Protein AF-0000000075976862 (afdb_homodimer)

InterPro domains:
  IPR006076 FAD dependent oxidoreductase [PF01266] (1-300)
  IPR006222 GCVT, N-terminal domain [PF01571] (361-649)
  IPR013977 Aminomethyltransferase, C-terminal domain [PF08669] (668-755)
  IPR027266 Aminomethyltransferase superfamily [G3DSA:3.30.1360.120] (355-633)
  IPR028896 Aminomethyltransferase-like [PTHR43757] (146-760)
  IPR029043 Glycine cleavage T-protein/YgfZ, C-terminal [SSF101790] (667-758)
  IPR032503 FAD dependent oxidoreductase, central domain [PF16350] (304-358)
  IPR036188 FAD/NAD(P)-binding domain superfamily [G3DSA:3.50.50.60] (1-318)
  IPR036188 FAD/NAD(P)-binding domain superfamily [SSF51905] (2-346)

Nearest PDB structures (foldseek):
  4pab-assembly2_B  TM=9.381E-01  e=1.187E-70  Rattus norvegicus
  4paa-assembly2_B  TM=9.354E-01  e=2.875E-70  Rattus norvegicus
  5l46-assembly2_B  TM=9.363E-01  e=3.039E-70  Homo sapiens
  3gsi-assembly1_A  TM=8.892E-01  e=4.665E-68  Arthrobacter globiformis
  1pj6-assembly1_A  TM=8.902E-01  e=1.491E-67  Arthrobacter globiformis

Foldseek 3Di:
DLVLLLVVQVVCVVVVAAFQKAQLWEKEFDLDPQVLLVLLLVCQLCVQVVFDKDWFALVRSCVLPVQWDSPSTRTIMIGRRDTDTDPVSNVVRVVVVVVVVPDDDDPPWAFQAFDADPLQAGQWTQTPVGIDGDRAAEQAPFQCSQVRQVRYVVRFFDQKFKFKWKKFKFDADPPDDQSRHWYDHLVLFKIWHDDPRIIIMTGFDQFTGTDDPVPPDPDQDWDDDDCVRRVSNVVSCCNTRVCVVVTGTDDMTMGIGMAFLQRAWAWDAGLRHPNYIYGYHCLPPCSSCVSVSVVQNVCCNVVVHGPDFDLVHYSLLADPVSSDPVQSNFSVRRRSSVVSDDDDFLDAGPTLAPQAEALCNLVCLQQAFQWGAGNSYTFGAFGDNVVRDDSPDPDRPRHDDQPDLAQGPCNVRLLVQLVCQQAFKEKGWPLLWWKKKKFFPDCLQLVLCCAQWQFRPQDDAFFKAWTFGAAQLQAGLATWIWHRNDNGMIMITGGNSCNSSVVSVSSVSDDSPHRMDMGGCSVFWTKMKMHYLCQLVLQVVQFVDHPDCVRANAGGWDFGGGHVAGRWIWHQDDLLLTGIIMTTGGRVCVNVNVVSSCVSSVVRVYYYHGPQSSQLSNLLQLHDHEPQAGGNNDHCQQSQNCVRGDLPSDHYRNSVNVVVCVVQADFKHKWKWWWDPDDNGPDRADAWQWFKDFVPDGFWTWGHWDQNSLVRTIMTIIMGGDADPVGDTDHDDPCNQQVTWMWTARSNDTTIIHIGQWGDDRDRPPRPPPDGDTNHD/DLVLLLVVQVVCVVVVAAFQKAQLWEKEFDLDPQVLLVLLLVCQLCVQVVFDKDKFALVRSCVLPVQWDSPSTRTIMIGRRDTDTDPVSNVVRVVVVVVVVPDDDDPPWAFQAFDADPLQAGQWTQTPVGIDGDRAAEQAPFQCSQVRQVRYVVRFFDQKFKFKWKKFKFDADPPDDQSRHWYHHLVLFKIWHDDPRIIIMTGFQQFTGTDDPVPPDPDQDWDDDDCVRRVSNVVSVCNTRVCCVVTGTDDMTMGIGMAFLQRAWAWDAGLRHPNYIYGYHCLPPCSSCVSVSVVQNVCCNVVVHGPDFDLVHYSLLADPVSSDPVQSNFSVRRRRSVVSDDDDFLDAGPTLAPQAEALCNLVCVQCAFQWGAGNSYTFGAFGDNVVRDDSPDPDRPRHDDQPDLAQGPCNVRLLVQLVCQQAFKEKGWPLLWWKKKKFFPDCLQLVLCCAQWQFRPQDDAFFKAWTFGAAQQQAGLATWIWHRNDNGMIMITGGNSCNSSVVSVSSVSDDSPHRMDMGGCSVFWTKMKMHYLCQLVLQVVFFVDHPDCVRQNARGWDFGGGHVAGRWIWHQDDLLLTGIIMTTGGRVCVNVNVVSSVVSSVVRVYYYHGPQSSQLSNLLQLHDHEPQAGGNNDHCQQSQNCVRGDLPSDHYRNSVNVVVCVVQADFKHKWKWWWDPDDNGPDRADAWQWFKDFVNDGFWTWGGWDQNSLVRTIMTIIMGGDADPVGDTDHDDPCNQQVTWMWTARSNDTTIIHIGQWGDDRDRPPRPPPDGDTNHD

Solvent-accessible surface area (backbone atoms only — not comparable to full-atom values): 79964 Å² total; per-residue (Å²): 76,44,65,54,16,52,53,49,46,51,51,39,41,74,71,71,40,63,25,59,72,39,75,36,9,34,37,37,43,17,59,39,71,67,49,44,45,52,48,38,46,50,45,51,44,30,50,73,68,71,40,70,63,44,83,31,45,36,67,52,44,31,70,75,41,70,68,47,51,55,74,78,41,62,20,29,38,37,27,60,86,32,58,46,67,31,63,67,42,33,50,50,43,53,51,50,56,40,38,73,71,68,50,84,84,73,81,96,60,47,81,65,33,41,40,42,49,96,82,21,33,48,49,26,36,35,32,82,83,45,74,47,77,38,75,64,46,74,45,61,50,44,62,45,27,36,62,58,22,58,35,28,58,60,55,35,81,44,47,55,42,38,24,62,42,48,36,36,33,36,41,74,44,87,88,56,57,84,58,45,38,37,38,31,33,39,83,48,23,30,37,38,31,60,53,94,52,13,46,36,34,34,49,38,49,70,71,34,52,52,58,59,76,91,66,56,61,94,53,99,66,70,45,75,68,54,64,78,74,44,40,68,39,50,55,38,48,40,64,38,25,54,70,54,75,76,52,54,75,64,47,61,45,23,38,81,34,16,31,19,86,82,62,42,47,34,27,45,62,44,80,55,29,48,55,30,30,37,50,33,24,48,60,82,48,39,75,50,30,45,52,22,52,50,50,48,52,51,41,23,68,74,66,70,51,60,91,61,75,51,67,88,30,31,54,43,66,49,57,74,44,56,49,28,65,58,29,38,51,52,34,35,30,42,29,56,13,52,76,42,45,86,77,40,62,72,70,69,78,87,52,71,64,69,39,25,36,52,59,49,44,70,59,42,38,40,58,12,36,21,28,41,72,58,96,49,27,58,37,47,33,35,45,40,65,87,59,47,40,69,74,77,59,88,64,82,73,49,64,46,77,43,84,46,64,40,68,46,86,58,48,66,45,33,47,54,30,39,47,25,34,57,66,21,15,18,40,31,81,49,36,65,36,24,33,34,37,38,33,24,87,50,61,61,37,52,55,50,47,35,28,42,24,41,20,74,67,91,59,61,68,32,31,46,37,69,29,39,24,32,38,72,75,23,7,30,73,39,63,34,35,40,32,26,77,39,97,32,30,35,39,38,41,33,53,53,72,38,47,45,45,52,52,40,56,56,55,72,72,47,61,91,85,49,67,56,42,80,42,82,46,36,43,24,37,34,25,42,31,36,23,8,70,45,27,54,62,50,51,43,73,38,29,92,58,73,66,45,63,85,74,46,36,80,42,26,42,46,74,40,48,46,58,59,41,51,74,27,41,36,27,32,54,60,87,38,58,51,52,32,32,28,36,41,24,45,32,33,33,33,53,38,48,50,51,49,49,55,61,65,22,52,83,56,58,48,36,73,33,19,49,57,24,52,51,25,45,14,54,59,32,50,46,81,45,76,82,62,65,35,38,55,73,36,35,47,66,31,53,30,36,45,89,46,48,43,78,84,79,55,71,35,46,14,49,69,39,45,53,50,38,67,72,73,46,44,42,46,38,48,38,36,32,38,47,42,95,72,48,71,82,79,36,62,51,71,79,40,57,34,40,27,23,51,83,92,40,73,36,33,37,30,40,47,47,38,62,20,77,89,78,68,33,50,33,35,29,29,40,40,43,34,60,48,98,87,62,48,71,33,69,56,47,71,63,61,52,72,74,49,68,37,28,39,43,39,69,80,37,80,29,47,26,50,70,40,74,46,37,61,86,70,82,67,59,92,65,82,75,80,82,72,68,68,67,19,99,76,43,66,54,18,53,52,48,48,51,51,40,43,74,71,71,40,63,26,58,72,40,75,36,9,34,37,39,44,18,58,38,71,66,49,44,43,52,47,38,45,49,45,51,45,30,49,73,67,72,41,70,63,43,83,32,45,35,65,52,44,30,69,76,40,69,69,46,52,53,75,77,40,61,20,29,38,36,27,60,84,34,58,46,67,31,63,66,43,33,50,51,44,53,51,51,56,38,38,75,72,68,51,85,83,76,79,96,60,49,84,66,33,42,40,44,50,97,83,23,34,48,48,27,36,35,34,82,82,44,74,45,76,38,74,64,45,76,44,59,50,44,63,46,28,36,62,59,21,58,34,29,56,59,56,36,82,41,48,54,43,39,25,61,41,48,36,35,34,36,42,76,44,88,88,59,58,83,59,45,39,36,36,32,32,37,84,47,25,28,36,36,31,59,52,93,52,13,46,38,33,33,50,37,49,68,71,35,52,51,58,60,77,91,65,55,60,94,52,98,64,71,46,75,69,53,63,78,74,43,39,68,38,50,55,37,49,40,66,38,25,55,70,54,77,76,52,55,76,63,47,61,46,23,37,81,34,18,31,18,85,81,60,42,48,37,27,45,63,43,81,58,30,48,53,30,30,37,49,32,23,48,61,80,50,40,77,50,29,46,52,21,53,51,50,49,51,49,43,23,70,74,66,70,51,59,92,60,76,51,65,87,30,31,52,43,67,50,57,73,44,55,50,28,65,58,29,40,53,52,33,36,29,43,30,57,12,52,76,43,46,86,76,40,62,74,71,69,78,86,51,70,64,70,40,25,36,55,58,49,45,70,60,43,38,40,58,13,38,21,28,42,74,58,96,48,26,57,36,47,33,37,45,42,66,87,60,47,41,67,71,77,57,88,64,84,74,50,64,47,75,42,83,45,64,39,66,44,83,58,49,64,46,32,49,53,31,39,47,25,35,57,67,20,15,19,41,32,78,49,38,65,36,24,31,34,38,38,31,26,86,50,61,60,37,53,55,50,46,36,29,43,23,40,20,73,68,93,58,60,68,31,30,45,38,68,28,40,25,31,37,72,75,22,6,31,73,39,64,34,38,41,30,27,75,38,97,32,30,36,38,38,41,33,53,53,74,38,47,46,44,52,52,40,57,54,56,72,70,46,61,92,86,49,68,58,43,80,41,82,46,37,43,23,35,31,24,41,30,36,23,9,70,44,27,56,63,51,49,41,73,37,29,91,57,73,66,45,63,86,75,45,37,80,41,28,43,46,74,41,48,46,58,56,41,50,73,27,41,36,28,31,52,59,87,36,57,50,53,32,33,26,35,42,24,44,32,33,35,32,54,37,48,49,52,49,50,56,62,66,22,48,84,57,58,49,36,74,34,20,48,58,25,52,49,27,45,15,52,60,32,49,46,80,43,76,83,61,65,36,37,56,73,36,36,46,67,32,52,29,36,46,88,46,50,44,78,85,80,55,71,33,46,15,48,69,39,44,52,50,38,67,73,72,46,43,45,46,38,47,37,35,33,39,49,41,95,71,49,70,83,78,36,62,50,71,80,41,58,36,41,28,22,51,82,92,40,72,38,33,38,30,40,47,48,37,60,20,76,88,78,70,36,50,34,35,29,30,40,42,43,33,61,49,97,87,62,49,72,33,68,56,48,70,63,61,52,72,73,47,68,36,30,37,44,40,70,82,38,78,30,48,27,50,69,38,74,47,38,62,86,69,85,66,60,93,64,81,73,81,83,72,69,68,68,21,102

pLDDT: mean 93.54, std 7.99, range [46.25, 98.69]

Radius of gyration: 38.07 Å; Cα contacts (8 Å, |Δi|>4): 3565; chains: 2; bounding box: 72×119×88 Å

Structure (mmCIF, N/CA/C/O backbone):
data_AF-0000000075976862-model_v1
#
loop_
_entity.id
_entity.type
_entity.pdbx_description
1 polymer 'Pyruvate dehydrogenase phosphatase regulatory subunit, mitochondrial-like isoform X3'
#
loop_
_atom_site.group_PDB
_atom_site.id
_atom_site.type_symbol
_atom_site.label_atom_id
_atom_site.label_alt_id
_atom_site.label_comp_id
_atom_site.label_asym_id
_atom_site.label_entity_id
_atom_site.label_seq_id
_atom_site.pdbx_PDB_ins_code
_atom_site.Cartn_x
_atom_site.Cartn_y
_atom_site.Cartn_z
_atom_site.occupancy
_atom_site.B_iso_or_equiv
_atom_site.auth_seq_id
_atom_site.auth_comp_id
_atom_site.auth_asym_id
_atom_site.auth_atom_id
_atom_site.pdbx_PDB_model_num
ATOM 1 N N . MET A 1 1 ? 3.07 -33.781 -23.734 1 88.94 1 MET A N 1
ATOM 2 C CA . MET A 1 1 ? 4.445 -33.469 -24.109 1 88.94 1 MET A CA 1
ATOM 3 C C . MET A 1 1 ? 5.332 -34.719 -24.016 1 88.94 1 MET A C 1
ATOM 5 O O . MET A 1 1 ? 6.133 -34.969 -24.922 1 88.94 1 MET A O 1
ATOM 9 N N . CYS A 1 2 ? 5.168 -35.438 -22.984 1 86.94 2 CYS A N 1
ATOM 10 C CA . CYS A 1 2 ? 5.941 -36.656 -22.812 1 86.94 2 CYS A CA 1
ATOM 11 C C . CYS A 1 2 ? 5.555 -37.688 -23.859 1 86.94 2 CYS A C 1
ATOM 13 O O . CYS A 1 2 ? 6.426 -38.344 -24.438 1 86.94 2 CYS A O 1
ATOM 15 N N . GLN A 1 3 ? 4.27 -37.844 -24.094 1 86.38 3 GLN A N 1
ATOM 16 C CA . GLN A 1 3 ? 3.807 -38.781 -25.109 1 86.38 3 GLN A CA 1
ATOM 17 C C . GLN A 1 3 ? 4.348 -38.406 -26.484 1 86.38 3 GLN A C 1
ATOM 19 O O . GLN A 1 3 ? 4.754 -39.281 -27.25 1 86.38 3 GLN A O 1
ATOM 24 N N . TYR A 1 4 ? 4.273 -37.156 -26.844 1 90.62 4 TYR A N 1
ATOM 25 C CA . TYR A 1 4 ? 4.836 -36.719 -28.109 1 90.62 4 TYR A CA 1
ATOM 26 C C . TYR A 1 4 ? 6.312 -37.062 -28.203 1 90.62 4 TYR A C 1
ATOM 28 O O . TYR A 1 4 ? 6.785 -37.5 -29.266 1 90.62 4 TYR A O 1
ATOM 36 N N . SER A 1 5 ? 7.078 -36.875 -27.172 1 91.88 5 SER A N 1
ATOM 37 C CA . SER A 1 5 ? 8.508 -37.156 -27.156 1 91.88 5 SER A CA 1
ATOM 38 C C . SER A 1 5 ? 8.789 -38.625 -27.391 1 91.88 5 SER A C 1
ATOM 40 O O . SER A 1 5 ? 9.672 -38.969 -28.172 1 91.88 5 SER A O 1
ATOM 42 N N . ILE A 1 6 ? 8.062 -39.469 -26.688 1 90.12 6 ILE A N 1
ATOM 43 C CA . ILE A 1 6 ? 8.219 -40.906 -26.859 1 90.12 6 ILE A CA 1
ATOM 44 C C . ILE A 1 6 ? 7.949 -41.281 -28.312 1 90.12 6 ILE A C 1
ATOM 46 O O . ILE A 1 6 ? 8.711 -42.031 -28.922 1 90.12 6 ILE A O 1
ATOM 50 N N . GLY A 1 7 ? 6.82 -40.75 -28.875 1 92.25 7 GLY A N 1
ATOM 51 C CA . GLY A 1 7 ? 6.52 -41 -30.266 1 92.25 7 GLY A CA 1
ATOM 52 C C . GLY A 1 7 ? 7.621 -40.531 -31.203 1 92.25 7 GLY A C 1
ATOM 53 O O . GLY A 1 7 ? 7.945 -41.219 -32.188 1 92.25 7 GLY A O 1
ATOM 54 N N . LEU A 1 8 ? 8.156 -39.438 -30.906 1 94 8 LEU A N 1
ATOM 55 C CA . LEU A 1 8 ? 9.242 -38.875 -31.703 1 94 8 LEU A CA 1
ATOM 56 C C . LEU A 1 8 ? 10.469 -39.781 -31.656 1 94 8 LEU A C 1
ATOM 58 O O . LEU A 1 8 ? 11.078 -40.062 -32.688 1 94 8 LEU A O 1
ATOM 62 N N . TYR A 1 9 ? 10.906 -40.219 -30.469 1 93.75 9 TYR A N 1
ATOM 63 C CA . TYR A 1 9 ? 12.07 -41.094 -30.328 1 93.75 9 TYR A CA 1
ATOM 64 C C . TYR A 1 9 ? 11.875 -42.406 -31.062 1 93.75 9 TYR A C 1
ATOM 66 O O . TYR A 1 9 ? 12.789 -42.875 -31.734 1 93.75 9 TYR A O 1
ATOM 74 N N . LYS A 1 10 ? 10.672 -42.938 -30.922 1 92.06 10 LYS A N 1
ATOM 75 C CA . LYS A 1 10 ? 10.359 -44.156 -31.625 1 92.06 10 LYS A CA 1
ATOM 76 C C . LYS A 1 10 ? 10.438 -43.969 -33.125 1 92.06 10 LYS A C 1
ATOM 78 O O . LYS A 1 10 ? 10.961 -44.844 -33.844 1 92.06 10 LYS A O 1
ATOM 83 N N . ASP A 1 11 ? 9.898 -42.906 -33.531 1 94.75 11 ASP A N 1
ATOM 84 C CA . ASP A 1 11 ? 9.922 -42.625 -34.969 1 94.75 11 ASP A CA 1
ATOM 85 C C . ASP A 1 11 ? 11.359 -42.469 -35.469 1 94.75 11 ASP A C 1
ATOM 87 O O . ASP A 1 11 ? 11.695 -43 -36.562 1 94.75 11 ASP A O 1
ATOM 91 N N . LEU A 1 12 ? 12.211 -41.812 -34.781 1 95 12 LEU A N 1
ATOM 92 C CA . LEU A 1 12 ? 13.609 -41.656 -35.156 1 95 12 LEU A CA 1
ATOM 93 C C . LEU A 1 12 ? 14.336 -42.969 -35.188 1 95 12 LEU A C 1
ATOM 95 O O . LEU A 1 12 ? 15.102 -43.25 -36.125 1 95 12 LEU A O 1
ATOM 99 N N . GLU A 1 13 ? 14.062 -43.781 -34.188 1 94 13 GLU A N 1
ATOM 100 C CA . GLU A 1 13 ? 14.672 -45.125 -34.156 1 94 13 GLU A CA 1
ATOM 101 C C . GLU A 1 13 ? 14.219 -45.969 -35.344 1 94 13 GLU A C 1
ATOM 103 O O . GLU A 1 13 ? 15.008 -46.719 -35.906 1 94 13 GLU A O 1
ATOM 108 N N . ASN A 1 14 ? 13 -45.875 -35.719 1 94.44 14 ASN A N 1
ATOM 109 C CA . ASN A 1 14 ? 12.469 -46.594 -36.844 1 94.44 14 ASN A CA 1
ATOM 110 C C . ASN A 1 14 ? 13.133 -46.188 -38.156 1 94.44 14 ASN A C 1
ATOM 112 O O . ASN A 1 14 ? 13.219 -46.969 -39.094 1 94.44 14 ASN A O 1
ATOM 116 N N . ARG A 1 15 ? 13.555 -44.969 -38.156 1 95.25 15 ARG A N 1
ATOM 117 C CA . ARG A 1 15 ? 14.234 -44.469 -39.312 1 95.25 15 ARG A CA 1
ATOM 118 C C . ARG A 1 15 ? 15.719 -44.812 -39.312 1 95.25 15 ARG A C 1
ATOM 120 O O . ARG A 1 15 ? 16.469 -44.438 -40.219 1 95.25 15 ARG A O 1
ATOM 127 N N . GLY A 1 16 ? 16.125 -45.5 -38.312 1 94.12 16 GLY A N 1
ATOM 128 C CA . GLY A 1 16 ? 17.5 -45.938 -38.219 1 94.12 16 GLY A CA 1
ATOM 129 C C . GLY A 1 16 ? 18.406 -44.969 -37.5 1 94.12 16 GLY A C 1
ATOM 130 O O . GLY A 1 16 ? 19.641 -45.062 -37.562 1 94.12 16 GLY A O 1
ATOM 131 N N . LEU A 1 17 ? 17.812 -44 -36.906 1 95.94 17 LEU A N 1
ATOM 132 C CA . LEU A 1 17 ? 18.578 -42.969 -36.188 1 95.94 17 LEU A CA 1
ATOM 133 C C . LEU A 1 17 ? 18.625 -43.312 -34.688 1 95.94 17 LEU A C 1
ATOM 135 O O . LEU A 1 17 ? 17.609 -43.688 -34.094 1 95.94 17 LEU A O 1
ATOM 139 N N . SER A 1 18 ? 19.719 -43.156 -34.094 1 94 18 SER A N 1
ATOM 140 C CA . SER A 1 18 ? 19.938 -43.594 -32.719 1 94 18 SER A CA 1
ATOM 141 C C . SER A 1 18 ? 19.422 -42.562 -31.719 1 94 18 SER A C 1
ATOM 143 O O . SER A 1 18 ? 19.812 -41.375 -31.766 1 94 18 SER A O 1
ATOM 145 N N . THR A 1 19 ? 18.625 -42.906 -30.797 1 94 19 THR A N 1
ATOM 146 C CA . THR A 1 19 ? 18.156 -42.062 -29.703 1 94 19 THR A CA 1
ATOM 147 C C . THR A 1 19 ? 18.422 -42.75 -28.359 1 94 19 THR A C 1
ATOM 149 O O . THR A 1 19 ? 18.344 -42.094 -27.312 1 94 19 THR A O 1
ATOM 152 N N . GLY A 1 20 ? 18.828 -43.969 -28.453 1 91.25 20 GLY A N 1
ATOM 153 C CA . GLY A 1 20 ? 19.031 -44.75 -27.219 1 91.25 20 GLY A CA 1
ATOM 154 C C . GLY A 1 20 ? 17.719 -45.156 -26.562 1 91.25 20 GLY A C 1
ATOM 155 O O . GLY A 1 20 ? 17.719 -45.562 -25.406 1 91.25 20 GLY A O 1
ATOM 156 N N . TRP A 1 21 ? 16.656 -45.094 -27.297 1 93.19 21 TRP A N 1
ATOM 157 C CA . TRP A 1 21 ? 15.352 -45.469 -26.766 1 93.19 21 TRP A CA 1
ATOM 158 C C . TRP A 1 21 ? 15.297 -46.969 -26.422 1 93.19 21 TRP A C 1
ATOM 160 O O . TRP A 1 21 ? 15.664 -47.812 -27.25 1 93.19 21 TRP A O 1
ATOM 170 N N . LYS A 1 22 ? 14.969 -47.219 -25.219 1 93.25 22 LYS A N 1
ATOM 171 C CA . LYS A 1 22 ? 14.742 -48.562 -24.719 1 93.25 22 LYS A CA 1
ATOM 172 C C . LYS A 1 22 ? 13.414 -48.656 -23.969 1 93.25 22 LYS A C 1
ATOM 174 O O . LYS A 1 22 ? 13.258 -48.062 -22.891 1 93.25 22 LYS A O 1
ATOM 179 N N . GLY A 1 23 ? 12.445 -49.406 -24.516 1 93.19 23 GLY A N 1
ATOM 180 C CA . GLY A 1 23 ? 11.125 -49.531 -23.922 1 93.19 23 GLY A CA 1
ATOM 181 C C . GLY A 1 23 ? 11.078 -50.594 -22.812 1 93.19 23 GLY A C 1
ATOM 182 O O . GLY A 1 23 ? 10.375 -51.594 -22.938 1 93.19 23 GLY A O 1
ATOM 183 N N . CYS A 1 24 ? 11.812 -50.344 -21.75 1 95.94 24 CYS A N 1
ATOM 184 C CA . CYS A 1 24 ? 11.969 -51.344 -20.672 1 95.94 24 CYS A CA 1
ATOM 185 C C . CYS A 1 24 ? 10.883 -51.188 -19.625 1 95.94 24 CYS A C 1
ATOM 187 O O . CYS A 1 24 ? 10.773 -52 -18.703 1 95.94 24 CYS A O 1
ATOM 189 N N . GLY A 1 25 ? 9.992 -50.156 -19.75 1 96 25 GLY A N 1
ATOM 190 C CA . GLY A 1 25 ? 8.945 -49.906 -18.766 1 96 25 GLY A CA 1
ATOM 191 C C . GLY A 1 25 ? 9.461 -49.281 -17.484 1 96 25 GLY A C 1
ATOM 192 O O . GLY A 1 25 ? 10.672 -49.094 -17.312 1 96 25 GLY A O 1
ATOM 193 N N . SER A 1 26 ? 8.531 -48.844 -16.641 1 97.12 26 SER A N 1
ATOM 194 C CA . SER A 1 26 ? 8.852 -48.219 -15.359 1 97.12 26 SER A CA 1
ATOM 195 C C . SER A 1 26 ? 8.086 -48.906 -14.227 1 97.12 26 SER A C 1
ATOM 197 O O . SER A 1 26 ? 6.914 -49.281 -14.391 1 97.12 26 SER A O 1
ATOM 199 N N . LEU A 1 27 ? 8.773 -49.156 -13.148 1 98.44 27 LEU A N 1
ATOM 200 C CA . LEU A 1 27 ? 8.188 -49.688 -11.922 1 98.44 27 LEU A CA 1
ATOM 201 C C . LEU A 1 27 ? 8.273 -48.688 -10.789 1 98.44 27 LEU A C 1
ATOM 203 O O . LEU A 1 27 ? 9.367 -48.375 -10.32 1 98.44 27 LEU A O 1
ATOM 207 N N . LEU A 1 28 ? 7.137 -48.156 -10.367 1 98.5 28 LEU A N 1
ATOM 208 C CA . LEU A 1 28 ? 7.062 -47.219 -9.25 1 98.5 28 LEU A CA 1
ATOM 209 C C . LEU A 1 28 ? 6.695 -47.938 -7.957 1 98.5 28 LEU A C 1
ATOM 211 O O . LEU A 1 28 ? 5.758 -48.719 -7.934 1 98.5 28 LEU A O 1
ATOM 215 N N . LEU A 1 29 ? 7.383 -47.656 -6.898 1 98.62 29 LEU A N 1
ATOM 216 C CA . LEU A 1 29 ? 7.164 -48.344 -5.645 1 98.62 29 LEU A CA 1
ATOM 217 C C . LEU A 1 29 ? 6.492 -47.438 -4.617 1 98.62 29 LEU A C 1
ATOM 219 O O . LEU A 1 29 ? 6.773 -46.25 -4.566 1 98.62 29 LEU A O 1
ATOM 223 N N . ALA A 1 30 ? 5.578 -48 -3.771 1 98.5 30 ALA A N 1
ATOM 224 C CA . ALA A 1 30 ? 4.871 -47.312 -2.705 1 98.5 30 ALA A CA 1
ATOM 225 C C . ALA A 1 30 ? 5.121 -47.969 -1.353 1 98.5 30 ALA A C 1
ATOM 227 O O . ALA A 1 30 ? 4.84 -49.156 -1.171 1 98.5 30 ALA A O 1
ATOM 228 N N . ARG A 1 31 ? 5.664 -47.156 -0.413 1 98.12 31 ARG A N 1
ATOM 229 C CA . ARG A 1 31 ? 5.953 -47.719 0.911 1 98.12 31 ARG A CA 1
ATOM 230 C C . ARG A 1 31 ? 4.812 -47.406 1.882 1 98.12 31 ARG A C 1
ATOM 232 O O . ARG A 1 31 ? 4.789 -47.938 2.994 1 98.12 31 ARG A O 1
ATOM 239 N N . THR A 1 32 ? 3.924 -46.562 1.536 1 97.56 32 THR A N 1
ATOM 240 C CA . THR A 1 32 ? 2.838 -46.156 2.428 1 97.56 32 THR A CA 1
ATOM 241 C C . THR A 1 32 ? 1.486 -46.312 1.738 1 97.56 32 THR A C 1
ATOM 243 O O . THR A 1 32 ? 1.409 -46.344 0.508 1 97.56 32 THR A O 1
ATOM 246 N N . LYS A 1 33 ? 0.467 -46.375 2.559 1 96.69 33 LYS A N 1
ATOM 247 C CA . LYS A 1 33 ? -0.893 -46.438 2.029 1 96.69 33 LYS A CA 1
ATOM 248 C C . LYS A 1 33 ? -1.259 -45.188 1.269 1 96.69 33 LYS A C 1
ATOM 250 O O . LYS A 1 33 ? -1.963 -45.25 0.258 1 96.69 33 LYS A O 1
ATOM 255 N N . ASP A 1 34 ? -0.821 -44.062 1.737 1 97.62 34 ASP A N 1
ATOM 256 C CA . ASP A 1 34 ? -1.1 -42.812 1.068 1 97.62 34 ASP A CA 1
ATOM 257 C C . ASP A 1 34 ? -0.449 -42.75 -0.313 1 97.62 34 ASP A C 1
ATOM 259 O O . ASP A 1 34 ? -1.039 -42.25 -1.266 1 97.62 34 ASP A O 1
ATOM 263 N N . ARG A 1 35 ? 0.768 -43.25 -0.432 1 98.06 35 ARG A N 1
ATOM 264 C CA . ARG A 1 35 ? 1.413 -43.312 -1.739 1 98.06 35 ARG A CA 1
ATOM 265 C C . ARG A 1 35 ? 0.634 -44.219 -2.686 1 98.06 35 ARG A C 1
ATOM 267 O O . ARG A 1 35 ? 0.536 -43.938 -3.883 1 98.06 35 ARG A O 1
ATOM 274 N N . MET A 1 36 ? 0.107 -45.281 -2.131 1 97.12 36 MET A N 1
ATOM 275 C CA . MET A 1 36 ? -0.715 -46.156 -2.957 1 97.12 36 MET A CA 1
ATOM 276 C C . MET A 1 36 ? -1.951 -45.438 -3.467 1 97.12 36 MET A C 1
ATOM 278 O O . MET A 1 36 ? -2.387 -45.656 -4.598 1 97.12 36 MET A O 1
ATOM 282 N N . ILE A 1 37 ? -2.566 -44.625 -2.605 1 96.81 37 ILE A N 1
ATOM 283 C CA . ILE A 1 37 ? -3.707 -43.812 -3.031 1 96.81 37 ILE A CA 1
ATOM 284 C C . ILE A 1 37 ? -3.289 -42.906 -4.168 1 96.81 37 ILE A C 1
ATOM 286 O O . ILE A 1 37 ? -4.023 -42.719 -5.145 1 96.81 37 ILE A O 1
ATOM 290 N N . SER A 1 38 ? -2.131 -42.281 -4.02 1 96.56 38 SER A N 1
ATOM 291 C CA . SER A 1 38 ? -1.604 -41.438 -5.078 1 96.56 38 SER A CA 1
ATOM 292 C C . SER A 1 38 ? -1.438 -42.219 -6.379 1 96.56 38 SER A C 1
ATOM 294 O O . SER A 1 38 ? -1.737 -41.688 -7.457 1 96.56 38 SER A O 1
ATOM 296 N N . PHE A 1 39 ? -0.949 -43.469 -6.309 1 96.94 39 PHE A N 1
ATOM 297 C CA . PHE A 1 39 ? -0.775 -44.281 -7.492 1 96.94 39 PHE A CA 1
ATOM 298 C C . PHE A 1 39 ? -2.123 -44.656 -8.109 1 96.94 39 PHE A C 1
ATOM 300 O O . PHE A 1 39 ? -2.252 -44.719 -9.336 1 96.94 39 PHE A O 1
ATOM 307 N N . LYS A 1 40 ? -3.062 -44.906 -7.27 1 95.44 40 LYS A N 1
ATOM 308 C CA . LYS A 1 40 ? -4.406 -45.156 -7.773 1 95.44 40 LYS A CA 1
ATOM 309 C C . LYS A 1 40 ? -4.941 -43.969 -8.57 1 95.44 40 LYS A C 1
ATOM 311 O O . LYS A 1 40 ? -5.57 -44.156 -9.609 1 95.44 40 LYS A O 1
ATOM 316 N N . ARG A 1 41 ? -4.738 -42.812 -8.047 1 94 41 ARG A N 1
ATOM 317 C CA . ARG A 1 41 ? -5.152 -41.594 -8.742 1 94 41 ARG A CA 1
ATOM 318 C C . ARG A 1 41 ? -4.43 -41.469 -10.078 1 94 41 ARG A C 1
ATOM 320 O O . ARG A 1 41 ? -5.047 -41.125 -11.086 1 94 41 ARG A O 1
ATOM 327 N N . LEU A 1 42 ? -3.145 -41.719 -10.031 1 92.69 42 LEU A N 1
ATOM 328 C CA . LEU A 1 42 ? -2.354 -41.656 -11.258 1 92.69 42 LEU A CA 1
ATOM 329 C C . LEU A 1 42 ? -2.857 -42.656 -12.281 1 92.69 42 LEU A C 1
ATOM 331 O O . LEU A 1 42 ? -2.941 -42.375 -13.477 1 92.69 42 LEU A O 1
ATOM 335 N N . ALA A 1 43 ? -3.121 -43.812 -11.844 1 93.25 43 ALA A N 1
ATOM 336 C CA . ALA A 1 43 ? -3.613 -44.875 -12.727 1 93.25 43 ALA A CA 1
ATOM 337 C C . ALA A 1 43 ? -4.945 -44.5 -13.367 1 93.25 43 ALA A C 1
ATOM 339 O O . ALA A 1 43 ? -5.176 -44.75 -14.547 1 93.25 43 ALA A O 1
ATOM 340 N N . ALA A 1 44 ? -5.777 -43.938 -12.555 1 90.38 44 ALA A N 1
ATOM 341 C CA . ALA A 1 44 ? -7.074 -43.469 -13.062 1 90.38 44 ALA A CA 1
ATOM 342 C C . ALA A 1 44 ? -6.906 -42.406 -14.148 1 90.38 44 ALA A C 1
ATOM 344 O O . ALA A 1 44 ? -7.594 -42.469 -15.164 1 90.38 44 ALA A O 1
ATOM 345 N N . SER A 1 45 ? -6.059 -41.531 -13.906 1 87.81 45 SER A N 1
ATOM 346 C CA . SER A 1 45 ? -5.781 -40.5 -14.891 1 87.81 45 SER A CA 1
ATOM 347 C C . SER A 1 45 ? -5.156 -41.062 -16.156 1 87.81 45 SER A C 1
ATOM 349 O O . SER A 1 45 ? -5.453 -40.625 -17.266 1 87.81 45 SER A O 1
ATOM 351 N N . ALA A 1 46 ? -4.215 -41.969 -15.984 1 87.69 46 ALA A N 1
ATOM 352 C CA . ALA A 1 46 ? -3.561 -42.625 -17.109 1 87.69 46 ALA A CA 1
ATOM 353 C C . ALA A 1 46 ? -4.578 -43.344 -17.984 1 87.69 46 ALA A C 1
ATOM 355 O O . ALA A 1 46 ? -4.477 -43.312 -19.219 1 87.69 46 ALA A O 1
ATOM 356 N N . GLU A 1 47 ? -5.43 -43.969 -17.375 1 83.94 47 GLU A N 1
ATOM 357 C CA . GLU A 1 47 ? -6.469 -44.688 -18.109 1 83.94 47 GLU A CA 1
ATOM 358 C C . GLU A 1 47 ? -7.285 -43.719 -18.969 1 83.94 47 GLU A C 1
ATOM 360 O O . GLU A 1 47 ? -7.605 -44.031 -20.125 1 83.94 47 GLU A O 1
ATOM 365 N N . ALA A 1 48 ? -7.629 -42.625 -18.375 1 80.88 48 ALA A N 1
ATOM 366 C CA . ALA A 1 48 ? -8.383 -41.594 -19.094 1 80.88 48 ALA A CA 1
ATOM 367 C C . ALA A 1 48 ? -7.602 -41.094 -20.312 1 80.88 48 ALA A C 1
ATOM 369 O O . ALA A 1 48 ? -8.195 -40.688 -21.297 1 80.88 48 ALA A O 1
ATOM 370 N N . MET A 1 49 ? -6.281 -41.25 -20.25 1 82.5 49 MET A N 1
ATOM 371 C CA . MET A 1 49 ? -5.422 -40.781 -21.328 1 82.5 49 MET A CA 1
ATOM 372 C C . MET A 1 49 ? -4.992 -41.969 -22.203 1 82.5 49 MET A C 1
ATOM 374 O O . MET A 1 49 ? -4.129 -41.812 -23.078 1 82.5 49 MET A O 1
ATOM 378 N N . ASN A 1 50 ? -5.457 -43.062 -22 1 82.25 50 ASN A N 1
ATOM 379 C CA . ASN A 1 50 ? -5.16 -44.281 -22.734 1 82.25 50 ASN A CA 1
ATOM 380 C C . ASN A 1 50 ? -3.703 -44.688 -22.562 1 82.25 50 ASN A C 1
ATOM 382 O O . ASN A 1 50 ? -3.039 -45.062 -23.531 1 82.25 50 ASN A O 1
ATOM 386 N N . ILE A 1 51 ? -3.201 -44.531 -21.391 1 88.88 51 ILE A N 1
ATOM 387 C CA . ILE A 1 51 ? -1.874 -45 -21.016 1 88.88 51 ILE A CA 1
ATOM 388 C C . ILE A 1 51 ? -2 -46.281 -20.172 1 88.88 51 ILE A C 1
ATOM 390 O O . ILE A 1 51 ? -2.711 -46.312 -19.172 1 88.88 51 ILE A O 1
ATOM 394 N N . GLU A 1 52 ? -1.316 -47.25 -20.609 1 91.88 52 GLU A N 1
ATOM 395 C CA . GLU A 1 52 ? -1.395 -48.531 -19.906 1 91.88 52 GLU A CA 1
ATOM 396 C C . GLU A 1 52 ? -0.613 -48.469 -18.594 1 91.88 52 GLU A C 1
ATOM 398 O O . GLU A 1 52 ? 0.545 -48.062 -18.578 1 91.88 52 GLU A O 1
ATOM 403 N N . CYS A 1 53 ? -1.268 -48.812 -17.578 1 94.25 53 CYS A N 1
ATOM 404 C CA . CYS A 1 53 ? -0.601 -48.969 -16.281 1 94.25 53 CYS A CA 1
ATOM 405 C C . CYS A 1 53 ? -1.299 -50.031 -15.438 1 94.25 53 CYS A C 1
ATOM 407 O O . CYS A 1 53 ? -2.457 -50.344 -15.688 1 94.25 53 CYS A O 1
ATOM 409 N N . GLU A 1 54 ? -0.587 -50.594 -14.469 1 96.12 54 GLU A N 1
ATOM 410 C CA . GLU A 1 54 ? -1.112 -51.656 -13.617 1 96.12 54 GLU A CA 1
ATOM 411 C C . GLU A 1 54 ? -0.674 -51.469 -12.172 1 96.12 54 GLU A C 1
ATOM 413 O O . GLU A 1 54 ? 0.517 -51.312 -11.891 1 96.12 54 GLU A O 1
ATOM 418 N N . LEU A 1 55 ? -1.711 -51.5 -11.273 1 97.12 55 LEU A N 1
ATOM 419 C CA . LEU A 1 55 ? -1.393 -51.5 -9.852 1 97.12 55 LEU A CA 1
ATOM 420 C C . LEU A 1 55 ? -0.89 -52.875 -9.414 1 97.12 55 LEU A C 1
ATOM 422 O O . LEU A 1 55 ? -1.397 -53.906 -9.875 1 97.12 55 LEU A O 1
ATOM 426 N N . LEU A 1 56 ? 0.101 -52.844 -8.531 1 98.12 56 LEU A N 1
ATOM 427 C CA . LEU A 1 56 ? 0.747 -54.094 -8.156 1 98.12 56 LEU A CA 1
ATOM 428 C C . LEU A 1 56 ? 0.729 -54.281 -6.641 1 98.12 56 LEU A C 1
ATOM 430 O O . LEU A 1 56 ? 0.76 -53.312 -5.891 1 98.12 56 LEU A O 1
ATOM 434 N N . THR A 1 57 ? 0.661 -55.531 -6.219 1 97.81 57 THR A N 1
ATOM 435 C CA . THR A 1 57 ? 1.022 -55.906 -4.859 1 97.81 57 THR A CA 1
ATOM 436 C C . THR A 1 57 ? 2.539 -55.969 -4.695 1 97.81 57 THR A C 1
ATOM 438 O O . THR A 1 57 ? 3.277 -55.875 -5.676 1 97.81 57 THR A O 1
ATOM 441 N N . PRO A 1 58 ? 2.996 -56.062 -3.451 1 97.94 58 PRO A N 1
ATOM 442 C CA . PRO A 1 58 ? 4.441 -56.219 -3.266 1 97.94 58 PRO A CA 1
ATOM 443 C C . PRO A 1 58 ? 5.012 -57.406 -4.035 1 97.94 58 PRO A C 1
ATOM 445 O O . PRO A 1 58 ? 6.078 -57.312 -4.641 1 97.94 58 PRO A O 1
ATOM 448 N N . GLN A 1 59 ? 4.289 -58.5 -4.102 1 97.56 59 GLN A N 1
ATOM 449 C CA . GLN A 1 59 ? 4.742 -59.688 -4.82 1 97.56 59 GLN A CA 1
ATOM 450 C C . GLN A 1 59 ? 4.742 -59.469 -6.328 1 97.56 59 GLN A C 1
ATOM 452 O O . GLN A 1 59 ? 5.633 -59.938 -7.035 1 97.56 59 GLN A O 1
ATOM 457 N N . GLY A 1 60 ? 3.684 -58.781 -6.715 1 97.81 60 GLY A N 1
ATOM 458 C CA . GLY A 1 60 ? 3.645 -58.438 -8.125 1 97.81 60 GLY A CA 1
ATOM 459 C C . GLY A 1 60 ? 4.82 -57.594 -8.562 1 97.81 60 GLY A C 1
ATOM 460 O O . GLY A 1 60 ? 5.352 -57.75 -9.656 1 97.81 60 GLY A O 1
ATOM 461 N N . ALA A 1 61 ? 5.199 -56.656 -7.695 1 98.06 61 ALA A N 1
ATOM 462 C CA . ALA A 1 61 ? 6.348 -55.812 -7.984 1 98.06 61 ALA A CA 1
ATOM 463 C C . ALA A 1 61 ? 7.633 -56.625 -8.07 1 98.06 61 ALA A C 1
ATOM 465 O O . ALA A 1 61 ? 8.469 -56.406 -8.945 1 98.06 61 ALA A O 1
ATOM 466 N N . ALA A 1 62 ? 7.77 -57.562 -7.176 1 96.75 62 ALA A N 1
ATOM 467 C CA . ALA A 1 62 ? 8.953 -58.406 -7.141 1 96.75 62 ALA A CA 1
ATOM 468 C C . ALA A 1 62 ? 9.023 -59.312 -8.383 1 96.75 62 ALA A C 1
ATOM 470 O O . ALA A 1 62 ? 10.117 -59.656 -8.844 1 96.75 62 ALA A O 1
ATOM 471 N N . LYS A 1 63 ? 7.875 -59.656 -8.914 1 97 63 LYS A N 1
ATOM 472 C CA . LYS A 1 63 ? 7.836 -60.438 -10.141 1 97 63 LYS A CA 1
ATOM 473 C C . LYS A 1 63 ? 8.344 -59.625 -11.336 1 97 63 LYS A C 1
ATOM 475 O O . LYS A 1 63 ? 9 -60.156 -12.227 1 97 63 LYS A O 1
ATOM 480 N N . ILE A 1 64 ? 7.977 -58.406 -11.352 1 97 64 ILE A N 1
ATOM 481 C CA . ILE A 1 64 ? 8.406 -57.531 -12.43 1 97 64 ILE A CA 1
ATOM 482 C C . ILE A 1 64 ? 9.906 -57.281 -12.328 1 97 64 ILE A C 1
ATOM 484 O O . ILE A 1 64 ? 10.609 -57.25 -13.336 1 97 64 ILE A O 1
ATOM 488 N N . SER A 1 65 ? 10.391 -57.094 -11.117 1 96.81 65 SER A N 1
ATOM 489 C CA . SER A 1 65 ? 11.82 -56.906 -10.883 1 96.81 65 SER A CA 1
ATOM 490 C C . SER A 1 65 ? 12.281 -57.688 -9.648 1 96.81 65 SER A C 1
ATOM 492 O O . SER A 1 65 ? 12.258 -57.156 -8.539 1 96.81 65 SER A O 1
ATOM 494 N N . PRO A 1 66 ? 12.844 -58.719 -9.875 1 94.69 66 PRO A N 1
ATOM 495 C CA . PRO A 1 66 ? 13.188 -59.625 -8.773 1 94.69 66 PRO A CA 1
ATOM 496 C C . PRO A 1 66 ? 14.312 -59.062 -7.895 1 94.69 66 PRO A C 1
ATOM 498 O O . PRO A 1 66 ? 14.555 -59.594 -6.801 1 94.69 66 PRO A O 1
ATOM 501 N N . ILE A 1 67 ? 14.977 -58.062 -8.266 1 95.12 67 ILE A N 1
ATOM 502 C CA . ILE A 1 67 ? 16.109 -57.562 -7.508 1 95.12 67 ILE A CA 1
ATOM 503 C C . ILE A 1 67 ? 15.617 -56.781 -6.305 1 95.12 67 ILE A C 1
ATOM 505 O O . ILE A 1 67 ? 16.391 -56.438 -5.398 1 95.12 67 ILE A O 1
ATOM 509 N N . ILE A 1 68 ? 14.375 -56.344 -6.184 1 97.44 68 ILE A N 1
ATOM 510 C CA . ILE A 1 68 ? 13.906 -55.469 -5.125 1 97.44 68 ILE A CA 1
ATOM 511 C C . ILE A 1 68 ? 13.492 -56.281 -3.908 1 97.44 68 ILE A C 1
ATOM 513 O O . ILE A 1 68 ? 12.961 -57.406 -4.047 1 97.44 68 ILE A O 1
ATOM 517 N N . SER A 1 69 ? 13.734 -55.688 -2.75 1 97.69 69 SER A N 1
ATOM 518 C CA . SER A 1 69 ? 13.148 -56.219 -1.52 1 97.69 69 SER A CA 1
ATOM 519 C C . SER A 1 69 ? 11.711 -55.75 -1.351 1 97.69 69 SER A C 1
ATOM 521 O O . SER A 1 69 ? 11.391 -54.594 -1.646 1 97.69 69 SER A O 1
ATOM 523 N N . THR A 1 70 ? 10.859 -56.594 -0.857 1 97.69 70 THR A N 1
ATOM 524 C CA . THR A 1 70 ? 9.461 -56.219 -0.646 1 97.69 70 THR A CA 1
ATOM 525 C C . THR A 1 70 ? 9.25 -55.719 0.781 1 97.69 70 THR A C 1
ATOM 527 O O . THR A 1 70 ? 8.125 -55.406 1.171 1 97.69 70 THR A O 1
ATOM 530 N N . GLU A 1 71 ? 10.359 -55.688 1.508 1 96.94 71 GLU A N 1
ATOM 531 C CA . GLU A 1 71 ? 10.25 -55.156 2.869 1 96.94 71 GLU A CA 1
ATOM 532 C C . GLU A 1 71 ? 9.695 -53.75 2.879 1 96.94 71 GLU A C 1
ATOM 534 O O . GLU A 1 71 ? 10.156 -52.875 2.115 1 96.94 71 GLU A O 1
ATOM 539 N N . ASP A 1 72 ? 8.688 -53.531 3.777 1 96.56 72 ASP A N 1
ATOM 540 C CA . ASP A 1 72 ? 8.07 -52.219 3.963 1 96.56 72 ASP A CA 1
ATOM 541 C C . ASP A 1 72 ? 7.492 -51.688 2.65 1 96.56 72 ASP A C 1
ATOM 543 O O . ASP A 1 72 ? 7.664 -50.531 2.316 1 96.56 72 ASP A O 1
ATOM 547 N N . LEU A 1 73 ? 7.004 -52.531 1.859 1 97.5 73 LEU A N 1
ATOM 548 C CA . LEU A 1 73 ? 6.375 -52.156 0.595 1 97.5 73 LEU A CA 1
ATOM 549 C C . LEU A 1 73 ? 4.871 -52.406 0.642 1 97.5 73 LEU A C 1
ATOM 551 O O . LEU A 1 73 ? 4.434 -53.5 1.041 1 97.5 73 LEU A O 1
ATOM 555 N N . GLU A 1 74 ? 4.074 -51.406 0.33 1 97.94 74 GLU A N 1
ATOM 556 C CA . GLU A 1 74 ? 2.623 -51.531 0.249 1 97.94 74 GLU A CA 1
ATOM 557 C C . GLU A 1 74 ? 2.186 -51.969 -1.148 1 97.94 74 GLU A C 1
ATOM 559 O O . GLU A 1 74 ? 1.122 -52.562 -1.314 1 97.94 74 GLU A O 1
ATOM 564 N N . GLY A 1 75 ? 2.92 -51.656 -2.164 1 98.12 75 GLY A N 1
ATOM 565 C CA . GLY A 1 75 ? 2.629 -52 -3.547 1 98.12 75 GLY A CA 1
ATOM 566 C C . GLY A 1 75 ? 3.432 -51.188 -4.543 1 98.12 75 GLY A C 1
ATOM 567 O O . GLY A 1 75 ? 4.547 -50.75 -4.246 1 98.12 75 GLY A O 1
ATOM 568 N N . GLY A 1 76 ? 2.883 -51.125 -5.734 1 98.12 76 GLY A N 1
ATOM 569 C CA . GLY A 1 76 ? 3.564 -50.375 -6.777 1 98.12 76 GLY A CA 1
ATOM 570 C C . GLY A 1 76 ? 2.693 -50.125 -7.992 1 98.12 76 GLY A C 1
ATOM 571 O O . GLY A 1 76 ? 1.5 -50.438 -7.984 1 98.12 76 GLY A O 1
ATOM 572 N N . LEU A 1 77 ? 3.197 -49.438 -8.914 1 98.12 77 LEU A N 1
ATOM 573 C CA . LEU A 1 77 ? 2.576 -49.125 -10.195 1 98.12 77 LEU A CA 1
ATOM 574 C C . LEU A 1 77 ? 3.51 -49.5 -11.352 1 98.12 77 LEU A C 1
ATOM 576 O O . LEU A 1 77 ? 4.672 -49.094 -11.367 1 98.12 77 LEU A O 1
ATOM 580 N N . TRP A 1 78 ? 3.035 -50.344 -12.25 1 98.12 78 TRP A N 1
ATOM 581 C CA . TRP A 1 78 ? 3.783 -50.781 -13.422 1 98.12 78 TRP A CA 1
ATOM 582 C C . TRP A 1 78 ? 3.314 -50.031 -14.672 1 98.12 78 TRP A C 1
ATOM 584 O O . TRP A 1 78 ? 2.115 -49.969 -14.961 1 98.12 78 TRP A O 1
ATOM 594 N N . ILE A 1 79 ? 4.219 -49.406 -15.406 1 96.38 79 ILE A N 1
ATOM 595 C CA . ILE A 1 79 ? 3.934 -48.719 -16.656 1 96.38 79 ILE A CA 1
ATOM 596 C C . ILE A 1 79 ? 4.77 -49.312 -17.781 1 96.38 79 ILE A C 1
ATOM 598 O O . ILE A 1 79 ? 5.879 -48.844 -18.062 1 96.38 79 ILE A O 1
ATOM 602 N N . PRO A 1 80 ? 4.227 -50.156 -18.5 1 95.38 80 PRO A N 1
ATOM 603 C CA . PRO A 1 80 ? 5.012 -50.906 -19.484 1 95.38 80 PRO A CA 1
ATOM 604 C C . PRO A 1 80 ? 5.457 -50.062 -20.672 1 95.38 80 PRO A C 1
ATOM 606 O O . PRO A 1 80 ? 6.488 -50.344 -21.281 1 95.38 80 PRO A O 1
ATOM 609 N N . GLY A 1 81 ? 4.672 -49.094 -20.984 1 90.94 81 GLY A N 1
ATOM 610 C CA . GLY A 1 81 ? 4.969 -48.281 -22.156 1 90.94 81 GLY A CA 1
ATOM 611 C C . GLY A 1 81 ? 6.094 -47.281 -21.922 1 90.94 81 GLY A C 1
ATOM 612 O O . GLY A 1 81 ? 6.566 -46.656 -22.859 1 90.94 81 GLY A O 1
ATOM 613 N N . ASP A 1 82 ? 6.598 -47.25 -20.719 1 92.62 82 ASP A N 1
ATOM 614 C CA . ASP A 1 82 ? 7.684 -46.344 -20.391 1 92.62 82 ASP A CA 1
ATOM 615 C C . ASP A 1 82 ? 9.039 -46.906 -20.797 1 92.62 82 ASP A C 1
ATOM 617 O O . ASP A 1 82 ? 9.133 -48.062 -21.188 1 92.62 82 ASP A O 1
ATOM 621 N N . GLY A 1 83 ? 10 -46 -20.75 1 92.19 83 GLY A N 1
ATOM 622 C CA . GLY A 1 83 ? 11.344 -46.438 -21.125 1 92.19 83 GLY A CA 1
ATOM 623 C C . GLY A 1 83 ? 12.406 -45.375 -20.828 1 92.19 83 GLY A C 1
ATOM 624 O O . GLY A 1 83 ? 12.195 -44.5 -20.016 1 92.19 83 GLY A O 1
ATOM 625 N N . VAL A 1 84 ? 13.586 -45.719 -21.406 1 92.81 84 VAL A N 1
ATOM 626 C CA . VAL A 1 84 ? 14.727 -44.844 -21.188 1 92.81 84 VAL A CA 1
ATOM 627 C C . VAL A 1 84 ? 15.273 -44.344 -22.531 1 92.81 84 VAL A C 1
ATOM 629 O O . VAL A 1 84 ? 15.164 -45.031 -23.531 1 92.81 84 VAL A O 1
ATOM 632 N N . GLY A 1 85 ? 15.617 -43.094 -22.562 1 91 85 GLY A N 1
ATOM 633 C CA . GLY A 1 85 ? 16.359 -42.531 -23.672 1 91 85 GLY A CA 1
ATOM 634 C C . GLY A 1 85 ? 17.766 -42.062 -23.281 1 91 85 GLY A C 1
ATOM 635 O O . GLY A 1 85 ? 18.047 -41.844 -22.109 1 91 85 GLY A O 1
ATOM 636 N N . ASP A 1 86 ? 18.641 -42 -24.312 1 91.25 86 ASP A N 1
ATOM 637 C CA . ASP A 1 86 ? 19.969 -41.469 -24.094 1 91.25 86 ASP A CA 1
ATOM 638 C C . ASP A 1 86 ? 20.031 -40 -24.469 1 91.25 86 ASP A C 1
ATOM 640 O O . ASP A 1 86 ? 19.922 -39.625 -25.641 1 91.25 86 ASP A O 1
ATOM 644 N N . PRO A 1 87 ? 20.219 -39.188 -23.469 1 90.56 87 PRO A N 1
ATOM 645 C CA . PRO A 1 87 ? 20.156 -37.75 -23.75 1 90.56 87 PRO A CA 1
ATOM 646 C C . PRO A 1 87 ? 21.188 -37.281 -24.781 1 90.56 87 PRO A C 1
ATOM 648 O O . PRO A 1 87 ? 20.891 -36.406 -25.594 1 90.56 87 PRO A O 1
ATOM 651 N N . TYR A 1 88 ? 22.344 -37.844 -24.719 1 91.31 88 TYR A N 1
ATOM 652 C CA . TYR A 1 88 ? 23.391 -37.469 -25.656 1 91.31 88 TYR A CA 1
ATOM 653 C C . TYR A 1 88 ? 23.047 -37.906 -27.078 1 91.31 88 TYR A C 1
ATOM 655 O O . TYR A 1 88 ? 23.109 -37.094 -28.016 1 91.31 88 TYR A O 1
ATOM 663 N N . LYS A 1 89 ? 22.672 -39.125 -27.219 1 93.88 89 LYS A N 1
ATOM 664 C CA . LYS A 1 89 ? 22.328 -39.656 -28.531 1 93.88 89 LYS A CA 1
ATOM 665 C C . LYS A 1 89 ? 21.125 -38.906 -29.109 1 93.88 89 LYS A C 1
ATOM 667 O O . LYS A 1 89 ? 21.109 -38.562 -30.297 1 93.88 89 LYS A O 1
ATOM 672 N N . CYS A 1 90 ? 20.203 -38.719 -28.297 1 93.56 90 CYS A N 1
ATOM 673 C CA . CYS A 1 90 ? 19 -38.031 -28.734 1 93.56 90 CYS A CA 1
ATOM 674 C C . CYS A 1 90 ? 19.344 -36.625 -29.219 1 93.56 90 CYS A C 1
ATOM 676 O O . CYS A 1 90 ? 18.891 -36.188 -30.266 1 93.56 90 CYS A O 1
ATOM 678 N N . CYS A 1 91 ? 20.156 -35.875 -28.438 1 93.38 91 CYS A N 1
ATOM 679 C CA . CYS A 1 91 ? 20.531 -34.531 -28.781 1 93.38 91 CYS A CA 1
ATOM 680 C C . CYS A 1 91 ? 21.297 -34.469 -30.109 1 93.38 91 CYS A C 1
ATOM 682 O O . CYS A 1 91 ? 21.016 -33.625 -30.953 1 93.38 91 CYS A O 1
ATOM 684 N N . LEU A 1 92 ? 22.172 -35.406 -30.281 1 94.56 92 LEU A N 1
ATOM 685 C CA . LEU A 1 92 ? 22.969 -35.469 -31.5 1 94.56 92 LEU A CA 1
ATOM 686 C C . LEU A 1 92 ? 22.094 -35.75 -32.719 1 94.56 92 LEU A C 1
ATOM 688 O O . LEU A 1 92 ? 22.266 -35.156 -33.75 1 94.56 92 LEU A O 1
ATOM 692 N N . THR A 1 93 ? 21.25 -36.719 -32.5 1 96.19 93 THR A N 1
ATOM 693 C CA . THR A 1 93 ? 20.359 -37.094 -33.594 1 96.19 93 THR A CA 1
ATOM 694 C C . THR A 1 93 ? 19.453 -35.906 -33.969 1 96.19 93 THR A C 1
ATOM 696 O O . THR A 1 93 ? 19.297 -35.625 -35.156 1 96.19 93 THR A O 1
ATOM 699 N N . LEU A 1 94 ? 18.891 -35.25 -33 1 95 94 LEU A N 1
ATOM 700 C CA . LEU A 1 94 ? 18.031 -34.094 -33.281 1 95 94 LEU A CA 1
ATOM 701 C C . LEU A 1 94 ? 18.797 -32.969 -33.938 1 95 94 LEU A C 1
ATOM 703 O O . LEU A 1 94 ? 18.297 -32.344 -34.875 1 95 94 LEU A O 1
ATOM 707 N N . ALA A 1 95 ? 20.016 -32.719 -33.531 1 95.44 95 ALA A N 1
ATOM 708 C CA . ALA A 1 95 ? 20.844 -31.688 -34.125 1 95.44 95 ALA A CA 1
ATOM 709 C C . ALA A 1 95 ? 21.188 -32.031 -35.594 1 95.44 95 ALA A C 1
ATOM 711 O O . ALA A 1 95 ? 21.156 -31.156 -36.438 1 95.44 95 ALA A O 1
ATOM 712 N N . THR A 1 96 ? 21.531 -33.281 -35.781 1 95.56 96 THR A N 1
ATOM 713 C CA . THR A 1 96 ? 21.891 -33.719 -37.125 1 95.56 96 THR A CA 1
ATOM 714 C C . THR A 1 96 ? 20.703 -33.594 -38.062 1 95.56 96 THR A C 1
ATOM 716 O O . THR A 1 96 ? 20.828 -33.094 -39.188 1 95.56 96 THR A O 1
ATOM 719 N N . GLU A 1 97 ? 19.625 -34.094 -37.562 1 95.38 97 GLU A N 1
ATOM 720 C CA . GLU A 1 97 ? 18.422 -34 -38.406 1 95.38 97 GLU A CA 1
ATOM 721 C C . GLU A 1 97 ? 18.031 -32.531 -38.656 1 95.38 97 GLU A C 1
ATOM 723 O O . GLU A 1 97 ? 17.547 -32.219 -39.75 1 95.38 97 GLU A O 1
ATOM 728 N N . ALA A 1 98 ? 18.219 -31.672 -37.688 1 95.69 98 ALA A N 1
ATOM 729 C CA . ALA A 1 98 ? 17.938 -30.25 -37.844 1 95.69 98 ALA A CA 1
ATOM 730 C C . ALA A 1 98 ? 18.875 -29.625 -38.906 1 95.69 98 ALA A C 1
ATOM 732 O O . ALA A 1 98 ? 18.438 -28.828 -39.719 1 95.69 98 ALA A O 1
ATOM 733 N N . LYS A 1 99 ? 20.094 -30 -38.844 1 96.56 99 LYS A N 1
ATOM 734 C CA . LYS A 1 99 ? 21.062 -29.531 -39.844 1 96.56 99 LYS A CA 1
ATOM 735 C C . LYS A 1 99 ? 20.656 -29.953 -41.25 1 96.56 99 LYS A C 1
ATOM 737 O O . LYS A 1 99 ? 20.781 -29.172 -42.188 1 96.56 99 LYS A O 1
ATOM 742 N N . ASN A 1 100 ? 20.234 -31.125 -41.312 1 96 100 ASN A N 1
ATOM 743 C CA . ASN A 1 100 ? 19.797 -31.641 -42.594 1 96 100 ASN A CA 1
ATOM 744 C C . ASN A 1 100 ? 18.609 -30.844 -43.156 1 96 100 ASN A C 1
ATOM 746 O O . ASN A 1 100 ? 18.391 -30.812 -44.375 1 96 100 ASN A O 1
ATOM 750 N N . LEU A 1 101 ? 17.906 -30.266 -42.25 1 95.75 101 LEU A N 1
ATOM 751 C CA . LEU A 1 101 ? 16.75 -29.484 -42.656 1 95.75 101 LEU A CA 1
ATOM 752 C C . LEU A 1 101 ? 17.109 -28.016 -42.812 1 95.75 101 LEU A C 1
ATOM 754 O O . LEU A 1 101 ? 16.234 -27.172 -43 1 95.75 101 LEU A O 1
ATOM 758 N N . GLY A 1 102 ? 18.391 -27.641 -42.656 1 96.19 102 GLY A N 1
ATOM 759 C CA . GLY A 1 102 ? 18.859 -26.297 -43 1 96.19 102 GLY A CA 1
ATOM 760 C C . GLY A 1 102 ? 19.219 -25.469 -41.781 1 96.19 102 GLY A C 1
ATOM 761 O O . GLY A 1 102 ? 19.641 -24.328 -41.906 1 96.19 102 GLY A O 1
ATOM 762 N N . VAL A 1 103 ? 19.109 -26.031 -40.625 1 96.44 103 VAL A N 1
ATOM 763 C CA . VAL A 1 103 ? 19.469 -25.312 -39.406 1 96.44 103 VAL A CA 1
ATOM 764 C C . VAL A 1 103 ? 20.984 -25.188 -39.281 1 96.44 103 VAL A C 1
ATOM 766 O O . VAL A 1 103 ? 21.719 -26.125 -39.594 1 96.44 103 VAL A O 1
ATOM 769 N N . LYS A 1 104 ? 21.375 -23.969 -38.938 1 96.38 104 LYS A N 1
ATOM 770 C CA . LYS A 1 104 ? 22.797 -23.75 -38.688 1 96.38 104 LYS A CA 1
ATOM 771 C C . LYS A 1 104 ? 23.109 -23.891 -37.188 1 96.38 104 LYS A C 1
ATOM 773 O O . LYS A 1 104 ? 22.469 -23.234 -36.375 1 96.38 104 LYS A O 1
ATOM 778 N N . VAL A 1 105 ? 24 -24.781 -36.906 1 96 105 VAL A N 1
ATOM 779 C CA . VAL A 1 105 ? 24.484 -24.953 -35.531 1 96 105 VAL A CA 1
ATOM 780 C C . VAL A 1 105 ? 25.859 -24.328 -35.375 1 96 105 VAL A C 1
ATOM 782 O O . VAL A 1 105 ? 26.812 -24.719 -36.062 1 96 105 VAL A O 1
ATOM 785 N N . ILE A 1 106 ? 25.938 -23.312 -34.531 1 95.75 106 ILE A N 1
ATOM 786 C CA . ILE A 1 106 ? 27.203 -22.594 -34.312 1 95.75 106 ILE A CA 1
ATOM 787 C C . ILE A 1 106 ? 27.688 -22.797 -32.875 1 95.75 106 ILE A C 1
ATOM 789 O O . ILE A 1 106 ? 27.031 -22.359 -31.938 1 95.75 106 ILE A O 1
ATOM 793 N N . GLU A 1 107 ? 28.781 -23.531 -32.719 1 93 107 GLU A N 1
ATOM 794 C CA . GLU A 1 107 ? 29.391 -23.75 -31.391 1 93 107 GLU A CA 1
ATOM 795 C C . GLU A 1 107 ? 30.391 -22.656 -31.062 1 93 107 GLU A C 1
ATOM 797 O O . GLU A 1 107 ? 30.844 -21.938 -31.953 1 93 107 GLU A O 1
ATOM 802 N N . GLY A 1 108 ? 30.609 -22.5 -29.734 1 91.5 108 GLY A N 1
ATOM 803 C CA . GLY A 1 108 ? 31.531 -21.469 -29.297 1 91.5 108 GLY A CA 1
ATOM 804 C C . GLY A 1 108 ? 31 -20.062 -29.484 1 91.5 108 GLY A C 1
ATOM 805 O O . GLY A 1 108 ? 31.766 -19.109 -29.609 1 91.5 108 GLY A O 1
ATOM 806 N N . CYS A 1 109 ? 29.828 -19.938 -29.656 1 94.94 109 CYS A N 1
ATOM 807 C CA . CYS A 1 109 ? 29.156 -18.656 -29.844 1 94.94 109 CYS A CA 1
ATOM 808 C C . CYS A 1 109 ? 28.391 -18.25 -28.594 1 94.94 109 CYS A C 1
ATOM 810 O O . CYS A 1 109 ? 27.297 -18.75 -28.344 1 94.94 109 CYS A O 1
ATOM 812 N N . SER A 1 110 ? 28.953 -17.344 -27.859 1 93.88 110 SER A N 1
ATOM 813 C CA . SER A 1 110 ? 28.328 -16.938 -26.594 1 93.88 110 SER A CA 1
ATOM 814 C C . SER A 1 110 ? 27.484 -15.68 -26.797 1 93.88 110 SER A C 1
ATOM 816 O O . SER A 1 110 ? 27.891 -14.75 -27.5 1 93.88 110 SER A O 1
ATOM 818 N N . VAL A 1 111 ? 26.266 -15.68 -26.234 1 96.31 111 VAL A N 1
ATOM 819 C CA . VAL A 1 111 ? 25.422 -14.492 -26.25 1 96.31 111 VAL A CA 1
ATOM 820 C C . VAL A 1 111 ? 25.969 -13.438 -25.297 1 96.31 111 VAL A C 1
ATOM 822 O O . VAL A 1 111 ? 26.219 -13.719 -24.125 1 96.31 111 VAL A O 1
ATOM 825 N N . GLN A 1 112 ? 26.109 -12.227 -25.766 1 97.38 112 GLN A N 1
ATOM 826 C CA . GLN A 1 112 ? 26.641 -11.156 -24.938 1 97.38 112 GLN A CA 1
ATOM 827 C C . GLN A 1 112 ? 25.562 -10.148 -24.578 1 97.38 112 GLN A C 1
ATOM 829 O O . GLN A 1 112 ? 25.562 -9.594 -23.469 1 97.38 112 GLN A O 1
ATOM 834 N N . ARG A 1 113 ? 24.781 -9.844 -25.531 1 96.19 113 ARG A N 1
ATOM 835 C CA . ARG A 1 113 ? 23.688 -8.898 -25.312 1 96.19 113 ARG A CA 1
ATOM 836 C C . ARG A 1 113 ? 22.5 -9.234 -26.203 1 96.19 113 ARG A C 1
ATOM 838 O O . ARG A 1 113 ? 22.672 -9.578 -27.375 1 96.19 113 ARG A O 1
ATOM 845 N N . VAL A 1 114 ? 21.328 -9.18 -25.609 1 98.31 114 VAL A N 1
ATOM 846 C CA . VAL A 1 114 ? 20.094 -9.266 -26.406 1 98.31 114 VAL A CA 1
ATOM 847 C C . VAL A 1 114 ? 19.609 -7.867 -26.766 1 98.31 114 VAL A C 1
ATOM 849 O O . VAL A 1 114 ? 19.375 -7.043 -25.875 1 98.31 114 VAL A O 1
ATOM 852 N N . LEU A 1 115 ? 19.469 -7.574 -27.969 1 97.81 115 LEU A N 1
ATOM 853 C CA . LEU A 1 115 ? 19.156 -6.238 -28.469 1 97.81 115 LEU A CA 1
ATOM 854 C C . LEU A 1 115 ? 17.641 -6.051 -28.578 1 97.81 115 LEU A C 1
ATOM 856 O O . LEU A 1 115 ? 16.953 -6.871 -29.188 1 97.81 115 LEU A O 1
ATOM 860 N N . THR A 1 116 ? 17.109 -5.07 -27.984 1 96.44 116 THR A N 1
ATOM 861 C CA . THR A 1 116 ? 15.703 -4.691 -28.047 1 96.44 116 THR A CA 1
ATOM 862 C C . THR A 1 116 ? 15.555 -3.244 -28.5 1 96.44 116 THR A C 1
ATOM 864 O O . THR A 1 116 ? 16.5 -2.463 -28.422 1 96.44 116 THR A O 1
ATOM 867 N N . ASP A 1 117 ? 14.516 -2.844 -29.078 1 92.44 117 ASP A N 1
ATOM 868 C CA . ASP A 1 117 ? 14.273 -1.455 -29.453 1 92.44 117 ASP A CA 1
ATOM 869 C C . ASP A 1 117 ? 13.594 -0.692 -28.312 1 92.44 117 ASP A C 1
ATOM 871 O O . ASP A 1 117 ? 13.516 -1.186 -27.188 1 92.44 117 ASP A O 1
ATOM 875 N N . ASP A 1 118 ? 13.102 0.469 -28.547 1 83.56 118 ASP A N 1
ATOM 876 C CA . ASP A 1 118 ? 12.555 1.355 -27.516 1 83.56 118 ASP A CA 1
ATOM 877 C C . ASP A 1 118 ? 11.195 0.867 -27.031 1 83.56 118 ASP A C 1
ATOM 879 O O . ASP A 1 118 ? 10.711 1.288 -25.984 1 83.56 118 ASP A O 1
ATOM 883 N N . HIS A 1 119 ? 10.641 -0.007 -27.734 1 85.56 119 HIS A N 1
ATOM 884 C CA . HIS A 1 119 ? 9.336 -0.547 -27.344 1 85.56 119 HIS A CA 1
ATOM 885 C C . HIS A 1 119 ? 9.469 -1.954 -26.781 1 85.56 119 HIS A C 1
ATOM 887 O O . HIS A 1 119 ? 8.477 -2.678 -26.656 1 85.56 119 HIS A O 1
ATOM 893 N N . HIS A 1 120 ? 10.711 -2.389 -26.5 1 92 120 HIS A N 1
ATOM 894 C CA . HIS A 1 120 ? 11.031 -3.664 -25.875 1 92 120 HIS A CA 1
ATOM 895 C C . HIS A 1 120 ? 10.711 -4.832 -26.797 1 92 120 HIS A C 1
ATOM 897 O O . HIS A 1 120 ? 10.234 -5.875 -26.344 1 92 120 HIS A O 1
ATOM 903 N N . GLN A 1 121 ? 10.93 -4.57 -28.094 1 94 121 GLN A N 1
ATOM 904 C CA . GLN A 1 121 ? 10.836 -5.633 -29.094 1 94 121 GLN A CA 1
ATOM 905 C C . GLN A 1 121 ? 12.219 -6.168 -29.469 1 94 121 GLN A C 1
ATOM 907 O O . GLN A 1 121 ? 13.164 -5.398 -29.625 1 94 121 GLN A O 1
ATOM 912 N N . LEU A 1 122 ? 12.273 -7.461 -29.594 1 97.19 122 LEU A N 1
ATOM 913 C CA . LEU A 1 122 ? 13.523 -8.117 -29.953 1 97.19 122 LEU A CA 1
ATOM 914 C C . LEU A 1 122 ? 14 -7.652 -31.328 1 97.19 122 LEU A C 1
ATOM 916 O O . LEU A 1 122 ? 13.203 -7.535 -32.25 1 97.19 122 LEU A O 1
ATOM 920 N N . LYS A 1 123 ? 15.297 -7.379 -31.422 1 97.25 123 LYS A N 1
ATOM 921 C CA . LYS A 1 123 ? 15.867 -6.973 -32.688 1 97.25 123 LYS A CA 1
ATOM 922 C C . LYS A 1 123 ? 17.031 -7.875 -33.094 1 97.25 123 LYS A C 1
ATOM 924 O O . LYS A 1 123 ? 17.375 -7.973 -34.281 1 97.25 123 LYS A O 1
ATOM 929 N N . GLY A 1 124 ? 17.641 -8.453 -32.125 1 97.88 124 GLY A N 1
ATOM 930 C CA . GLY A 1 124 ? 18.781 -9.312 -32.406 1 97.88 124 GLY A CA 1
ATOM 931 C C . GLY A 1 124 ? 19.594 -9.656 -31.188 1 97.88 124 GLY A C 1
ATOM 932 O O . GLY A 1 124 ? 19.156 -9.438 -30.047 1 97.88 124 GLY A O 1
ATOM 933 N N . VAL A 1 125 ? 20.719 -10.398 -31.453 1 98 125 VAL A N 1
ATOM 934 C CA . VAL A 1 125 ? 21.594 -10.836 -30.359 1 98 125 VAL A CA 1
ATOM 935 C C . VAL A 1 125 ? 23.047 -10.523 -30.719 1 98 125 VAL A C 1
ATOM 937 O O . VAL A 1 125 ? 23.484 -10.789 -31.828 1 98 125 VAL A O 1
ATOM 940 N N . GLU A 1 126 ? 23.688 -9.836 -29.844 1 98.38 126 GLU A N 1
ATOM 941 C CA . GLU A 1 126 ? 25.125 -9.633 -29.953 1 98.38 126 GLU A CA 1
ATOM 942 C C . GLU A 1 126 ? 25.891 -10.805 -29.328 1 98.38 126 GLU A C 1
ATOM 944 O O . GLU A 1 126 ? 25.641 -11.172 -28.172 1 98.38 126 GLU A O 1
ATOM 949 N N . THR A 1 127 ? 26.781 -11.453 -30.109 1 97.38 127 THR A N 1
ATOM 950 C CA . THR A 1 127 ? 27.594 -12.578 -29.656 1 97.38 127 THR A CA 1
ATOM 951 C C . THR A 1 127 ? 29.078 -12.266 -29.766 1 97.38 127 THR A C 1
ATOM 953 O O . THR A 1 127 ? 29.453 -11.219 -30.297 1 97.38 127 THR A O 1
ATOM 956 N N . ASN A 1 128 ? 29.906 -13.188 -29.266 1 96.62 128 ASN A N 1
ATOM 957 C CA . ASN A 1 128 ? 31.344 -13.039 -29.406 1 96.62 128 ASN A CA 1
ATOM 958 C C . ASN A 1 128 ? 31.781 -13.188 -30.859 1 96.62 128 ASN A C 1
ATOM 960 O O . ASN A 1 128 ? 32.906 -12.82 -31.219 1 96.62 128 ASN A O 1
ATOM 964 N N . LEU A 1 129 ? 30.922 -13.617 -31.703 1 97.12 129 LEU A N 1
ATOM 965 C CA . LEU A 1 129 ? 31.25 -13.812 -33.125 1 97.12 129 LEU A CA 1
ATOM 966 C C . LEU A 1 129 ? 30.547 -12.781 -34 1 97.12 129 LEU A C 1
ATOM 968 O O . LEU A 1 129 ? 30.609 -12.859 -35.219 1 97.12 129 LEU A O 1
ATOM 972 N N . GLY A 1 130 ? 29.906 -11.852 -33.344 1 96.94 130 GLY A N 1
ATOM 973 C CA . GLY A 1 130 ? 29.219 -10.812 -34.094 1 96.94 130 GLY A CA 1
ATOM 974 C C . GLY A 1 130 ? 27.734 -10.711 -33.75 1 96.94 130 GLY A C 1
ATOM 975 O O . GLY A 1 130 ? 27.266 -11.367 -32.812 1 96.94 130 GLY A O 1
ATOM 976 N N . VAL A 1 131 ? 27.047 -9.906 -34.531 1 97.62 131 VAL A N 1
ATOM 977 C CA . VAL A 1 131 ? 25.641 -9.633 -34.281 1 97.62 131 VAL A CA 1
ATOM 978 C C . VAL A 1 131 ? 24.781 -10.508 -35.219 1 97.62 131 VAL A C 1
ATOM 980 O O . VAL A 1 131 ? 25.094 -10.688 -36.375 1 97.62 131 VAL A O 1
ATOM 983 N N . ILE A 1 132 ? 23.828 -11.109 -34.656 1 96.94 132 ILE A N 1
ATOM 984 C CA . ILE A 1 132 ? 22.844 -11.867 -35.406 1 96.94 132 ILE A CA 1
ATOM 985 C C . ILE A 1 132 ? 21.484 -11.172 -35.344 1 96.94 132 ILE A C 1
ATOM 987 O O . ILE A 1 132 ? 20.875 -11.109 -34.281 1 96.94 132 ILE A O 1
ATOM 991 N N . SER A 1 133 ? 21.016 -10.641 -36.375 1 97.25 133 SER A N 1
ATOM 992 C CA . SER A 1 133 ? 19.656 -10.102 -36.438 1 97.25 133 SER A CA 1
ATOM 993 C C . SER A 1 133 ? 18.625 -11.219 -36.5 1 97.25 133 SER A C 1
ATOM 995 O O . SER A 1 133 ? 18.797 -12.195 -37.25 1 97.25 133 SER A O 1
ATOM 997 N N . CYS A 1 134 ? 17.672 -11.156 -35.719 1 96.81 134 CYS A N 1
ATOM 998 C CA . CYS A 1 134 ? 16.656 -12.195 -35.688 1 96.81 134 CYS A CA 1
ATOM 999 C C . CYS A 1 134 ? 15.297 -11.633 -35.281 1 96.81 134 CYS A C 1
ATOM 1001 O O . CYS A 1 134 ? 15.227 -10.617 -34.594 1 96.81 134 CYS A O 1
ATOM 1003 N N . ASP A 1 135 ? 14.25 -12.289 -35.688 1 96.38 135 ASP A N 1
ATOM 1004 C CA . ASP A 1 135 ? 12.883 -11.898 -35.375 1 96.38 135 ASP A CA 1
ATOM 1005 C C . ASP A 1 135 ? 12.453 -12.492 -34.031 1 96.38 135 ASP A C 1
ATOM 1007 O O . ASP A 1 135 ? 11.617 -11.914 -33.312 1 96.38 135 ASP A O 1
ATOM 1011 N N . TYR A 1 136 ? 12.891 -13.648 -33.75 1 97.5 136 TYR A N 1
ATOM 1012 C CA . TYR A 1 136 ? 12.586 -14.359 -32.5 1 97.5 136 TYR A CA 1
ATOM 1013 C C . TYR A 1 136 ? 13.859 -14.852 -31.844 1 97.5 136 TYR A C 1
ATOM 1015 O O . TYR A 1 136 ? 14.859 -15.133 -32.5 1 97.5 136 TYR A O 1
ATOM 1023 N N . PHE A 1 137 ? 13.875 -14.875 -30.578 1 98.06 137 PHE A N 1
ATOM 1024 C CA . PHE A 1 137 ? 14.953 -15.406 -29.766 1 98.06 137 PHE A CA 1
ATOM 1025 C C . PHE A 1 137 ? 14.422 -16.391 -28.734 1 98.06 137 PHE A C 1
ATOM 1027 O O . PHE A 1 137 ? 13.461 -16.094 -28.016 1 98.06 137 PHE A O 1
ATOM 1034 N N . VAL A 1 138 ? 14.922 -17.625 -28.672 1 98.12 138 VAL A N 1
ATOM 1035 C CA . VAL A 1 138 ? 14.508 -18.641 -27.703 1 98.12 138 VAL A CA 1
ATOM 1036 C C . VAL A 1 138 ? 15.656 -18.922 -26.734 1 98.12 138 VAL A C 1
ATOM 1038 O O . VAL A 1 138 ? 16.688 -19.453 -27.141 1 98.12 138 VAL A O 1
ATOM 1041 N N . ASN A 1 139 ? 15.469 -18.578 -25.438 1 98.19 139 ASN A N 1
ATOM 1042 C CA . ASN A 1 139 ? 16.422 -18.859 -24.359 1 98.19 139 ASN A CA 1
ATOM 1043 C C . ASN A 1 139 ? 16.25 -20.281 -23.828 1 98.19 139 ASN A C 1
ATOM 1045 O O . ASN A 1 139 ? 15.375 -20.531 -23 1 98.19 139 ASN A O 1
ATOM 1049 N N . SER A 1 140 ? 17.031 -21.234 -24.281 1 96.44 140 SER A N 1
ATOM 1050 C CA . SER A 1 140 ? 17.109 -22.609 -23.812 1 96.44 140 SER A CA 1
ATOM 1051 C C . SER A 1 140 ? 18.438 -22.891 -23.125 1 96.44 140 SER A C 1
ATOM 1053 O O . SER A 1 140 ? 19.031 -23.953 -23.328 1 96.44 140 SER A O 1
ATOM 1055 N N . GLY A 1 141 ? 18.891 -21.969 -22.344 1 93.38 141 GLY A N 1
ATOM 1056 C CA . GLY A 1 141 ? 20.234 -21.969 -21.797 1 93.38 141 GLY A CA 1
ATOM 1057 C C . GLY A 1 141 ? 20.375 -22.828 -20.562 1 93.38 141 GLY A C 1
ATOM 1058 O O . GLY A 1 141 ? 21.406 -22.781 -19.875 1 93.38 141 GLY A O 1
ATOM 1059 N N . GLY A 1 142 ? 19.391 -23.672 -20.188 1 91.56 142 GLY A N 1
ATOM 1060 C CA . GLY A 1 142 ? 19.484 -24.5 -19 1 91.56 142 GLY A CA 1
ATOM 1061 C C . GLY A 1 142 ? 19.672 -23.688 -17.719 1 91.56 142 GLY A C 1
ATOM 1062 O O . GLY A 1 142 ? 18.922 -22.734 -17.469 1 91.56 142 GLY A O 1
ATOM 1063 N N . TRP A 1 143 ? 20.688 -24.062 -16.953 1 90.19 143 TRP A N 1
ATOM 1064 C CA . TRP A 1 143 ? 20.875 -23.359 -15.688 1 90.19 143 TRP A CA 1
ATOM 1065 C C . TRP A 1 143 ? 21.453 -21.969 -15.922 1 90.19 143 TRP A C 1
ATOM 1067 O O . TRP A 1 143 ? 21.5 -21.141 -15 1 90.19 143 TRP A O 1
ATOM 1077 N N . TRP A 1 144 ? 21.844 -21.609 -17.203 1 92.56 144 TRP A N 1
ATOM 1078 C CA . TRP A 1 144 ? 22.328 -20.281 -17.547 1 92.56 144 TRP A CA 1
ATOM 1079 C C . TRP A 1 144 ? 21.172 -19.391 -18 1 92.56 144 TRP A C 1
ATOM 1081 O O . TRP A 1 144 ? 21.359 -18.188 -18.25 1 92.56 144 TRP A O 1
ATOM 1091 N N . ALA A 1 145 ? 20.031 -19.984 -18.094 1 96.25 145 ALA A N 1
ATOM 1092 C CA . ALA A 1 145 ? 18.906 -19.25 -18.672 1 96.25 145 ALA A CA 1
ATOM 1093 C C . ALA A 1 145 ? 18.641 -17.953 -17.906 1 96.25 145 ALA A C 1
ATOM 1095 O O . ALA A 1 145 ? 18.281 -16.938 -18.5 1 96.25 145 ALA A O 1
ATOM 1096 N N . ARG A 1 146 ? 18.719 -17.969 -16.578 1 96.19 146 ARG A N 1
ATOM 1097 C CA . ARG A 1 146 ? 18.516 -16.766 -15.781 1 96.19 146 ARG A CA 1
ATOM 1098 C C . ARG A 1 146 ? 19.547 -15.703 -16.125 1 96.19 146 ARG A C 1
ATOM 1100 O O . ARG A 1 146 ? 19.219 -14.516 -16.203 1 96.19 146 ARG A O 1
ATOM 1107 N N . HIS A 1 147 ? 20.844 -16.109 -16.266 1 93.94 147 HIS A N 1
ATOM 1108 C CA . HIS A 1 147 ? 21.906 -15.188 -16.625 1 93.94 147 HIS A CA 1
ATOM 1109 C C . HIS A 1 147 ? 21.641 -14.547 -17.984 1 93.94 147 HIS A C 1
ATOM 1111 O O . HIS A 1 147 ? 21.797 -13.336 -18.156 1 93.94 147 HIS A O 1
ATOM 1117 N N . ILE A 1 148 ? 21.266 -15.359 -18.953 1 96.62 148 ILE A N 1
ATOM 1118 C CA . ILE A 1 148 ? 20.984 -14.867 -20.297 1 96.62 148 ILE A CA 1
ATOM 1119 C C . ILE A 1 148 ? 19.844 -13.859 -20.234 1 96.62 148 ILE A C 1
ATOM 1121 O O . ILE A 1 148 ? 19.844 -12.867 -20.984 1 96.62 148 ILE A O 1
ATOM 1125 N N . GLY A 1 149 ? 18.828 -14.195 -19.391 1 97.31 149 GLY A N 1
ATOM 1126 C CA . GLY A 1 149 ? 17.734 -13.258 -19.219 1 97.31 149 GLY A CA 1
ATOM 1127 C C . GLY A 1 149 ? 18.188 -11.867 -18.812 1 97.31 149 GLY A C 1
ATOM 1128 O O . GLY A 1 149 ? 17.562 -10.867 -19.172 1 97.31 149 GLY A O 1
ATOM 1129 N N . ARG A 1 150 ? 19.281 -11.703 -18.141 1 95 150 ARG A N 1
ATOM 1130 C CA . ARG A 1 150 ? 19.797 -10.438 -17.625 1 95 150 ARG A CA 1
ATOM 1131 C C . ARG A 1 150 ? 20.516 -9.656 -18.703 1 95 150 ARG A C 1
ATOM 1133 O O . ARG A 1 150 ? 20.875 -8.492 -18.516 1 95 150 ARG A O 1
ATOM 1140 N N . LEU A 1 151 ? 20.688 -10.227 -19.875 1 97.12 151 LEU A N 1
ATOM 1141 C CA . LEU A 1 151 ? 21.469 -9.617 -20.938 1 97.12 151 LEU A CA 1
ATOM 1142 C C . LEU A 1 151 ? 20.578 -8.805 -21.875 1 97.12 151 LEU A C 1
ATOM 1144 O O . LEU A 1 151 ? 21.047 -8.312 -22.906 1 97.12 151 LEU A O 1
ATOM 1148 N N . SER A 1 152 ? 19.359 -8.719 -21.531 1 96.06 152 SER A N 1
ATOM 1149 C CA . SER A 1 152 ? 18.438 -7.902 -22.312 1 96.06 152 SER A CA 1
ATOM 1150 C C . SER A 1 152 ? 18.078 -6.621 -21.562 1 96.06 152 SER A C 1
ATOM 1152 O O . SER A 1 152 ? 18.281 -6.52 -20.344 1 96.06 152 SER A O 1
ATOM 1154 N N . GLN A 1 153 ? 17.562 -5.633 -22.312 1 91.5 153 GLN A N 1
ATOM 1155 C CA . GLN A 1 153 ? 16.984 -4.418 -21.75 1 91.5 153 GLN A CA 1
ATOM 1156 C C . GLN A 1 153 ? 15.609 -4.141 -22.344 1 91.5 153 GLN A C 1
ATOM 1158 O O . GLN A 1 153 ? 15.492 -3.84 -23.531 1 91.5 153 GLN A O 1
ATOM 1163 N N . PRO A 1 154 ? 14.648 -4.277 -21.531 1 92.88 154 PRO A N 1
ATOM 1164 C CA . PRO A 1 154 ? 14.68 -4.617 -20.109 1 92.88 154 PRO A CA 1
ATOM 1165 C C . PRO A 1 154 ? 15.125 -6.059 -19.859 1 92.88 154 PRO A C 1
ATOM 1167 O O . PRO A 1 154 ? 15.055 -6.895 -20.766 1 92.88 154 PRO A O 1
ATOM 1170 N N . LYS A 1 155 ? 15.523 -6.297 -18.609 1 95.06 155 LYS A N 1
ATOM 1171 C CA . LYS A 1 155 ? 15.914 -7.652 -18.219 1 95.06 155 LYS A CA 1
ATOM 1172 C C . LYS A 1 155 ? 14.711 -8.594 -18.234 1 95.06 155 LYS A C 1
ATOM 1174 O O . LYS A 1 155 ? 13.617 -8.211 -17.812 1 95.06 155 LYS A O 1
ATOM 1179 N N . VAL A 1 156 ? 14.938 -9.742 -18.797 1 97.56 156 VAL A N 1
ATOM 1180 C CA . VAL A 1 156 ? 13.922 -10.789 -18.766 1 97.56 156 VAL A CA 1
ATOM 1181 C C . VAL A 1 156 ? 14.117 -11.656 -17.531 1 97.56 156 VAL A C 1
ATOM 1183 O O . VAL A 1 156 ? 15.211 -12.18 -17.281 1 97.56 156 VAL A O 1
ATOM 1186 N N . LYS A 1 157 ? 13.117 -11.828 -16.766 1 96.75 157 LYS A N 1
ATOM 1187 C CA . LYS A 1 157 ? 13.188 -12.609 -15.539 1 96.75 157 LYS A CA 1
ATOM 1188 C C . LYS A 1 157 ? 12.891 -14.086 -15.805 1 96.75 157 LYS A C 1
ATOM 1190 O O . LYS A 1 157 ? 11.766 -14.438 -16.156 1 96.75 157 LYS A O 1
ATOM 1195 N N . VAL A 1 158 ? 13.836 -14.875 -15.633 1 98 158 VAL A N 1
ATOM 1196 C CA . VAL A 1 158 ? 13.719 -16.328 -15.773 1 98 158 VAL A CA 1
ATOM 1197 C C . VAL A 1 158 ? 14 -17 -14.438 1 98 158 VAL A C 1
ATOM 1199 O O . VAL A 1 158 ? 15.141 -17.391 -14.156 1 98 158 VAL A O 1
ATOM 1202 N N . PRO A 1 159 ? 13.016 -17.312 -13.672 1 97.31 159 PRO A N 1
ATOM 1203 C CA . PRO A 1 159 ? 13.227 -17.828 -12.32 1 97.31 159 PRO A CA 1
ATOM 1204 C C . PRO A 1 159 ? 13.695 -19.281 -12.32 1 97.31 159 PRO A C 1
ATOM 1206 O O . PRO A 1 159 ? 12.875 -20.203 -12.453 1 97.31 159 PRO A O 1
ATOM 1209 N N . LEU A 1 160 ? 14.914 -19.516 -12.125 1 96.81 160 LEU A N 1
ATOM 1210 C CA . LEU A 1 160 ? 15.484 -20.844 -11.945 1 96.81 160 LEU A CA 1
ATOM 1211 C C . LEU A 1 160 ? 16.844 -20.766 -11.258 1 96.81 160 LEU A C 1
ATOM 1213 O O . LEU A 1 160 ? 17.453 -19.688 -11.188 1 96.81 160 LEU A O 1
ATOM 1217 N N . TYR A 1 161 ? 17.297 -21.781 -10.695 1 96.19 161 TYR A N 1
ATOM 1218 C CA . TYR A 1 161 ? 18.516 -21.859 -9.914 1 96.19 161 TYR A CA 1
ATOM 1219 C C . TYR A 1 161 ? 19.094 -23.281 -9.969 1 96.19 161 TYR A C 1
ATOM 1221 O O . TYR A 1 161 ? 18.359 -24.266 -9.914 1 96.19 161 TYR A O 1
ATOM 1229 N N . PRO A 1 162 ? 20.391 -23.359 -10.141 1 94.88 162 PRO A N 1
ATOM 1230 C CA . PRO A 1 162 ? 21.016 -24.688 -10.227 1 94.88 162 PRO A CA 1
ATOM 1231 C C . PRO A 1 162 ? 21.219 -25.328 -8.859 1 94.88 162 PRO A C 1
ATOM 1233 O O . PRO A 1 162 ? 21.578 -24.641 -7.895 1 94.88 162 PRO A O 1
ATOM 1236 N N . CYS A 1 163 ? 20.938 -26.609 -8.789 1 95.25 163 CYS A N 1
ATOM 1237 C CA . CYS A 1 163 ? 21.219 -27.438 -7.629 1 95.25 163 CYS A CA 1
ATOM 1238 C C . CYS A 1 163 ? 22.094 -28.641 -8.008 1 95.25 163 CYS A C 1
ATOM 1240 O O . CYS A 1 163 ? 22.156 -29.016 -9.172 1 95.25 163 CYS A O 1
ATOM 1242 N N . GLU A 1 164 ? 22.766 -29.156 -7 1 94.06 164 GLU A N 1
ATOM 1243 C CA . GLU A 1 164 ? 23.516 -30.375 -7.219 1 94.06 164 GLU A CA 1
ATOM 1244 C C . GLU A 1 164 ? 22.594 -31.562 -7.449 1 94.06 164 GLU A C 1
ATOM 1246 O O . GLU A 1 164 ? 21.547 -31.672 -6.816 1 94.06 164 GLU A O 1
ATOM 1251 N N . HIS A 1 165 ? 22.922 -32.312 -8.375 1 94.25 165 HIS A N 1
ATOM 1252 C CA . HIS A 1 165 ? 22.234 -33.562 -8.641 1 94.25 165 HIS A CA 1
ATOM 1253 C C . HIS A 1 165 ? 23.219 -34.719 -8.688 1 94.25 165 HIS A C 1
ATOM 1255 O O . HIS A 1 165 ? 24.156 -34.719 -9.492 1 94.25 165 HIS A O 1
ATOM 1261 N N . HIS A 1 166 ? 23.047 -35.75 -7.871 1 95.31 166 HIS A N 1
ATOM 1262 C CA . HIS A 1 166 ? 23.969 -36.875 -7.73 1 95.31 166 HIS A CA 1
ATOM 1263 C C . HIS A 1 166 ? 23.391 -38.125 -8.336 1 95.31 166 HIS A C 1
ATOM 1265 O O . HIS A 1 166 ? 22.188 -38.406 -8.188 1 95.31 166 HIS A O 1
ATOM 1271 N N . PHE A 1 167 ? 24.203 -38.875 -9.055 1 95.25 167 PHE A N 1
ATOM 1272 C CA . PHE A 1 167 ? 23.844 -40.219 -9.477 1 95.25 167 PHE A CA 1
ATOM 1273 C C . PHE A 1 167 ? 25.062 -41.094 -9.555 1 95.25 167 PHE A C 1
ATOM 1275 O O . PHE A 1 167 ? 26.172 -40.625 -9.82 1 95.25 167 PHE A O 1
ATOM 1282 N N . LEU A 1 168 ? 24.891 -42.344 -9.359 1 96.25 168 LEU A N 1
ATOM 1283 C CA . LEU A 1 168 ? 25.953 -43.344 -9.211 1 96.25 168 LEU A CA 1
ATOM 1284 C C . LEU A 1 168 ? 26 -44.281 -10.43 1 96.25 168 LEU A C 1
ATOM 1286 O O . LEU A 1 168 ? 24.969 -44.688 -10.953 1 96.25 168 LEU A O 1
ATOM 1290 N N . HIS A 1 169 ? 27.25 -44.531 -10.859 1 96.88 169 HIS A N 1
ATOM 1291 C CA . HIS A 1 169 ? 27.516 -45.594 -11.828 1 96.88 169 HIS A CA 1
ATOM 1292 C C . HIS A 1 169 ? 28.266 -46.75 -11.195 1 96.88 169 HIS A C 1
ATOM 1294 O O . HIS A 1 169 ? 29.25 -46.531 -10.477 1 96.88 169 HIS A O 1
ATOM 1300 N N . THR A 1 170 ? 27.797 -47.938 -11.516 1 97.44 170 THR A N 1
ATOM 1301 C CA . THR A 1 170 ? 28.531 -49.125 -11.031 1 97.44 170 THR A CA 1
ATOM 1302 C C . THR A 1 170 ? 29.438 -49.688 -12.133 1 97.44 170 THR A C 1
ATOM 1304 O O . THR A 1 170 ? 29.375 -49.25 -13.281 1 97.44 170 THR A O 1
ATOM 1307 N N . LEU A 1 171 ? 30.281 -50.562 -11.648 1 97.06 171 LEU A N 1
ATOM 1308 C CA . LEU A 1 171 ? 30.953 -51.406 -12.641 1 97.06 171 LEU A CA 1
ATOM 1309 C C . LEU A 1 171 ? 29.984 -52.406 -13.266 1 97.06 171 LEU A C 1
ATOM 1311 O O . LEU A 1 171 ? 28.875 -52.594 -12.766 1 97.06 171 LEU A O 1
ATOM 1315 N N . PRO A 1 172 ? 30.375 -52.906 -14.414 1 96.69 172 PRO A N 1
ATOM 1316 C CA . PRO A 1 172 ? 29.469 -53.875 -15.039 1 96.69 172 PRO A CA 1
ATOM 1317 C C . PRO A 1 172 ? 29.047 -55 -14.078 1 96.69 172 PRO A C 1
ATOM 1319 O O . PRO A 1 172 ? 29.859 -55.469 -13.281 1 96.69 172 PRO A O 1
ATOM 1322 N N . VAL A 1 173 ? 27.922 -55.312 -14.109 1 96.25 173 VAL A N 1
ATOM 1323 C CA . VAL A 1 173 ? 27.359 -56.344 -13.227 1 96.25 173 VAL A CA 1
ATOM 1324 C C . VAL A 1 173 ? 27.062 -57.594 -14.023 1 96.25 173 VAL A C 1
ATOM 1326 O O . VAL A 1 173 ? 26.359 -57.562 -15.039 1 96.25 173 VAL A O 1
ATOM 1329 N N . LYS A 1 174 ? 27.484 -58.719 -13.5 1 92 174 LYS A N 1
ATOM 1330 C CA . LYS A 1 174 ? 27.266 -60 -14.164 1 92 174 LYS A CA 1
ATOM 1331 C C . LYS A 1 174 ? 25.781 -60.375 -14.18 1 92 174 LYS A C 1
ATOM 1333 O O . LYS A 1 174 ? 25.094 -60.25 -13.164 1 92 174 LYS A O 1
ATOM 1338 N N . ASP A 1 175 ? 25.234 -60.781 -15.328 1 89.44 175 ASP A N 1
ATOM 1339 C CA . ASP A 1 175 ? 23.891 -61.312 -15.539 1 89.44 175 ASP A CA 1
ATOM 1340 C C . ASP A 1 175 ? 22.828 -60.25 -15.273 1 89.44 175 ASP A C 1
ATOM 1342 O O . ASP A 1 175 ? 21.688 -60.562 -14.93 1 89.44 175 ASP A O 1
ATOM 1346 N N . ILE A 1 176 ? 23.219 -58.938 -15.312 1 94.38 176 ILE A N 1
ATOM 1347 C CA . ILE A 1 176 ? 22.219 -57.875 -15.18 1 94.38 176 ILE A CA 1
ATOM 1348 C C . ILE A 1 176 ? 21.203 -57.969 -16.312 1 94.38 176 ILE A C 1
ATOM 1350 O O . ILE A 1 176 ? 21.562 -58.25 -17.453 1 94.38 176 ILE A O 1
ATOM 1354 N N . ASP A 1 177 ? 19.953 -57.812 -16.047 1 94.19 177 ASP A N 1
ATOM 1355 C CA . ASP A 1 177 ? 18.906 -57.812 -17.078 1 94.19 177 ASP A CA 1
ATOM 1356 C C . ASP A 1 177 ? 18.938 -56.5 -17.859 1 94.19 177 ASP A C 1
ATOM 1358 O O . ASP A 1 177 ? 18.625 -55.438 -17.328 1 94.19 177 ASP A O 1
ATOM 1362 N N . PRO A 1 178 ? 19.297 -56.531 -19.109 1 94 178 PRO A N 1
ATOM 1363 C CA . PRO A 1 178 ? 19.375 -55.312 -19.891 1 94 178 PRO A CA 1
ATOM 1364 C C . PRO A 1 178 ? 18 -54.656 -20.062 1 94 178 PRO A C 1
ATOM 1366 O O . PRO A 1 178 ? 17.922 -53.469 -20.406 1 94 178 PRO A O 1
ATOM 1369 N N . GLN A 1 179 ? 16.984 -55.406 -19.812 1 94.38 179 GLN A N 1
ATOM 1370 C CA . GLN A 1 179 ? 15.633 -54.875 -19.984 1 94.38 179 GLN A CA 1
ATOM 1371 C C . GLN A 1 179 ? 14.945 -54.656 -18.641 1 94.38 179 GLN A C 1
ATOM 1373 O O . GLN A 1 179 ? 13.719 -54.562 -18.578 1 94.38 179 GLN A O 1
ATOM 1378 N N . MET A 1 180 ? 15.742 -54.594 -17.609 1 95.62 180 MET A N 1
ATOM 1379 C CA . MET A 1 180 ? 15.141 -54.312 -16.312 1 95.62 180 MET A CA 1
ATOM 1380 C C . MET A 1 180 ? 14.398 -52.969 -16.359 1 95.62 180 MET A C 1
ATOM 1382 O O . MET A 1 180 ? 14.859 -52.031 -16.984 1 95.62 180 MET A O 1
ATOM 1386 N N . PRO A 1 181 ? 13.227 -52.906 -15.758 1 97.5 181 PRO A N 1
ATOM 1387 C CA . PRO A 1 181 ? 12.5 -51.625 -15.742 1 97.5 181 PRO A CA 1
ATOM 1388 C C . PRO A 1 181 ? 13.227 -50.562 -14.953 1 97.5 181 PRO A C 1
ATOM 1390 O O . PRO A 1 181 ? 14.086 -50.875 -14.125 1 97.5 181 PRO A O 1
ATOM 1393 N N . VAL A 1 182 ? 12.953 -49.312 -15.297 1 97.44 182 VAL A N 1
ATOM 1394 C CA . VAL A 1 182 ? 13.391 -48.25 -14.422 1 97.44 182 VAL A CA 1
ATOM 1395 C C . VAL A 1 182 ? 12.641 -48.312 -13.094 1 97.44 182 VAL A C 1
ATOM 1397 O O . VAL A 1 182 ? 11.414 -48.219 -13.062 1 97.44 182 VAL A O 1
ATOM 1400 N N . ILE A 1 183 ? 13.312 -48.5 -12.039 1 98.31 183 ILE A N 1
ATOM 1401 C CA . ILE A 1 183 ? 12.703 -48.594 -10.719 1 98.31 183 ILE A CA 1
ATOM 1402 C C . ILE A 1 183 ? 12.766 -47.219 -10.031 1 98.31 183 ILE A C 1
ATOM 1404 O O . ILE A 1 183 ? 13.836 -46.625 -9.945 1 98.31 183 ILE A O 1
ATOM 1408 N N . ARG A 1 184 ? 11.656 -46.75 -9.609 1 98.19 184 ARG A N 1
ATOM 1409 C CA . ARG A 1 184 ? 11.586 -45.5 -8.836 1 98.19 184 ARG A CA 1
ATOM 1410 C C . ARG A 1 184 ? 10.961 -45.75 -7.465 1 98.19 184 ARG A C 1
ATOM 1412 O O . ARG A 1 184 ? 9.805 -46.156 -7.363 1 98.19 184 ARG A O 1
ATOM 1419 N N . ASP A 1 185 ? 11.695 -45.594 -6.469 1 98.31 185 ASP A N 1
ATOM 1420 C CA . ASP A 1 185 ? 11.195 -45.594 -5.098 1 98.31 185 ASP A CA 1
ATOM 1421 C C . ASP A 1 185 ? 11 -44.156 -4.598 1 98.31 185 ASP A C 1
ATOM 1423 O O . ASP A 1 185 ? 11.914 -43.562 -4.012 1 98.31 185 ASP A O 1
ATOM 1427 N N . TYR A 1 186 ? 9.766 -43.656 -4.75 1 97.31 186 TYR A N 1
ATOM 1428 C CA . TYR A 1 186 ? 9.469 -42.25 -4.441 1 97.31 186 TYR A CA 1
ATOM 1429 C C . TYR A 1 186 ? 9.68 -41.969 -2.959 1 97.31 186 TYR A C 1
ATOM 1431 O O . TYR A 1 186 ? 10.219 -40.938 -2.592 1 97.31 186 TYR A O 1
ATOM 1439 N N . ASP A 1 187 ? 9.273 -42.875 -2.111 1 97.5 187 ASP A N 1
ATOM 1440 C CA . ASP A 1 187 ? 9.391 -42.688 -0.666 1 97.5 187 ASP A CA 1
ATOM 1441 C C . ASP A 1 187 ? 10.844 -42.812 -0.211 1 97.5 187 ASP A C 1
ATOM 1443 O O . ASP A 1 187 ? 11.227 -42.25 0.807 1 97.5 187 ASP A O 1
ATOM 1447 N N . GLY A 1 188 ? 11.656 -43.562 -0.994 1 97.69 188 GLY A N 1
ATOM 1448 C CA . GLY A 1 188 ? 13.094 -43.625 -0.764 1 97.69 188 GLY A CA 1
ATOM 1449 C C . GLY A 1 188 ? 13.875 -42.594 -1.536 1 97.69 188 GLY A C 1
ATOM 1450 O O . GLY A 1 188 ? 15.102 -42.5 -1.404 1 97.69 188 GLY A O 1
ATOM 1451 N N . HIS A 1 189 ? 13.297 -41.875 -2.387 1 97.88 189 HIS A N 1
ATOM 1452 C CA . HIS A 1 189 ? 13.797 -40.688 -3.068 1 97.88 189 HIS A CA 1
ATOM 1453 C C . HIS A 1 189 ? 14.797 -41.031 -4.152 1 97.88 189 HIS A C 1
ATOM 1455 O O . HIS A 1 189 ? 15.688 -40.25 -4.473 1 97.88 189 HIS A O 1
ATOM 1461 N N . PHE A 1 190 ? 14.734 -42.25 -4.742 1 97.94 190 PHE A N 1
ATOM 1462 C CA . PHE A 1 190 ? 15.781 -42.594 -5.699 1 97.94 190 PHE A CA 1
ATOM 1463 C C . PHE A 1 190 ? 15.188 -43.344 -6.891 1 97.94 190 PHE A C 1
ATOM 1465 O O . PHE A 1 190 ? 14.039 -43.781 -6.84 1 97.94 190 PHE A O 1
ATOM 1472 N N . TYR A 1 191 ? 15.922 -43.406 -7.945 1 97.62 191 TYR A N 1
ATOM 1473 C CA . TYR A 1 191 ? 15.68 -44.219 -9.125 1 97.62 191 TYR A CA 1
ATOM 1474 C C . TYR A 1 191 ? 16.906 -45.031 -9.484 1 97.62 191 TYR A C 1
ATOM 1476 O O . TYR A 1 191 ? 18.031 -44.688 -9.094 1 97.62 191 TYR A O 1
ATOM 1484 N N . ILE A 1 192 ? 16.703 -46.125 -10.148 1 97.88 192 ILE A N 1
ATOM 1485 C CA . ILE A 1 192 ? 17.797 -46.969 -10.617 1 97.88 192 ILE A CA 1
ATOM 1486 C C . ILE A 1 192 ? 17.391 -47.656 -11.922 1 97.88 192 ILE A C 1
ATOM 1488 O O . ILE A 1 192 ? 16.234 -48.031 -12.102 1 97.88 192 ILE A O 1
ATOM 1492 N N . ARG A 1 193 ? 18.297 -47.75 -12.805 1 96.62 193 ARG A N 1
ATOM 1493 C CA . ARG A 1 193 ? 18.062 -48.406 -14.094 1 96.62 193 ARG A CA 1
ATOM 1494 C C . ARG A 1 193 ? 19.344 -49.062 -14.602 1 96.62 193 ARG A C 1
ATOM 1496 O O . ARG A 1 193 ? 20.438 -48.812 -14.078 1 96.62 193 ARG A O 1
ATOM 1503 N N . GLU A 1 194 ? 19.094 -49.875 -15.539 1 96.56 194 GLU A N 1
ATOM 1504 C CA . GLU A 1 194 ? 20.219 -50.469 -16.25 1 96.56 194 GLU A CA 1
ATOM 1505 C C . GLU A 1 194 ? 20.781 -49.5 -17.281 1 96.56 194 GLU A C 1
ATOM 1507 O O . GLU A 1 194 ? 20.031 -48.781 -17.938 1 96.56 194 GLU A O 1
ATOM 1512 N N . ASN A 1 195 ? 22.094 -49.438 -17.375 1 95.19 195 ASN A N 1
ATOM 1513 C CA . ASN A 1 195 ? 22.797 -48.625 -18.359 1 95.19 195 ASN A CA 1
ATOM 1514 C C . ASN A 1 195 ? 24.062 -49.312 -18.875 1 95.19 195 ASN A C 1
ATOM 1516 O O . ASN A 1 195 ? 25.125 -49.219 -18.281 1 95.19 195 ASN A O 1
ATOM 1520 N N . GLN A 1 196 ? 23.984 -49.938 -20.031 1 92.5 196 GLN A N 1
ATOM 1521 C CA . GLN A 1 196 ? 25.094 -50.625 -20.703 1 92.5 196 GLN A CA 1
ATOM 1522 C C . GLN A 1 196 ? 25.719 -51.688 -19.797 1 92.5 196 GLN A C 1
ATOM 1524 O O . GLN A 1 196 ? 26.938 -51.688 -19.609 1 92.5 196 GLN A O 1
ATOM 1529 N N . GLY A 1 197 ? 24.969 -52.406 -19.219 1 94.88 197 GLY A N 1
ATOM 1530 C CA . GLY A 1 197 ? 25.406 -53.531 -18.406 1 94.88 197 GLY A CA 1
ATOM 1531 C C . GLY A 1 197 ? 25.75 -53.125 -16.984 1 94.88 197 GLY A C 1
ATOM 1532 O O . GLY A 1 197 ? 26.266 -53.938 -16.219 1 94.88 197 GLY A O 1
ATOM 1533 N N . ARG A 1 198 ? 25.5 -51.906 -16.688 1 96.88 198 ARG A N 1
ATOM 1534 C CA . ARG A 1 198 ? 25.766 -51.344 -15.352 1 96.88 198 ARG A CA 1
ATOM 1535 C C . ARG A 1 198 ? 24.5 -50.781 -14.727 1 96.88 198 ARG A C 1
ATOM 1537 O O . ARG A 1 198 ? 23.484 -50.594 -15.414 1 96.88 198 ARG A O 1
ATOM 1544 N N . TYR A 1 199 ? 24.625 -50.562 -13.391 1 97.19 199 TYR A N 1
ATOM 1545 C CA . TYR A 1 199 ? 23.562 -49.812 -12.758 1 97.19 199 TYR A CA 1
ATOM 1546 C C . TYR A 1 199 ? 23.875 -48.312 -12.797 1 97.19 199 TYR A C 1
ATOM 1548 O O . TYR A 1 199 ? 25.016 -47.906 -12.602 1 97.19 199 TYR A O 1
ATOM 1556 N N . LEU A 1 200 ? 22.938 -47.594 -13.18 1 97 200 LEU A N 1
ATOM 1557 C CA . LEU A 1 200 ? 22.891 -46.156 -12.969 1 97 200 LEU A CA 1
ATOM 1558 C C . LEU A 1 200 ? 21.812 -45.781 -11.953 1 97 200 LEU A C 1
ATOM 1560 O O . LEU A 1 200 ? 20.641 -46.125 -12.133 1 97 200 LEU A O 1
ATOM 1564 N N . ALA A 1 201 ? 22.172 -45.188 -10.859 1 97.75 201 ALA A N 1
ATOM 1565 C CA . ALA A 1 201 ? 21.219 -44.875 -9.797 1 97.75 201 ALA A CA 1
ATOM 1566 C C . ALA A 1 201 ? 21.406 -43.469 -9.281 1 97.75 201 ALA A C 1
ATOM 1568 O O . ALA A 1 201 ? 22.531 -43 -9.078 1 97.75 201 ALA A O 1
ATOM 1569 N N . GLY A 1 202 ? 20.375 -42.719 -9.195 1 96.62 202 GLY A N 1
ATOM 1570 C CA . GLY A 1 202 ? 20.344 -41.344 -8.656 1 96.62 202 GLY A CA 1
ATOM 1571 C C . GLY A 1 202 ? 19.062 -41.031 -7.906 1 96.62 202 GLY A C 1
ATOM 1572 O O . GLY A 1 202 ? 18.297 -41.938 -7.559 1 96.62 202 GLY A O 1
ATOM 1573 N N . GLY A 1 203 ? 18.891 -39.844 -7.527 1 96.69 203 GLY A N 1
ATOM 1574 C CA . GLY A 1 203 ? 17.688 -39.469 -6.809 1 96.69 203 GLY A CA 1
ATOM 1575 C C . GLY A 1 203 ? 17.609 -38 -6.477 1 96.69 203 GLY A C 1
ATOM 1576 O O . GLY A 1 203 ? 18.391 -37.188 -6.992 1 96.69 203 GLY A O 1
ATOM 1577 N N . PHE A 1 204 ? 16.562 -37.656 -5.715 1 97.06 204 PHE A N 1
ATOM 1578 C CA . PHE A 1 204 ? 16.281 -36.312 -5.285 1 97.06 204 PHE A CA 1
ATOM 1579 C C . PHE A 1 204 ? 16.219 -36.219 -3.764 1 97.06 204 PHE A C 1
ATOM 1581 O O . PHE A 1 204 ? 15.219 -36.594 -3.16 1 97.06 204 PHE A O 1
ATOM 1588 N N . GLU A 1 205 ? 17.25 -35.625 -3.172 1 96.25 205 GLU A N 1
ATOM 1589 C CA . GLU A 1 205 ? 17.344 -35.531 -1.719 1 96.25 205 GLU A CA 1
ATOM 1590 C C . GLU A 1 205 ? 16.25 -34.656 -1.141 1 96.25 205 GLU A C 1
ATOM 1592 O O . GLU A 1 205 ? 15.93 -33.594 -1.708 1 96.25 205 GLU A O 1
ATOM 1597 N N . PRO A 1 206 ? 15.648 -35.062 0.047 1 95.5 206 PRO A N 1
ATOM 1598 C CA . PRO A 1 206 ? 14.648 -34.188 0.693 1 95.5 206 PRO A CA 1
ATOM 1599 C C . PRO A 1 206 ? 15.172 -32.781 0.98 1 95.5 206 PRO A C 1
ATOM 1601 O O . PRO A 1 206 ? 14.422 -31.828 0.865 1 95.5 206 PRO A O 1
ATOM 1604 N N . ILE A 1 207 ? 16.391 -32.719 1.402 1 96.69 207 ILE A N 1
ATOM 1605 C CA . ILE A 1 207 ? 17.078 -31.438 1.549 1 96.69 207 ILE A CA 1
ATOM 1606 C C . ILE A 1 207 ? 18.188 -31.328 0.506 1 96.69 207 ILE A C 1
ATOM 1608 O O . ILE A 1 207 ? 19.219 -31.984 0.621 1 96.69 207 ILE A O 1
ATOM 1612 N N . SER A 1 208 ? 17.953 -30.516 -0.469 1 96.31 208 SER A N 1
ATOM 1613 C CA . SER A 1 208 ? 18.891 -30.391 -1.58 1 96.31 208 SER A CA 1
ATOM 1614 C C . SER A 1 208 ? 19.969 -29.359 -1.284 1 96.31 208 SER A C 1
ATOM 1616 O O . SER A 1 208 ? 19.891 -28.656 -0.278 1 96.31 208 SER A O 1
ATOM 1618 N N . LYS A 1 209 ? 20.938 -29.344 -2.104 1 95.75 209 LYS A N 1
ATOM 1619 C CA . LYS A 1 209 ? 22.078 -28.453 -1.946 1 95.75 209 LYS A CA 1
ATOM 1620 C C . LYS A 1 209 ? 22.188 -27.484 -3.123 1 95.75 209 LYS A C 1
ATOM 1622 O O . LYS A 1 209 ? 22.734 -27.828 -4.168 1 95.75 209 LYS A O 1
ATOM 1627 N N . PRO A 1 210 ? 21.703 -26.234 -2.977 1 95.56 210 PRO A N 1
ATOM 1628 C CA . PRO A 1 210 ? 21.891 -25.234 -4.031 1 95.56 210 PRO A CA 1
ATOM 1629 C C . PRO A 1 210 ? 23.359 -24.938 -4.324 1 95.56 210 PRO A C 1
ATOM 1631 O O . PRO A 1 210 ? 24.172 -24.906 -3.4 1 95.56 210 PRO A O 1
ATOM 1634 N N . LEU A 1 211 ? 23.656 -24.703 -5.531 1 92.94 211 LEU A N 1
ATOM 1635 C CA . LEU A 1 211 ? 25.031 -24.438 -5.934 1 92.94 211 LEU A CA 1
ATOM 1636 C C . LEU A 1 211 ? 25.438 -23.016 -5.57 1 92.94 211 LEU A C 1
ATOM 1638 O O . LEU A 1 211 ? 24.609 -22.109 -5.582 1 92.94 211 LEU A O 1
ATOM 1642 N N . ASP A 1 212 ? 26.703 -22.844 -5.238 1 86.19 212 ASP A N 1
ATOM 1643 C CA . ASP A 1 212 ? 27.281 -21.516 -5.16 1 86.19 212 ASP A CA 1
ATOM 1644 C C . ASP A 1 212 ? 27.594 -20.953 -6.551 1 86.19 212 ASP A C 1
ATOM 1646 O O . ASP A 1 212 ? 28.469 -21.469 -7.25 1 86.19 212 ASP A O 1
ATOM 1650 N N . LEU A 1 213 ? 26.906 -20 -6.949 1 83.56 213 LEU A N 1
ATOM 1651 C CA . LEU A 1 213 ? 27.016 -19.469 -8.305 1 83.56 213 LEU A CA 1
ATOM 1652 C C . LEU A 1 213 ? 28.438 -19 -8.594 1 83.56 213 LEU A C 1
ATOM 1654 O O . LEU A 1 213 ? 28.844 -18.891 -9.75 1 83.56 213 LEU A O 1
ATOM 1658 N N . LYS A 1 214 ? 29.266 -18.641 -7.547 1 74.31 214 LYS A N 1
ATOM 1659 C CA . LYS A 1 214 ? 30.656 -18.25 -7.727 1 74.31 214 LYS A CA 1
ATOM 1660 C C . LYS A 1 214 ? 31.516 -19.422 -8.18 1 74.31 214 LYS A C 1
ATOM 1662 O O . LYS A 1 214 ? 32.594 -19.234 -8.773 1 74.31 214 LYS A O 1
ATOM 1667 N N . GLU A 1 215 ? 30.938 -20.578 -7.957 1 69.38 215 GLU A N 1
ATOM 1668 C CA . GLU A 1 215 ? 31.672 -21.797 -8.258 1 69.38 215 GLU A CA 1
ATOM 1669 C C . GLU A 1 215 ? 31.219 -22.406 -9.578 1 69.38 215 GLU A C 1
ATOM 1671 O O . GLU A 1 215 ? 31.641 -23.5 -9.945 1 69.38 215 GLU A O 1
ATOM 1676 N N . LEU A 1 216 ? 30.312 -21.688 -10.133 1 71.31 216 LEU A N 1
ATOM 1677 C CA . LEU A 1 216 ? 29.812 -22.266 -11.375 1 71.31 216 LEU A CA 1
ATOM 1678 C C . LEU A 1 216 ? 30.922 -22.359 -12.422 1 71.31 216 LEU A C 1
ATOM 1680 O O . LEU A 1 216 ? 31.609 -21.359 -12.688 1 71.31 216 LEU A O 1
ATOM 1684 N N . PRO A 1 217 ? 31.25 -23.516 -12.758 1 60.91 217 PRO A N 1
ATOM 1685 C CA . PRO A 1 217 ? 32.312 -23.719 -13.742 1 60.91 217 PRO A CA 1
ATOM 1686 C C . PRO A 1 217 ? 31.984 -23.062 -15.094 1 60.91 217 PRO A C 1
ATOM 1688 O O . PRO A 1 217 ? 30.828 -23.031 -15.492 1 60.91 217 PRO A O 1
ATOM 1691 N N . GLY A 1 218 ? 32.875 -22.172 -15.531 1 60.12 218 GLY A N 1
ATOM 1692 C CA . GLY A 1 218 ? 32.719 -21.656 -16.875 1 60.12 218 GLY A CA 1
ATOM 1693 C C . GLY A 1 218 ? 32.562 -22.734 -17.922 1 60.12 218 GLY A C 1
ATOM 1694 O O . GLY A 1 218 ? 32.062 -22.469 -19.031 1 60.12 218 GLY A O 1
ATOM 1695 N N . SER A 1 219 ? 33.094 -23.953 -17.625 1 63.06 219 SER A N 1
ATOM 1696 C CA . SER A 1 219 ? 33 -25.078 -18.547 1 63.06 219 SER A CA 1
ATOM 1697 C C . SER A 1 219 ? 32.219 -26.234 -17.938 1 63.06 219 SER A C 1
ATOM 1699 O O . SER A 1 219 ? 31.938 -26.234 -16.734 1 63.06 219 SER A O 1
ATOM 1701 N N . PHE A 1 220 ? 31.672 -27.125 -18.75 1 63.28 220 PHE A N 1
ATOM 1702 C CA . PHE A 1 220 ? 30.859 -28.281 -18.359 1 63.28 220 PHE A CA 1
ATOM 1703 C C . PHE A 1 220 ? 31.688 -29.25 -17.531 1 63.28 220 PHE A C 1
ATOM 1705 O O . PHE A 1 220 ? 31.703 -30.453 -17.812 1 63.28 220 PHE A O 1
ATOM 1712 N N . LYS A 1 221 ? 32.531 -28.703 -16.453 1 66.81 221 LYS A N 1
ATOM 1713 C CA . LYS A 1 221 ? 33.25 -29.625 -15.562 1 66.81 221 LYS A CA 1
ATOM 1714 C C . LYS A 1 221 ? 32.312 -30.141 -14.469 1 66.81 221 LYS A C 1
ATOM 1716 O O . LYS A 1 221 ? 31.516 -29.391 -13.914 1 66.81 221 LYS A O 1
ATOM 1721 N N . PRO A 1 222 ? 32.406 -31.516 -14.367 1 81.38 222 PRO A N 1
ATOM 1722 C CA . PRO A 1 222 ? 31.594 -32.094 -13.305 1 81.38 222 PRO A CA 1
ATOM 1723 C C . PRO A 1 222 ? 31.922 -31.516 -11.93 1 81.38 222 PRO A C 1
ATOM 1725 O O . PRO A 1 222 ? 33.062 -31.125 -11.672 1 81.38 222 PRO A O 1
ATOM 1728 N N . LEU A 1 223 ? 30.953 -31.453 -11.078 1 89.12 223 LEU A N 1
ATOM 1729 C CA . LEU A 1 223 ? 31.125 -31.047 -9.688 1 89.12 223 LEU A CA 1
ATOM 1730 C C . LEU A 1 223 ? 31.75 -32.156 -8.867 1 89.12 223 LEU A C 1
ATOM 1732 O O . LEU A 1 223 ? 31.688 -33.344 -9.25 1 89.12 223 LEU A O 1
ATOM 1736 N N . PRO A 1 224 ? 32.469 -31.734 -7.797 1 90.12 224 PRO A N 1
ATOM 1737 C CA . PRO A 1 224 ? 33.062 -32.781 -6.949 1 90.12 224 PRO A CA 1
ATOM 1738 C C . PRO A 1 224 ? 32 -33.719 -6.359 1 90.12 224 PRO A C 1
ATOM 1740 O O . PRO A 1 224 ? 30.875 -33.312 -6.098 1 90.12 224 PRO A O 1
ATOM 1743 N N . GLU A 1 225 ? 32.531 -34.969 -6.199 1 94.44 225 GLU A N 1
ATOM 1744 C CA . GLU A 1 225 ? 31.656 -35.969 -5.547 1 94.44 225 GLU A CA 1
ATOM 1745 C C . GLU A 1 225 ? 31.312 -35.531 -4.121 1 94.44 225 GLU A C 1
ATOM 1747 O O . GLU A 1 225 ? 32.156 -34.969 -3.42 1 94.44 225 GLU A O 1
ATOM 1752 N N . ASP A 1 226 ? 30.156 -35.688 -3.721 1 95.25 226 ASP A N 1
ATOM 1753 C CA . ASP A 1 226 ? 29.703 -35.438 -2.359 1 95.25 226 ASP A CA 1
ATOM 1754 C C . ASP A 1 226 ? 28.953 -36.656 -1.793 1 95.25 226 ASP A C 1
ATOM 1756 O O . ASP A 1 226 ? 27.719 -36.688 -1.817 1 95.25 226 ASP A O 1
ATOM 1760 N N . TRP A 1 227 ? 29.656 -37.531 -1.196 1 96.5 227 TRP A N 1
ATOM 1761 C CA . TRP A 1 227 ? 29.125 -38.781 -0.699 1 96.5 227 TRP A CA 1
ATOM 1762 C C . TRP A 1 227 ? 28.219 -38.562 0.51 1 96.5 227 TRP A C 1
ATOM 1764 O O . TRP A 1 227 ? 27.266 -39.312 0.735 1 96.5 227 TRP A O 1
ATOM 1774 N N . ASP A 1 228 ? 28.578 -37.5 1.28 1 96.31 228 ASP A N 1
ATOM 1775 C CA . ASP A 1 228 ? 27.75 -37.156 2.434 1 96.31 228 ASP A CA 1
ATOM 1776 C C . ASP A 1 228 ? 26.328 -36.781 1.997 1 96.31 228 ASP A C 1
ATOM 1778 O O . ASP A 1 228 ? 25.344 -37.219 2.607 1 96.31 228 ASP A O 1
ATOM 1782 N N . GLN A 1 229 ? 26.312 -35.969 1.011 1 95.5 229 GLN A N 1
ATOM 1783 C CA . GLN A 1 229 ? 25.016 -35.562 0.466 1 95.5 229 GLN A CA 1
ATOM 1784 C C . GLN A 1 229 ? 24.297 -36.75 -0.152 1 95.5 229 GLN A C 1
ATOM 1786 O O . GLN A 1 229 ? 23.062 -36.875 -0.026 1 95.5 229 GLN A O 1
ATOM 1791 N N . PHE A 1 230 ? 25.031 -37.656 -0.815 1 97.19 230 PHE A N 1
ATOM 1792 C CA . PHE A 1 230 ? 24.469 -38.781 -1.547 1 97.19 230 PHE A CA 1
ATOM 1793 C C . PHE A 1 230 ? 24.047 -39.875 -0.59 1 97.19 230 PHE A C 1
ATOM 1795 O O . PHE A 1 230 ? 23.219 -40.719 -0.937 1 97.19 230 PHE A O 1
ATOM 1802 N N . TYR A 1 231 ? 24.562 -39.875 0.574 1 97.38 231 TYR A N 1
ATOM 1803 C CA . TYR A 1 231 ? 24.359 -40.969 1.519 1 97.38 231 TYR A CA 1
ATOM 1804 C C . TYR A 1 231 ? 22.891 -41.188 1.802 1 97.38 231 TYR A C 1
ATOM 1806 O O . TYR A 1 231 ? 22.438 -42.344 1.957 1 97.38 231 TYR A O 1
ATOM 1814 N N . VAL A 1 232 ? 22.141 -40.156 1.903 1 96.81 232 VAL A N 1
ATOM 1815 C CA . VAL A 1 232 ? 20.719 -40.25 2.217 1 96.81 232 VAL A CA 1
ATOM 1816 C C . VAL A 1 232 ? 20.016 -41.094 1.158 1 96.81 232 VAL A C 1
ATOM 1818 O O . VAL A 1 232 ? 19.078 -41.844 1.468 1 96.81 232 VAL A O 1
ATOM 1821 N N . LEU A 1 233 ? 20.438 -41.062 -0.071 1 97.88 233 LEU A N 1
ATOM 1822 C CA . LEU A 1 233 ? 19.891 -41.844 -1.164 1 97.88 233 LEU A CA 1
ATOM 1823 C C . LEU A 1 233 ? 20.453 -43.281 -1.156 1 97.88 233 LEU A C 1
ATOM 1825 O O . LEU A 1 233 ? 19.703 -44.25 -1.332 1 97.88 233 LEU A O 1
ATOM 1829 N N . LEU A 1 234 ? 21.781 -43.375 -0.949 1 97.81 234 LEU A N 1
ATOM 1830 C CA . LEU A 1 234 ? 22.469 -44.656 -0.98 1 97.81 234 LEU A CA 1
ATOM 1831 C C . LEU A 1 234 ? 21.875 -45.594 0.057 1 97.81 234 LEU A C 1
ATOM 1833 O O . LEU A 1 234 ? 21.672 -46.781 -0.224 1 97.81 234 LEU A O 1
ATOM 1837 N N . GLU A 1 235 ? 21.672 -45.062 1.188 1 98 235 GLU A N 1
ATOM 1838 C CA . GLU A 1 235 ? 21.078 -45.844 2.254 1 98 235 GLU A CA 1
ATOM 1839 C C . GLU A 1 235 ? 19.75 -46.469 1.823 1 98 235 GLU A C 1
ATOM 1841 O O . GLU A 1 235 ? 19.469 -47.625 2.082 1 98 235 GLU A O 1
ATOM 1846 N N . GLN A 1 236 ? 18.938 -45.688 1.185 1 98.19 236 GLN A N 1
ATOM 1847 C CA . GLN A 1 236 ? 17.625 -46.156 0.727 1 98.19 236 GLN A CA 1
ATOM 1848 C C . GLN A 1 236 ? 17.75 -47.156 -0.423 1 98.19 236 GLN A C 1
ATOM 1850 O O . GLN A 1 236 ? 16.969 -48.094 -0.523 1 98.19 236 GLN A O 1
ATOM 1855 N N . MET A 1 237 ? 18.719 -46.969 -1.289 1 98.12 237 MET A N 1
ATOM 1856 C CA . MET A 1 237 ? 18.984 -47.906 -2.387 1 98.12 237 MET A CA 1
ATOM 1857 C C . MET A 1 237 ? 19.359 -49.281 -1.857 1 98.12 237 MET A C 1
ATOM 1859 O O . MET A 1 237 ? 18.812 -50.312 -2.316 1 98.12 237 MET A O 1
ATOM 1863 N N . LEU A 1 238 ? 20.234 -49.281 -0.878 1 98 238 LEU A N 1
ATOM 1864 C CA . LEU A 1 238 ? 20.703 -50.531 -0.318 1 98 238 LEU A CA 1
ATOM 1865 C C . LEU A 1 238 ? 19.594 -51.25 0.44 1 98 238 LEU A C 1
ATOM 1867 O O . LEU A 1 238 ? 19.547 -52.469 0.454 1 98 238 LEU A O 1
ATOM 1871 N N . PHE A 1 239 ? 18.797 -50.5 1 1 98.06 239 PHE A N 1
ATOM 1872 C CA . PHE A 1 239 ? 17.656 -51.094 1.7 1 98.06 239 PHE A CA 1
ATOM 1873 C C . PHE A 1 239 ? 16.703 -51.781 0.722 1 98.06 239 PHE A C 1
ATOM 1875 O O . PHE A 1 239 ? 16.266 -52.906 0.969 1 98.06 239 PHE A O 1
ATOM 1882 N N . ARG A 1 240 ? 16.406 -51.125 -0.394 1 98.12 240 ARG A N 1
ATOM 1883 C CA . ARG A 1 240 ? 15.414 -51.625 -1.347 1 98.12 240 ARG A CA 1
ATOM 1884 C C . ARG A 1 240 ? 16.016 -52.688 -2.266 1 98.12 240 ARG A C 1
ATOM 1886 O O . ARG A 1 240 ? 15.305 -53.594 -2.723 1 98.12 240 ARG A O 1
ATOM 1893 N N . ILE A 1 241 ? 17.266 -52.562 -2.543 1 97.12 241 ILE A N 1
ATOM 1894 C CA . ILE A 1 241 ? 18 -53.5 -3.391 1 97.12 241 ILE A CA 1
ATOM 1895 C C . ILE A 1 241 ? 19.25 -54 -2.66 1 97.12 241 ILE A C 1
ATOM 1897 O O . ILE A 1 241 ? 20.359 -53.531 -2.951 1 97.12 241 ILE A O 1
ATOM 1901 N N . PRO A 1 242 ? 19.094 -54.969 -1.928 1 96.25 242 PRO A N 1
ATOM 1902 C CA . PRO A 1 242 ? 20.203 -55.438 -1.091 1 96.25 242 PRO A CA 1
ATOM 1903 C C . PRO A 1 242 ? 21.375 -55.969 -1.91 1 96.25 242 PRO A C 1
ATOM 1905 O O . PRO A 1 242 ? 22.531 -55.812 -1.488 1 96.25 242 PRO A O 1
ATOM 1908 N N . SER A 1 243 ? 21.172 -56.469 -3.088 1 94.12 243 SER A N 1
ATOM 1909 C CA . SER A 1 243 ? 22.234 -57.031 -3.932 1 94.12 243 SER A CA 1
ATOM 1910 C C . SER A 1 243 ? 23.203 -55.969 -4.395 1 94.12 243 SER A C 1
ATOM 1912 O O . SER A 1 243 ? 24.312 -56.281 -4.848 1 94.12 243 SER A O 1
ATOM 1914 N N . LEU A 1 244 ? 22.797 -54.75 -4.227 1 95.62 244 LEU A N 1
ATOM 1915 C CA . LEU A 1 244 ? 23.656 -53.625 -4.629 1 95.62 244 LEU A CA 1
ATOM 1916 C C . LEU A 1 244 ? 24.906 -53.562 -3.758 1 95.62 244 LEU A C 1
ATOM 1918 O O . LEU A 1 244 ? 25.922 -53 -4.168 1 95.62 244 LEU A O 1
ATOM 1922 N N . ALA A 1 245 ? 24.797 -54.094 -2.598 1 95.06 245 ALA A N 1
ATOM 1923 C CA . ALA A 1 245 ? 25.922 -54.062 -1.665 1 95.06 245 ALA A CA 1
ATOM 1924 C C . ALA A 1 245 ? 27.109 -54.844 -2.223 1 95.06 245 ALA A C 1
ATOM 1926 O O . ALA A 1 245 ? 28.25 -54.594 -1.854 1 95.06 245 ALA A O 1
ATOM 1927 N N . GLU A 1 246 ? 26.828 -55.719 -3.121 1 94.5 246 GLU A N 1
ATOM 1928 C CA . GLU A 1 246 ? 27.859 -56.562 -3.666 1 94.5 246 GLU A CA 1
ATOM 1929 C C . GLU A 1 246 ? 28.422 -56 -4.977 1 94.5 246 GLU A C 1
ATOM 1931 O O . GLU A 1 246 ? 29.344 -56.562 -5.555 1 94.5 246 GLU A O 1
ATOM 1936 N N . VAL A 1 247 ? 27.875 -55 -5.379 1 96.19 247 VAL A N 1
ATOM 1937 C CA . VAL A 1 247 ? 28.266 -54.438 -6.656 1 96.19 247 VAL A CA 1
ATOM 1938 C C . VAL A 1 247 ? 29.328 -53.344 -6.43 1 96.19 247 VAL A C 1
ATOM 1940 O O . VAL A 1 247 ? 29.234 -52.562 -5.488 1 96.19 247 VAL A O 1
ATOM 1943 N N . GLU A 1 248 ? 30.312 -53.344 -7.277 1 96.38 248 GLU A N 1
ATOM 1944 C CA . GLU A 1 248 ? 31.391 -52.344 -7.145 1 96.38 248 GLU A CA 1
ATOM 1945 C C . GLU A 1 248 ? 31 -51.031 -7.809 1 96.38 248 GLU A C 1
ATOM 1947 O O . GLU A 1 248 ? 30.422 -51.031 -8.891 1 96.38 248 GLU A O 1
ATOM 1952 N N . VAL A 1 249 ? 31.359 -50 -7.082 1 96.25 249 VAL A N 1
ATOM 1953 C CA . VAL A 1 249 ? 31.062 -48.656 -7.562 1 96.25 249 VAL A CA 1
ATOM 1954 C C . VAL A 1 249 ? 32.125 -48.219 -8.578 1 96.25 249 VAL A C 1
ATOM 1956 O O . VAL A 1 249 ? 33.312 -48.469 -8.391 1 96.25 249 VAL A O 1
ATOM 1959 N N . ASP A 1 250 ? 31.672 -47.656 -9.664 1 96.69 250 ASP A N 1
ATOM 1960 C CA . ASP A 1 250 ? 32.594 -47.031 -10.609 1 96.69 250 ASP A CA 1
ATOM 1961 C C . ASP A 1 250 ? 32.875 -45.594 -10.211 1 96.69 250 ASP A C 1
ATOM 1963 O O . ASP A 1 250 ? 34 -45.25 -9.867 1 96.69 250 ASP A O 1
ATOM 1967 N N . ARG A 1 251 ? 31.734 -44.781 -10.188 1 95.88 251 ARG A N 1
ATOM 1968 C CA . ARG A 1 251 ? 31.891 -43.375 -9.852 1 95.88 251 ARG A CA 1
ATOM 1969 C C . ARG A 1 251 ? 30.578 -42.75 -9.383 1 95.88 251 ARG A C 1
ATOM 1971 O O . ARG A 1 251 ? 29.5 -43.219 -9.742 1 95.88 251 ARG A O 1
ATOM 1978 N N . LEU A 1 252 ? 30.719 -41.75 -8.57 1 96.94 252 LEU A N 1
ATOM 1979 C CA . LEU A 1 252 ? 29.609 -40.875 -8.219 1 96.94 252 LEU A CA 1
ATOM 1980 C C . LEU A 1 252 ? 29.688 -39.562 -9 1 96.94 252 LEU A C 1
ATOM 1982 O O . LEU A 1 252 ? 30.672 -38.844 -8.906 1 96.94 252 LEU A O 1
ATOM 1986 N N . CYS A 1 253 ? 28.672 -39.375 -9.781 1 95.06 253 CYS A N 1
ATOM 1987 C CA . CYS A 1 253 ? 28.625 -38.188 -10.594 1 95.06 253 CYS A CA 1
ATOM 1988 C C . CYS A 1 253 ? 27.844 -37.094 -9.883 1 95.06 253 CYS A C 1
ATOM 1990 O O . CYS A 1 253 ? 26.906 -37.375 -9.141 1 95.06 253 CYS A O 1
ATOM 1992 N N . ASN A 1 254 ? 28.297 -35.906 -10.016 1 93.5 254 ASN A N 1
ATOM 1993 C CA . ASN A 1 254 ? 27.656 -34.688 -9.508 1 93.5 254 ASN A CA 1
ATOM 1994 C C . ASN A 1 254 ? 27.641 -33.594 -10.555 1 93.5 254 ASN A C 1
ATOM 1996 O O . ASN A 1 254 ? 28.703 -33.219 -11.094 1 93.5 254 ASN A O 1
ATOM 2000 N N . GLY A 1 255 ? 26.469 -33.125 -10.922 1 90.25 255 GLY A N 1
ATOM 2001 C CA . GLY A 1 255 ? 26.375 -32.062 -11.891 1 90.25 255 GLY A CA 1
ATOM 2002 C C . GLY A 1 255 ? 25.266 -31.062 -11.555 1 90.25 255 GLY A C 1
ATOM 2003 O O . GLY A 1 255 ? 24.328 -31.391 -10.82 1 90.25 255 GLY A O 1
ATOM 2004 N N . PRO A 1 256 ? 25.422 -29.828 -12.062 1 91.25 256 PRO A N 1
ATOM 2005 C CA . PRO A 1 256 ? 24.359 -28.828 -11.852 1 91.25 256 PRO A CA 1
ATOM 2006 C C . PRO A 1 256 ? 23.109 -29.125 -12.664 1 91.25 256 PRO A C 1
ATOM 2008 O O . PRO A 1 256 ? 23.203 -29.516 -13.828 1 91.25 256 PRO A O 1
ATOM 2011 N N . GLU A 1 257 ? 22 -29.047 -12.031 1 92.38 257 GLU A N 1
ATOM 2012 C CA . GLU A 1 257 ? 20.703 -29.109 -12.688 1 92.38 257 GLU A CA 1
ATOM 2013 C C . GLU A 1 257 ? 19.828 -27.922 -12.32 1 92.38 257 GLU A C 1
ATOM 2015 O O . GLU A 1 257 ? 19.875 -27.422 -11.195 1 92.38 257 GLU A O 1
ATOM 2020 N N . SER A 1 258 ? 19.094 -27.469 -13.273 1 93.19 258 SER A N 1
ATOM 2021 C CA . SER A 1 258 ? 18.297 -26.25 -13.07 1 93.19 258 SER A CA 1
ATOM 2022 C C . SER A 1 258 ? 16.891 -26.594 -12.594 1 93.19 258 SER A C 1
ATOM 2024 O O . SER A 1 258 ? 16.25 -27.5 -13.148 1 93.19 258 SER A O 1
ATOM 2026 N N . PHE A 1 259 ? 16.422 -25.891 -11.562 1 96.69 259 PHE A N 1
ATOM 2027 C CA . PHE A 1 259 ? 15.078 -26.031 -11.023 1 96.69 259 PHE A CA 1
ATOM 2028 C C . PHE A 1 259 ? 14.383 -24.688 -10.938 1 96.69 259 PHE A C 1
ATOM 2030 O O . PHE A 1 259 ? 15.047 -23.656 -10.781 1 96.69 259 PHE A O 1
ATOM 2037 N N . THR A 1 260 ? 13.117 -24.656 -11.125 1 97.12 260 THR A N 1
ATOM 2038 C CA . THR A 1 260 ? 12.289 -23.469 -10.914 1 97.12 260 THR A CA 1
ATOM 2039 C C . THR A 1 260 ? 11.711 -23.469 -9.5 1 97.12 260 THR A C 1
ATOM 2041 O O . THR A 1 260 ? 11.758 -24.484 -8.797 1 97.12 260 THR A O 1
ATOM 2044 N N . PRO A 1 261 ? 11.148 -22.312 -9.094 1 96.56 261 PRO A N 1
ATOM 2045 C CA . PRO A 1 261 ? 10.695 -22.219 -7.703 1 96.56 261 PRO A CA 1
ATOM 2046 C C . PRO A 1 261 ? 9.547 -23.172 -7.383 1 96.56 261 PRO A C 1
ATOM 2048 O O . PRO A 1 261 ? 9.312 -23.484 -6.215 1 96.56 261 PRO A O 1
ATOM 2051 N N . ASP A 1 262 ? 8.852 -23.625 -8.336 1 96.25 262 ASP A N 1
ATOM 2052 C CA . ASP A 1 262 ? 7.715 -24.5 -8.07 1 96.25 262 ASP A CA 1
ATOM 2053 C C . ASP A 1 262 ? 7.949 -25.891 -8.641 1 96.25 262 ASP A C 1
ATOM 2055 O O . ASP A 1 262 ? 7.012 -26.688 -8.75 1 96.25 262 ASP A O 1
ATOM 2059 N N . CYS A 1 263 ? 9.164 -26.172 -9.102 1 96.44 263 CYS A N 1
ATOM 2060 C CA . CYS A 1 263 ? 9.609 -27.484 -9.539 1 96.44 263 CYS A CA 1
ATOM 2061 C C . CYS A 1 263 ? 8.883 -27.906 -10.812 1 96.44 263 CYS A C 1
ATOM 2063 O O . CYS A 1 263 ? 8.633 -29.094 -11.023 1 96.44 263 CYS A O 1
ATOM 2065 N N . LYS A 1 264 ? 8.469 -26.969 -11.641 1 95.69 264 LYS A N 1
ATOM 2066 C CA . LYS A 1 264 ? 7.883 -27.219 -12.953 1 95.69 264 LYS A CA 1
ATOM 2067 C C . LYS A 1 264 ? 8.727 -26.594 -14.055 1 95.69 264 LYS A C 1
ATOM 2069 O O . LYS A 1 264 ? 9.578 -25.734 -13.789 1 95.69 264 LYS A O 1
ATOM 2074 N N . TRP A 1 265 ? 8.531 -27.047 -15.273 1 94.75 265 TRP A N 1
ATOM 2075 C CA . TRP A 1 265 ? 9.25 -26.469 -16.406 1 94.75 265 TRP A CA 1
ATOM 2076 C C . TRP A 1 265 ? 8.82 -25.016 -16.641 1 94.75 265 TRP A C 1
ATOM 2078 O O . TRP A 1 265 ? 7.812 -24.562 -16.094 1 94.75 265 TRP A O 1
ATOM 2088 N N . ILE A 1 266 ? 9.633 -24.312 -17.312 1 96.19 266 ILE A N 1
ATOM 2089 C CA . ILE A 1 266 ? 9.289 -22.953 -17.672 1 96.19 266 ILE A CA 1
ATOM 2090 C C . ILE A 1 266 ? 9.344 -22.781 -19.188 1 96.19 266 ILE A C 1
ATOM 2092 O O . ILE A 1 266 ? 10.312 -23.203 -19.828 1 96.19 266 ILE A O 1
ATOM 2096 N N . MET A 1 267 ? 8.336 -22.281 -19.766 1 95.88 267 MET A N 1
ATOM 2097 C CA . MET A 1 267 ? 8.297 -21.984 -21.203 1 95.88 267 MET A CA 1
ATOM 2098 C C . MET A 1 267 ? 7.387 -20.812 -21.5 1 95.88 267 MET A C 1
ATOM 2100 O O . MET A 1 267 ? 6.629 -20.375 -20.625 1 95.88 267 MET A O 1
ATOM 2104 N N . GLY A 1 268 ? 7.527 -20.266 -22.703 1 96.06 268 GLY A N 1
ATOM 2105 C CA . GLY A 1 268 ? 6.625 -19.219 -23.156 1 96.06 268 GLY A CA 1
ATOM 2106 C C . GLY A 1 268 ? 7.344 -17.938 -23.531 1 96.06 268 GLY A C 1
ATOM 2107 O O . GLY A 1 268 ? 8.578 -17.875 -23.531 1 96.06 268 GLY A O 1
ATOM 2108 N N . GLU A 1 269 ? 6.594 -16.922 -23.922 1 96.88 269 GLU A N 1
ATOM 2109 C CA . GLU A 1 269 ? 7.117 -15.609 -24.297 1 96.88 269 GLU A CA 1
ATOM 2110 C C . GLU A 1 269 ? 7.297 -14.719 -23.062 1 96.88 269 GLU A C 1
ATOM 2112 O O . GLU A 1 269 ? 6.383 -14.586 -22.25 1 96.88 269 GLU A O 1
ATOM 2117 N N . ALA A 1 270 ? 8.484 -14.148 -22.984 1 97.25 270 ALA A N 1
ATOM 2118 C CA . ALA A 1 270 ? 8.797 -13.297 -21.828 1 97.25 270 ALA A CA 1
ATOM 2119 C C . ALA A 1 270 ? 7.887 -12.07 -21.797 1 97.25 270 ALA A C 1
ATOM 2121 O O . ALA A 1 270 ? 7.633 -11.453 -22.828 1 97.25 270 ALA A O 1
ATOM 2122 N N . PRO A 1 271 ? 7.34 -11.758 -20.625 1 96.44 271 PRO A N 1
ATOM 2123 C CA . PRO A 1 271 ? 6.457 -10.594 -20.531 1 96.44 271 PRO A CA 1
ATOM 2124 C C . PRO A 1 271 ? 7.188 -9.273 -20.781 1 96.44 271 PRO A C 1
ATOM 2126 O O . PRO A 1 271 ? 6.578 -8.305 -21.234 1 96.44 271 PRO A O 1
ATOM 2129 N N . GLU A 1 272 ? 8.484 -9.164 -20.594 1 96.31 272 GLU A N 1
ATOM 2130 C CA . GLU A 1 272 ? 9.25 -7.918 -20.625 1 96.31 272 GLU A CA 1
ATOM 2131 C C . GLU A 1 272 ? 9.633 -7.543 -22.062 1 96.31 272 GLU A C 1
ATOM 2133 O O . GLU A 1 272 ? 9.766 -6.363 -22.375 1 96.31 272 GLU A O 1
ATOM 2138 N N . VAL A 1 273 ? 9.891 -8.578 -22.906 1 97 273 VAL A N 1
ATOM 2139 C CA . VAL A 1 273 ? 10.391 -8.336 -24.266 1 97 273 VAL A CA 1
ATOM 2140 C C . VAL A 1 273 ? 9.57 -9.148 -25.266 1 97 273 VAL A C 1
ATOM 2142 O O . VAL A 1 273 ? 9.531 -10.375 -25.188 1 97 273 VAL A O 1
ATOM 2145 N N . LYS A 1 274 ? 8.977 -8.492 -26.234 1 95.69 274 LYS A N 1
ATOM 2146 C CA . LYS A 1 274 ? 8.195 -9.156 -27.281 1 95.69 274 LYS A CA 1
ATOM 2147 C C . LYS A 1 274 ? 9.094 -10 -28.188 1 95.69 274 LYS A C 1
ATOM 2149 O O . LYS A 1 274 ? 10.188 -9.57 -28.547 1 95.69 274 LYS A O 1
ATOM 2154 N N . ASN A 1 275 ? 8.664 -11.25 -28.484 1 97.19 275 ASN A N 1
ATOM 2155 C CA . ASN A 1 275 ? 9.328 -12.195 -29.375 1 97.19 275 ASN A CA 1
ATOM 2156 C C . ASN A 1 275 ? 10.531 -12.852 -28.688 1 97.19 275 ASN A C 1
ATOM 2158 O O . ASN A 1 275 ? 11.359 -13.477 -29.359 1 97.19 275 ASN A O 1
ATOM 2162 N N . TYR A 1 276 ? 10.711 -12.695 -27.438 1 98.12 276 TYR A N 1
ATOM 2163 C CA . TYR A 1 276 ? 11.68 -13.398 -26.609 1 98.12 276 TYR A CA 1
ATOM 2164 C C . TYR A 1 276 ? 11.039 -14.586 -25.906 1 98.12 276 TYR A C 1
ATOM 2166 O O . TYR A 1 276 ? 10.211 -14.398 -25 1 98.12 276 TYR A O 1
ATOM 2174 N N . PHE A 1 277 ? 11.375 -15.75 -26.25 1 98 277 PHE A N 1
ATOM 2175 C CA . PHE A 1 277 ? 10.797 -16.953 -25.672 1 98 277 PHE A CA 1
ATOM 2176 C C . PHE A 1 277 ? 11.781 -17.625 -24.719 1 98 277 PHE A C 1
ATOM 2178 O O . PHE A 1 277 ? 12.992 -17.453 -24.859 1 98 277 PHE A O 1
ATOM 2185 N N . VAL A 1 278 ? 11.273 -18.328 -23.75 1 97.88 278 VAL A N 1
ATOM 2186 C CA . VAL A 1 278 ? 12.062 -19.125 -22.812 1 97.88 278 VAL A CA 1
ATOM 2187 C C . VAL A 1 278 ? 11.594 -20.578 -22.844 1 97.88 278 VAL A C 1
ATOM 2189 O O . VAL A 1 278 ? 10.391 -20.844 -22.922 1 97.88 278 VAL A O 1
ATOM 2192 N N . ALA A 1 279 ? 12.414 -21.531 -22.906 1 96.81 279 ALA A N 1
ATOM 2193 C CA . ALA A 1 279 ? 12.211 -22.969 -22.75 1 96.81 279 ALA A CA 1
ATOM 2194 C C . ALA A 1 279 ? 13.344 -23.594 -21.938 1 96.81 279 ALA A C 1
ATOM 2196 O O . ALA A 1 279 ? 14.367 -24 -22.5 1 96.81 279 ALA A O 1
ATOM 2197 N N . SER A 1 280 ? 13.188 -23.641 -20.641 1 95.88 280 SER A N 1
ATOM 2198 C CA . SER A 1 280 ? 14.258 -24.047 -19.734 1 95.88 280 SER A CA 1
ATOM 2199 C C . SER A 1 280 ? 13.703 -24.609 -18.422 1 95.88 280 SER A C 1
ATOM 2201 O O . SER A 1 280 ? 12.516 -24.906 -18.328 1 95.88 280 SER A O 1
ATOM 2203 N N . GLY A 1 281 ? 14.586 -24.922 -17.469 1 93.75 281 GLY A N 1
ATOM 2204 C CA . GLY A 1 281 ? 14.18 -25.406 -16.156 1 93.75 281 GLY A CA 1
ATOM 2205 C C . GLY A 1 281 ? 13.648 -26.828 -16.188 1 93.75 281 GLY A C 1
ATOM 2206 O O . GLY A 1 281 ? 12.648 -27.125 -15.539 1 93.75 281 GLY A O 1
ATOM 2207 N N . MET A 1 282 ? 14.234 -27.734 -16.75 1 92 282 MET A N 1
ATOM 2208 C CA . MET A 1 282 ? 13.711 -29.062 -17.031 1 92 282 MET A CA 1
ATOM 2209 C C . MET A 1 282 ? 13.883 -29.984 -15.82 1 92 282 MET A C 1
ATOM 2211 O O . MET A 1 282 ? 13.484 -31.141 -15.859 1 92 282 MET A O 1
ATOM 2215 N N . LYS A 1 283 ? 14.422 -29.656 -14.742 1 91.19 283 LYS A N 1
ATOM 2216 C CA . LYS A 1 283 ? 14.508 -30.281 -13.43 1 91.19 283 LYS A CA 1
ATOM 2217 C C . LYS A 1 283 ? 15.109 -31.688 -13.523 1 91.19 283 LYS A C 1
ATOM 2219 O O . LYS A 1 283 ? 14.594 -32.625 -12.93 1 91.19 283 LYS A O 1
ATOM 2224 N N . SER A 1 284 ? 15.969 -31.891 -14.43 1 83.81 284 SER A N 1
ATOM 2225 C CA . SER A 1 284 ? 16.781 -33.094 -14.594 1 83.81 284 SER A CA 1
ATOM 2226 C C . SER A 1 284 ? 16.016 -34.156 -15.375 1 83.81 284 SER A C 1
ATOM 2228 O O . SER A 1 284 ? 16.5 -35.312 -15.508 1 83.81 284 SER A O 1
ATOM 2230 N N . ILE A 1 285 ? 14.859 -33.844 -15.891 1 84.69 285 ILE A N 1
ATOM 2231 C CA . ILE A 1 285 ? 14.109 -34.844 -16.609 1 84.69 285 ILE A CA 1
ATOM 2232 C C . ILE A 1 285 ? 13.703 -34.312 -17.984 1 84.69 285 ILE A C 1
ATOM 2234 O O . ILE A 1 285 ? 12.602 -34.594 -18.469 1 84.69 285 ILE A O 1
ATOM 2238 N N . GLY A 1 286 ? 14.508 -33.594 -18.5 1 86.94 286 GLY A N 1
ATOM 2239 C CA . GLY A 1 286 ? 14.203 -32.938 -19.75 1 86.94 286 GLY A CA 1
ATOM 2240 C C . GLY A 1 286 ? 14.008 -33.906 -20.906 1 86.94 286 GLY A C 1
ATOM 2241 O O . GLY A 1 286 ? 13.242 -33.625 -21.828 1 86.94 286 GLY A O 1
ATOM 2242 N N . ILE A 1 287 ? 14.703 -35.031 -20.891 1 88 287 ILE A N 1
ATOM 2243 C CA . ILE A 1 287 ? 14.641 -36 -21.984 1 88 287 ILE A CA 1
ATOM 2244 C C . ILE A 1 287 ? 13.203 -36.5 -22.141 1 88 287 ILE A C 1
ATOM 2246 O O . ILE A 1 287 ? 12.781 -36.844 -23.25 1 88 287 ILE A O 1
ATOM 2250 N N . GLU A 1 288 ? 12.508 -36.438 -21.094 1 88.62 288 GLU A N 1
ATOM 2251 C CA . GLU A 1 288 ? 11.148 -36.969 -21.078 1 88.62 288 GLU A CA 1
ATOM 2252 C C . GLU A 1 288 ? 10.219 -36.094 -21.938 1 88.62 288 GLU A C 1
ATOM 2254 O O . GLU A 1 288 ? 9.289 -36.625 -22.547 1 88.62 288 GLU A O 1
ATOM 2259 N N . ALA A 1 289 ? 10.484 -34.812 -21.938 1 91.31 289 ALA A N 1
ATOM 2260 C CA . ALA A 1 289 ? 9.5 -33.938 -22.562 1 91.31 289 ALA A CA 1
ATOM 2261 C C . ALA A 1 289 ? 10.148 -33.031 -23.594 1 91.31 289 ALA A C 1
ATOM 2263 O O . ALA A 1 289 ? 9.5 -32.125 -24.125 1 91.31 289 ALA A O 1
ATOM 2264 N N . ALA A 1 290 ? 11.359 -33.219 -23.922 1 92.25 290 ALA A N 1
ATOM 2265 C CA . ALA A 1 290 ? 12.109 -32.344 -24.797 1 92.25 290 ALA A CA 1
ATOM 2266 C C . ALA A 1 290 ? 11.383 -32.156 -26.125 1 92.25 290 ALA A C 1
ATOM 2268 O O . ALA A 1 290 ? 11.273 -31.016 -26.625 1 92.25 290 ALA A O 1
ATOM 2269 N N . GLY A 1 291 ? 10.953 -33.281 -26.766 1 92.38 291 GLY A N 1
ATOM 2270 C CA . GLY A 1 291 ? 10.234 -33.188 -28.031 1 92.38 291 GLY A CA 1
ATOM 2271 C C . GLY A 1 291 ? 8.961 -32.375 -27.922 1 92.38 291 GLY A C 1
ATOM 2272 O O . GLY A 1 291 ? 8.688 -31.531 -28.781 1 92.38 291 GLY A O 1
ATOM 2273 N N . GLY A 1 292 ? 8.203 -32.688 -26.922 1 93.12 292 GLY A N 1
ATOM 2274 C CA . GLY A 1 292 ? 6.961 -31.953 -26.703 1 93.12 292 GLY A CA 1
ATOM 2275 C C . GLY A 1 292 ? 7.172 -30.469 -26.453 1 93.12 292 GLY A C 1
ATOM 2276 O O . GLY A 1 292 ? 6.418 -29.625 -26.953 1 93.12 292 GLY A O 1
ATOM 2277 N N . ILE A 1 293 ? 8.156 -30.078 -25.688 1 94.44 293 ILE A N 1
ATOM 2278 C CA . ILE A 1 293 ? 8.492 -28.688 -25.391 1 94.44 293 ILE A CA 1
ATOM 2279 C C . ILE A 1 293 ? 8.914 -27.969 -26.672 1 94.44 293 ILE A C 1
ATOM 2281 O O . ILE A 1 293 ? 8.508 -26.828 -26.922 1 94.44 293 ILE A O 1
ATOM 2285 N N . GLY A 1 294 ? 9.727 -28.672 -27.453 1 94.25 294 GLY A N 1
ATOM 2286 C CA . GLY A 1 294 ? 10.117 -28.109 -28.734 1 94.25 294 GLY A CA 1
ATOM 2287 C C . GLY A 1 294 ? 8.938 -27.859 -29.656 1 94.25 294 GLY A C 1
ATOM 2288 O O . GLY A 1 294 ? 8.852 -26.797 -30.281 1 94.25 294 GLY A O 1
ATOM 2289 N N . LYS A 1 295 ? 8.094 -28.844 -29.75 1 94.38 295 LYS A N 1
ATOM 2290 C CA . LYS A 1 295 ? 6.914 -28.734 -30.594 1 94.38 295 LYS A CA 1
ATOM 2291 C C . LYS A 1 295 ? 6.031 -27.562 -30.156 1 94.38 295 LYS A C 1
ATOM 2293 O O . LYS A 1 295 ? 5.629 -26.75 -30.984 1 94.38 295 LYS A O 1
ATOM 2298 N N . LEU A 1 296 ? 5.758 -27.5 -28.922 1 94.38 296 LEU A N 1
ATOM 2299 C CA . LEU A 1 296 ? 4.887 -26.453 -28.406 1 94.38 296 LEU A CA 1
ATOM 2300 C C . LEU A 1 296 ? 5.512 -25.078 -28.609 1 94.38 296 LEU A C 1
ATOM 2302 O O . LEU A 1 296 ? 4.812 -24.109 -28.953 1 94.38 296 LEU A O 1
ATOM 2306 N N . THR A 1 297 ? 6.766 -24.906 -28.359 1 95.62 297 THR A N 1
ATOM 2307 C CA . THR A 1 297 ? 7.465 -23.641 -28.562 1 95.62 297 THR A CA 1
ATOM 2308 C C . THR A 1 297 ? 7.402 -23.219 -30.031 1 95.62 297 THR A C 1
ATOM 2310 O O . THR A 1 297 ? 7.137 -22.062 -30.328 1 95.62 297 THR A O 1
ATOM 2313 N N . SER A 1 298 ? 7.656 -24.203 -30.922 1 94.56 298 SER A N 1
ATOM 2314 C CA . SER A 1 298 ? 7.609 -23.906 -32.344 1 94.56 298 SER A CA 1
ATOM 2315 C C . SER A 1 298 ? 6.207 -23.5 -32.781 1 94.56 298 SER A C 1
ATOM 2317 O O . SER A 1 298 ? 6.043 -22.547 -33.562 1 94.56 298 SER A O 1
ATOM 2319 N N . ASP A 1 299 ? 5.246 -24.234 -32.281 1 92.88 299 ASP A N 1
ATOM 2320 C CA . ASP A 1 299 ? 3.863 -23.891 -32.594 1 92.88 299 ASP A CA 1
ATOM 2321 C C . ASP A 1 299 ? 3.521 -22.484 -32.125 1 92.88 299 ASP A C 1
ATOM 2323 O O . ASP A 1 299 ? 2.814 -21.734 -32.812 1 92.88 299 ASP A O 1
ATOM 2327 N N . TRP A 1 300 ? 3.959 -22.172 -30.938 1 94.06 300 TRP A N 1
ATOM 2328 C CA . TRP A 1 300 ? 3.727 -20.859 -30.359 1 94.06 300 TRP A CA 1
ATOM 2329 C C . TRP A 1 300 ? 4.32 -19.766 -31.234 1 94.06 300 TRP A C 1
ATOM 2331 O O . TRP A 1 300 ? 3.67 -18.75 -31.5 1 94.06 300 TRP A O 1
ATOM 2341 N N . ILE A 1 301 ? 5.473 -19.891 -31.719 1 95 301 ILE A N 1
ATOM 2342 C CA . ILE A 1 301 ? 6.176 -18.906 -32.531 1 95 301 ILE A CA 1
ATOM 2343 C C . ILE A 1 301 ? 5.48 -18.766 -33.875 1 95 301 ILE A C 1
ATOM 2345 O O . ILE A 1 301 ? 5.262 -17.641 -34.344 1 95 301 ILE A O 1
ATOM 2349 N N . VAL A 1 302 ? 5.078 -19.859 -34.438 1 93.31 302 VAL A N 1
ATOM 2350 C CA . VAL A 1 302 ? 4.543 -19.875 -35.781 1 93.31 302 VAL A CA 1
ATOM 2351 C C . VAL A 1 302 ? 3.102 -19.375 -35.781 1 93.31 302 VAL A C 1
ATOM 2353 O O . VAL A 1 302 ? 2.705 -18.594 -36.656 1 93.31 302 VAL A O 1
ATOM 2356 N N . SER A 1 303 ? 2.4 -19.844 -34.812 1 88.38 303 SER A N 1
ATOM 2357 C CA . SER A 1 303 ? 0.967 -19.562 -34.812 1 88.38 303 SER A CA 1
ATOM 2358 C C . SER A 1 303 ? 0.628 -18.391 -33.906 1 88.38 303 SER A C 1
ATOM 2360 O O . SER A 1 303 ? -0.499 -17.891 -33.906 1 88.38 303 SER A O 1
ATOM 2362 N N . GLY A 1 304 ? 1.562 -18 -33.125 1 85.62 304 GLY A N 1
ATOM 2363 C CA . GLY A 1 304 ? 1.344 -16.875 -32.25 1 85.62 304 GLY A CA 1
ATOM 2364 C C . GLY A 1 304 ? 0.831 -17.281 -30.859 1 85.62 304 GLY A C 1
ATOM 2365 O O . GLY A 1 304 ? 0.922 -16.5 -29.906 1 85.62 304 GLY A O 1
ATOM 2366 N N . GLU A 1 305 ? 0.154 -18.438 -30.781 1 83.25 305 GLU A N 1
ATOM 2367 C CA . GLU A 1 305 ? -0.35 -18.969 -29.531 1 83.25 305 GLU A CA 1
ATOM 2368 C C . GLU A 1 305 ? -0.386 -20.5 -29.547 1 83.25 305 GLU A C 1
ATOM 2370 O O . GLU A 1 305 ? -0.593 -21.109 -30.594 1 83.25 305 GLU A O 1
ATOM 2375 N N . PRO A 1 306 ? -0.221 -21.016 -28.297 1 83.25 306 PRO A N 1
ATOM 2376 C CA . PRO A 1 306 ? -0.306 -22.484 -28.281 1 83.25 306 PRO A CA 1
ATOM 2377 C C . PRO A 1 306 ? -1.743 -22.984 -28.359 1 83.25 306 PRO A C 1
ATOM 2379 O O . PRO A 1 306 ? -2.666 -22.328 -27.875 1 83.25 306 PRO A O 1
ATOM 2382 N N . ALA A 1 307 ? -1.926 -24.094 -28.938 1 78.06 307 ALA A N 1
ATOM 2383 C CA . ALA A 1 307 ? -3.254 -24.672 -29.094 1 78.06 307 ALA A CA 1
ATOM 2384 C C . ALA A 1 307 ? -3.703 -25.359 -27.797 1 78.06 307 ALA A C 1
ATOM 2386 O O . ALA A 1 307 ? -4.891 -25.641 -27.625 1 78.06 307 ALA A O 1
ATOM 2387 N N . THR A 1 308 ? -2.795 -25.625 -26.922 1 86.25 308 THR A N 1
ATOM 2388 C CA . THR A 1 308 ? -3.096 -26.266 -25.641 1 86.25 308 THR A CA 1
ATOM 2389 C C . THR A 1 308 ? -2.811 -25.312 -24.484 1 86.25 308 THR A C 1
ATOM 2391 O O . THR A 1 308 ? -2.057 -24.344 -24.641 1 86.25 308 THR A O 1
ATOM 2394 N N . ASP A 1 309 ? -3.543 -25.562 -23.422 1 89.19 309 ASP A N 1
ATOM 2395 C CA . ASP A 1 309 ? -3.299 -24.75 -22.234 1 89.19 309 ASP A CA 1
ATOM 2396 C C . ASP A 1 309 ? -1.953 -25.094 -21.594 1 89.19 309 ASP A C 1
ATOM 2398 O O . ASP A 1 309 ? -1.673 -26.266 -21.312 1 89.19 309 ASP A O 1
ATOM 2402 N N . ILE A 1 310 ? -1.153 -24.078 -21.375 1 91.19 310 ILE A N 1
ATOM 2403 C CA . ILE A 1 310 ? 0.165 -24.344 -20.812 1 91.19 310 ILE A CA 1
ATOM 2404 C C . ILE A 1 310 ? 0.381 -23.453 -19.594 1 91.19 310 ILE A C 1
ATOM 2406 O O . ILE A 1 310 ? 1.518 -23.109 -19.25 1 91.19 310 ILE A O 1
ATOM 2410 N N . TRP A 1 311 ? -0.65 -23 -18.906 1 91.81 311 TRP A N 1
ATOM 2411 C CA . TRP A 1 311 ? -0.547 -22.031 -17.812 1 91.81 311 TRP A CA 1
ATOM 2412 C C . TRP A 1 311 ? 0.41 -22.531 -16.734 1 91.81 311 TRP A C 1
ATOM 2414 O O . TRP A 1 311 ? 1.232 -21.766 -16.234 1 91.81 311 TRP A O 1
ATOM 2424 N N . ASP A 1 312 ? 0.367 -23.797 -16.453 1 93.12 312 ASP A N 1
ATOM 2425 C CA . ASP A 1 312 ? 1.173 -24.359 -15.391 1 93.12 312 ASP A CA 1
ATOM 2426 C C . ASP A 1 312 ? 2.662 -24.281 -15.711 1 93.12 312 ASP A C 1
ATOM 2428 O O . ASP A 1 312 ? 3.506 -24.422 -14.828 1 93.12 312 ASP A O 1
ATOM 2432 N N . LEU A 1 313 ? 2.977 -24.016 -17 1 95.44 313 LEU A N 1
ATOM 2433 C CA . LEU A 1 313 ? 4.375 -24 -17.406 1 95.44 313 LEU A CA 1
ATOM 2434 C C . LEU A 1 313 ? 4.758 -22.609 -17.938 1 95.44 313 LEU A C 1
ATOM 2436 O O . LEU A 1 313 ? 5.941 -22.328 -18.141 1 95.44 313 LEU A O 1
ATOM 2440 N N . ASP A 1 314 ? 3.771 -21.75 -18.109 1 95.94 314 ASP A N 1
ATOM 2441 C CA . ASP A 1 314 ? 3.965 -20.422 -18.688 1 95.94 314 ASP A CA 1
ATOM 2442 C C . ASP A 1 314 ? 4.852 -19.547 -17.797 1 95.94 314 ASP A C 1
ATOM 2444 O O . ASP A 1 314 ? 4.684 -19.531 -16.578 1 95.94 314 ASP A O 1
ATOM 2448 N N . ILE A 1 315 ? 5.816 -18.859 -18.422 1 97.12 315 ILE A N 1
ATOM 2449 C CA . ILE A 1 315 ? 6.75 -18.031 -17.672 1 97.12 315 ILE A CA 1
ATOM 2450 C C . ILE A 1 315 ? 5.988 -16.922 -16.969 1 97.12 315 ILE A C 1
ATOM 2452 O O . ILE A 1 315 ? 6.438 -16.422 -15.93 1 97.12 315 ILE A O 1
ATOM 2456 N N . ARG A 1 316 ? 4.855 -16.578 -17.375 1 96.25 316 ARG A N 1
ATOM 2457 C CA . ARG A 1 316 ? 4.055 -15.484 -16.844 1 96.25 316 ARG A CA 1
ATOM 2458 C C . ARG A 1 316 ? 3.424 -15.875 -15.508 1 96.25 316 ARG A C 1
ATOM 2460 O O . ARG A 1 316 ? 2.816 -15.039 -14.836 1 96.25 316 ARG A O 1
ATOM 2467 N N . ARG A 1 317 ? 3.51 -17.094 -15.055 1 96.44 317 ARG A N 1
ATOM 2468 C CA . ARG A 1 317 ? 2.977 -17.5 -13.766 1 96.44 317 ARG A CA 1
ATOM 2469 C C . ARG A 1 317 ? 3.822 -16.953 -12.617 1 96.44 317 ARG A C 1
ATOM 2471 O O . ARG A 1 317 ? 3.42 -17 -11.461 1 96.44 317 ARG A O 1
ATOM 2478 N N . PHE A 1 318 ? 5 -16.344 -12.969 1 96.81 318 PHE A N 1
ATOM 2479 C CA . PHE A 1 318 ? 5.902 -15.758 -11.977 1 96.81 318 PHE A CA 1
ATOM 2480 C C . PHE A 1 318 ? 5.859 -14.242 -12.031 1 96.81 318 PHE A C 1
ATOM 2482 O O . PHE A 1 318 ? 5.504 -13.656 -13.055 1 96.81 318 PHE A O 1
ATOM 2489 N N . ILE A 1 319 ? 6.164 -13.656 -10.938 1 94.88 319 ILE A N 1
ATOM 2490 C CA . ILE A 1 319 ? 6.363 -12.219 -10.859 1 94.88 319 ILE A CA 1
ATOM 2491 C C . ILE A 1 319 ? 7.805 -11.914 -10.461 1 94.88 319 ILE A C 1
ATOM 2493 O O . ILE A 1 319 ? 8.625 -12.828 -10.344 1 94.88 319 ILE A O 1
ATOM 2497 N N . GLY A 1 320 ? 8.141 -10.695 -10.344 1 92.25 320 GLY A N 1
ATOM 2498 C CA . GLY A 1 320 ? 9.508 -10.258 -10.141 1 92.25 320 GLY A CA 1
ATOM 2499 C C . GLY A 1 320 ? 10.172 -10.898 -8.93 1 92.25 320 GLY A C 1
ATOM 2500 O O . GLY A 1 320 ? 11.359 -11.219 -8.969 1 92.25 320 GLY A O 1
ATOM 2501 N N . LEU A 1 321 ? 9.469 -11.164 -7.875 1 94.06 321 LEU A N 1
ATOM 2502 C CA . LEU A 1 321 ? 10.016 -11.719 -6.637 1 94.06 321 LEU A CA 1
ATOM 2503 C C . LEU A 1 321 ? 10.617 -13.094 -6.875 1 94.06 321 LEU A C 1
ATOM 2505 O O . LEU A 1 321 ? 11.625 -13.461 -6.254 1 94.06 321 LEU A O 1
ATOM 2509 N N . HIS A 1 322 ? 10.07 -13.781 -7.801 1 96.62 322 HIS A N 1
ATOM 2510 C CA . HIS A 1 322 ? 10.461 -15.164 -8.008 1 96.62 322 HIS A CA 1
ATOM 2511 C C . HIS A 1 322 ? 11.828 -15.258 -8.672 1 96.62 322 HIS A C 1
ATOM 2513 O O . HIS A 1 322 ? 12.453 -16.328 -8.68 1 96.62 322 HIS A O 1
ATOM 2519 N N . ASN A 1 323 ? 12.258 -14.125 -9.227 1 95.94 323 ASN A N 1
ATOM 2520 C CA . ASN A 1 323 ? 13.57 -14.094 -9.859 1 95.94 323 ASN A CA 1
ATOM 2521 C C . ASN A 1 323 ? 14.641 -13.586 -8.891 1 95.94 323 ASN A C 1
ATOM 2523 O O . ASN A 1 323 ? 15.805 -13.422 -9.273 1 95.94 323 ASN A O 1
ATOM 2527 N N . ASN A 1 324 ? 14.273 -13.297 -7.637 1 95.31 324 ASN A N 1
ATOM 2528 C CA . ASN A 1 324 ? 15.195 -12.898 -6.578 1 95.31 324 ASN A CA 1
ATOM 2529 C C . ASN A 1 324 ? 16.172 -14.023 -6.242 1 95.31 324 ASN A C 1
ATOM 2531 O O . ASN A 1 324 ? 15.758 -15.133 -5.918 1 95.31 324 ASN A O 1
ATOM 2535 N N . LEU A 1 325 ? 17.422 -13.719 -6.293 1 93.25 325 LEU A N 1
ATOM 2536 C CA . LEU A 1 325 ? 18.453 -14.742 -6.137 1 93.25 325 LEU A CA 1
ATOM 2537 C C . LEU A 1 325 ? 18.406 -15.344 -4.738 1 93.25 325 LEU A C 1
ATOM 2539 O O . LEU A 1 325 ? 18.578 -16.562 -4.574 1 93.25 325 LEU A O 1
ATOM 2543 N N . MET A 1 326 ? 18.25 -14.508 -3.785 1 93.25 326 MET A N 1
ATOM 2544 C CA . MET A 1 326 ? 18.203 -14.992 -2.41 1 93.25 326 MET A CA 1
ATOM 2545 C C . MET A 1 326 ? 16.969 -15.859 -2.18 1 93.25 326 MET A C 1
ATOM 2547 O O . MET A 1 326 ? 17.031 -16.859 -1.471 1 93.25 326 MET A O 1
ATOM 2551 N N . PHE A 1 327 ? 15.922 -15.469 -2.697 1 96.25 327 PHE A N 1
ATOM 2552 C CA . PHE A 1 327 ? 14.711 -16.281 -2.631 1 96.25 327 PHE A CA 1
ATOM 2553 C C . PHE A 1 327 ? 14.93 -17.641 -3.285 1 96.25 327 PHE A C 1
ATOM 2555 O O . PHE A 1 327 ? 14.586 -18.672 -2.711 1 96.25 327 PHE A O 1
ATOM 2562 N N . LEU A 1 328 ? 15.43 -17.562 -4.543 1 96.62 328 LEU A N 1
ATOM 2563 C CA . LEU A 1 328 ? 15.672 -18.797 -5.293 1 96.62 328 LEU A CA 1
ATOM 2564 C C . LEU A 1 328 ? 16.578 -19.734 -4.512 1 96.62 328 LEU A C 1
ATOM 2566 O O . LEU A 1 328 ? 16.297 -20.938 -4.402 1 96.62 328 LEU A O 1
ATOM 2570 N N . LYS A 1 329 ? 17.641 -19.234 -3.965 1 95.25 329 LYS A N 1
ATOM 2571 C CA . LYS A 1 329 ? 18.562 -20.062 -3.199 1 95.25 329 LYS A CA 1
ATOM 2572 C C . LYS A 1 329 ? 17.875 -20.703 -1.993 1 95.25 329 LYS A C 1
ATOM 2574 O O . LYS A 1 329 ? 18.078 -21.875 -1.712 1 95.25 329 LYS A O 1
ATOM 2579 N N . ALA A 1 330 ? 17.094 -19.891 -1.32 1 94.75 330 ALA A N 1
ATOM 2580 C CA . ALA A 1 330 ? 16.359 -20.406 -0.157 1 94.75 330 ALA A CA 1
ATOM 2581 C C . ALA A 1 330 ? 15.352 -21.469 -0.564 1 94.75 330 ALA A C 1
ATOM 2583 O O . ALA A 1 330 ? 15.25 -22.516 0.085 1 94.75 330 ALA A O 1
ATOM 2584 N N . ARG A 1 331 ? 14.633 -21.25 -1.557 1 96.88 331 ARG A N 1
ATOM 2585 C CA . ARG A 1 331 ? 13.594 -22.141 -2.062 1 96.88 331 ARG A CA 1
ATOM 2586 C C . ARG A 1 331 ? 14.195 -23.438 -2.59 1 96.88 331 ARG A C 1
ATOM 2588 O O . ARG A 1 331 ? 13.586 -24.5 -2.471 1 96.88 331 ARG A O 1
ATOM 2595 N N . MET A 1 332 ? 15.422 -23.422 -3.088 1 96.81 332 MET A N 1
ATOM 2596 C CA . MET A 1 332 ? 16.031 -24.547 -3.781 1 96.81 332 MET A CA 1
ATOM 2597 C C . MET A 1 332 ? 16.422 -25.641 -2.795 1 96.81 332 MET A C 1
ATOM 2599 O O . MET A 1 332 ? 16.609 -26.797 -3.188 1 96.81 332 MET A O 1
ATOM 2603 N N . ARG A 1 333 ? 16.453 -25.328 -1.56 1 97 333 ARG A N 1
ATOM 2604 C CA . ARG A 1 333 ? 16.75 -26.344 -0.558 1 97 333 ARG A CA 1
ATOM 2605 C C . ARG A 1 333 ? 15.625 -27.375 -0.471 1 97 333 ARG A C 1
ATOM 2607 O O . ARG A 1 333 ? 15.844 -28.516 -0.055 1 97 333 ARG A O 1
ATOM 2614 N N . GLU A 1 334 ? 14.539 -26.984 -0.941 1 96.75 334 GLU A N 1
ATOM 2615 C CA . GLU A 1 334 ? 13.344 -27.797 -0.801 1 96.75 334 GLU A CA 1
ATOM 2616 C C . GLU A 1 334 ? 12.875 -28.328 -2.152 1 96.75 334 GLU A C 1
ATOM 2618 O O . GLU A 1 334 ? 12.336 -29.438 -2.238 1 96.75 334 GLU A O 1
ATOM 2623 N N . VAL A 1 335 ? 13.125 -27.719 -3.225 1 97.12 335 VAL A N 1
ATOM 2624 C CA . VAL A 1 335 ? 12.43 -27.875 -4.5 1 97.12 335 VAL A CA 1
ATOM 2625 C C . VAL A 1 335 ? 12.812 -29.203 -5.137 1 97.12 335 VAL A C 1
ATOM 2627 O O . VAL A 1 335 ? 11.945 -29.969 -5.559 1 97.12 335 VAL A O 1
ATOM 2630 N N . PRO A 1 336 ? 14.102 -29.562 -5.219 1 96.69 336 PRO A N 1
ATOM 2631 C CA . PRO A 1 336 ? 14.406 -30.859 -5.855 1 96.69 336 PRO A CA 1
ATOM 2632 C C . PRO A 1 336 ? 13.734 -32.031 -5.148 1 96.69 336 PRO A C 1
ATOM 2634 O O . PRO A 1 336 ? 13.25 -32.969 -5.809 1 96.69 336 PRO A O 1
ATOM 2637 N N . GLY A 1 337 ? 13.695 -31.938 -3.879 1 96.62 337 GLY A N 1
ATOM 2638 C CA . GLY A 1 337 ? 13.055 -33 -3.119 1 96.62 337 GLY A CA 1
ATOM 2639 C C . GLY A 1 337 ? 11.562 -33.125 -3.393 1 96.62 337 GLY A C 1
ATOM 2640 O O . GLY A 1 337 ? 10.977 -34.188 -3.23 1 96.62 337 GLY A O 1
ATOM 2641 N N . MET A 1 338 ? 10.961 -32.062 -3.83 1 95.88 338 MET A N 1
ATOM 2642 C CA . MET A 1 338 ? 9.531 -32.031 -4.117 1 95.88 338 MET A CA 1
ATOM 2643 C C . MET A 1 338 ? 9.188 -32.938 -5.293 1 95.88 338 MET A C 1
ATOM 2645 O O . MET A 1 338 ? 8.047 -33.375 -5.445 1 95.88 338 MET A O 1
ATOM 2649 N N . HIS A 1 339 ? 10.133 -33.219 -6.09 1 94.62 339 HIS A N 1
ATOM 2650 C CA . HIS A 1 339 ? 9.906 -34.031 -7.281 1 94.62 339 HIS A CA 1
ATOM 2651 C C . HIS A 1 339 ? 9.383 -35.406 -6.914 1 94.62 339 HIS A C 1
ATOM 2653 O O . HIS A 1 339 ? 8.523 -35.969 -7.609 1 94.62 339 HIS A O 1
ATOM 2659 N N . TYR A 1 340 ? 9.898 -36.031 -5.828 1 96.19 340 TYR A N 1
ATOM 2660 C CA . TYR A 1 340 ? 9.492 -37.375 -5.445 1 96.19 340 TYR A CA 1
ATOM 2661 C C . TYR A 1 340 ? 8.625 -37.344 -4.195 1 96.19 340 TYR A C 1
ATOM 2663 O O . TYR A 1 340 ? 7.988 -38.344 -3.852 1 96.19 340 TYR A O 1
ATOM 2671 N N . ARG A 1 341 ? 8.539 -36.188 -3.619 1 95.94 341 ARG A N 1
ATOM 2672 C CA . ARG A 1 341 ? 7.754 -36.062 -2.395 1 95.94 341 ARG A CA 1
ATOM 2673 C C . ARG A 1 341 ? 6.281 -36.375 -2.66 1 95.94 341 ARG A C 1
ATOM 2675 O O . ARG A 1 341 ? 5.754 -36 -3.717 1 95.94 341 ARG A O 1
ATOM 2682 N N . LEU A 1 342 ? 5.688 -37.094 -1.677 1 96.75 342 LEU A N 1
ATOM 2683 C CA . LEU A 1 342 ? 4.246 -37.281 -1.764 1 96.75 342 LEU A CA 1
ATOM 2684 C C . LEU A 1 342 ? 3.516 -35.969 -1.635 1 96.75 342 LEU A C 1
ATOM 2686 O O . LEU A 1 342 ? 3.656 -35.25 -0.625 1 96.75 342 LEU A O 1
ATOM 2690 N N . LYS A 1 343 ? 2.834 -35.594 -2.617 1 95 343 LYS A N 1
ATOM 2691 C CA . LYS A 1 343 ? 2.119 -34.344 -2.611 1 95 343 LYS A CA 1
ATOM 2692 C C . LYS A 1 343 ? 0.676 -34.5 -2.148 1 95 343 LYS A C 1
ATOM 2694 O O . LYS A 1 343 ? -0.179 -34.938 -2.924 1 95 343 LYS A O 1
ATOM 2699 N N . TYR A 1 344 ? 0.406 -34.094 -0.943 1 97 344 TYR A N 1
ATOM 2700 C CA . TYR A 1 344 ? -0.964 -34.031 -0.447 1 97 344 TYR A CA 1
ATOM 2701 C C . TYR A 1 344 ? -1.708 -32.844 -1.039 1 97 344 TYR A C 1
ATOM 2703 O O . TYR A 1 344 ? -1.095 -31.953 -1.639 1 97 344 TYR A O 1
ATOM 2711 N N . PRO A 1 345 ? -3.09 -32.906 -0.938 1 96.12 345 PRO A N 1
ATOM 2712 C CA . PRO A 1 345 ? -3.838 -31.734 -1.388 1 96.12 345 PRO A CA 1
ATOM 2713 C C . PRO A 1 345 ? -3.398 -30.453 -0.685 1 96.12 345 PRO A C 1
ATOM 2715 O O . PRO A 1 345 ? -3.104 -30.469 0.512 1 96.12 345 PRO A O 1
ATOM 2718 N N . PHE A 1 346 ? -3.316 -29.344 -1.433 1 96.06 346 PHE A N 1
ATOM 2719 C CA . PHE A 1 346 ? -2.939 -28.031 -0.923 1 96.06 346 PHE A CA 1
ATOM 2720 C C . PHE A 1 346 ? -1.518 -28.047 -0.374 1 96.06 346 PHE A C 1
ATOM 2722 O O . PHE A 1 346 ? -1.274 -27.594 0.749 1 96.06 346 PHE A O 1
ATOM 2729 N N . THR A 1 347 ? -0.658 -28.578 -1.151 1 95.44 347 THR A N 1
ATOM 2730 C CA . THR A 1 347 ? 0.737 -28.656 -0.733 1 95.44 347 THR A CA 1
ATOM 2731 C C . THR A 1 347 ? 1.356 -27.266 -0.623 1 95.44 347 THR A C 1
ATOM 2733 O O . THR A 1 347 ? 1.134 -26.422 -1.483 1 95.44 347 THR A O 1
ATOM 2736 N N . GLU A 1 348 ? 2.068 -27.031 0.474 1 95.75 348 GLU A N 1
ATOM 2737 C CA . GLU A 1 348 ? 2.732 -25.75 0.729 1 95.75 348 GLU A CA 1
ATOM 2738 C C . GLU A 1 348 ? 4.246 -25.938 0.831 1 95.75 348 GLU A C 1
ATOM 2740 O O . GLU A 1 348 ? 4.723 -26.953 1.33 1 95.75 348 GLU A O 1
ATOM 2745 N N . PHE A 1 349 ? 5.004 -24.953 0.309 1 96 349 PHE A N 1
ATOM 2746 C CA . PHE A 1 349 ? 6.438 -24.906 0.564 1 96 349 PHE A CA 1
ATOM 2747 C C . PHE A 1 349 ? 6.723 -24.375 1.967 1 96 349 PHE A C 1
ATOM 2749 O O . PHE A 1 349 ? 6.008 -23.516 2.467 1 96 349 PHE A O 1
ATOM 2756 N N . GLU A 1 350 ? 7.77 -24.859 2.562 1 95.25 350 GLU A N 1
ATOM 2757 C CA . GLU A 1 350 ? 8.172 -24.438 3.898 1 95.25 350 GLU A CA 1
ATOM 2758 C C . GLU A 1 350 ? 9.164 -23.281 3.83 1 95.25 350 GLU A C 1
ATOM 2760 O O . GLU A 1 350 ? 9.328 -22.531 4.801 1 95.25 350 GLU A O 1
ATOM 2765 N N . THR A 1 351 ? 9.836 -23.125 2.715 1 94.81 351 THR A N 1
ATOM 2766 C CA . THR A 1 351 ? 10.828 -22.062 2.527 1 94.81 351 THR A CA 1
ATOM 2767 C C . THR A 1 351 ? 10.219 -20.859 1.81 1 94.81 351 THR A C 1
ATOM 2769 O O . THR A 1 351 ? 9.18 -20.984 1.154 1 94.81 351 THR A O 1
ATOM 2772 N N . GLY A 1 352 ? 10.906 -19.688 1.939 1 94.31 352 GLY A N 1
ATOM 2773 C CA . GLY A 1 352 ? 10.445 -18.484 1.267 1 94.31 352 GLY A CA 1
ATOM 2774 C C . GLY A 1 352 ? 9.102 -17.984 1.774 1 94.31 352 GLY A C 1
ATOM 2775 O O . GLY A 1 352 ? 8.258 -17.531 0.991 1 94.31 352 GLY A O 1
ATOM 2776 N N . ARG A 1 353 ? 8.867 -18.156 3.1 1 94.88 353 ARG A N 1
ATOM 2777 C CA . ARG A 1 353 ? 7.613 -17.75 3.736 1 94.88 353 ARG A CA 1
ATOM 2778 C C . ARG A 1 353 ? 7.719 -16.344 4.305 1 94.88 353 ARG A C 1
ATOM 2780 O O . ARG A 1 353 ? 8.812 -15.773 4.383 1 94.88 353 ARG A O 1
ATOM 2787 N N . CYS A 1 354 ? 6.562 -15.719 4.594 1 94.44 354 CYS A N 1
ATOM 2788 C CA . CYS A 1 354 ? 6.473 -14.391 5.184 1 94.44 354 CYS A CA 1
ATOM 2789 C C . CYS A 1 354 ? 7.184 -13.359 4.312 1 94.44 354 CYS A C 1
ATOM 2791 O O . CYS A 1 354 ? 7.992 -12.578 4.812 1 94.44 354 CYS A O 1
ATOM 2793 N N . LEU A 1 355 ? 6.918 -13.445 3.053 1 95.69 355 LEU A N 1
ATOM 2794 C CA . LEU A 1 355 ? 7.5 -12.531 2.078 1 95.69 355 LEU A CA 1
ATOM 2795 C C . LEU A 1 355 ? 6.547 -11.375 1.783 1 95.69 355 LEU A C 1
ATOM 2797 O O . LEU A 1 355 ? 6.742 -10.266 2.279 1 95.69 355 LEU A O 1
ATOM 2801 N N . ARG A 1 356 ? 5.441 -11.664 1.129 1 97.06 356 ARG A N 1
ATOM 2802 C CA . ARG A 1 356 ? 4.375 -10.695 0.919 1 97.06 356 ARG A CA 1
ATOM 2803 C C . ARG A 1 356 ? 3.271 -10.859 1.958 1 97.06 356 ARG A C 1
ATOM 2805 O O . ARG A 1 356 ? 2.688 -11.938 2.084 1 97.06 356 ARG A O 1
ATOM 2812 N N . MET A 1 357 ? 3.006 -9.812 2.703 1 96.88 357 MET A N 1
ATOM 2813 C CA . MET A 1 357 ? 2.008 -9.82 3.77 1 96.88 357 MET A CA 1
ATOM 2814 C C . MET A 1 357 ? 1.169 -8.547 3.74 1 96.88 357 MET A C 1
ATOM 2816 O O . MET A 1 357 ? 1.685 -7.469 3.457 1 96.88 357 MET A O 1
ATOM 2820 N N . SER A 1 358 ? -0.115 -8.703 3.986 1 96.62 358 SER A N 1
ATOM 2821 C CA . SER A 1 358 ? -0.944 -7.512 4.125 1 96.62 358 SER A CA 1
ATOM 2822 C C . SER A 1 358 ? -0.666 -6.793 5.441 1 96.62 358 SER A C 1
ATOM 2824 O O . SER A 1 358 ? -0.135 -7.395 6.379 1 96.62 358 SER A O 1
ATOM 2826 N N . PRO A 1 359 ? -1.043 -5.484 5.531 1 96.62 359 PRO A N 1
ATOM 2827 C CA . PRO A 1 359 ? -0.87 -4.742 6.785 1 96.62 359 PRO A CA 1
ATOM 2828 C C . PRO A 1 359 ? -1.611 -5.383 7.957 1 96.62 359 PRO A C 1
ATOM 2830 O O . PRO A 1 359 ? -1.243 -5.172 9.117 1 96.62 359 PRO A O 1
ATOM 2833 N N . ILE A 1 360 ? -2.559 -6.223 7.738 1 96.94 360 ILE A N 1
ATOM 2834 C CA . ILE A 1 360 ? -3.352 -6.777 8.836 1 96.94 360 ILE A CA 1
ATOM 2835 C C . ILE A 1 360 ? -2.857 -8.18 9.172 1 96.94 360 ILE A C 1
ATOM 2837 O O . ILE A 1 360 ? -3.441 -8.867 10.016 1 96.94 360 ILE A O 1
ATOM 2841 N N . TYR A 1 361 ? -1.767 -8.711 8.547 1 95.25 361 TYR A N 1
ATOM 2842 C CA . TYR A 1 361 ? -1.186 -10.023 8.781 1 95.25 361 TYR A CA 1
ATOM 2843 C C . TYR A 1 361 ? -0.947 -10.266 10.266 1 95.25 361 TYR A C 1
ATOM 2845 O O . TYR A 1 361 ? -1.313 -11.312 10.805 1 95.25 361 TYR A O 1
ATOM 2853 N N . PRO A 1 362 ? -0.328 -9.258 11 1 92.06 362 PRO A N 1
ATOM 2854 C CA . PRO A 1 362 ? -0.102 -9.508 12.422 1 92.06 362 PRO A CA 1
ATOM 2855 C C . PRO A 1 362 ? -1.398 -9.758 13.195 1 92.06 362 PRO A C 1
ATOM 2857 O O . PRO A 1 362 ? -1.428 -10.586 14.109 1 92.06 362 PRO A O 1
ATOM 2860 N N . ARG A 1 363 ? -2.492 -9.023 12.812 1 92.69 363 ARG A N 1
ATOM 2861 C CA . ARG A 1 363 ? -3.793 -9.219 13.445 1 92.69 363 ARG A CA 1
ATOM 2862 C C . ARG A 1 363 ? -4.352 -10.602 13.141 1 92.69 363 ARG A C 1
ATOM 2864 O O . ARG A 1 363 ? -4.934 -11.25 14.008 1 92.69 363 ARG A O 1
ATOM 2871 N N . LEU A 1 364 ? -4.211 -11.062 11.898 1 94.88 364 LEU A N 1
ATOM 2872 C CA . LEU A 1 364 ? -4.715 -12.367 11.492 1 94.88 364 LEU A CA 1
ATOM 2873 C C . LEU A 1 364 ? -3.986 -13.492 12.227 1 94.88 364 LEU A C 1
ATOM 2875 O O . LEU A 1 364 ? -4.598 -14.492 12.594 1 94.88 364 LEU A O 1
ATOM 2879 N N . LYS A 1 365 ? -2.682 -13.32 12.344 1 91.88 365 LYS A N 1
ATOM 2880 C CA . LYS A 1 365 ? -1.893 -14.297 13.086 1 91.88 365 LYS A CA 1
ATOM 2881 C C . LYS A 1 365 ? -2.381 -14.414 14.531 1 91.88 365 LYS A C 1
ATOM 2883 O O . LYS A 1 365 ? -2.521 -15.523 15.055 1 91.88 365 LYS A O 1
ATOM 2888 N N . ILE A 1 366 ? -2.672 -13.258 15.164 1 89.12 366 ILE A N 1
ATOM 2889 C CA . ILE A 1 366 ? -3.174 -13.227 16.531 1 89.12 366 ILE A CA 1
ATOM 2890 C C . ILE A 1 366 ? -4.539 -13.906 16.594 1 89.12 366 ILE A C 1
ATOM 2892 O O . ILE A 1 366 ? -4.848 -14.586 17.578 1 89.12 366 ILE A O 1
ATOM 2896 N N . ALA A 1 367 ? -5.305 -13.805 15.539 1 92.44 367 ALA A N 1
ATOM 2897 C CA . ALA A 1 367 ? -6.645 -14.383 15.484 1 92.44 367 ALA A CA 1
ATOM 2898 C C . ALA A 1 367 ? -6.582 -15.891 15.281 1 92.44 367 ALA A C 1
ATOM 2900 O O . ALA A 1 367 ? -7.605 -16.578 15.32 1 92.44 367 ALA A O 1
ATOM 2901 N N . GLY A 1 368 ? -5.406 -16.484 15.055 1 93.06 368 GLY A N 1
ATOM 2902 C CA . GLY A 1 368 ? -5.246 -17.922 14.969 1 93.06 368 GLY A CA 1
ATOM 2903 C C . GLY A 1 368 ? -5.184 -18.438 13.539 1 93.06 368 GLY A C 1
ATOM 2904 O O . GLY A 1 368 ? -5.5 -19.594 13.273 1 93.06 368 GLY A O 1
ATOM 2905 N N . ALA A 1 369 ? -4.707 -17.656 12.648 1 95.88 369 ALA A N 1
ATOM 2906 C CA . ALA A 1 369 ? -4.695 -18.031 11.234 1 95.88 369 ALA A CA 1
ATOM 2907 C C . ALA A 1 369 ? -3.588 -19.031 10.938 1 95.88 369 ALA A C 1
ATOM 2909 O O . ALA A 1 369 ? -2.486 -18.938 11.484 1 95.88 369 ALA A O 1
ATOM 2910 N N . PHE A 1 370 ? -3.863 -20.047 10.188 1 96.38 370 PHE A N 1
ATOM 2911 C CA . PHE A 1 370 ? -2.904 -20.859 9.453 1 96.38 370 PHE A CA 1
ATOM 2912 C C . PHE A 1 370 ? -2.838 -20.438 7.988 1 96.38 370 PHE A C 1
ATOM 2914 O O . PHE A 1 370 ? -3.871 -20.234 7.344 1 96.38 370 PHE A O 1
ATOM 2921 N N . PHE A 1 371 ? -1.61 -20.25 7.473 1 96.94 371 PHE A N 1
ATOM 2922 C CA . PHE A 1 371 ? -1.486 -19.5 6.227 1 96.94 371 PHE A CA 1
ATOM 2923 C C . PHE A 1 371 ? -1.099 -20.422 5.078 1 96.94 371 PHE A C 1
ATOM 2925 O O . PHE A 1 371 ? -0.364 -21.391 5.273 1 96.94 371 PHE A O 1
ATOM 2932 N N . SER A 1 372 ? -1.654 -20.172 3.918 1 97.12 372 SER A N 1
ATOM 2933 C CA . SER A 1 372 ? -1.179 -20.641 2.619 1 97.12 372 SER A CA 1
ATOM 2934 C C . SER A 1 372 ? -0.496 -19.516 1.846 1 97.12 372 SER A C 1
ATOM 2936 O O . SER A 1 372 ? -0.739 -18.344 2.109 1 97.12 372 SER A O 1
ATOM 2938 N N . GLN A 1 373 ? 0.409 -19.875 0.993 1 96.5 373 GLN A N 1
ATOM 2939 C CA . GLN A 1 373 ? 1.119 -18.859 0.221 1 96.5 373 GLN A CA 1
ATOM 2940 C C . GLN A 1 373 ? 0.776 -18.969 -1.263 1 96.5 373 GLN A C 1
ATOM 2942 O O . GLN A 1 373 ? 0.821 -20.047 -1.845 1 96.5 373 GLN A O 1
ATOM 2947 N N . ASN A 1 374 ? 0.347 -17.922 -1.848 1 95.06 374 ASN A N 1
ATOM 2948 C CA . ASN A 1 374 ? 0.09 -17.781 -3.277 1 95.06 374 ASN A CA 1
ATOM 2949 C C . ASN A 1 374 ? 0.786 -16.562 -3.865 1 95.06 374 ASN A C 1
ATOM 2951 O O . ASN A 1 374 ? 0.534 -15.43 -3.436 1 95.06 374 ASN A O 1
ATOM 2955 N N . MET A 1 375 ? 1.685 -16.766 -4.863 1 95.5 375 MET A N 1
ATOM 2956 C CA . MET A 1 375 ? 2.486 -15.695 -5.445 1 95.5 375 MET A CA 1
ATOM 2957 C C . MET A 1 375 ? 3.248 -14.938 -4.367 1 95.5 375 MET A C 1
ATOM 2959 O O . MET A 1 375 ? 3.311 -13.703 -4.395 1 95.5 375 MET A O 1
ATOM 2963 N N . GLY A 1 376 ? 3.664 -15.641 -3.402 1 95.44 376 GLY A N 1
ATOM 2964 C CA . GLY A 1 376 ? 4.438 -15.07 -2.309 1 95.44 376 GLY A CA 1
ATOM 2965 C C . GLY A 1 376 ? 3.572 -14.469 -1.219 1 95.44 376 GLY A C 1
ATOM 2966 O O . GLY A 1 376 ? 4.059 -14.18 -0.123 1 95.44 376 GLY A O 1
ATOM 2967 N N . TYR A 1 377 ? 2.301 -14.289 -1.432 1 97.12 377 TYR A N 1
ATOM 2968 C CA . TYR A 1 377 ? 1.395 -13.633 -0.493 1 97.12 377 TYR A CA 1
ATOM 2969 C C . TYR A 1 377 ? 0.89 -14.625 0.552 1 97.12 377 TYR A C 1
ATOM 2971 O O . TYR A 1 377 ? 0.381 -15.695 0.211 1 97.12 377 TYR A O 1
ATOM 2979 N N . GLU A 1 378 ? 1.042 -14.344 1.837 1 97.06 378 GLU A N 1
ATOM 2980 C CA . GLU A 1 378 ? 0.484 -15.156 2.916 1 97.06 378 GLU A CA 1
ATOM 2981 C C . GLU A 1 378 ? -1.006 -14.883 3.1 1 97.06 378 GLU A C 1
ATOM 2983 O O . GLU A 1 378 ? -1.396 -13.773 3.467 1 97.06 378 GLU A O 1
ATOM 2988 N N . LYS A 1 379 ? -1.834 -15.852 2.83 1 96.88 379 LYS A N 1
ATOM 2989 C CA . LYS A 1 379 ? -3.281 -15.758 2.996 1 96.88 379 LYS A CA 1
ATOM 2990 C C . LYS A 1 379 ? -3.789 -16.781 4 1 96.88 379 LYS A C 1
ATOM 2992 O O . LYS A 1 379 ? -3.391 -17.953 3.955 1 96.88 379 LYS A O 1
ATOM 2997 N N . PRO A 1 380 ? -4.691 -16.344 4.926 1 97.62 380 PRO A N 1
ATOM 2998 C CA . PRO A 1 380 ? -5.238 -17.359 5.836 1 97.62 380 PRO A CA 1
ATOM 2999 C C . PRO A 1 380 ? -5.977 -18.469 5.105 1 97.62 380 PRO A C 1
ATOM 3001 O O . PRO A 1 380 ? -6.855 -18.203 4.281 1 97.62 380 PRO A O 1
ATOM 3004 N N . ALA A 1 381 ? -5.555 -19.703 5.43 1 98.12 381 ALA A N 1
ATOM 3005 C CA . ALA A 1 381 ? -6.273 -20.859 4.91 1 98.12 381 ALA A CA 1
ATOM 3006 C C . ALA A 1 381 ? -7.473 -21.203 5.789 1 98.12 381 ALA A C 1
ATOM 3008 O O . ALA A 1 381 ? -8.555 -21.5 5.285 1 98.12 381 ALA A O 1
ATOM 3009 N N . TYR A 1 382 ? -7.27 -21.188 7.031 1 98.06 382 TYR A N 1
ATOM 3010 C CA . TYR A 1 382 ? -8.289 -21.359 8.055 1 98.06 382 TYR A CA 1
ATOM 3011 C C . TYR A 1 382 ? -7.82 -20.812 9.398 1 98.06 382 TYR A C 1
ATOM 3013 O O . TYR A 1 382 ? -6.672 -20.375 9.523 1 98.06 382 TYR A O 1
ATOM 3021 N N . PHE A 1 383 ? -8.695 -20.703 10.328 1 97.06 383 PHE A N 1
ATOM 3022 C CA . PHE A 1 383 ? -8.375 -20.188 11.656 1 97.06 383 PHE A CA 1
ATOM 3023 C C . PHE A 1 383 ? -8.641 -21.25 12.719 1 97.06 383 PHE A C 1
ATOM 3025 O O . PHE A 1 383 ? -9.625 -21.984 12.633 1 97.06 383 PHE A O 1
ATOM 3032 N N . ASP A 1 384 ? -7.738 -21.391 13.602 1 94.38 384 ASP A N 1
ATOM 3033 C CA . ASP A 1 384 ? -7.914 -22.203 14.805 1 94.38 384 ASP A CA 1
ATOM 3034 C C . ASP A 1 384 ? -7.773 -21.344 16.062 1 94.38 384 ASP A C 1
ATOM 3036 O O . ASP A 1 384 ? -6.664 -21.141 16.562 1 94.38 384 ASP A O 1
ATOM 3040 N N . PRO A 1 385 ? -8.891 -20.984 16.562 1 80.5 385 PRO A N 1
ATOM 3041 C CA . PRO A 1 385 ? -8.844 -20.062 17.688 1 80.5 385 PRO A CA 1
ATOM 3042 C C . PRO A 1 385 ? -8.148 -20.641 18.922 1 80.5 385 PRO A C 1
ATOM 3044 O O . PRO A 1 385 ? -7.719 -19.891 19.797 1 80.5 385 PRO A O 1
ATOM 3047 N N . ASP A 1 386 ? -8.156 -21.938 19.031 1 80.31 386 ASP A N 1
ATOM 3048 C CA . ASP A 1 386 ? -7.582 -22.578 20.219 1 80.31 386 ASP A CA 1
ATOM 3049 C C . ASP A 1 386 ? -6.055 -22.5 20.203 1 80.31 386 ASP A C 1
ATOM 3051 O O . ASP A 1 386 ? -5.402 -22.75 21.203 1 80.31 386 ASP A O 1
ATOM 3055 N N . THR A 1 387 ? -5.547 -22.344 19.141 1 71.25 387 THR A N 1
ATOM 3056 C CA . THR A 1 387 ? -4.094 -22.25 19.047 1 71.25 387 THR A CA 1
ATOM 3057 C C . THR A 1 387 ? -3.635 -20.797 19.172 1 71.25 387 THR A C 1
ATOM 3059 O O . THR A 1 387 ? -2.438 -20.531 19.281 1 71.25 387 THR A O 1
ATOM 3062 N N . GLY A 1 388 ? -4.48 -20.016 19.719 1 59.88 388 GLY A N 1
ATOM 3063 C CA . GLY A 1 388 ? -4.141 -18.594 19.781 1 59.88 388 GLY A CA 1
ATOM 3064 C C . GLY A 1 388 ? -2.65 -18.344 19.672 1 59.88 388 GLY A C 1
ATOM 3065 O O . GLY A 1 388 ? -1.835 -19.219 19.953 1 59.88 388 GLY A O 1
ATOM 3066 N N . ALA A 1 389 ? -2.119 -17.672 18.594 1 58.31 389 ALA A N 1
ATOM 3067 C CA . ALA A 1 389 ? -0.7 -17.344 18.5 1 58.31 389 ALA A CA 1
ATOM 3068 C C . ALA A 1 389 ? -0.343 -16.188 19.422 1 58.31 389 ALA A C 1
ATOM 3070 O O . ALA A 1 389 ? -1.164 -15.297 19.641 1 58.31 389 ALA A O 1
ATOM 3071 N N . SER A 1 390 ? 0.545 -16.375 20.344 1 55.09 390 SER A N 1
ATOM 3072 C CA . SER A 1 390 ? 1.107 -15.227 21.047 1 55.09 390 SER A CA 1
ATOM 3073 C C . SER A 1 390 ? 1.627 -14.18 20.062 1 55.09 390 SER A C 1
ATOM 3075 O O . SER A 1 390 ? 2.219 -14.523 19.031 1 55.09 390 SER A O 1
ATOM 3077 N N . ALA A 1 391 ? 1.052 -13.039 20.078 1 52.47 391 ALA A N 1
ATOM 3078 C CA . ALA A 1 391 ? 1.423 -11.836 19.328 1 52.47 391 ALA A CA 1
ATOM 3079 C C . ALA A 1 391 ? 2.918 -11.82 19.031 1 52.47 391 ALA A C 1
ATOM 3081 O O . ALA A 1 391 ? 3.35 -11.25 18.016 1 52.47 391 ALA A O 1
ATOM 3082 N N . ASP A 1 392 ? 3.684 -12.57 19.859 1 50.5 392 ASP A N 1
ATOM 3083 C CA . ASP A 1 392 ? 5.105 -12.297 20.031 1 50.5 392 ASP A CA 1
ATOM 3084 C C . ASP A 1 392 ? 5.945 -13.148 19.078 1 50.5 392 ASP A C 1
ATOM 3086 O O . ASP A 1 392 ? 7.172 -13.039 19.062 1 50.5 392 ASP A O 1
ATOM 3090 N N . THR A 1 393 ? 5.266 -14.07 18.281 1 58.31 393 THR A N 1
ATOM 3091 C CA . THR A 1 393 ? 6.375 -14.781 17.672 1 58.31 393 THR A CA 1
ATOM 3092 C C . THR A 1 393 ? 6.539 -14.367 16.203 1 58.31 393 THR A C 1
ATOM 3094 O O . THR A 1 393 ? 5.559 -14.312 15.461 1 58.31 393 THR A O 1
ATOM 3097 N N . LEU A 1 394 ? 7.539 -13.633 15.938 1 61.03 394 LEU A N 1
ATOM 3098 C CA . LEU A 1 394 ? 8.023 -13.227 14.625 1 61.03 394 LEU A CA 1
ATOM 3099 C C . LEU A 1 394 ? 8.203 -14.43 13.711 1 61.03 394 LEU A C 1
ATOM 3101 O O . LEU A 1 394 ? 8.43 -14.266 12.508 1 61.03 394 LEU A O 1
ATOM 3105 N N . GLU A 1 395 ? 7.879 -15.531 14.211 1 68.06 395 GLU A N 1
ATOM 3106 C CA . GLU A 1 395 ? 8.211 -16.703 13.422 1 68.06 395 GLU A CA 1
ATOM 3107 C C . GLU A 1 395 ? 7.113 -17.016 12.406 1 68.06 395 GLU A C 1
ATOM 3109 O O . GLU A 1 395 ? 5.926 -16.828 12.695 1 68.06 395 GLU A O 1
ATOM 3114 N N . CYS A 1 396 ? 7.543 -17.328 11.289 1 74.19 396 CYS A N 1
ATOM 3115 C CA . CYS A 1 396 ? 6.656 -17.734 10.203 1 74.19 396 CYS A CA 1
ATOM 3116 C C . CYS A 1 396 ? 6.328 -19.219 10.289 1 74.19 396 CYS A C 1
ATOM 3118 O O . CYS A 1 396 ? 6.719 -20 9.414 1 74.19 396 CYS A O 1
ATOM 3120 N N . ASP A 1 397 ? 5.652 -19.688 11.289 1 78.69 397 ASP A N 1
ATOM 3121 C CA . ASP A 1 397 ? 5.535 -21.109 11.555 1 78.69 397 ASP A CA 1
ATOM 3122 C C . ASP A 1 397 ? 4.086 -21.578 11.406 1 78.69 397 ASP A C 1
ATOM 3124 O O . ASP A 1 397 ? 3.795 -22.766 11.562 1 78.69 397 ASP A O 1
ATOM 3128 N N . ARG A 1 398 ? 3.289 -20.797 11.016 1 89.88 398 ARG A N 1
ATOM 3129 C CA . ARG A 1 398 ? 1.889 -21.203 10.93 1 89.88 398 ARG A CA 1
ATOM 3130 C C . ARG A 1 398 ? 1.491 -21.5 9.484 1 89.88 398 ARG A C 1
ATOM 3132 O O . ARG A 1 398 ? 0.663 -20.781 8.906 1 89.88 398 ARG A O 1
ATOM 3139 N N . ILE A 1 399 ? 1.95 -22.625 9.031 1 95.12 399 ILE A N 1
ATOM 3140 C CA . ILE A 1 399 ? 1.66 -23.047 7.668 1 95.12 399 ILE A CA 1
ATOM 3141 C C . ILE A 1 399 ? 0.495 -24.031 7.672 1 95.12 399 ILE A C 1
ATOM 3143 O O . ILE A 1 399 ? 0.438 -24.938 8.516 1 95.12 399 ILE A O 1
ATOM 3147 N N . ALA A 1 400 ? -0.441 -23.875 6.777 1 96.38 400 ALA A N 1
ATOM 3148 C CA . ALA A 1 400 ? -1.57 -24.797 6.645 1 96.38 400 ALA A CA 1
ATOM 3149 C C . ALA A 1 400 ? -1.14 -26.109 5.984 1 96.38 400 ALA A C 1
ATOM 3151 O O . ALA A 1 400 ? -0.349 -26.094 5.039 1 96.38 400 ALA A O 1
ATOM 3152 N N . HIS A 1 401 ? -1.608 -27.281 6.57 1 94.81 401 HIS A N 1
ATOM 3153 C CA . HIS A 1 401 ? -1.315 -28.594 6 1 94.81 401 HIS A CA 1
ATOM 3154 C C . HIS A 1 401 ? -2.559 -29.469 5.984 1 94.81 401 HIS A C 1
ATOM 3156 O O . HIS A 1 401 ? -3.377 -29.422 6.906 1 94.81 401 HIS A O 1
ATOM 3162 N N . THR A 1 402 ? -2.684 -30.234 4.969 1 96.38 402 THR A N 1
ATOM 3163 C CA . THR A 1 402 ? -3.723 -31.25 4.898 1 96.38 402 THR A CA 1
ATOM 3164 C C . THR A 1 402 ? -3.16 -32.625 5.27 1 96.38 402 THR A C 1
ATOM 3166 O O . THR A 1 402 ? -3.693 -33.312 6.152 1 96.38 402 THR A O 1
ATOM 3169 N N . HIS A 1 403 ? -2.15 -33.125 4.863 1 96.06 403 HIS A N 1
ATOM 3170 C CA . HIS A 1 403 ? -1.367 -34.344 5.094 1 96.06 403 HIS A CA 1
ATOM 3171 C C . HIS A 1 403 ? -2.256 -35.594 5.105 1 96.06 403 HIS A C 1
ATOM 3173 O O . HIS A 1 403 ? -2.127 -36.438 5.984 1 96.06 403 HIS A O 1
ATOM 3179 N N . THR A 1 404 ? -3.244 -35.625 4.301 1 97.44 404 THR A N 1
ATOM 3180 C CA . THR A 1 404 ? -4.121 -36.781 4.121 1 97.44 404 THR A CA 1
ATOM 3181 C C . THR A 1 404 ? -4.91 -36.688 2.822 1 97.44 404 THR A C 1
ATOM 3183 O O . THR A 1 404 ? -5.055 -35.594 2.271 1 97.44 404 THR A O 1
ATOM 3186 N N . PHE A 1 405 ? -5.332 -37.812 2.301 1 97.62 405 PHE A N 1
ATOM 3187 C CA . PHE A 1 405 ? -6.223 -37.844 1.146 1 97.62 405 PHE A CA 1
ATOM 3188 C C . PHE A 1 405 ? -7.672 -38.062 1.584 1 97.62 405 PHE A C 1
ATOM 3190 O O . PHE A 1 405 ? -8.578 -38.094 0.75 1 97.62 405 PHE A O 1
ATOM 3197 N N . HIS A 1 406 ? -7.863 -38.188 2.846 1 97.56 406 HIS A N 1
ATOM 3198 C CA . HIS A 1 406 ? -9.18 -38.375 3.451 1 97.56 406 HIS A CA 1
ATOM 3199 C C . HIS A 1 406 ? -9.68 -37.062 4.07 1 97.56 406 HIS A C 1
ATOM 3201 O O . HIS A 1 406 ? -9.281 -35.969 3.65 1 97.56 406 HIS A O 1
ATOM 3207 N N . LYS A 1 407 ? -10.641 -37.188 4.977 1 97.75 407 LYS A N 1
ATOM 3208 C CA . LYS A 1 407 ? -11.156 -36 5.656 1 97.75 407 LYS A CA 1
ATOM 3209 C C . LYS A 1 407 ? -10.031 -35.219 6.324 1 97.75 407 LYS A C 1
ATOM 3211 O O . LYS A 1 407 ? -9.297 -35.781 7.156 1 97.75 407 LYS A O 1
ATOM 3216 N N . PRO A 1 408 ? -9.891 -34 5.973 1 97.69 408 PRO A N 1
ATOM 3217 C CA . PRO A 1 408 ? -8.766 -33.219 6.508 1 97.69 408 PRO A CA 1
ATOM 3218 C C . PRO A 1 408 ? -8.969 -32.781 7.961 1 97.69 408 PRO A C 1
ATOM 3220 O O . PRO A 1 408 ? -10.117 -32.656 8.414 1 97.69 408 PRO A O 1
ATOM 3223 N N . PRO A 1 409 ? -7.828 -32.531 8.688 1 95.94 409 PRO A N 1
ATOM 3224 C CA . PRO A 1 409 ? -7.938 -32.156 10.094 1 95.94 409 PRO A CA 1
ATOM 3225 C C . PRO A 1 409 ? -8.586 -30.781 10.297 1 95.94 409 PRO A C 1
ATOM 3227 O O . PRO A 1 409 ? -9.133 -30.516 11.367 1 95.94 409 PRO A O 1
ATOM 3230 N N . TRP A 1 410 ? -8.555 -29.938 9.344 1 97 410 TRP A N 1
ATOM 3231 C CA . TRP A 1 410 ? -9.086 -28.578 9.461 1 97 410 TRP A CA 1
ATOM 3232 C C . TRP A 1 410 ? -10.57 -28.547 9.125 1 97 410 TRP A C 1
ATOM 3234 O O . TRP A 1 410 ? -11.18 -27.469 9.07 1 97 410 TRP A O 1
ATOM 3244 N N . PHE A 1 411 ? -11.234 -29.656 8.883 1 97.88 411 PHE A N 1
ATOM 3245 C CA . PHE A 1 411 ? -12.609 -29.766 8.406 1 97.88 411 PHE A CA 1
ATOM 3246 C C . PHE A 1 411 ? -13.562 -28.984 9.312 1 97.88 411 PHE A C 1
ATOM 3248 O O . PHE A 1 411 ? -14.375 -28.203 8.828 1 97.88 411 PHE A O 1
ATOM 3255 N N . ASN A 1 412 ? -13.453 -29.188 10.594 1 97.31 412 ASN A N 1
ATOM 3256 C CA . ASN A 1 412 ? -14.391 -28.562 11.516 1 97.31 412 ASN A CA 1
ATOM 3257 C C . ASN A 1 412 ? -14.164 -27.047 11.602 1 97.31 412 ASN A C 1
ATOM 3259 O O . ASN A 1 412 ? -15.109 -26.281 11.789 1 97.31 412 ASN A O 1
ATOM 3263 N N . ASN A 1 413 ? -12.93 -26.609 11.531 1 97.56 413 ASN A N 1
ATOM 3264 C CA . ASN A 1 413 ? -12.648 -25.172 11.461 1 97.56 413 ASN A CA 1
ATOM 3265 C C . ASN A 1 413 ? -13.312 -24.531 10.25 1 97.56 413 ASN A C 1
ATOM 3267 O O . ASN A 1 413 ? -13.945 -23.484 10.367 1 97.56 413 ASN A O 1
ATOM 3271 N N . VAL A 1 414 ? -13.172 -25.188 9.133 1 98.25 414 VAL A N 1
ATOM 3272 C CA . VAL A 1 414 ? -13.703 -24.672 7.875 1 98.25 414 VAL A CA 1
ATOM 3273 C C . VAL A 1 414 ? -15.234 -24.688 7.906 1 98.25 414 VAL A C 1
ATOM 3275 O O . VAL A 1 414 ? -15.891 -23.781 7.398 1 98.25 414 VAL A O 1
ATOM 3278 N N . TRP A 1 415 ? -15.773 -25.75 8.531 1 97.69 415 TRP A N 1
ATOM 3279 C CA . TRP A 1 415 ? -17.219 -25.812 8.695 1 97.69 415 TRP A CA 1
ATOM 3280 C C . TRP A 1 415 ? -17.734 -24.625 9.484 1 97.69 415 TRP A C 1
ATOM 3282 O O . TRP A 1 415 ? -18.734 -24 9.094 1 97.69 415 TRP A O 1
ATOM 3292 N N . SER A 1 416 ? -17.094 -24.328 10.555 1 97.38 416 SER A N 1
ATOM 3293 C CA . SER A 1 416 ? -17.484 -23.203 11.398 1 97.38 416 SER A CA 1
ATOM 3294 C C . SER A 1 416 ? -17.391 -21.891 10.633 1 97.38 416 SER A C 1
ATOM 3296 O O . SER A 1 416 ? -18.281 -21.031 10.75 1 97.38 416 SER A O 1
ATOM 3298 N N . GLU A 1 417 ? -16.359 -21.703 9.922 1 98.12 417 GLU A N 1
ATOM 3299 C CA . GLU A 1 417 ? -16.172 -20.516 9.094 1 98.12 417 GLU A CA 1
ATOM 3300 C C . GLU A 1 417 ? -17.25 -20.406 8.023 1 98.12 417 GLU A C 1
ATOM 3302 O O . GLU A 1 417 ? -17.812 -19.328 7.809 1 98.12 417 GLU A O 1
ATOM 3307 N N . TYR A 1 418 ? -17.5 -21.562 7.363 1 97.12 418 TYR A N 1
ATOM 3308 C CA . TYR A 1 418 ? -18.547 -21.625 6.344 1 97.12 418 TYR A CA 1
ATOM 3309 C C . TYR A 1 418 ? -19.891 -21.188 6.906 1 97.12 418 TYR A C 1
ATOM 3311 O O . TYR A 1 418 ? -20.594 -20.375 6.301 1 97.12 418 TYR A O 1
ATOM 3319 N N . MET A 1 419 ? -20.203 -21.656 8.039 1 95.75 419 MET A N 1
ATOM 3320 C CA . MET A 1 419 ? -21.5 -21.375 8.656 1 95.75 419 MET A CA 1
ATOM 3321 C C . MET A 1 419 ? -21.594 -19.891 9.023 1 95.75 419 MET A C 1
ATOM 3323 O O . MET A 1 419 ? -22.688 -19.312 8.938 1 95.75 419 MET A O 1
ATOM 3327 N N . ALA A 1 420 ? -20.516 -19.297 9.406 1 96.31 420 ALA A N 1
ATOM 3328 C CA . ALA A 1 420 ? -20.531 -17.859 9.703 1 96.31 420 ALA A CA 1
ATOM 3329 C C . ALA A 1 420 ? -20.906 -17.047 8.477 1 96.31 420 ALA A C 1
ATOM 3331 O O . ALA A 1 420 ? -21.656 -16.078 8.578 1 96.31 420 ALA A O 1
ATOM 3332 N N . CYS A 1 421 ? -20.422 -17.406 7.32 1 96.06 421 CYS A N 1
ATOM 3333 C CA . CYS A 1 421 ? -20.703 -16.703 6.074 1 96.06 421 CYS A CA 1
ATOM 3334 C C . CYS A 1 421 ? -22.156 -16.891 5.656 1 96.06 421 CYS A C 1
ATOM 3336 O O . CYS A 1 421 ? -22.719 -16.062 4.945 1 96.06 421 CYS A O 1
ATOM 3338 N N . ARG A 1 422 ? -22.75 -17.969 6.109 1 93.75 422 ARG A N 1
ATOM 3339 C CA . ARG A 1 422 ? -24.109 -18.312 5.676 1 93.75 422 ARG A CA 1
ATOM 3340 C C . ARG A 1 422 ? -25.141 -17.781 6.656 1 93.75 422 ARG A C 1
ATOM 3342 O O . ARG A 1 422 ? -26.297 -17.531 6.285 1 93.75 422 ARG A O 1
ATOM 3349 N N . GLU A 1 423 ? -24.75 -17.562 7.961 1 93.38 423 GLU A N 1
ATOM 3350 C CA . GLU A 1 423 ? -25.766 -17.297 8.977 1 93.38 423 GLU A CA 1
ATOM 3351 C C . GLU A 1 423 ? -25.484 -15.977 9.703 1 93.38 423 GLU A C 1
ATOM 3353 O O . GLU A 1 423 ? -26.375 -15.422 10.359 1 93.38 423 GLU A O 1
ATOM 3358 N N . ARG A 1 424 ? -24.359 -15.578 9.648 1 95.38 424 ARG A N 1
ATOM 3359 C CA . ARG A 1 424 ? -23.969 -14.398 10.406 1 95.38 424 ARG A CA 1
ATOM 3360 C C . ARG A 1 424 ? -23.125 -13.453 9.547 1 95.38 424 ARG A C 1
ATOM 3362 O O . ARG A 1 424 ? -23.641 -12.836 8.609 1 95.38 424 ARG A O 1
ATOM 3369 N N . VAL A 1 425 ? -21.844 -13.242 9.977 1 97.12 425 VAL A N 1
ATOM 3370 C CA . VAL A 1 425 ? -20.938 -12.375 9.234 1 97.12 425 VAL A CA 1
ATOM 3371 C C . VAL A 1 425 ? -19.531 -12.945 9.273 1 97.12 425 VAL A C 1
ATOM 3373 O O . VAL A 1 425 ? -19.031 -13.328 10.336 1 97.12 425 VAL A O 1
ATOM 3376 N N . GLY A 1 426 ? -18.984 -13.133 8.125 1 98.31 426 GLY A N 1
ATOM 3377 C CA . GLY A 1 426 ? -17.609 -13.547 7.98 1 98.31 426 GLY A CA 1
ATOM 3378 C C . GLY A 1 426 ? -16.688 -12.43 7.512 1 98.31 426 GLY A C 1
ATOM 3379 O O . GLY A 1 426 ? -17.109 -11.57 6.734 1 98.31 426 GLY A O 1
ATOM 3380 N N . LEU A 1 427 ? -15.469 -12.406 8.008 1 98.56 427 LEU A N 1
ATOM 3381 C CA . LEU A 1 427 ? -14.422 -11.477 7.59 1 98.56 427 LEU A CA 1
ATOM 3382 C C . LEU A 1 427 ? -13.297 -12.211 6.875 1 98.56 427 LEU A C 1
ATOM 3384 O O . LEU A 1 427 ? -12.656 -13.094 7.453 1 98.56 427 LEU A O 1
ATOM 3388 N N . LEU A 1 428 ? -13.023 -11.859 5.629 1 98.56 428 LEU A N 1
ATOM 3389 C CA . LEU A 1 428 ? -12.016 -12.539 4.824 1 98.56 428 LEU A CA 1
ATOM 3390 C C . LEU A 1 428 ? -10.984 -11.547 4.301 1 98.56 428 LEU A C 1
ATOM 3392 O O . LEU A 1 428 ? -11.328 -10.43 3.922 1 98.56 428 LEU A O 1
ATOM 3396 N N . ASP A 1 429 ? -9.719 -11.992 4.23 1 98.38 429 ASP A N 1
ATOM 3397 C CA . ASP A 1 429 ? -8.633 -11.203 3.666 1 98.38 429 ASP A CA 1
ATOM 3398 C C . ASP A 1 429 ? -8.477 -11.469 2.17 1 98.38 429 ASP A C 1
ATOM 3400 O O . ASP A 1 429 ? -8.008 -12.531 1.766 1 98.38 429 ASP A O 1
ATOM 3404 N N . TYR A 1 430 ? -8.859 -10.484 1.303 1 98.19 430 TYR A N 1
ATOM 3405 C CA . TYR A 1 430 ? -8.766 -10.57 -0.15 1 98.19 430 TYR A CA 1
ATOM 3406 C C . TYR A 1 430 ? -7.59 -9.742 -0.667 1 98.19 430 TYR A C 1
ATOM 3408 O O . TYR A 1 430 ? -7.516 -9.438 -1.859 1 98.19 430 TYR A O 1
ATOM 3416 N N . SER A 1 431 ? -6.641 -9.391 0.211 1 98.31 431 SER A N 1
ATOM 3417 C CA . SER A 1 431 ? -5.59 -8.43 -0.114 1 98.31 431 SER A CA 1
ATOM 3418 C C . SER A 1 431 ? -4.73 -8.93 -1.271 1 98.31 431 SER A C 1
ATOM 3420 O O . SER A 1 431 ? -4.207 -8.125 -2.051 1 98.31 431 SER A O 1
ATOM 3422 N N . SER A 1 432 ? -4.633 -10.227 -1.476 1 97.62 432 SER A N 1
ATOM 3423 C CA . SER A 1 432 ? -3.719 -10.797 -2.461 1 97.62 432 SER A CA 1
ATOM 3424 C C . SER A 1 432 ? -4.266 -10.641 -3.877 1 97.62 432 SER A C 1
ATOM 3426 O O . SER A 1 432 ? -3.533 -10.812 -4.852 1 97.62 432 SER A O 1
ATOM 3428 N N . PHE A 1 433 ? -5.527 -10.305 -4.086 1 97.62 433 PHE A N 1
ATOM 3429 C CA . PHE A 1 433 ? -6.109 -10.148 -5.414 1 97.62 433 PHE A CA 1
ATOM 3430 C C . PHE A 1 433 ? -5.324 -9.125 -6.227 1 97.62 433 PHE A C 1
ATOM 3432 O O . PHE A 1 433 ? -4.789 -8.164 -5.676 1 97.62 433 PHE A O 1
ATOM 3439 N N . THR A 1 434 ? -5.262 -9.414 -7.5 1 97.69 434 THR A N 1
ATOM 3440 C CA . THR A 1 434 ? -4.621 -8.492 -8.43 1 97.69 434 THR A CA 1
ATOM 3441 C C . THR A 1 434 ? -5.469 -7.234 -8.617 1 97.69 434 THR A C 1
ATOM 3443 O O . THR A 1 434 ? -6.684 -7.32 -8.812 1 97.69 434 THR A O 1
ATOM 3446 N N . LYS A 1 435 ? -4.855 -6.082 -8.508 1 98.12 435 LYS A N 1
ATOM 3447 C CA . LYS A 1 435 ? -5.516 -4.801 -8.75 1 98.12 435 LYS A CA 1
ATOM 3448 C C . LYS A 1 435 ? -4.742 -3.969 -9.766 1 98.12 435 LYS A C 1
ATOM 3450 O O . LYS A 1 435 ? -3.582 -3.619 -9.539 1 98.12 435 LYS A O 1
ATOM 3455 N N . LEU A 1 436 ? -5.379 -3.627 -10.859 1 98.06 436 LEU A N 1
ATOM 3456 C CA . LEU A 1 436 ? -4.797 -2.744 -11.867 1 98.06 436 LEU A CA 1
ATOM 3457 C C . LEU A 1 436 ? -5.664 -1.506 -12.07 1 98.06 436 LEU A C 1
ATOM 3459 O O . LEU A 1 436 ? -6.891 -1.581 -11.984 1 98.06 436 LEU A O 1
ATOM 3463 N N . GLU A 1 437 ? -5.094 -0.424 -12.25 1 97.62 437 GLU A N 1
ATOM 3464 C CA . GLU A 1 437 ? -5.797 0.78 -12.68 1 97.62 437 GLU A CA 1
ATOM 3465 C C . GLU A 1 437 ? -5.469 1.119 -14.133 1 97.62 437 GLU A C 1
ATOM 3467 O O . GLU A 1 437 ? -4.309 1.043 -14.547 1 97.62 437 GLU A O 1
ATOM 3472 N N . LEU A 1 438 ? -6.441 1.389 -14.914 1 97.31 438 LEU A N 1
ATOM 3473 C CA . LEU A 1 438 ? -6.32 1.753 -16.328 1 97.31 438 LEU A CA 1
ATOM 3474 C C . LEU A 1 438 ? -6.934 3.125 -16.578 1 97.31 438 LEU A C 1
ATOM 3476 O O . LEU A 1 438 ? -8.055 3.402 -16.156 1 97.31 438 LEU A O 1
ATOM 3480 N N . TRP A 1 439 ? -6.207 3.912 -17.203 1 93.31 439 TRP A N 1
ATOM 3481 C CA . TRP A 1 439 ? -6.668 5.273 -17.453 1 93.31 439 TRP A CA 1
ATOM 3482 C C . TRP A 1 439 ? -6.086 5.812 -18.75 1 93.31 439 TRP A C 1
ATOM 3484 O O . TRP A 1 439 ? -5.012 5.387 -19.188 1 93.31 439 TRP A O 1
ATOM 3494 N N . SER A 1 440 ? -6.766 6.715 -19.391 1 93 440 SER A N 1
ATOM 3495 C CA . SER A 1 440 ? -6.277 7.516 -20.516 1 93 440 SER A CA 1
ATOM 3496 C C . SER A 1 440 ? -6.906 8.906 -20.516 1 93 440 SER A C 1
ATOM 3498 O O . SER A 1 440 ? -7.922 9.133 -19.859 1 93 440 SER A O 1
ATOM 3500 N N . PRO A 1 441 ? -6.266 9.875 -21.188 1 86.88 441 PRO A N 1
ATOM 3501 C CA . PRO A 1 441 ? -6.859 11.211 -21.266 1 86.88 441 PRO A CA 1
ATOM 3502 C C . PRO A 1 441 ? -8.203 11.219 -21.984 1 86.88 441 PRO A C 1
ATOM 3504 O O . PRO A 1 441 ? -9.109 11.961 -21.609 1 86.88 441 PRO A O 1
ATOM 3507 N N . GLY A 1 442 ? -8.289 10.383 -23.031 1 89.44 442 GLY A N 1
ATOM 3508 C CA . GLY A 1 442 ? -9.523 10.281 -23.781 1 89.44 442 GLY A CA 1
ATOM 3509 C C . GLY A 1 442 ? -10.188 8.914 -23.656 1 89.44 442 GLY A C 1
ATOM 3510 O O . GLY A 1 442 ? -10.055 8.25 -22.625 1 89.44 442 GLY A O 1
ATOM 3511 N N . CYS A 1 443 ? -10.938 8.523 -24.625 1 92.75 443 CYS A N 1
ATOM 3512 C CA . CYS A 1 443 ? -11.719 7.293 -24.578 1 92.75 443 CYS A CA 1
ATOM 3513 C C . CYS A 1 443 ? -10.883 6.098 -25.016 1 92.75 443 CYS A C 1
ATOM 3515 O O . CYS A 1 443 ? -11.406 4.992 -25.172 1 92.75 443 CYS A O 1
ATOM 3517 N N . GLU A 1 444 ? -9.586 6.262 -25.125 1 94.5 444 GLU A N 1
ATOM 3518 C CA . GLU A 1 444 ? -8.727 5.195 -25.625 1 94.5 444 GLU A CA 1
ATOM 3519 C C . GLU A 1 444 ? -8.844 3.947 -24.75 1 94.5 444 GLU A C 1
ATOM 3521 O O . GLU A 1 444 ? -8.891 2.826 -25.266 1 94.5 444 GLU A O 1
ATOM 3526 N N . VAL A 1 445 ? -8.906 4.141 -23.484 1 96.5 445 VAL A N 1
ATOM 3527 C CA . VAL A 1 445 ? -8.953 3.014 -22.562 1 96.5 445 VAL A CA 1
ATOM 3528 C C . VAL A 1 445 ? -10.297 2.299 -22.688 1 96.5 445 VAL A C 1
ATOM 3530 O O . VAL A 1 445 ? -10.367 1.071 -22.594 1 96.5 445 VAL A O 1
ATOM 3533 N N . VAL A 1 446 ? -11.422 3.021 -22.891 1 97.5 446 VAL A N 1
ATOM 3534 C CA . VAL A 1 446 ? -12.742 2.428 -23.062 1 97.5 446 VAL A CA 1
ATOM 3535 C C . VAL A 1 446 ? -12.766 1.565 -24.312 1 97.5 446 VAL A C 1
ATOM 3537 O O . VAL A 1 446 ? -13.227 0.423 -24.297 1 97.5 446 VAL A O 1
ATOM 3540 N N . ASN A 1 447 ? -12.203 2.113 -25.375 1 97.06 447 ASN A N 1
ATOM 3541 C CA . ASN A 1 447 ? -12.164 1.393 -26.641 1 97.06 447 ASN A CA 1
ATOM 3542 C C . ASN A 1 447 ? -11.312 0.13 -26.547 1 97.06 447 ASN A C 1
ATOM 3544 O O . ASN A 1 447 ? -11.68 -0.918 -27.078 1 97.06 447 ASN A O 1
ATOM 3548 N N . LEU A 1 448 ? -10.188 0.281 -25.906 1 97.25 448 LEU A N 1
ATOM 3549 C CA . LEU A 1 448 ? -9.305 -0.865 -25.719 1 97.25 448 LEU A CA 1
ATOM 3550 C C . LEU A 1 448 ? -10.008 -1.979 -24.953 1 97.25 448 LEU A C 1
ATOM 3552 O O . LEU A 1 448 ? -9.977 -3.141 -25.375 1 97.25 448 LEU A O 1
ATOM 3556 N N . LEU A 1 449 ? -10.625 -1.633 -23.859 1 98.12 449 LEU A N 1
ATOM 3557 C CA . LEU A 1 449 ? -11.25 -2.629 -23 1 98.12 449 LEU A CA 1
ATOM 3558 C C . LEU A 1 449 ? -12.469 -3.244 -23.688 1 98.12 449 LEU A C 1
ATOM 3560 O O . LEU A 1 449 ? -12.766 -4.426 -23.5 1 98.12 449 LEU A O 1
ATOM 3564 N N . GLN A 1 450 ? -13.195 -2.439 -24.484 1 97.94 450 GLN A N 1
ATOM 3565 C CA . GLN A 1 450 ? -14.297 -2.973 -25.266 1 97.94 450 GLN A CA 1
ATOM 3566 C C . GLN A 1 450 ? -13.812 -4.043 -26.234 1 97.94 450 GLN A C 1
ATOM 3568 O O . GLN A 1 450 ? -14.516 -5.027 -26.484 1 97.94 450 GLN A O 1
ATOM 3573 N N . TYR A 1 451 ? -12.695 -3.846 -26.719 1 98.06 451 TYR A N 1
ATOM 3574 C CA . TYR A 1 451 ? -12.125 -4.766 -27.688 1 98.06 451 TYR A CA 1
ATOM 3575 C C . TYR A 1 451 ? -11.586 -6.016 -27.016 1 98.06 451 TYR A C 1
ATOM 3577 O O . TYR A 1 451 ? -11.695 -7.121 -27.562 1 98.06 451 TYR A O 1
ATOM 3585 N N . LEU A 1 452 ? -10.977 -5.922 -25.844 1 98.12 452 LEU A N 1
ATOM 3586 C CA . LEU A 1 452 ? -10.328 -7.035 -25.172 1 98.12 452 LEU A CA 1
ATOM 3587 C C . LEU A 1 452 ? -11.344 -7.891 -24.422 1 98.12 452 LEU A C 1
ATOM 3589 O O . LEU A 1 452 ? -11.148 -9.094 -24.25 1 98.12 452 LEU A O 1
ATOM 3593 N N . CYS A 1 453 ? -12.422 -7.266 -23.938 1 98.44 453 CYS A N 1
ATOM 3594 C CA . CYS A 1 453 ? -13.383 -7.945 -23.078 1 98.44 453 CYS A CA 1
ATOM 3595 C C . CYS A 1 453 ? -14.594 -8.414 -23.875 1 98.44 453 CYS A C 1
ATOM 3597 O O . CYS A 1 453 ? -15.039 -7.73 -24.797 1 98.44 453 CYS A O 1
ATOM 3599 N N . SER A 1 454 ? -15.125 -9.531 -23.484 1 98.25 454 SER A N 1
ATOM 3600 C CA . SER A 1 454 ? -16.281 -10.055 -24.203 1 98.25 454 SER A CA 1
ATOM 3601 C C . SER A 1 454 ? -17.578 -9.453 -23.672 1 98.25 454 SER A C 1
ATOM 3603 O O . SER A 1 454 ? -18.609 -9.461 -24.344 1 98.25 454 SER A O 1
ATOM 3605 N N . ASN A 1 455 ? -17.547 -8.977 -22.391 1 98.12 455 ASN A N 1
ATOM 3606 C CA . ASN A 1 455 ? -18.688 -8.266 -21.828 1 98.12 455 ASN A CA 1
ATOM 3607 C C . ASN A 1 455 ? -18.609 -6.766 -22.109 1 98.12 455 ASN A C 1
ATOM 3609 O O . ASN A 1 455 ? -17.578 -6.27 -22.562 1 98.12 455 ASN A O 1
ATOM 3613 N N . ASP A 1 456 ? -19.734 -6.113 -21.969 1 97.88 456 ASP A N 1
ATOM 3614 C CA . ASP A 1 456 ? -19.781 -4.664 -22.156 1 97.88 456 ASP A CA 1
ATOM 3615 C C . ASP A 1 456 ? -19.109 -3.939 -20.984 1 97.88 456 ASP A C 1
ATOM 3617 O O . ASP A 1 456 ? -19.453 -4.16 -19.828 1 97.88 456 ASP A O 1
ATOM 3621 N N . VAL A 1 457 ? -18.125 -3.07 -21.328 1 97.75 457 VAL A N 1
ATOM 3622 C CA . VAL A 1 457 ? -17.406 -2.371 -20.25 1 97.75 457 VAL A CA 1
ATOM 3623 C C . VAL A 1 457 ? -17.844 -0.907 -20.219 1 97.75 457 VAL A C 1
ATOM 3625 O O . VAL A 1 457 ? -17.5 -0.175 -19.281 1 97.75 457 VAL A O 1
ATOM 3628 N N . ASP A 1 458 ? -18.531 -0.471 -21.25 1 97.19 458 ASP A N 1
ATOM 3629 C CA . ASP A 1 458 ? -19.062 0.885 -21.266 1 97.19 458 ASP A CA 1
ATOM 3630 C C . ASP A 1 458 ? -20.328 0.984 -20.406 1 97.19 458 ASP A C 1
ATOM 3632 O O . ASP A 1 458 ? -21.422 1.246 -20.938 1 97.19 458 ASP A O 1
ATOM 3636 N N . ILE A 1 459 ? -20.172 0.839 -19.172 1 96.88 459 ILE A N 1
ATOM 3637 C CA . ILE A 1 459 ? -21.234 0.843 -18.172 1 96.88 459 ILE A CA 1
ATOM 3638 C C . ILE A 1 459 ? -21.172 2.146 -17.375 1 96.88 459 ILE A C 1
ATOM 3640 O O . ILE A 1 459 ? -20.203 2.898 -17.469 1 96.88 459 ILE A O 1
ATOM 3644 N N . PRO A 1 460 ? -22.234 2.482 -16.641 1 96.81 460 PRO A N 1
ATOM 3645 C CA . PRO A 1 460 ? -22.203 3.725 -15.859 1 96.81 460 PRO A CA 1
ATOM 3646 C C . PRO A 1 460 ? -21.094 3.756 -14.828 1 96.81 460 PRO A C 1
ATOM 3648 O O . PRO A 1 460 ? -20.672 2.707 -14.328 1 96.81 460 PRO A O 1
ATOM 3651 N N . ILE A 1 461 ? -20.609 4.945 -14.57 1 96.38 461 ILE A N 1
ATOM 3652 C CA . ILE A 1 461 ? -19.609 5.137 -13.523 1 96.38 461 ILE A CA 1
ATOM 3653 C C . ILE A 1 461 ? -20.125 4.594 -12.203 1 96.38 461 ILE A C 1
ATOM 3655 O O . ILE A 1 461 ? -21.281 4.832 -11.844 1 96.38 461 ILE A O 1
ATOM 3659 N N . GLY A 1 462 ? -19.297 3.822 -11.508 1 97.38 462 GLY A N 1
ATOM 3660 C CA . GLY A 1 462 ? -19.688 3.223 -10.234 1 97.38 462 GLY A CA 1
ATOM 3661 C C . GLY A 1 462 ? -20.203 1.802 -10.383 1 97.38 462 GLY A C 1
ATOM 3662 O O . GLY A 1 462 ? -20.484 1.136 -9.383 1 97.38 462 GLY A O 1
ATOM 3663 N N . CYS A 1 463 ? -20.25 1.294 -11.57 1 98 463 CYS A N 1
ATOM 3664 C CA . CYS A 1 463 ? -20.734 -0.064 -11.812 1 98 463 CYS A CA 1
ATOM 3665 C C . CYS A 1 463 ? -19.562 -1.012 -12.07 1 98 463 CYS A C 1
ATOM 3667 O O . CYS A 1 463 ? -18.453 -0.57 -12.359 1 98 463 CYS A O 1
ATOM 3669 N N . ILE A 1 464 ? -19.859 -2.305 -11.852 1 97.62 464 ILE A N 1
ATOM 3670 C CA . ILE A 1 464 ? -18.875 -3.371 -12.016 1 97.62 464 ILE A CA 1
ATOM 3671 C C . ILE A 1 464 ? -19.359 -4.363 -13.062 1 97.62 464 ILE A C 1
ATOM 3673 O O . ILE A 1 464 ? -20.547 -4.703 -13.102 1 97.62 464 ILE A O 1
ATOM 3677 N N . THR A 1 465 ? -18.516 -4.75 -13.93 1 96.94 465 THR A N 1
ATOM 3678 C CA . THR A 1 465 ? -18.812 -5.832 -14.859 1 96.94 465 THR A CA 1
ATOM 3679 C C . THR A 1 465 ? -17.797 -6.957 -14.742 1 96.94 465 THR A C 1
ATOM 3681 O O . THR A 1 465 ? -16.594 -6.699 -14.609 1 96.94 465 THR A O 1
ATOM 3684 N N . HIS A 1 466 ? -18.312 -8.211 -14.602 1 95.69 466 HIS A N 1
ATOM 3685 C CA . HIS A 1 466 ? -17.469 -9.391 -14.695 1 95.69 466 HIS A CA 1
ATOM 3686 C C . HIS A 1 466 ? -17.297 -9.828 -16.141 1 95.69 466 HIS A C 1
ATOM 3688 O O . HIS A 1 466 ? -18.266 -10 -16.875 1 95.69 466 HIS A O 1
ATOM 3694 N N . THR A 1 467 ? -16.062 -9.977 -16.547 1 97 467 THR A N 1
ATOM 3695 C CA . THR A 1 467 ? -15.844 -10.219 -17.969 1 97 467 THR A CA 1
ATOM 3696 C C . THR A 1 467 ? -14.633 -11.125 -18.188 1 97 467 THR A C 1
ATOM 3698 O O . THR A 1 467 ? -13.727 -11.156 -17.344 1 97 467 THR A O 1
ATOM 3701 N N . GLY A 1 468 ? -14.758 -11.906 -19.219 1 97.12 468 GLY A N 1
ATOM 3702 C CA . GLY A 1 468 ? -13.578 -12.57 -19.734 1 97.12 468 GLY A CA 1
ATOM 3703 C C . GLY A 1 468 ? -12.852 -11.758 -20.797 1 97.12 468 GLY A C 1
ATOM 3704 O O . GLY A 1 468 ? -13.453 -10.891 -21.438 1 97.12 468 GLY A O 1
ATOM 3705 N N . MET A 1 469 ? -11.555 -11.891 -20.875 1 97.94 469 MET A N 1
ATOM 3706 C CA . MET A 1 469 ? -10.766 -11.547 -22.047 1 97.94 469 MET A CA 1
ATOM 3707 C C . MET A 1 469 ? -10.422 -12.797 -22.859 1 97.94 469 MET A C 1
ATOM 3709 O O . MET A 1 469 ? -9.719 -13.688 -22.359 1 97.94 469 MET A O 1
ATOM 3713 N N . GLN A 1 470 ? -10.906 -12.781 -24.078 1 97.19 470 GLN A N 1
ATOM 3714 C CA . GLN A 1 470 ? -10.812 -14.008 -24.859 1 97.19 470 GLN A CA 1
ATOM 3715 C C . GLN A 1 470 ? -9.641 -13.945 -25.844 1 97.19 470 GLN A C 1
ATOM 3717 O O . GLN A 1 470 ? -9.133 -12.867 -26.141 1 97.19 470 GLN A O 1
ATOM 3722 N N . ASN A 1 471 ? -9.141 -15.07 -26.188 1 95.19 471 ASN A N 1
ATOM 3723 C CA . ASN A 1 471 ? -8.234 -15.156 -27.328 1 95.19 471 ASN A CA 1
ATOM 3724 C C . ASN A 1 471 ? -8.992 -15.391 -28.625 1 95.19 471 ASN A C 1
ATOM 3726 O O . ASN A 1 471 ? -10.219 -15.398 -28.641 1 95.19 471 ASN A O 1
ATOM 3730 N N . LYS A 1 472 ? -8.344 -15.617 -29.75 1 93.88 472 LYS A N 1
ATOM 3731 C CA . LYS A 1 472 ? -8.945 -15.688 -31.078 1 93.88 472 LYS A CA 1
ATOM 3732 C C . LYS A 1 472 ? -9.82 -16.922 -31.234 1 93.88 472 LYS A C 1
ATOM 3734 O O . LYS A 1 472 ? -10.719 -16.969 -32.062 1 93.88 472 LYS A O 1
ATOM 3739 N N . TRP A 1 473 ? -9.617 -17.891 -30.312 1 93.56 473 TRP A N 1
ATOM 3740 C CA . TRP A 1 473 ? -10.391 -19.125 -30.359 1 93.56 473 TRP A CA 1
ATOM 3741 C C . TRP A 1 473 ? -11.547 -19.094 -29.375 1 93.56 473 TRP A C 1
ATOM 3743 O O . TRP A 1 473 ? -12.266 -20.078 -29.203 1 93.56 473 TRP A O 1
ATOM 3753 N N . GLY A 1 474 ? -11.688 -18.016 -28.688 1 96 474 GLY A N 1
ATOM 3754 C CA . GLY A 1 474 ? -12.789 -17.828 -27.75 1 96 474 GLY A CA 1
ATOM 3755 C C . GLY A 1 474 ? -12.461 -18.266 -26.344 1 96 474 GLY A C 1
ATOM 3756 O O . GLY A 1 474 ? -13.297 -18.172 -25.438 1 96 474 GLY A O 1
ATOM 3757 N N . GLY A 1 475 ? -11.266 -18.75 -26.094 1 96.19 475 GLY A N 1
ATOM 3758 C CA . GLY A 1 475 ? -10.859 -19.203 -24.781 1 96.19 475 GLY A CA 1
ATOM 3759 C C . GLY A 1 475 ? -10.539 -18.047 -23.828 1 96.19 475 GLY A C 1
ATOM 3760 O O . GLY A 1 475 ? -10.297 -16.922 -24.281 1 96.19 475 GLY A O 1
ATOM 3761 N N . TYR A 1 476 ? -10.516 -18.281 -22.516 1 96.75 476 TYR A N 1
ATOM 3762 C CA . TYR A 1 476 ? -10.273 -17.266 -21.484 1 96.75 476 TYR A CA 1
ATOM 3763 C C . TYR A 1 476 ? -8.789 -16.984 -21.344 1 96.75 476 TYR A C 1
ATOM 3765 O O . TYR A 1 476 ? -8.039 -17.812 -20.812 1 96.75 476 TYR A O 1
ATOM 3773 N N . GLU A 1 477 ? -8.375 -15.82 -21.781 1 95.81 477 GLU A N 1
ATOM 3774 C CA . GLU A 1 477 ? -7.047 -15.352 -21.406 1 95.81 477 GLU A CA 1
ATOM 3775 C C . GLU A 1 477 ? -7.043 -14.812 -19.969 1 95.81 477 GLU A C 1
ATOM 3777 O O . GLU A 1 477 ? -6.055 -14.953 -19.25 1 95.81 477 GLU A O 1
ATOM 3782 N N . ASN A 1 478 ? -8.125 -14.172 -19.656 1 96.25 478 ASN A N 1
ATOM 3783 C CA . ASN A 1 478 ? -8.352 -13.648 -18.312 1 96.25 478 ASN A CA 1
ATOM 3784 C C . ASN A 1 478 ? -9.828 -13.703 -17.938 1 96.25 478 ASN A C 1
ATOM 3786 O O . ASN A 1 478 ? -10.695 -13.75 -18.812 1 96.25 478 ASN A O 1
ATOM 3790 N N . ASP A 1 479 ? -10.086 -13.758 -16.688 1 96.19 479 ASP A N 1
ATOM 3791 C CA . ASP A 1 479 ? -11.383 -13.602 -16.031 1 96.19 479 ASP A CA 1
ATOM 3792 C C . ASP A 1 479 ? -11.297 -12.594 -14.883 1 96.19 479 ASP A C 1
ATOM 3794 O O . ASP A 1 479 ? -10.633 -12.852 -13.883 1 96.19 479 ASP A O 1
ATOM 3798 N N . CYS A 1 480 ? -11.922 -11.43 -15.078 1 96.5 480 CYS A N 1
ATOM 3799 C CA . CYS A 1 480 ? -11.703 -10.359 -14.109 1 96.5 480 CYS A CA 1
ATOM 3800 C C . CYS A 1 480 ? -12.953 -9.508 -13.945 1 96.5 480 CYS A C 1
ATOM 3802 O O . CYS A 1 480 ? -13.93 -9.68 -14.688 1 96.5 480 CYS A O 1
ATOM 3804 N N . SER A 1 481 ? -12.969 -8.719 -12.914 1 97.19 481 SER A N 1
ATOM 3805 C CA . SER A 1 481 ? -13.977 -7.688 -12.68 1 97.19 481 SER A CA 1
ATOM 3806 C C . SER A 1 481 ? -13.438 -6.301 -13.023 1 97.19 481 SER A C 1
ATOM 3808 O O . SER A 1 481 ? -12.328 -5.949 -12.625 1 97.19 481 SER A O 1
ATOM 3810 N N . LEU A 1 482 ? -14.219 -5.574 -13.797 1 98.06 482 LEU A N 1
ATOM 3811 C CA . LEU A 1 482 ? -13.867 -4.199 -14.133 1 98.06 482 LEU A CA 1
ATOM 3812 C C . LEU A 1 482 ? -14.82 -3.217 -13.453 1 98.06 482 LEU A C 1
ATOM 3814 O O . LEU A 1 482 ? -16.047 -3.332 -13.594 1 98.06 482 LEU A O 1
ATOM 3818 N N . VAL A 1 483 ? -14.273 -2.312 -12.734 1 98.44 483 VAL A N 1
ATOM 3819 C CA . VAL A 1 483 ? -15.023 -1.241 -12.094 1 98.44 483 VAL A CA 1
ATOM 3820 C C . VAL A 1 483 ? -14.766 0.079 -12.812 1 98.44 483 VAL A C 1
ATOM 3822 O O . VAL A 1 483 ? -13.617 0.491 -12.977 1 98.44 483 VAL A O 1
ATOM 3825 N N . ARG A 1 484 ? -15.836 0.672 -13.297 1 98.38 484 ARG A N 1
ATOM 3826 C CA . ARG A 1 484 ? -15.664 1.988 -13.906 1 98.38 484 ARG A CA 1
ATOM 3827 C C . ARG A 1 484 ? -15.703 3.088 -12.852 1 98.38 484 ARG A C 1
ATOM 3829 O O . ARG A 1 484 ? -16.766 3.377 -12.289 1 98.38 484 ARG A O 1
ATOM 3836 N N . LEU A 1 485 ? -14.609 3.74 -12.562 1 96.94 485 LEU A N 1
ATOM 3837 C CA . LEU A 1 485 ? -14.484 4.73 -11.5 1 96.94 485 LEU A CA 1
ATOM 3838 C C . LEU A 1 485 ? -14.625 6.145 -12.055 1 96.94 485 LEU A C 1
ATOM 3840 O O . LEU A 1 485 ? -14.867 7.09 -11.305 1 96.94 485 LEU A O 1
ATOM 3844 N N . GLY A 1 486 ? -14.453 6.309 -13.266 1 94.62 486 GLY A N 1
ATOM 3845 C CA . GLY A 1 486 ? -14.594 7.559 -14 1 94.62 486 GLY A CA 1
ATOM 3846 C C . GLY A 1 486 ? -14.891 7.355 -15.477 1 94.62 486 GLY A C 1
ATOM 3847 O O . GLY A 1 486 ? -14.992 6.223 -15.945 1 94.62 486 GLY A O 1
ATOM 3848 N N . GLU A 1 487 ? -14.977 8.414 -16.219 1 93.12 487 GLU A N 1
ATOM 3849 C CA . GLU A 1 487 ? -15.312 8.312 -17.641 1 93.12 487 GLU A CA 1
ATOM 3850 C C . GLU A 1 487 ? -14.289 7.465 -18.391 1 93.12 487 GLU A C 1
ATOM 3852 O O . GLU A 1 487 ? -14.656 6.66 -19.25 1 93.12 487 GLU A O 1
ATOM 3857 N N . ASN A 1 488 ? -13.039 7.695 -18.078 1 94.44 488 ASN A N 1
ATOM 3858 C CA . ASN A 1 488 ? -11.93 7.004 -18.734 1 94.44 488 ASN A CA 1
ATOM 3859 C C . ASN A 1 488 ? -10.969 6.398 -17.719 1 94.44 488 ASN A C 1
ATOM 3861 O O . ASN A 1 488 ? -9.75 6.496 -17.859 1 94.44 488 ASN A O 1
ATOM 3865 N N . PHE A 1 489 ? -11.555 5.91 -16.625 1 95.62 489 PHE A N 1
ATOM 3866 C CA . PHE A 1 489 ? -10.766 5.379 -15.516 1 95.62 489 PHE A CA 1
ATOM 3867 C C . PHE A 1 489 ? -11.391 4.109 -14.961 1 95.62 489 PHE A C 1
ATOM 3869 O O . PHE A 1 489 ? -12.539 4.125 -14.516 1 95.62 489 PHE A O 1
ATOM 3876 N N . TYR A 1 490 ? -10.625 2.99 -15.047 1 98.38 490 TYR A N 1
ATOM 3877 C CA . TYR A 1 490 ? -11.117 1.692 -14.594 1 98.38 490 TYR A CA 1
ATOM 3878 C C . TYR A 1 490 ? -10.18 1.084 -13.562 1 98.38 490 TYR A C 1
ATOM 3880 O O . TYR A 1 490 ? -8.977 1.379 -13.555 1 98.38 490 TYR A O 1
ATOM 3888 N N . MET A 1 491 ? -10.711 0.348 -12.688 1 98.44 491 MET A N 1
ATOM 3889 C CA . MET A 1 491 ? -9.961 -0.561 -11.828 1 98.44 491 MET A CA 1
ATOM 3890 C C . MET A 1 491 ? -10.289 -2.014 -12.156 1 98.44 491 MET A C 1
ATOM 3892 O O . MET A 1 491 ? -11.461 -2.385 -12.25 1 98.44 491 MET A O 1
ATOM 3896 N N . LEU A 1 492 ? -9.305 -2.812 -12.43 1 98.44 492 LEU A N 1
ATOM 3897 C CA . LEU A 1 492 ? -9.453 -4.23 -12.734 1 98.44 492 LEU A CA 1
ATOM 3898 C C . LEU A 1 492 ? -9.062 -5.086 -11.531 1 98.44 492 LEU A C 1
ATOM 3900 O O . LEU A 1 492 ? -7.992 -4.887 -10.945 1 98.44 492 LEU A O 1
ATOM 3904 N N . ILE A 1 493 ? -9.938 -5.992 -11.102 1 98 493 ILE A N 1
ATOM 3905 C CA . ILE A 1 493 ? -9.672 -6.957 -10.039 1 98 493 ILE A CA 1
ATOM 3906 C C . ILE A 1 493 ? -9.633 -8.367 -10.617 1 98 493 ILE A C 1
ATOM 3908 O O . ILE A 1 493 ? -10.555 -8.789 -11.32 1 98 493 ILE A O 1
ATOM 3912 N N . GLY A 1 494 ? -8.57 -9.031 -10.43 1 96.12 494 GLY A N 1
ATOM 3913 C CA . GLY A 1 494 ? -8.445 -10.406 -10.891 1 96.12 494 GLY A CA 1
ATOM 3914 C C . GLY A 1 494 ? -7.816 -11.328 -9.867 1 96.12 494 GLY A C 1
ATOM 3915 O O . GLY A 1 494 ? -7.418 -10.883 -8.789 1 96.12 494 GLY A O 1
ATOM 3916 N N . PRO A 1 495 ? -7.824 -12.625 -10.164 1 94.94 495 PRO A N 1
ATOM 3917 C CA . PRO A 1 495 ? -7.176 -13.586 -9.273 1 94.94 495 PRO A CA 1
ATOM 3918 C C . PRO A 1 495 ? -5.699 -13.266 -9.039 1 94.94 495 PRO A C 1
ATOM 3920 O O . PRO A 1 495 ? -5.047 -12.68 -9.906 1 94.94 495 PRO A O 1
ATOM 3923 N N . THR A 1 496 ? -5.227 -13.688 -7.871 1 95.38 496 THR A N 1
ATOM 3924 C CA . THR A 1 496 ? -3.848 -13.453 -7.465 1 95.38 496 THR A CA 1
ATOM 3925 C C . THR A 1 496 ? -2.875 -13.992 -8.508 1 95.38 496 THR A C 1
ATOM 3927 O O . THR A 1 496 ? -1.88 -13.344 -8.836 1 95.38 496 THR A O 1
ATOM 3930 N N . ASP A 1 497 ? -3.197 -15.086 -9.156 1 93.75 497 ASP A N 1
ATOM 3931 C CA . ASP A 1 497 ? -2.303 -15.797 -10.062 1 93.75 497 ASP A CA 1
ATOM 3932 C C . ASP A 1 497 ? -2.264 -15.133 -11.43 1 93.75 497 ASP A C 1
ATOM 3934 O O . ASP A 1 497 ? -1.377 -15.414 -12.242 1 93.75 497 ASP A O 1
ATOM 3938 N N . GLN A 1 498 ? -3.121 -14.195 -11.734 1 93 498 GLN A N 1
ATOM 3939 C CA . GLN A 1 498 ? -3.215 -13.594 -13.055 1 93 498 GLN A CA 1
ATOM 3940 C C . GLN A 1 498 ? -2.453 -12.273 -13.109 1 93 498 GLN A C 1
ATOM 3942 O O . GLN A 1 498 ? -2.527 -11.547 -14.102 1 93 498 GLN A O 1
ATOM 3947 N N . GLN A 1 499 ? -1.765 -12 -12.055 1 93.88 499 GLN A N 1
ATOM 3948 C CA . GLN A 1 499 ? -1.173 -10.672 -11.938 1 93.88 499 GLN A CA 1
ATOM 3949 C C . GLN A 1 499 ? -0.32 -10.336 -13.164 1 93.88 499 GLN A C 1
ATOM 3951 O O . GLN A 1 499 ? -0.563 -9.344 -13.844 1 93.88 499 GLN A O 1
ATOM 3956 N N . MET A 1 500 ? 0.632 -11.195 -13.508 1 95.75 500 MET A N 1
ATOM 3957 C CA . MET A 1 500 ? 1.508 -10.953 -14.656 1 95.75 500 MET A CA 1
ATOM 3958 C C . MET A 1 500 ? 0.773 -11.211 -15.969 1 95.75 500 MET A C 1
ATOM 3960 O O . MET A 1 500 ? 0.958 -10.477 -16.938 1 95.75 500 MET A O 1
ATOM 3964 N N . ARG A 1 501 ? -0.068 -12.195 -15.969 1 94.75 501 ARG A N 1
ATOM 3965 C CA . ARG A 1 501 ? -0.792 -12.562 -17.172 1 94.75 501 ARG A CA 1
ATOM 3966 C C . ARG A 1 501 ? -1.694 -11.422 -17.641 1 94.75 501 ARG A C 1
ATOM 3968 O O . ARG A 1 501 ? -1.693 -11.055 -18.812 1 94.75 501 ARG A O 1
ATOM 3975 N N . CYS A 1 502 ? -2.459 -10.867 -16.75 1 96.06 502 CYS A N 1
ATOM 3976 C CA . CYS A 1 502 ? -3.416 -9.82 -17.094 1 96.06 502 CYS A CA 1
ATOM 3977 C C . CYS A 1 502 ? -2.703 -8.586 -17.625 1 96.06 502 CYS A C 1
ATOM 3979 O O . CYS A 1 502 ? -3.107 -8.023 -18.641 1 96.06 502 CYS A O 1
ATOM 3981 N N . GLN A 1 503 ? -1.671 -8.18 -16.984 1 96 503 GLN A N 1
ATOM 3982 C CA . GLN A 1 503 ? -0.915 -7.004 -17.422 1 96 503 GLN A CA 1
ATOM 3983 C C . GLN A 1 503 ? -0.299 -7.219 -18.797 1 96 503 GLN A C 1
ATOM 3985 O O . GLN A 1 503 ? -0.36 -6.332 -19.656 1 96 503 GLN A O 1
ATOM 3990 N N . THR A 1 504 ? 0.316 -8.383 -18.984 1 95.81 504 THR A N 1
ATOM 3991 C CA . THR A 1 504 ? 1.001 -8.68 -20.234 1 95.81 504 THR A CA 1
ATOM 3992 C C . THR A 1 504 ? 0.013 -8.711 -21.406 1 95.81 504 THR A C 1
ATOM 3994 O O . THR A 1 504 ? 0.294 -8.172 -22.469 1 95.81 504 THR A O 1
ATOM 3997 N N . TRP A 1 505 ? -1.142 -9.328 -21.141 1 96.5 505 TRP A N 1
ATOM 3998 C CA . TRP A 1 505 ? -2.154 -9.414 -22.188 1 96.5 505 TRP A CA 1
ATOM 3999 C C . TRP A 1 505 ? -2.605 -8.016 -22.625 1 96.5 505 TRP A C 1
ATOM 4001 O O . TRP A 1 505 ? -2.662 -7.719 -23.812 1 96.5 505 TRP A O 1
ATOM 4011 N N . ILE A 1 506 ? -2.865 -7.152 -21.672 1 97.25 506 ILE A N 1
ATOM 4012 C CA . ILE A 1 506 ? -3.338 -5.805 -21.953 1 97.25 506 ILE A CA 1
ATOM 4013 C C . ILE A 1 506 ? -2.248 -5.016 -22.688 1 97.25 506 ILE A C 1
ATOM 4015 O O . ILE A 1 506 ? -2.504 -4.395 -23.719 1 97.25 506 ILE A O 1
ATOM 4019 N N . LYS A 1 507 ? -1.061 -5.098 -22.219 1 94.38 507 LYS A N 1
ATOM 4020 C CA . LYS A 1 507 ? 0.046 -4.324 -22.781 1 94.38 507 LYS A CA 1
ATOM 4021 C C . LYS A 1 507 ? 0.362 -4.758 -24.203 1 94.38 507 LYS A C 1
ATOM 4023 O O . LYS A 1 507 ? 0.722 -3.934 -25.047 1 94.38 507 LYS A O 1
ATOM 4028 N N . ARG A 1 508 ? 0.255 -6.055 -24.469 1 94 508 ARG A N 1
ATOM 4029 C CA . ARG A 1 508 ? 0.556 -6.582 -25.797 1 94 508 ARG A CA 1
ATOM 4030 C C . ARG A 1 508 ? -0.443 -6.07 -26.828 1 94 508 ARG A C 1
ATOM 4032 O O . ARG A 1 508 ? -0.162 -6.078 -28.031 1 94 508 ARG A O 1
ATOM 4039 N N . HIS A 1 509 ? -1.565 -5.633 -26.391 1 95 509 HIS A N 1
ATOM 4040 C CA . HIS A 1 509 ? -2.584 -5.176 -27.328 1 95 509 HIS A CA 1
ATOM 4041 C C . HIS A 1 509 ? -2.676 -3.652 -27.328 1 95 509 HIS A C 1
ATOM 4043 O O . HIS A 1 509 ? -3.6 -3.086 -27.922 1 95 509 HIS A O 1
ATOM 4049 N N . LEU A 1 510 ? -1.809 -3.016 -26.656 1 92.06 510 LEU A N 1
ATOM 4050 C CA . LEU A 1 510 ? -1.699 -1.562 -26.719 1 92.06 510 LEU A CA 1
ATOM 4051 C C . LEU A 1 510 ? -0.821 -1.132 -27.875 1 92.06 510 LEU A C 1
ATOM 4053 O O . LEU A 1 510 ? 0.266 -1.679 -28.078 1 92.06 510 LEU A O 1
ATOM 4057 N N . PRO A 1 511 ? -1.35 -0.171 -28.641 1 85.62 511 PRO A N 1
ATOM 4058 C CA . PRO A 1 511 ? -0.442 0.397 -29.641 1 85.62 511 PRO A CA 1
ATOM 4059 C C . PRO A 1 511 ? 0.787 1.054 -29.016 1 85.62 511 PRO A C 1
ATOM 4061 O O . PRO A 1 511 ? 0.74 1.487 -27.859 1 85.62 511 PRO A O 1
ATOM 4064 N N . MET A 1 512 ? 1.872 1.133 -29.672 1 77.75 512 MET A N 1
ATOM 4065 C CA . MET A 1 512 ? 3.154 1.629 -29.188 1 77.75 512 MET A CA 1
ATOM 4066 C C . MET A 1 512 ? 3.016 3.047 -28.641 1 77.75 512 MET A C 1
ATOM 4068 O O . MET A 1 512 ? 3.639 3.391 -27.641 1 77.75 512 MET A O 1
ATOM 4072 N N . ASP A 1 513 ? 2.283 3.918 -29.203 1 79.62 513 ASP A N 1
ATOM 4073 C CA . ASP A 1 513 ? 2.182 5.309 -28.766 1 79.62 513 ASP A CA 1
ATOM 4074 C C . ASP A 1 513 ? 0.833 5.586 -28.109 1 79.62 513 ASP A C 1
ATOM 4076 O O . ASP A 1 513 ? 0.366 6.727 -28.094 1 79.62 513 ASP A O 1
ATOM 4080 N N . SER A 1 514 ? 0.386 4.504 -27.5 1 87.75 514 SER A N 1
ATOM 4081 C CA . SER A 1 514 ? -0.914 4.664 -26.859 1 87.75 514 SER A CA 1
ATOM 4082 C C . SER A 1 514 ? -0.797 5.465 -25.562 1 87.75 514 SER A C 1
ATOM 4084 O O . SER A 1 514 ? 0.156 5.289 -24.797 1 87.75 514 SER A O 1
ATOM 4086 N N . PRO A 1 515 ? -1.695 6.348 -25.297 1 88.88 515 PRO A N 1
ATOM 4087 C CA . PRO A 1 515 ? -1.686 7.117 -24.047 1 88.88 515 PRO A CA 1
ATOM 4088 C C . PRO A 1 515 ? -2.299 6.355 -22.875 1 88.88 515 PRO A C 1
ATOM 4090 O O . PRO A 1 515 ? -2.393 6.887 -21.781 1 88.88 515 PRO A O 1
ATOM 4093 N N . VAL A 1 516 ? -2.723 5.09 -23.094 1 93.19 516 VAL A N 1
ATOM 4094 C CA . VAL A 1 516 ? -3.365 4.316 -22.031 1 93.19 516 VAL A CA 1
ATOM 4095 C C . VAL A 1 516 ? -2.336 3.924 -20.969 1 93.19 516 VAL A C 1
ATOM 4097 O O . VAL A 1 516 ? -1.268 3.402 -21.297 1 93.19 516 VAL A O 1
ATOM 4100 N N . VAL A 1 517 ? -2.672 4.215 -19.781 1 92.19 517 VAL A N 1
ATOM 4101 C CA . VAL A 1 517 ? -1.83 3.855 -18.641 1 92.19 517 VAL A CA 1
ATOM 4102 C C . VAL A 1 517 ? -2.369 2.59 -17.984 1 92.19 517 VAL A C 1
ATOM 4104 O O . VAL A 1 517 ? -3.574 2.467 -17.75 1 92.19 517 VAL A O 1
ATOM 4107 N N . VAL A 1 518 ? -1.506 1.622 -17.781 1 94.56 518 VAL A N 1
ATOM 4108 C CA . VAL A 1 518 ? -1.799 0.416 -17.016 1 94.56 518 VAL A CA 1
ATOM 4109 C C . VAL A 1 518 ? -0.902 0.358 -15.773 1 94.56 518 VAL A C 1
ATOM 4111 O O . VAL A 1 518 ? 0.319 0.227 -15.891 1 94.56 518 VAL A O 1
ATOM 4114 N N . ALA A 1 519 ? -1.489 0.509 -14.602 1 95.25 519 ALA A N 1
ATOM 4115 C CA . ALA A 1 519 ? -0.705 0.547 -13.367 1 95.25 519 ALA A CA 1
ATOM 4116 C C . ALA A 1 519 ? -1.113 -0.579 -12.422 1 95.25 519 ALA A C 1
ATOM 4118 O O . ALA A 1 519 ? -2.299 -0.751 -12.125 1 95.25 519 ALA A O 1
ATOM 4119 N N . ASP A 1 520 ? -0.11 -1.409 -11.992 1 96.25 520 ASP A N 1
ATOM 4120 C CA . ASP A 1 520 ? -0.348 -2.389 -10.938 1 96.25 520 ASP A CA 1
ATOM 4121 C C . ASP A 1 520 ? -0.408 -1.718 -9.57 1 96.25 520 ASP A C 1
ATOM 4123 O O . ASP A 1 520 ? 0.613 -1.263 -9.055 1 96.25 520 ASP A O 1
ATOM 4127 N N . VAL A 1 521 ? -1.594 -1.642 -8.977 1 97.31 521 VAL A N 1
ATOM 4128 C CA . VAL A 1 521 ? -1.764 -0.944 -7.711 1 97.31 521 VAL A CA 1
ATOM 4129 C C . VAL A 1 521 ? -2.062 -1.952 -6.602 1 97.31 521 VAL A C 1
ATOM 4131 O O . VAL A 1 521 ? -2.676 -1.606 -5.59 1 97.31 521 VAL A O 1
ATOM 4134 N N . THR A 1 522 ? -1.653 -3.197 -6.777 1 97.25 522 THR A N 1
ATOM 4135 C CA . THR A 1 522 ? -1.896 -4.25 -5.797 1 97.25 522 THR A CA 1
ATOM 4136 C C . THR A 1 522 ? -1.314 -3.867 -4.438 1 97.25 522 THR A C 1
ATOM 4138 O O . THR A 1 522 ? -1.931 -4.117 -3.4 1 97.25 522 THR A O 1
ATOM 4141 N N . SER A 1 523 ? -0.224 -3.188 -4.441 1 96.94 523 SER A N 1
ATOM 4142 C CA . SER A 1 523 ? 0.494 -2.84 -3.221 1 96.94 523 SER A CA 1
ATOM 4143 C C . SER A 1 523 ? -0.18 -1.681 -2.494 1 96.94 523 SER A C 1
ATOM 4145 O O . SER A 1 523 ? 0.159 -1.378 -1.348 1 96.94 523 SER A O 1
ATOM 4147 N N . MET A 1 524 ? -1.124 -1.051 -3.094 1 97.81 524 MET A N 1
ATOM 4148 C CA . MET A 1 524 ? -1.728 0.169 -2.566 1 97.81 524 MET A CA 1
ATOM 4149 C C . MET A 1 524 ? -2.873 -0.159 -1.614 1 97.81 524 MET A C 1
ATOM 4151 O O . MET A 1 524 ? -3.232 0.657 -0.764 1 97.81 524 MET A O 1
ATOM 4155 N N . TYR A 1 525 ? -3.412 -1.382 -1.74 1 98.38 525 TYR A N 1
ATOM 4156 C CA . TYR A 1 525 ? -4.684 -1.629 -1.068 1 98.38 525 TYR A CA 1
ATOM 4157 C C . TYR A 1 525 ? -4.625 -2.908 -0.243 1 98.38 525 TYR A C 1
ATOM 4159 O O . TYR A 1 525 ? -4.031 -3.902 -0.668 1 98.38 525 TYR A O 1
ATOM 4167 N N . THR A 1 526 ? -5.18 -2.832 0.916 1 98.56 526 THR A N 1
ATOM 4168 C CA . THR A 1 526 ? -5.684 -4 1.63 1 98.56 526 THR A CA 1
ATOM 4169 C C . THR A 1 526 ? -7.148 -4.254 1.29 1 98.56 526 THR A C 1
ATOM 4171 O O . THR A 1 526 ? -7.941 -3.312 1.19 1 98.56 526 THR A O 1
ATOM 4174 N N . ALA A 1 527 ? -7.527 -5.449 1.002 1 98.62 527 ALA A N 1
ATOM 4175 C CA . ALA A 1 527 ? -8.906 -5.777 0.661 1 98.62 527 ALA A CA 1
ATOM 4176 C C . ALA A 1 527 ? -9.531 -6.699 1.706 1 98.62 527 ALA A C 1
ATOM 4178 O O . ALA A 1 527 ? -9.008 -7.785 1.973 1 98.62 527 ALA A O 1
ATOM 4179 N N . ILE A 1 528 ? -10.602 -6.277 2.355 1 98.69 528 ILE A N 1
ATOM 4180 C CA . ILE A 1 528 ? -11.32 -7.07 3.346 1 98.69 528 ILE A CA 1
ATOM 4181 C C . ILE A 1 528 ? -12.734 -7.348 2.85 1 98.69 528 ILE A C 1
ATOM 4183 O O . ILE A 1 528 ? -13.469 -6.422 2.498 1 98.69 528 ILE A O 1
ATOM 4187 N N . CYS A 1 529 ? -13.07 -8.562 2.764 1 98.56 529 CYS A N 1
ATOM 4188 C CA . CYS A 1 529 ? -14.438 -8.961 2.424 1 98.56 529 CYS A CA 1
ATOM 4189 C C . CYS A 1 529 ? -15.258 -9.219 3.682 1 98.56 529 CYS A C 1
ATOM 4191 O O . CYS A 1 529 ? -14.828 -9.969 4.562 1 98.56 529 CYS A O 1
ATOM 4193 N N . VAL A 1 530 ? -16.359 -8.586 3.811 1 98.19 530 VAL A N 1
ATOM 4194 C CA . VAL A 1 530 ? -17.359 -8.875 4.84 1 98.19 530 VAL A CA 1
ATOM 4195 C C . VAL A 1 530 ? -18.594 -9.5 4.199 1 98.19 530 VAL A C 1
ATOM 4197 O O . VAL A 1 530 ? -19.234 -8.883 3.344 1 98.19 530 VAL A O 1
ATOM 4200 N N . MET A 1 531 ? -18.875 -10.672 4.598 1 96.19 531 MET A N 1
ATOM 4201 C CA . MET A 1 531 ? -19.984 -11.32 3.9 1 96.19 531 MET A CA 1
ATOM 4202 C C . MET A 1 531 ? -20.875 -12.094 4.879 1 96.19 531 MET A C 1
ATOM 4204 O O . MET A 1 531 ? -20.422 -12.438 5.977 1 96.19 531 MET A O 1
ATOM 4208 N N . GLY A 1 532 ? -22.062 -12.297 4.516 1 94.75 532 GLY A N 1
ATOM 4209 C CA . GLY A 1 532 ? -23.094 -12.969 5.301 1 94.75 532 GLY A CA 1
ATOM 4210 C C . GLY A 1 532 ? -24.344 -12.133 5.492 1 94.75 532 GLY A C 1
ATOM 4211 O O . GLY A 1 532 ? -24.344 -10.938 5.18 1 94.75 532 GLY A O 1
ATOM 4212 N N . PRO A 1 533 ? -25.359 -12.734 5.988 1 92.62 533 PRO A N 1
ATOM 4213 C CA . PRO A 1 533 ? -26.641 -12.039 6.125 1 92.62 533 PRO A CA 1
ATOM 4214 C C . PRO A 1 533 ? -26.562 -10.836 7.059 1 92.62 533 PRO A C 1
ATOM 4216 O O . PRO A 1 533 ? -27.312 -9.867 6.879 1 92.62 533 PRO A O 1
ATOM 4219 N N . ARG A 1 534 ? -25.719 -10.852 8.047 1 94.62 534 ARG A N 1
ATOM 4220 C CA . ARG A 1 534 ? -25.625 -9.773 9.023 1 94.62 534 ARG A CA 1
ATOM 4221 C C . ARG A 1 534 ? -24.562 -8.75 8.625 1 94.62 534 ARG A C 1
ATOM 4223 O O . ARG A 1 534 ? -24.297 -7.801 9.359 1 94.62 534 ARG A O 1
ATOM 4230 N N . ALA A 1 535 ? -23.953 -8.969 7.473 1 95.81 535 ALA A N 1
ATOM 4231 C CA . ALA A 1 535 ? -22.953 -8.031 6.969 1 95.81 535 ALA A CA 1
ATOM 4232 C C . ALA A 1 535 ? -23.578 -6.648 6.754 1 95.81 535 ALA A C 1
ATOM 4234 O O . ALA A 1 535 ? -22.922 -5.629 6.984 1 95.81 535 ALA A O 1
ATOM 4235 N N . ARG A 1 536 ? -24.797 -6.57 6.301 1 94.06 536 ARG A N 1
ATOM 4236 C CA . ARG A 1 536 ? -25.469 -5.293 6.066 1 94.06 536 ARG A CA 1
ATOM 4237 C C . ARG A 1 536 ? -25.641 -4.52 7.367 1 94.06 536 ARG A C 1
ATOM 4239 O O . ARG A 1 536 ? -25.422 -3.309 7.414 1 94.06 536 ARG A O 1
ATOM 4246 N N . ASP A 1 537 ? -26.047 -5.219 8.406 1 94.88 537 ASP A N 1
ATOM 4247 C CA . ASP A 1 537 ? -26.203 -4.59 9.711 1 94.88 537 ASP A CA 1
ATOM 4248 C C . ASP A 1 537 ? -24.875 -3.996 10.195 1 94.88 537 ASP A C 1
ATOM 4250 O O . ASP A 1 537 ? -24.828 -2.867 10.68 1 94.88 537 ASP A O 1
ATOM 4254 N N . LEU A 1 538 ? -23.875 -4.781 10.047 1 96.88 538 LEU A N 1
ATOM 4255 C CA . LEU A 1 538 ? -22.547 -4.348 10.461 1 96.88 538 LEU A CA 1
ATOM 4256 C C . LEU A 1 538 ? -22.125 -3.105 9.688 1 96.88 538 LEU A C 1
ATOM 4258 O O . LEU A 1 538 ? -21.703 -2.107 10.289 1 96.88 538 LEU A O 1
ATOM 4262 N N . MET A 1 539 ? -22.266 -3.111 8.375 1 96.75 539 MET A N 1
ATOM 4263 C CA . MET A 1 539 ? -21.812 -2.012 7.527 1 96.75 539 MET A CA 1
ATOM 4264 C C . MET A 1 539 ? -22.641 -0.753 7.785 1 96.75 539 MET A C 1
ATOM 4266 O O . MET A 1 539 ? -22.109 0.359 7.73 1 96.75 539 MET A O 1
ATOM 4270 N N . THR A 1 540 ? -23.875 -0.937 8.023 1 95.25 540 THR A N 1
ATOM 4271 C CA . THR A 1 540 ? -24.766 0.197 8.289 1 95.25 540 THR A CA 1
ATOM 4272 C C . THR A 1 540 ? -24.281 0.969 9.523 1 95.25 540 THR A C 1
ATOM 4274 O O . THR A 1 540 ? -24.406 2.195 9.57 1 95.25 540 THR A O 1
ATOM 4277 N N . GLU A 1 541 ? -23.75 0.318 10.438 1 94.88 541 GLU A N 1
ATOM 4278 C CA . GLU A 1 541 ? -23.281 0.956 11.664 1 94.88 541 GLU A CA 1
ATOM 4279 C C . GLU A 1 541 ? -21.953 1.664 11.445 1 94.88 541 GLU A C 1
ATOM 4281 O O . GLU A 1 541 ? -21.578 2.557 12.211 1 94.88 541 GLU A O 1
ATOM 4286 N N . LEU A 1 542 ? -21.25 1.303 10.43 1 95.56 542 LEU A N 1
ATOM 4287 C CA . LEU A 1 542 ? -19.875 1.759 10.266 1 95.56 542 LEU A CA 1
ATOM 4288 C C . LEU A 1 542 ? -19.797 2.902 9.258 1 95.56 542 LEU A C 1
ATOM 4290 O O . LEU A 1 542 ? -18.719 3.479 9.047 1 95.56 542 LEU A O 1
ATOM 4294 N N . THR A 1 543 ? -20.844 3.25 8.625 1 93.62 543 THR A N 1
ATOM 4295 C CA . THR A 1 543 ? -20.828 4.293 7.602 1 93.62 543 THR A CA 1
ATOM 4296 C C . THR A 1 543 ? -22.109 5.129 7.664 1 93.62 543 THR A C 1
ATOM 4298 O O . THR A 1 543 ? -23.109 4.703 8.242 1 93.62 543 THR A O 1
ATOM 4301 N N . ASP A 1 544 ? -22.031 6.289 7.09 1 85.69 544 ASP A N 1
ATOM 4302 C CA . ASP A 1 544 ? -23.203 7.152 7.023 1 85.69 544 ASP A CA 1
ATOM 4303 C C . ASP A 1 544 ? -23.953 6.953 5.711 1 85.69 544 ASP A C 1
ATOM 4305 O O . ASP A 1 544 ? -25.031 7.535 5.512 1 85.69 544 ASP A O 1
ATOM 4309 N N . SER A 1 545 ? -23.516 6.125 4.938 1 88.5 545 SER A N 1
ATOM 4310 C CA . SER A 1 545 ? -24.156 5.844 3.654 1 88.5 545 SER A CA 1
ATOM 4311 C C . SER A 1 545 ? -25.172 4.719 3.775 1 88.5 545 SER A C 1
ATOM 4313 O O . SER A 1 545 ? -25.047 3.848 4.637 1 88.5 545 SER A O 1
ATOM 4315 N N . SER A 1 546 ? -26.141 4.754 2.898 1 91.88 546 SER A N 1
ATOM 4316 C CA . SER A 1 546 ? -27.156 3.707 2.895 1 91.88 546 SER A CA 1
ATOM 4317 C C . SER A 1 546 ? -26.625 2.416 2.287 1 91.88 546 SER A C 1
ATOM 4319 O O . SER A 1 546 ? -25.969 2.443 1.242 1 91.88 546 SER A O 1
ATOM 4321 N N . MET A 1 547 ? -26.938 1.295 2.979 1 92.62 547 MET A N 1
ATOM 4322 C CA . MET A 1 547 ? -26.453 -0.007 2.527 1 92.62 547 MET A CA 1
ATOM 4323 C C . MET A 1 547 ? -27.594 -0.867 2.014 1 92.62 547 MET A C 1
ATOM 4325 O O . MET A 1 547 ? -27.422 -2.064 1.779 1 92.62 547 MET A O 1
ATOM 4329 N N . THR A 1 548 ? -28.703 -0.281 1.764 1 91.38 548 THR A N 1
ATOM 4330 C CA . THR A 1 548 ? -29.859 -1.035 1.276 1 91.38 548 THR A CA 1
ATOM 4331 C C . THR A 1 548 ? -29.625 -1.499 -0.16 1 91.38 548 THR A C 1
ATOM 4333 O O . THR A 1 548 ? -28.812 -0.92 -0.883 1 91.38 548 THR A O 1
ATOM 4336 N N . SER A 1 549 ? -30.344 -2.512 -0.569 1 89.75 549 SER A N 1
ATOM 4337 C CA . SER A 1 549 ? -30.203 -3.074 -1.907 1 89.75 549 SER A CA 1
ATOM 4338 C C . SER A 1 549 ? -30.578 -2.061 -2.979 1 89.75 549 SER A C 1
ATOM 4340 O O . SER A 1 549 ? -30.078 -2.107 -4.098 1 89.75 549 SER A O 1
ATOM 4342 N N . ARG A 1 550 ? -31.453 -1.202 -2.646 1 91.19 550 ARG A N 1
ATOM 4343 C CA . ARG A 1 550 ? -31.875 -0.167 -3.586 1 91.19 550 ARG A CA 1
ATOM 4344 C C . ARG A 1 550 ? -30.781 0.863 -3.799 1 91.19 550 ARG A C 1
ATOM 4346 O O . ARG A 1 550 ? -30.5 1.256 -4.934 1 91.19 550 ARG A O 1
ATOM 4353 N N . ASP A 1 551 ? -30.141 1.208 -2.73 1 93.31 551 ASP A N 1
ATOM 4354 C CA . ASP A 1 551 ? -29.156 2.285 -2.787 1 93.31 551 ASP A CA 1
ATOM 4355 C C . ASP A 1 551 ? -27.766 1.75 -3.156 1 93.31 551 ASP A C 1
ATOM 4357 O O . ASP A 1 551 ? -26.906 2.5 -3.629 1 93.31 551 ASP A O 1
ATOM 4361 N N . PHE A 1 552 ? -27.594 0.504 -2.914 1 95.19 552 PHE A N 1
ATOM 4362 C CA . PHE A 1 552 ? -26.312 -0.135 -3.17 1 95.19 552 PHE A CA 1
ATOM 4363 C C . PHE A 1 552 ? -26.5 -1.517 -3.783 1 95.19 552 PHE A C 1
ATOM 4365 O O . PHE A 1 552 ? -26.172 -2.529 -3.162 1 95.19 552 PHE A O 1
ATOM 4372 N N . PRO A 1 553 ? -26.984 -1.56 -5 1 93.69 553 PRO A N 1
ATOM 4373 C CA . PRO A 1 553 ? -27.297 -2.846 -5.625 1 93.69 553 PRO A CA 1
ATOM 4374 C C . PRO A 1 553 ? -26.062 -3.668 -5.957 1 93.69 553 PRO A C 1
ATOM 4376 O O . PRO A 1 553 ? -24.938 -3.145 -5.922 1 93.69 553 PRO A O 1
ATOM 4379 N N . PHE A 1 554 ? -26.266 -4.914 -6.32 1 92.19 554 PHE A N 1
ATOM 4380 C CA . PHE A 1 554 ? -25.203 -5.828 -6.715 1 92.19 554 PHE A CA 1
ATOM 4381 C C . PHE A 1 554 ? -24.438 -5.273 -7.906 1 92.19 554 PHE A C 1
ATOM 4383 O O . PHE A 1 554 ? -25.016 -4.672 -8.805 1 92.19 554 PHE A O 1
ATOM 4390 N N . PHE A 1 555 ? -23.078 -5.43 -7.871 1 94.94 555 PHE A N 1
ATOM 4391 C CA . PHE A 1 555 ? -22.188 -5.062 -8.953 1 94.94 555 PHE A CA 1
ATOM 4392 C C . PHE A 1 555 ? -22.062 -3.547 -9.07 1 94.94 555 PHE A C 1
ATOM 4394 O O . PHE A 1 555 ? -22.062 -3.002 -10.18 1 94.94 555 PHE A O 1
ATOM 4401 N N . THR A 1 556 ? -22.047 -2.9 -7.965 1 96.88 556 THR A N 1
ATOM 4402 C CA . THR A 1 556 ? -21.766 -1.471 -7.91 1 96.88 556 THR A CA 1
ATOM 4403 C C . THR A 1 556 ? -20.656 -1.179 -6.91 1 96.88 556 THR A C 1
ATOM 4405 O O . THR A 1 556 ? -20.328 -2.025 -6.074 1 96.88 556 THR A O 1
ATOM 4408 N N . CYS A 1 557 ? -20.031 -0.058 -7.094 1 97.81 557 CYS A N 1
ATOM 4409 C CA . CYS A 1 557 ? -18.938 0.418 -6.258 1 97.81 557 CYS A CA 1
ATOM 4410 C C . CYS A 1 557 ? -19.203 1.837 -5.77 1 97.81 557 CYS A C 1
ATOM 4412 O O . CYS A 1 557 ? -19.656 2.691 -6.539 1 97.81 557 CYS A O 1
ATOM 4414 N N . LYS A 1 558 ? -19 2.082 -4.543 1 96.75 558 LYS A N 1
ATOM 4415 C CA . LYS A 1 558 ? -19.062 3.42 -3.963 1 96.75 558 LYS A CA 1
ATOM 4416 C C . LYS A 1 558 ? -17.781 3.748 -3.193 1 96.75 558 LYS A C 1
ATOM 4418 O O . LYS A 1 558 ? -17.188 2.869 -2.566 1 96.75 558 LYS A O 1
ATOM 4423 N N . ILE A 1 559 ? -17.344 4.949 -3.322 1 95.12 559 ILE A N 1
ATOM 4424 C CA . ILE A 1 559 ? -16.297 5.473 -2.457 1 95.12 559 ILE A CA 1
ATOM 4425 C C . ILE A 1 559 ? -16.906 6.066 -1.194 1 95.12 559 ILE A C 1
ATOM 4427 O O . ILE A 1 559 ? -17.672 7.031 -1.265 1 95.12 559 ILE A O 1
ATOM 4431 N N . MET A 1 560 ? -16.609 5.488 -0.061 1 94.25 560 MET A N 1
ATOM 4432 C CA . MET A 1 560 ? -17.328 5.945 1.13 1 94.25 560 MET A CA 1
ATOM 4433 C C . MET A 1 560 ? -16.406 5.934 2.348 1 94.25 560 MET A C 1
ATOM 4435 O O . MET A 1 560 ? -15.25 5.523 2.254 1 94.25 560 MET A O 1
ATOM 4439 N N . ASP A 1 561 ? -16.891 6.48 3.373 1 95 561 ASP A N 1
ATOM 4440 C CA . ASP A 1 561 ? -16.203 6.484 4.66 1 95 561 ASP A CA 1
ATOM 4441 C C . ASP A 1 561 ? -16.594 5.262 5.492 1 95 561 ASP A C 1
ATOM 4443 O O . ASP A 1 561 ? -17.766 4.867 5.52 1 95 561 ASP A O 1
ATOM 4447 N N . ILE A 1 562 ? -15.602 4.621 6.062 1 96.5 562 ILE A N 1
ATOM 4448 C CA . ILE A 1 562 ? -15.797 3.562 7.047 1 96.5 562 ILE A CA 1
ATOM 4449 C C . ILE A 1 562 ? -15.117 3.947 8.359 1 96.5 562 ILE A C 1
ATOM 4451 O O . ILE A 1 562 ? -13.891 4.035 8.43 1 96.5 562 ILE A O 1
ATOM 4455 N N . GLY A 1 563 ? -15.914 4.125 9.414 1 94.75 563 GLY A N 1
ATOM 4456 C CA . GLY A 1 563 ? -15.344 4.734 10.602 1 94.75 563 GLY A CA 1
ATOM 4457 C C . GLY A 1 563 ? -14.719 6.09 10.344 1 94.75 563 GLY A C 1
ATOM 4458 O O . GLY A 1 563 ? -15.352 6.973 9.758 1 94.75 563 GLY A O 1
ATOM 4459 N N . LEU A 1 564 ? -13.477 6.199 10.781 1 94.88 564 LEU A N 1
ATOM 4460 C CA . LEU A 1 564 ? -12.781 7.473 10.609 1 94.88 564 LEU A CA 1
ATOM 4461 C C . LEU A 1 564 ? -11.969 7.48 9.328 1 94.88 564 LEU A C 1
ATOM 4463 O O . LEU A 1 564 ? -11.32 8.477 8.992 1 94.88 564 LEU A O 1
ATOM 4467 N N . ALA A 1 565 ? -11.992 6.395 8.594 1 95.69 565 ALA A N 1
ATOM 4468 C CA . ALA A 1 565 ? -11.219 6.281 7.359 1 95.69 565 ALA A CA 1
ATOM 4469 C C . ALA A 1 565 ? -12.047 6.723 6.156 1 95.69 565 ALA A C 1
ATOM 4471 O O . ALA A 1 565 ? -13.242 6.434 6.078 1 95.69 565 ALA A O 1
ATOM 4472 N N . SER A 1 566 ? -11.398 7.461 5.262 1 94 566 SER A N 1
ATOM 4473 C CA . SER A 1 566 ? -12.086 7.965 4.074 1 94 566 SER A CA 1
ATOM 4474 C C . SER A 1 566 ? -11.453 7.426 2.799 1 94 566 SER A C 1
ATOM 4476 O O . SER A 1 566 ? -10.32 6.941 2.82 1 94 566 SER A O 1
ATOM 4478 N N . GLY A 1 567 ? -12.25 7.508 1.741 1 93.5 567 GLY A N 1
ATOM 4479 C CA . GLY A 1 567 ? -11.719 7.129 0.441 1 93.5 567 GLY A CA 1
ATOM 4480 C C . GLY A 1 567 ? -11.656 5.629 0.235 1 93.5 567 GLY A C 1
ATOM 4481 O O . GLY A 1 567 ? -10.812 5.133 -0.512 1 93.5 567 GLY A O 1
ATOM 4482 N N . ILE A 1 568 ? -12.492 4.852 0.902 1 97.62 568 ILE A N 1
ATOM 4483 C CA . ILE A 1 568 ? -12.516 3.398 0.77 1 97.62 568 ILE A CA 1
ATOM 4484 C C . ILE A 1 568 ? -13.398 3.006 -0.414 1 97.62 568 ILE A C 1
ATOM 4486 O O . ILE A 1 568 ? -14.539 3.465 -0.526 1 97.62 568 ILE A O 1
ATOM 4490 N N . LYS A 1 569 ? -12.859 2.281 -1.336 1 98.25 569 LYS A N 1
ATOM 4491 C CA . LYS A 1 569 ? -13.68 1.728 -2.414 1 98.25 569 LYS A CA 1
ATOM 4492 C C . LYS A 1 569 ? -14.43 0.483 -1.952 1 98.25 569 LYS A C 1
ATOM 4494 O O . LYS A 1 569 ? -13.82 -0.567 -1.729 1 98.25 569 LYS A O 1
ATOM 4499 N N . VAL A 1 570 ? -15.727 0.563 -1.819 1 98.31 570 VAL A N 1
ATOM 4500 C CA . VAL A 1 570 ? -16.562 -0.541 -1.355 1 98.31 570 VAL A CA 1
ATOM 4501 C C . VAL A 1 570 ? -17.328 -1.142 -2.533 1 98.31 570 VAL A C 1
ATOM 4503 O O . VAL A 1 570 ? -18.078 -0.44 -3.219 1 98.31 570 VAL A O 1
ATOM 4506 N N . MET A 1 571 ? -17.156 -2.377 -2.75 1 97.88 571 MET A N 1
ATOM 4507 C CA . MET A 1 571 ? -17.781 -3.057 -3.879 1 97.88 571 MET A CA 1
ATOM 4508 C C . MET A 1 571 ? -18.781 -4.109 -3.396 1 97.88 571 MET A C 1
ATOM 4510 O O . MET A 1 571 ? -18.438 -4.953 -2.562 1 97.88 571 MET A O 1
ATOM 4514 N N . ASN A 1 572 ? -19.984 -4.02 -3.918 1 96.5 572 ASN A N 1
ATOM 4515 C CA . ASN A 1 572 ? -21 -5.027 -3.605 1 96.5 572 ASN A CA 1
ATOM 4516 C C . ASN A 1 572 ? -20.828 -6.27 -4.477 1 96.5 572 ASN A C 1
ATOM 4518 O O . ASN A 1 572 ? -21.547 -6.43 -5.477 1 96.5 572 ASN A O 1
ATOM 4522 N N . LEU A 1 573 ? -19.891 -7.066 -4.113 1 92.56 573 LEU A N 1
ATOM 4523 C CA . LEU A 1 573 ? -19.5 -8.297 -4.789 1 92.56 573 LEU A CA 1
ATOM 4524 C C . LEU A 1 573 ? -18.562 -9.125 -3.916 1 92.56 573 LEU A C 1
ATOM 4526 O O . LEU A 1 573 ? -17.562 -8.609 -3.404 1 92.56 573 LEU A O 1
ATOM 4530 N N . THR A 1 574 ? -18.844 -10.445 -3.67 1 89.56 574 THR A N 1
ATOM 4531 C CA . THR A 1 574 ? -18.031 -11.25 -2.775 1 89.56 574 THR A CA 1
ATOM 4532 C C . THR A 1 574 ? -17.328 -12.367 -3.547 1 89.56 574 THR A C 1
ATOM 4534 O O . THR A 1 574 ? -16.531 -13.117 -2.98 1 89.56 574 THR A O 1
ATOM 4537 N N . HIS A 1 575 ? -17.656 -12.664 -4.773 1 84.69 575 HIS A N 1
ATOM 4538 C CA . HIS A 1 575 ? -17.109 -13.711 -5.629 1 84.69 575 HIS A CA 1
ATOM 4539 C C . HIS A 1 575 ? -17.562 -15.094 -5.168 1 84.69 575 HIS A C 1
ATOM 4541 O O . HIS A 1 575 ? -16.984 -16.109 -5.574 1 84.69 575 HIS A O 1
ATOM 4547 N N . THR A 1 576 ? -18.469 -15.188 -4.172 1 88.94 576 THR A N 1
ATOM 4548 C CA . THR A 1 576 ? -18.969 -16.453 -3.65 1 88.94 576 THR A CA 1
ATOM 4549 C C . THR A 1 576 ? -20.469 -16.578 -3.848 1 88.94 576 THR A C 1
ATOM 4551 O O . THR A 1 576 ? -21.062 -17.641 -3.645 1 88.94 576 THR A O 1
ATOM 4554 N N . GLY A 1 577 ? -21.094 -15.484 -4.215 1 83.25 577 GLY A N 1
ATOM 4555 C CA . GLY A 1 577 ? -22.531 -15.469 -4.363 1 83.25 577 GLY A CA 1
ATOM 4556 C C . GLY A 1 577 ? -23.266 -15.078 -3.088 1 83.25 577 GLY A C 1
ATOM 4557 O O . GLY A 1 577 ? -24.469 -14.812 -3.107 1 83.25 577 GLY A O 1
ATOM 4558 N N . GLU A 1 578 ? -22.531 -14.953 -1.999 1 88.25 578 GLU A N 1
ATOM 4559 C CA . GLU A 1 578 ? -23.109 -14.516 -0.739 1 88.25 578 GLU A CA 1
ATOM 4560 C C . GLU A 1 578 ? -23.266 -12.992 -0.698 1 88.25 578 GLU A C 1
ATOM 4562 O O . GLU A 1 578 ? -22.547 -12.281 -1.403 1 88.25 578 GLU A O 1
ATOM 4567 N N . LEU A 1 579 ? -24.188 -12.594 0.086 1 91 579 LEU A N 1
ATOM 4568 C CA . LEU A 1 579 ? -24.297 -11.164 0.332 1 91 579 LEU A CA 1
ATOM 4569 C C . LEU A 1 579 ? -23.047 -10.633 1.029 1 91 579 LEU A C 1
ATOM 4571 O O . LEU A 1 579 ? -22.516 -11.281 1.935 1 91 579 LEU A O 1
ATOM 4575 N N . GLY A 1 580 ? -22.641 -9.539 0.569 1 95.06 580 GLY A N 1
ATOM 4576 C CA . GLY A 1 580 ? -21.5 -8.93 1.231 1 95.06 580 GLY A CA 1
ATOM 4577 C C . GLY A 1 580 ? -20.812 -7.867 0.393 1 95.06 580 GLY A C 1
ATOM 4578 O O . GLY A 1 580 ? -21.281 -7.547 -0.705 1 95.06 580 GLY A O 1
ATOM 4579 N N . TRP A 1 581 ? -19.766 -7.293 0.938 1 97.5 581 TRP A N 1
ATOM 4580 C CA . TRP A 1 581 ? -18.984 -6.238 0.302 1 97.5 581 TRP A CA 1
ATOM 4581 C C . TRP A 1 581 ? -17.5 -6.504 0.435 1 97.5 581 TRP A C 1
ATOM 4583 O O . TRP A 1 581 ? -17.047 -7.078 1.431 1 97.5 581 TRP A O 1
ATOM 4593 N N . VAL A 1 582 ? -16.781 -6.152 -0.529 1 98.5 582 VAL A N 1
ATOM 4594 C CA . VAL A 1 582 ? -15.32 -6.117 -0.427 1 98.5 582 VAL A CA 1
ATOM 4595 C C . VAL A 1 582 ? -14.852 -4.672 -0.297 1 98.5 582 VAL A C 1
ATOM 4597 O O . VAL A 1 582 ? -15.188 -3.824 -1.125 1 98.5 582 VAL A O 1
ATOM 4600 N N . LEU A 1 583 ? -14.141 -4.406 0.751 1 98.69 583 LEU A N 1
ATOM 4601 C CA . LEU A 1 583 ? -13.562 -3.09 0.999 1 98.69 583 LEU A CA 1
ATOM 4602 C C . LEU A 1 583 ? -12.125 -3.02 0.5 1 98.69 583 LEU A C 1
ATOM 4604 O O . LEU A 1 583 ? -11.258 -3.75 0.987 1 98.69 583 LEU A O 1
ATOM 4608 N N . TYR A 1 584 ? -11.891 -2.238 -0.487 1 98.62 584 TYR A N 1
ATOM 4609 C CA . TYR A 1 584 ? -10.531 -1.937 -0.912 1 98.62 584 TYR A CA 1
ATOM 4610 C C . TYR A 1 584 ? -9.992 -0.701 -0.198 1 98.62 584 TYR A C 1
ATOM 4612 O O . TYR A 1 584 ? -10.297 0.429 -0.588 1 98.62 584 TYR A O 1
ATOM 4620 N N . ILE A 1 585 ? -9.141 -0.875 0.764 1 98.62 585 ILE A N 1
ATOM 4621 C CA . ILE A 1 585 ? -8.734 0.118 1.753 1 98.62 585 ILE A CA 1
ATOM 4622 C C . ILE A 1 585 ? -7.297 0.563 1.477 1 98.62 585 ILE A C 1
ATOM 4624 O O . ILE A 1 585 ? -6.383 -0.261 1.439 1 98.62 585 ILE A O 1
ATOM 4628 N N . PRO A 1 586 ? -7.086 1.921 1.203 1 98.06 586 PRO A N 1
ATOM 4629 C CA . PRO A 1 586 ? -5.684 2.342 1.217 1 98.06 586 PRO A CA 1
ATOM 4630 C C . PRO A 1 586 ? -4.93 1.842 2.445 1 98.06 586 PRO A C 1
ATOM 4632 O O . PRO A 1 586 ? -5.461 1.876 3.559 1 98.06 586 PRO A O 1
ATOM 4635 N N . ASN A 1 587 ? -3.686 1.364 2.268 1 98.31 587 ASN A N 1
ATOM 4636 C CA . ASN A 1 587 ? -2.988 0.545 3.254 1 98.31 587 ASN A CA 1
ATOM 4637 C C . ASN A 1 587 ? -2.854 1.271 4.59 1 98.31 587 ASN A C 1
ATOM 4639 O O . ASN A 1 587 ? -2.893 0.641 5.648 1 98.31 587 ASN A O 1
ATOM 4643 N N . GLU A 1 588 ? -2.678 2.574 4.559 1 97.38 588 GLU A N 1
ATOM 4644 C CA . GLU A 1 588 ? -2.461 3.295 5.812 1 97.38 588 GLU A CA 1
ATOM 4645 C C . GLU A 1 588 ? -3.695 3.234 6.707 1 97.38 588 GLU A C 1
ATOM 4647 O O . GLU A 1 588 ? -3.6 3.43 7.918 1 97.38 588 GLU A O 1
ATOM 4652 N N . TYR A 1 589 ? -4.906 2.941 6.141 1 98 589 TYR A N 1
ATOM 4653 C CA . TYR A 1 589 ? -6.145 2.883 6.914 1 98 589 TYR A CA 1
ATOM 4654 C C . TYR A 1 589 ? -6.488 1.445 7.285 1 98 589 TYR A C 1
ATOM 4656 O O . TYR A 1 589 ? -7.438 1.201 8.031 1 98 589 TYR A O 1
ATOM 4664 N N . ALA A 1 590 ? -5.758 0.471 6.793 1 98 590 ALA A N 1
ATOM 4665 C CA . ALA A 1 590 ? -6.148 -0.935 6.828 1 98 590 ALA A CA 1
ATOM 4666 C C . ALA A 1 590 ? -6.344 -1.416 8.266 1 98 590 ALA A C 1
ATOM 4668 O O . ALA A 1 590 ? -7.359 -2.039 8.586 1 98 590 ALA A O 1
ATOM 4669 N N . LEU A 1 591 ? -5.379 -1.187 9.133 1 96.62 591 LEU A N 1
ATOM 4670 C CA . LEU A 1 591 ? -5.461 -1.644 10.516 1 96.62 591 LEU A CA 1
ATOM 4671 C C . LEU A 1 591 ? -6.648 -1.005 11.234 1 96.62 591 LEU A C 1
ATOM 4673 O O . LEU A 1 591 ? -7.34 -1.666 12.008 1 96.62 591 LEU A O 1
ATOM 4677 N N . HIS A 1 592 ? -6.875 0.32 10.984 1 96.38 592 HIS A N 1
ATOM 4678 C CA . HIS A 1 592 ? -7.992 1.033 11.594 1 96.38 592 HIS A CA 1
ATOM 4679 C C . HIS A 1 592 ? -9.328 0.393 11.219 1 96.38 592 HIS A C 1
ATOM 4681 O O . HIS A 1 592 ? -10.156 0.114 12.086 1 96.38 592 HIS A O 1
ATOM 4687 N N . VAL A 1 593 ? -9.508 0.194 9.922 1 97.75 593 VAL A N 1
ATOM 4688 C CA . VAL A 1 593 ? -10.758 -0.362 9.422 1 97.75 593 VAL A CA 1
ATOM 4689 C C . VAL A 1 593 ? -10.938 -1.788 9.938 1 97.75 593 VAL A C 1
ATOM 4691 O O . VAL A 1 593 ? -12.023 -2.17 10.367 1 97.75 593 VAL A O 1
ATOM 4694 N N . TYR A 1 594 ? -9.859 -2.621 9.938 1 97.69 594 TYR A N 1
ATOM 4695 C CA . TYR A 1 594 ? -9.922 -3.988 10.445 1 97.69 594 TYR A CA 1
ATOM 4696 C C . TYR A 1 594 ? -10.359 -4.012 11.898 1 97.69 594 TYR A C 1
ATOM 4698 O O . TYR A 1 594 ? -11.273 -4.762 12.273 1 97.69 594 TYR A O 1
ATOM 4706 N N . ASP A 1 595 ? -9.68 -3.256 12.703 1 95.69 595 ASP A N 1
ATOM 4707 C CA . ASP A 1 595 ? -9.969 -3.242 14.133 1 95.69 595 ASP A CA 1
ATOM 4708 C C . ASP A 1 595 ? -11.414 -2.822 14.391 1 95.69 595 ASP A C 1
ATOM 4710 O O . ASP A 1 595 ? -12.086 -3.387 15.258 1 95.69 595 ASP A O 1
ATOM 4714 N N . LEU A 1 596 ? -11.867 -1.854 13.648 1 96 596 LEU A N 1
ATOM 4715 C CA . LEU A 1 596 ? -13.242 -1.385 13.797 1 96 596 LEU A CA 1
ATOM 4716 C C . LEU A 1 596 ? -14.234 -2.482 13.422 1 96 596 LEU A C 1
ATOM 4718 O O . LEU A 1 596 ? -15.234 -2.678 14.109 1 96 596 LEU A O 1
ATOM 4722 N N . LEU A 1 597 ? -13.977 -3.168 12.305 1 98 597 LEU A N 1
ATOM 4723 C CA . LEU A 1 597 ? -14.844 -4.254 11.859 1 98 597 LEU A CA 1
ATOM 4724 C C . LEU A 1 597 ? -14.945 -5.34 12.93 1 98 597 LEU A C 1
ATOM 4726 O O . LEU A 1 597 ? -16.031 -5.832 13.219 1 98 597 LEU A O 1
ATOM 4730 N N . VAL A 1 598 ? -13.82 -5.723 13.461 1 97 598 VAL A N 1
ATOM 4731 C CA . VAL A 1 598 ? -13.789 -6.797 14.445 1 97 598 VAL A CA 1
ATOM 4732 C C . VAL A 1 598 ? -14.508 -6.348 15.719 1 97 598 VAL A C 1
ATOM 4734 O O . VAL A 1 598 ? -15.312 -7.09 16.281 1 97 598 VAL A O 1
ATOM 4737 N N . ASP A 1 599 ? -14.227 -5.121 16.172 1 95.56 599 ASP A N 1
ATOM 4738 C CA . ASP A 1 599 ? -14.797 -4.609 17.422 1 95.56 599 ASP A CA 1
ATOM 4739 C C . ASP A 1 599 ? -16.312 -4.488 17.312 1 95.56 599 ASP A C 1
ATOM 4741 O O . ASP A 1 599 ? -17.047 -5.055 18.125 1 95.56 599 ASP A O 1
ATOM 4745 N N . VAL A 1 600 ? -16.797 -3.783 16.281 1 97.06 600 VAL A N 1
ATOM 4746 C CA . VAL A 1 600 ? -18.234 -3.564 16.109 1 97.06 600 VAL A CA 1
ATOM 4747 C C . VAL A 1 600 ? -18.906 -4.863 15.68 1 97.06 600 VAL A C 1
ATOM 4749 O O . VAL A 1 600 ? -20.062 -5.133 16.047 1 97.06 600 VAL A O 1
ATOM 4752 N N . GLY A 1 601 ? -18.234 -5.691 14.938 1 97.81 601 GLY A N 1
ATOM 4753 C CA . GLY A 1 601 ? -18.781 -6.945 14.438 1 97.81 601 GLY A CA 1
ATOM 4754 C C . GLY A 1 601 ? -18.984 -7.98 15.523 1 97.81 601 GLY A C 1
ATOM 4755 O O . GLY A 1 601 ? -19.734 -8.953 15.336 1 97.81 601 GLY A O 1
ATOM 4756 N N . ALA A 1 602 ? -18.391 -7.781 16.656 1 96.69 602 ALA A N 1
ATOM 4757 C CA . ALA A 1 602 ? -18.516 -8.727 17.766 1 96.69 602 ALA A CA 1
ATOM 4758 C C . ALA A 1 602 ? -19.984 -8.914 18.156 1 96.69 602 ALA A C 1
ATOM 4760 O O . ALA A 1 602 ? -20.406 -10.023 18.5 1 96.69 602 ALA A O 1
ATOM 4761 N N . LYS A 1 603 ? -20.75 -7.859 18.062 1 95.75 603 LYS A N 1
ATOM 4762 C CA . LYS A 1 603 ? -22.156 -7.926 18.406 1 95.75 603 LYS A CA 1
ATOM 4763 C C . LYS A 1 603 ? -22.922 -8.82 17.438 1 95.75 603 LYS A C 1
ATOM 4765 O O . LYS A 1 603 ? -24 -9.336 17.781 1 95.75 603 LYS A O 1
ATOM 4770 N N . TYR A 1 604 ? -22.391 -9 16.266 1 96.44 604 TYR A N 1
ATOM 4771 C CA . TYR A 1 604 ? -23.031 -9.836 15.25 1 96.44 604 TYR A CA 1
ATOM 4772 C C . TYR A 1 604 ? -22.312 -11.18 15.125 1 96.44 604 TYR A C 1
ATOM 4774 O O . TYR A 1 604 ? -22.484 -11.891 14.133 1 96.44 604 TYR A O 1
ATOM 4782 N N . GLU A 1 605 ? -21.391 -11.453 16.078 1 96.25 605 GLU A N 1
ATOM 4783 C CA . GLU A 1 605 ? -20.641 -12.695 16.125 1 96.25 605 GLU A CA 1
ATOM 4784 C C . GLU A 1 605 ? -19.797 -12.891 14.867 1 96.25 605 GLU A C 1
ATOM 4786 O O . GLU A 1 605 ? -19.812 -13.961 14.258 1 96.25 605 GLU A O 1
ATOM 4791 N N . ILE A 1 606 ? -19.188 -11.852 14.508 1 97.88 606 ILE A N 1
ATOM 4792 C CA . ILE A 1 606 ? -18.297 -11.883 13.359 1 97.88 606 ILE A CA 1
ATOM 4793 C C . ILE A 1 606 ? -17.234 -12.961 13.555 1 97.88 606 ILE A C 1
ATOM 4795 O O . ILE A 1 606 ? -16.766 -13.18 14.672 1 97.88 606 ILE A O 1
ATOM 4799 N N . LYS A 1 607 ? -16.859 -13.672 12.5 1 97.81 607 LYS A N 1
ATOM 4800 C CA . LYS A 1 607 ? -15.82 -14.695 12.539 1 97.81 607 LYS A CA 1
ATOM 4801 C C . LYS A 1 607 ? -14.82 -14.5 11.398 1 97.81 607 LYS A C 1
ATOM 4803 O O . LYS A 1 607 ? -15.211 -14.195 10.266 1 97.81 607 LYS A O 1
ATOM 4808 N N . HIS A 1 608 ? -13.523 -14.648 11.766 1 98.06 608 HIS A N 1
ATOM 4809 C CA . HIS A 1 608 ? -12.516 -14.703 10.719 1 98.06 608 HIS A CA 1
ATOM 4810 C C . HIS A 1 608 ? -12.68 -15.953 9.859 1 98.06 608 HIS A C 1
ATOM 4812 O O . HIS A 1 608 ? -12.938 -17.047 10.383 1 98.06 608 HIS A O 1
ATOM 4818 N N . VAL A 1 609 ? -12.586 -15.797 8.555 1 98.44 609 VAL A N 1
ATOM 4819 C CA . VAL A 1 609 ? -12.82 -16.875 7.602 1 98.44 609 VAL A CA 1
ATOM 4820 C C . VAL A 1 609 ? -11.625 -17 6.66 1 98.44 609 VAL A C 1
ATOM 4822 O O . VAL A 1 609 ? -11.109 -16 6.156 1 98.44 609 VAL A O 1
ATOM 4825 N N . GLY A 1 610 ? -11.164 -18.234 6.465 1 98.25 610 GLY A N 1
ATOM 4826 C CA . GLY A 1 610 ? -10.023 -18.484 5.59 1 98.25 610 GLY A CA 1
ATOM 4827 C C . GLY A 1 610 ? -10.43 -18.859 4.176 1 98.25 610 GLY A C 1
ATOM 4828 O O . GLY A 1 610 ? -11.625 -18.969 3.877 1 98.25 610 GLY A O 1
ATOM 4829 N N . TYR A 1 611 ? -9.445 -19.031 3.316 1 97.75 611 TYR A N 1
ATOM 4830 C CA . TYR A 1 611 ? -9.602 -19.328 1.898 1 97.75 611 TYR A CA 1
ATOM 4831 C C . TYR A 1 611 ? -10.336 -20.641 1.696 1 97.75 611 TYR A C 1
ATOM 4833 O O . TYR A 1 611 ? -11.117 -20.797 0.755 1 97.75 611 TYR A O 1
ATOM 4841 N N . TYR A 1 612 ? -10.102 -21.641 2.555 1 98.12 612 TYR A N 1
ATOM 4842 C CA . TYR A 1 612 ? -10.719 -22.953 2.373 1 98.12 612 TYR A CA 1
ATOM 4843 C C . TYR A 1 612 ? -12.234 -22.859 2.43 1 98.12 612 TYR A C 1
ATOM 4845 O O . TYR A 1 612 ? -12.938 -23.5 1.645 1 98.12 612 TYR A O 1
ATOM 4853 N N . ALA A 1 613 ? -12.688 -22.047 3.336 1 98.06 613 ALA A N 1
ATOM 4854 C CA . ALA A 1 613 ? -14.133 -21.844 3.426 1 98.06 613 ALA A CA 1
ATOM 4855 C C . ALA A 1 613 ? -14.664 -21.109 2.201 1 98.06 613 ALA A C 1
ATOM 4857 O O . ALA A 1 613 ? -15.711 -21.453 1.66 1 98.06 613 ALA A O 1
ATOM 4858 N N . MET A 1 614 ? -14 -20.062 1.813 1 97.06 614 MET A N 1
ATOM 4859 C CA . MET A 1 614 ? -14.383 -19.312 0.625 1 97.06 614 MET A CA 1
ATOM 4860 C C . MET A 1 614 ? -14.461 -20.219 -0.599 1 97.06 614 MET A C 1
ATOM 4862 O O . MET A 1 614 ? -15.383 -20.094 -1.408 1 97.06 614 MET A O 1
ATOM 4866 N N . ARG A 1 615 ? -13.508 -21.062 -0.714 1 96.12 615 ARG A N 1
ATOM 4867 C CA . ARG A 1 615 ? -13.445 -22.016 -1.821 1 96.12 615 ARG A CA 1
ATOM 4868 C C . ARG A 1 615 ? -14.672 -22.922 -1.835 1 96.12 615 ARG A C 1
ATOM 4870 O O . ARG A 1 615 ? -15.258 -23.156 -2.891 1 96.12 615 ARG A O 1
ATOM 4877 N N . THR A 1 616 ? -15.023 -23.391 -0.701 1 95.94 616 THR A N 1
ATOM 4878 C CA . THR A 1 616 ? -16.188 -24.266 -0.604 1 95.94 616 THR A CA 1
ATOM 4879 C C . THR A 1 616 ? -17.469 -23.516 -0.974 1 95.94 616 THR A C 1
ATOM 4881 O O . THR A 1 616 ? -18.344 -24.062 -1.636 1 95.94 616 THR A O 1
ATOM 4884 N N . LEU A 1 617 ? -17.578 -22.266 -0.536 1 95.56 617 LEU A N 1
ATOM 4885 C CA . LEU A 1 617 ? -18.734 -21.438 -0.857 1 95.56 617 LEU A CA 1
ATOM 4886 C C . LEU A 1 617 ? -18.906 -21.312 -2.367 1 95.56 617 LEU A C 1
ATOM 4888 O O . LEU A 1 617 ? -20 -21.484 -2.893 1 95.56 617 LEU A O 1
ATOM 4892 N N . ARG A 1 618 ? -17.875 -21.062 -3.076 1 94.25 618 ARG A N 1
ATOM 4893 C CA . ARG A 1 618 ? -17.922 -20.844 -4.52 1 94.25 618 ARG A CA 1
ATOM 4894 C C . ARG A 1 618 ? -18.219 -22.156 -5.254 1 94.25 618 ARG A C 1
ATOM 4896 O O . ARG A 1 618 ? -18.984 -22.172 -6.227 1 94.25 618 ARG A O 1
ATOM 4903 N N . ILE A 1 619 ? -17.625 -23.25 -4.75 1 95.56 619 ILE A N 1
ATOM 4904 C CA . ILE A 1 619 ? -17.797 -24.547 -5.395 1 95.56 619 ILE A CA 1
ATOM 4905 C C . ILE A 1 619 ? -19.25 -25 -5.266 1 95.56 619 ILE A C 1
ATOM 4907 O O . ILE A 1 619 ? -19.844 -25.453 -6.238 1 95.56 619 ILE A O 1
ATOM 4911 N N . GLU A 1 620 ? -19.734 -24.844 -4.078 1 93.94 620 GLU A N 1
ATOM 4912 C CA . GLU A 1 620 ? -21.109 -25.25 -3.826 1 93.94 620 GLU A CA 1
ATOM 4913 C C . GLU A 1 620 ? -22.094 -24.453 -4.691 1 93.94 620 GLU A C 1
ATOM 4915 O O . GLU A 1 620 ? -23.141 -24.969 -5.09 1 93.94 620 GLU A O 1
ATOM 4920 N N . LYS A 1 621 ? -21.719 -23.25 -5.07 1 92.62 621 LYS A N 1
ATOM 4921 C CA . LYS A 1 621 ? -22.594 -22.391 -5.867 1 92.62 621 LYS A CA 1
ATOM 4922 C C . LYS A 1 621 ? -22.25 -22.5 -7.352 1 92.62 621 LYS A C 1
ATOM 4924 O O . LYS A 1 621 ? -22.828 -21.781 -8.18 1 92.62 621 LYS A O 1
ATOM 4929 N N . PHE A 1 622 ? -21.375 -23.344 -7.715 1 94.75 622 PHE A N 1
ATOM 4930 C CA . PHE A 1 622 ? -21.062 -23.672 -9.102 1 94.75 622 PHE A CA 1
ATOM 4931 C C . PHE A 1 622 ? -20.344 -22.516 -9.789 1 94.75 622 PHE A C 1
ATOM 4933 O O . PHE A 1 622 ? -20.609 -22.219 -10.953 1 94.75 622 PHE A O 1
ATOM 4940 N N . TYR A 1 623 ? -19.5 -21.797 -8.953 1 92.62 623 TYR A N 1
ATOM 4941 C CA . TYR A 1 623 ? -18.656 -20.75 -9.508 1 92.62 623 TYR A CA 1
ATOM 4942 C C . TYR A 1 623 ? -17.375 -21.344 -10.094 1 92.62 623 TYR A C 1
ATOM 4944 O O . TYR A 1 623 ? -16.75 -22.219 -9.492 1 92.62 623 TYR A O 1
ATOM 4952 N N . ALA A 1 624 ? -17.016 -20.891 -11.266 1 93.06 624 ALA A N 1
ATOM 4953 C CA . ALA A 1 624 ? -15.766 -21.328 -11.883 1 93.06 624 ALA A CA 1
ATOM 4954 C C . ALA A 1 624 ? -14.602 -20.453 -11.414 1 93.06 624 ALA A C 1
ATOM 4956 O O . ALA A 1 624 ? -14.797 -19.328 -10.953 1 93.06 624 ALA A O 1
ATOM 4957 N N . PHE A 1 625 ? -13.422 -20.984 -11.484 1 92.94 625 PHE A N 1
ATOM 4958 C CA . PHE A 1 625 ? -12.211 -20.281 -11.109 1 92.94 625 PHE A CA 1
ATOM 4959 C C . PHE A 1 625 ? -11.172 -20.359 -12.227 1 92.94 625 PHE A C 1
ATOM 4961 O O . PHE A 1 625 ? -10.852 -21.438 -12.711 1 92.94 625 PHE A O 1
ATOM 4968 N N . TRP A 1 626 ? -10.656 -19.25 -12.586 1 91.81 626 TRP A N 1
ATOM 4969 C CA . TRP A 1 626 ? -9.664 -19.203 -13.656 1 91.81 626 TRP A CA 1
ATOM 4970 C C . TRP A 1 626 ? -8.383 -19.906 -13.234 1 91.81 626 TRP A C 1
ATOM 4972 O O . TRP A 1 626 ? -7.902 -19.734 -12.117 1 91.81 626 TRP A O 1
ATOM 4982 N N . GLY A 1 627 ? -7.766 -20.672 -14.094 1 89.69 627 GLY A N 1
ATOM 4983 C CA . GLY A 1 627 ? -6.539 -21.406 -13.836 1 89.69 627 GLY A CA 1
ATOM 4984 C C . GLY A 1 627 ? -6.785 -22.828 -13.336 1 89.69 627 GLY A C 1
ATOM 4985 O O . GLY A 1 627 ? -5.883 -23.672 -13.383 1 89.69 627 GLY A O 1
ATOM 4986 N N . LYS A 1 628 ? -8.055 -23 -12.883 1 91.38 628 LYS A N 1
ATOM 4987 C CA . LYS A 1 628 ? -8.43 -24.344 -12.438 1 91.38 628 LYS A CA 1
ATOM 4988 C C . LYS A 1 628 ? -9.57 -24.891 -13.289 1 91.38 628 LYS A C 1
ATOM 4990 O O . LYS A 1 628 ? -9.438 -25.969 -13.883 1 91.38 628 LYS A O 1
ATOM 4995 N N . ASP A 1 629 ? -10.586 -24.109 -13.422 1 95 629 ASP A N 1
ATOM 4996 C CA . ASP A 1 629 ? -11.766 -24.547 -14.172 1 95 629 ASP A CA 1
ATOM 4997 C C . ASP A 1 629 ? -11.742 -23.969 -15.586 1 95 629 ASP A C 1
ATOM 4999 O O . ASP A 1 629 ? -12.164 -24.641 -16.531 1 95 629 ASP A O 1
ATOM 5003 N N . MET A 1 630 ? -11.289 -22.719 -15.641 1 94.31 630 MET A N 1
ATOM 5004 C CA . MET A 1 630 ? -11.227 -22.047 -16.922 1 94.31 630 MET A CA 1
ATOM 5005 C C . MET A 1 630 ? -9.781 -21.781 -17.344 1 94.31 630 MET A C 1
ATOM 5007 O O . MET A 1 630 ? -8.938 -21.484 -16.5 1 94.31 630 MET A O 1
ATOM 5011 N N . ASP A 1 631 ? -9.586 -21.875 -18.609 1 94.19 631 ASP A N 1
ATOM 5012 C CA . ASP A 1 631 ? -8.258 -21.578 -19.141 1 94.19 631 ASP A CA 1
ATOM 5013 C C . ASP A 1 631 ? -8.344 -21.094 -20.594 1 94.19 631 ASP A C 1
ATOM 5015 O O . ASP A 1 631 ? -9.414 -20.703 -21.062 1 94.19 631 ASP A O 1
ATOM 5019 N N . THR A 1 632 ? -7.27 -21.078 -21.312 1 94.62 632 THR A N 1
ATOM 5020 C CA . THR A 1 632 ? -7.18 -20.5 -22.641 1 94.62 632 THR A CA 1
ATOM 5021 C C . THR A 1 632 ? -7.918 -21.359 -23.656 1 94.62 632 THR A C 1
ATOM 5023 O O . THR A 1 632 ? -8.18 -20.938 -24.781 1 94.62 632 THR A O 1
ATOM 5026 N N . THR A 1 633 ? -8.328 -22.562 -23.234 1 94.69 633 THR A N 1
ATOM 5027 C CA . THR A 1 633 ? -9.008 -23.469 -24.156 1 94.69 633 THR A CA 1
ATOM 5028 C C . THR A 1 633 ? -10.484 -23.594 -23.797 1 94.69 633 THR A C 1
ATOM 5030 O O . THR A 1 633 ? -11.234 -24.297 -24.469 1 94.69 633 THR A O 1
ATOM 5033 N N . THR A 1 634 ? -10.906 -22.938 -22.766 1 96.5 634 THR A N 1
ATOM 5034 C CA . THR A 1 634 ? -12.289 -22.984 -22.312 1 96.5 634 THR A CA 1
ATOM 5035 C C . THR A 1 634 ? -13.055 -21.734 -22.75 1 96.5 634 THR A C 1
ATOM 5037 O O . THR A 1 634 ? -12.555 -20.609 -22.609 1 96.5 634 THR A O 1
ATOM 5040 N N . THR A 1 635 ? -14.258 -21.969 -23.281 1 97.25 635 THR A N 1
ATOM 5041 C CA . THR A 1 635 ? -15.055 -20.828 -23.734 1 97.25 635 THR A CA 1
ATOM 5042 C C . THR A 1 635 ? -16.203 -20.562 -22.766 1 97.25 635 THR A C 1
ATOM 5044 O O . THR A 1 635 ? -16.594 -21.438 -22 1 97.25 635 THR A O 1
ATOM 5047 N N . PRO A 1 636 ? -16.688 -19.344 -22.797 1 96.88 636 PRO A N 1
ATOM 5048 C CA . PRO A 1 636 ? -17.828 -19.031 -21.938 1 96.88 636 PRO A CA 1
ATOM 5049 C C . PRO A 1 636 ? -19.047 -19.891 -22.234 1 96.88 636 PRO A C 1
ATOM 5051 O O . PRO A 1 636 ? -19.828 -20.203 -21.344 1 96.88 636 PRO A O 1
ATOM 5054 N N . LEU A 1 637 ? -19.281 -20.297 -23.422 1 97 637 LEU A N 1
ATOM 5055 C CA . LEU A 1 637 ? -20.422 -21.141 -23.797 1 97 637 LEU A CA 1
ATOM 5056 C C . LEU A 1 637 ? -20.297 -22.531 -23.172 1 97 637 LEU A C 1
ATOM 5058 O O . LEU A 1 637 ? -21.297 -23.094 -22.719 1 97 637 LEU A O 1
ATOM 5062 N N . GLU A 1 638 ? -19.125 -23.016 -23.094 1 96.5 638 GLU A N 1
ATOM 5063 C CA . GLU A 1 638 ? -18.891 -24.328 -22.484 1 96.5 638 GLU A CA 1
ATOM 5064 C C . GLU A 1 638 ? -19.141 -24.297 -20.984 1 96.5 638 GLU A C 1
ATOM 5066 O O . GLU A 1 638 ? -19.469 -25.312 -20.391 1 96.5 638 GLU A O 1
ATOM 5071 N N . CYS A 1 639 ? -18.984 -23.141 -20.375 1 94.75 639 CYS A N 1
ATOM 5072 C CA . CYS A 1 639 ? -19.062 -23 -18.938 1 94.75 639 CYS A CA 1
ATOM 5073 C C . CYS A 1 639 ? -20.438 -22.5 -18.5 1 94.75 639 CYS A C 1
ATOM 5075 O O . CYS A 1 639 ? -20.656 -22.219 -17.328 1 94.75 639 CYS A O 1
ATOM 5077 N N . GLY A 1 640 ? -21.328 -22.312 -19.375 1 91.81 640 GLY A N 1
ATOM 5078 C CA . GLY A 1 640 ? -22.656 -21.781 -19.047 1 91.81 640 GLY A CA 1
ATOM 5079 C C . GLY A 1 640 ? -22.641 -20.297 -18.734 1 91.81 640 GLY A C 1
ATOM 5080 O O . GLY A 1 640 ? -23.453 -19.828 -17.938 1 91.81 640 GLY A O 1
ATOM 5081 N N . ARG A 1 641 ? -21.719 -19.609 -19.266 1 93.38 641 ARG A N 1
ATOM 5082 C CA . ARG A 1 641 ? -21.547 -18.188 -18.984 1 93.38 641 ARG A CA 1
ATOM 5083 C C . ARG A 1 641 ? -21.734 -17.344 -20.25 1 93.38 641 ARG A C 1
ATOM 5085 O O . ARG A 1 641 ? -21.203 -16.234 -20.344 1 93.38 641 ARG A O 1
ATOM 5092 N N . GLY A 1 642 ? -22.406 -17.859 -21.188 1 93.06 642 GLY A N 1
ATOM 5093 C CA . GLY A 1 642 ? -22.672 -17.172 -22.438 1 93.06 642 GLY A CA 1
ATOM 5094 C C . GLY A 1 642 ? -23.406 -15.852 -22.25 1 93.06 642 GLY A C 1
ATOM 5095 O O . GLY A 1 642 ? -23.234 -14.914 -23.047 1 93.06 642 GLY A O 1
ATOM 5096 N N . PHE A 1 643 ? -24.172 -15.727 -21.234 1 91.94 643 PHE A N 1
ATOM 5097 C CA . PHE A 1 643 ? -24.953 -14.523 -20.969 1 91.94 643 PHE A CA 1
ATOM 5098 C C . PHE A 1 643 ? -24.047 -13.344 -20.641 1 91.94 643 PHE A C 1
ATOM 5100 O O . PHE A 1 643 ? -24.484 -12.195 -20.656 1 91.94 643 PHE A O 1
ATOM 5107 N N . ARG A 1 644 ? -22.781 -13.617 -20.391 1 94.06 644 ARG A N 1
ATOM 5108 C CA . ARG A 1 644 ? -21.828 -12.562 -20.062 1 94.06 644 ARG A CA 1
ATOM 5109 C C . ARG A 1 644 ? -21.109 -12.062 -21.312 1 94.06 644 ARG A C 1
ATOM 5111 O O . ARG A 1 644 ? -20.25 -11.195 -21.234 1 94.06 644 ARG A O 1
ATOM 5118 N N . VAL A 1 645 ? -21.422 -12.664 -22.375 1 97.38 645 VAL A N 1
ATOM 5119 C CA . VAL A 1 645 ? -20.828 -12.25 -23.641 1 97.38 645 VAL A CA 1
ATOM 5120 C C . VAL A 1 645 ? -21.797 -11.359 -24.406 1 97.38 645 VAL A C 1
ATOM 5122 O O . VAL A 1 645 ? -22.922 -11.781 -24.719 1 97.38 645 VAL A O 1
ATOM 5125 N N . LYS A 1 646 ? -21.359 -10.133 -24.734 1 97.81 646 LYS A N 1
ATOM 5126 C CA . LYS A 1 646 ? -22.219 -9.203 -25.453 1 97.81 646 LYS A CA 1
ATOM 5127 C C . LYS A 1 646 ? -21.781 -9.078 -26.922 1 97.81 646 LYS A C 1
ATOM 5129 O O . LYS A 1 646 ? -20.984 -8.219 -27.266 1 97.81 646 LYS A O 1
ATOM 5134 N N . PHE A 1 647 ? -22.5 -9.781 -27.719 1 96.88 647 PHE A N 1
ATOM 5135 C CA . PHE A 1 647 ? -22.125 -9.891 -29.125 1 96.88 647 PHE A CA 1
ATOM 5136 C C . PHE A 1 647 ? -22.484 -8.609 -29.875 1 96.88 647 PHE A C 1
ATOM 5138 O O . PHE A 1 647 ? -21.953 -8.336 -30.953 1 96.88 647 PHE A O 1
ATOM 5145 N N . ASP A 1 648 ? -23.328 -7.734 -29.359 1 95.19 648 ASP A N 1
ATOM 5146 C CA . ASP A 1 648 ? -23.844 -6.582 -30.078 1 95.19 648 ASP A CA 1
ATOM 5147 C C . ASP A 1 648 ? -23.094 -5.309 -29.719 1 95.19 648 ASP A C 1
ATOM 5149 O O . ASP A 1 648 ? -23.422 -4.223 -30.203 1 95.19 648 ASP A O 1
ATOM 5153 N N . LYS A 1 649 ? -22.125 -5.355 -28.938 1 94.94 649 LYS A N 1
ATOM 5154 C CA . LYS A 1 649 ? -21.438 -4.164 -28.453 1 94.94 649 LYS A CA 1
ATOM 5155 C C . LYS A 1 649 ? -20.328 -3.74 -29.406 1 94.94 649 LYS A C 1
ATOM 5157 O O . LYS A 1 649 ? -19.594 -2.783 -29.141 1 94.94 649 LYS A O 1
ATOM 5162 N N . GLY A 1 650 ? -20.141 -4.426 -30.453 1 94.19 650 GLY A N 1
ATOM 5163 C CA . GLY A 1 650 ? -19.016 -4.223 -31.359 1 94.19 650 GLY A CA 1
ATOM 5164 C C . GLY A 1 650 ? -18.078 -5.414 -31.422 1 94.19 650 GLY A C 1
ATOM 5165 O O . GLY A 1 650 ? -18.438 -6.516 -30.984 1 94.19 650 GLY A O 1
ATOM 5166 N N . ASP A 1 651 ? -16.938 -5.125 -31.969 1 96.56 651 ASP A N 1
ATOM 5167 C CA . ASP A 1 651 ? -15.977 -6.207 -32.156 1 96.56 651 ASP A CA 1
ATOM 5168 C C . ASP A 1 651 ? -15.125 -6.422 -30.922 1 96.56 651 ASP A C 1
ATOM 5170 O O . ASP A 1 651 ? -14.859 -5.477 -30.172 1 96.56 651 ASP A O 1
ATOM 5174 N N . PHE A 1 652 ? -14.797 -7.613 -30.641 1 98.19 652 PHE A N 1
ATOM 5175 C CA . PHE A 1 652 ? -13.867 -7.996 -29.578 1 98.19 652 PHE A CA 1
ATOM 5176 C C . PHE A 1 652 ? -13.109 -9.266 -29.969 1 98.19 652 PHE A C 1
ATOM 5178 O O . PHE A 1 652 ? -13.531 -9.992 -30.859 1 98.19 652 PHE A O 1
ATOM 5185 N N . ILE A 1 653 ? -12.023 -9.508 -29.312 1 97.88 653 ILE A N 1
ATOM 5186 C CA . ILE A 1 653 ? -11.195 -10.664 -29.625 1 97.88 653 ILE A CA 1
ATOM 5187 C C . ILE A 1 653 ? -11.945 -11.945 -29.281 1 97.88 653 ILE A C 1
ATOM 5189 O O . ILE A 1 653 ? -12.406 -12.125 -28.156 1 97.88 653 ILE A O 1
ATOM 5193 N N . GLY A 1 654 ? -12.055 -12.883 -30.266 1 97.62 654 GLY A N 1
ATOM 5194 C CA . GLY A 1 654 ? -12.688 -14.172 -30.047 1 97.62 654 GLY A CA 1
ATOM 5195 C C . GLY A 1 654 ? -14.156 -14.188 -30.453 1 97.62 654 GLY A C 1
ATOM 5196 O O . GLY A 1 654 ? -14.805 -15.234 -30.391 1 97.62 654 GLY A O 1
ATOM 5197 N N . LYS A 1 655 ? -14.695 -13.094 -30.875 1 98.38 655 LYS A N 1
ATOM 5198 C CA . LYS A 1 655 ? -16.109 -12.977 -31.203 1 98.38 655 LYS A CA 1
ATOM 5199 C C . LYS A 1 655 ? -16.5 -13.969 -32.281 1 98.38 655 LYS A C 1
ATOM 5201 O O . LYS A 1 655 ? -17.5 -14.695 -32.156 1 98.38 655 LYS A O 1
ATOM 5206 N N . ASP A 1 656 ? -15.781 -14.055 -33.375 1 97.94 656 ASP A N 1
ATOM 5207 C CA . ASP A 1 656 ? -16.094 -14.945 -34.5 1 97.94 656 ASP A CA 1
ATOM 5208 C C . ASP A 1 656 ? -16.125 -16.406 -34.062 1 97.94 656 ASP A C 1
ATOM 5210 O O . ASP A 1 656 ? -17.016 -17.156 -34.438 1 97.94 656 ASP A O 1
ATOM 5214 N N . ALA A 1 657 ? -15.109 -16.734 -33.281 1 97.5 657 ALA A N 1
ATOM 5215 C CA . ALA A 1 657 ? -15.031 -18.109 -32.781 1 97.5 657 ALA A CA 1
ATOM 5216 C C . ALA A 1 657 ? -16.25 -18.438 -31.922 1 97.5 657 ALA A C 1
ATOM 5218 O O . ALA A 1 657 ? -16.797 -19.531 -32 1 97.5 657 ALA A O 1
ATOM 5219 N N . LEU A 1 658 ? -16.625 -17.562 -31.062 1 98.31 658 LEU A N 1
ATOM 5220 C CA . LEU A 1 658 ? -17.75 -17.781 -30.156 1 98.31 658 LEU A CA 1
ATOM 5221 C C . LEU A 1 658 ? -19.062 -17.828 -30.906 1 98.31 658 LEU A C 1
ATOM 5223 O O . LEU A 1 658 ? -19.969 -18.594 -30.562 1 98.31 658 LEU A O 1
ATOM 5227 N N . LEU A 1 659 ? -19.203 -16.969 -31.938 1 98.06 659 LEU A N 1
ATOM 5228 C CA . LEU A 1 659 ? -20.406 -17 -32.75 1 98.06 659 LEU A CA 1
ATOM 5229 C C . LEU A 1 659 ? -20.531 -18.328 -33.5 1 98.06 659 LEU A C 1
ATOM 5231 O O . LEU A 1 659 ? -21.609 -18.891 -33.594 1 98.06 659 LEU A O 1
ATOM 5235 N N . LYS A 1 660 ? -19.453 -18.766 -34 1 98 660 LYS A N 1
ATOM 5236 C CA . LYS A 1 660 ? -19.438 -20.062 -34.656 1 98 660 LYS A CA 1
ATOM 5237 C C . LYS A 1 660 ? -19.828 -21.188 -33.688 1 98 660 LYS A C 1
ATOM 5239 O O . LYS A 1 660 ? -20.625 -22.062 -34.031 1 98 660 LYS A O 1
ATOM 5244 N N . GLN A 1 661 ? -19.203 -21.156 -32.531 1 97.5 661 GLN A N 1
ATOM 5245 C CA . GLN A 1 661 ? -19.516 -22.156 -31.531 1 97.5 661 GLN A CA 1
ATOM 5246 C C . GLN A 1 661 ? -20.984 -22.109 -31.141 1 97.5 661 GLN A C 1
ATOM 5248 O O . GLN A 1 661 ? -21.594 -23.156 -30.891 1 97.5 661 GLN A O 1
ATOM 5253 N N . LYS A 1 662 ? -21.484 -20.953 -31 1 96.25 662 LYS A N 1
ATOM 5254 C CA . LYS A 1 662 ? -22.891 -20.781 -30.672 1 96.25 662 LYS A CA 1
ATOM 5255 C C . LYS A 1 662 ? -23.797 -21.438 -31.719 1 96.25 662 LYS A C 1
ATOM 5257 O O . LYS A 1 662 ? -24.812 -22.031 -31.375 1 96.25 662 LYS A O 1
ATOM 5262 N N . LYS A 1 663 ? -23.453 -21.359 -32.938 1 96.5 663 LYS A N 1
ATOM 5263 C CA . LYS A 1 663 ? -24.203 -21.938 -34.031 1 96.5 663 LYS A CA 1
ATOM 5264 C C . LYS A 1 663 ? -24.031 -23.453 -34.062 1 96.5 663 LYS A C 1
ATOM 5266 O O . LYS A 1 663 ? -25 -24.188 -34.25 1 96.5 663 LYS A O 1
ATOM 5271 N N . ASP A 1 664 ? -22.859 -23.906 -33.875 1 96.31 664 ASP A N 1
ATOM 5272 C CA . ASP A 1 664 ? -22.516 -25.328 -34.031 1 96.31 664 ASP A CA 1
ATOM 5273 C C . ASP A 1 664 ? -22.859 -26.125 -32.781 1 96.31 664 ASP A C 1
ATOM 5275 O O . ASP A 1 664 ? -23.047 -27.344 -32.844 1 96.31 664 ASP A O 1
ATOM 5279 N N . GLY A 1 665 ? -22.875 -25.453 -31.672 1 95.88 665 GLY A N 1
ATOM 5280 C CA . GLY A 1 665 ? -23.047 -26.125 -30.406 1 95.88 665 GLY A CA 1
ATOM 5281 C C . GLY A 1 665 ? -21.75 -26.453 -29.703 1 95.88 665 GLY A C 1
ATOM 5282 O O . GLY A 1 665 ? -20.688 -26.438 -30.328 1 95.88 665 GLY A O 1
ATOM 5283 N N . VAL A 1 666 ? -21.828 -26.844 -28.438 1 96.62 666 VAL A N 1
ATOM 5284 C CA . VAL A 1 666 ? -20.641 -27.141 -27.656 1 96.62 666 VAL A CA 1
ATOM 5285 C C . VAL A 1 666 ? -20.438 -28.656 -27.578 1 96.62 666 VAL A C 1
ATOM 5287 O O . VAL A 1 666 ? -21.406 -29.406 -27.438 1 96.62 666 VAL A O 1
ATOM 5290 N N . LYS A 1 667 ? -19.234 -29.062 -27.688 1 96.62 667 LYS A N 1
ATOM 5291 C CA . LYS A 1 667 ? -18.906 -30.484 -27.625 1 96.62 667 LYS A CA 1
ATOM 5292 C C . LYS A 1 667 ? -18.375 -30.875 -26.25 1 96.62 667 LYS A C 1
ATOM 5294 O O . LYS A 1 667 ? -18.109 -32.062 -25.984 1 96.62 667 LYS A O 1
ATOM 5299 N N . ARG A 1 668 ? -18.109 -30.031 -25.438 1 96.06 668 ARG A N 1
ATOM 5300 C CA . ARG A 1 668 ? -17.688 -30.172 -24.062 1 96.06 668 ARG A CA 1
ATOM 5301 C C . ARG A 1 668 ? -18.453 -29.219 -23.156 1 96.06 668 ARG A C 1
ATOM 5303 O O . ARG A 1 668 ? -18.719 -28.078 -23.531 1 96.06 668 ARG A O 1
ATOM 5310 N N . ARG A 1 669 ? -18.891 -29.703 -21.969 1 96.94 669 ARG A N 1
ATOM 5311 C CA . ARG A 1 669 ? -19.719 -28.875 -21.094 1 96.94 669 ARG A CA 1
ATOM 5312 C C . ARG A 1 669 ? -19.219 -28.938 -19.641 1 96.94 669 ARG A C 1
ATOM 5314 O O . ARG A 1 669 ? -18.859 -30.016 -19.156 1 96.94 669 ARG A O 1
ATOM 5321 N N . TYR A 1 670 ? -19.125 -27.75 -19.047 1 96.88 670 TYR A N 1
ATOM 5322 C CA . TYR A 1 670 ? -18.828 -27.609 -17.625 1 96.88 670 TYR A CA 1
ATOM 5323 C C . TYR A 1 670 ? -20.062 -27.891 -16.781 1 96.88 670 TYR A C 1
ATOM 5325 O O . TYR A 1 670 ? -21.109 -27.281 -16.984 1 96.88 670 TYR A O 1
ATOM 5333 N N . ILE A 1 671 ? -20.031 -28.844 -15.797 1 97.25 671 ILE A N 1
ATOM 5334 C CA . ILE A 1 671 ? -21.203 -29.188 -14.992 1 97.25 671 ILE A CA 1
ATOM 5335 C C . ILE A 1 671 ? -20.781 -29.359 -13.531 1 97.25 671 ILE A C 1
ATOM 5337 O O . ILE A 1 671 ? -19.594 -29.453 -13.219 1 97.25 671 ILE A O 1
ATOM 5341 N N . GLN A 1 672 ? -21.703 -29.297 -12.648 1 96.94 672 GLN A N 1
ATOM 5342 C CA . GLN A 1 672 ? -21.531 -29.625 -11.234 1 96.94 672 GLN A CA 1
ATOM 5343 C C . GLN A 1 672 ? -22.047 -31.031 -10.922 1 96.94 672 GLN A C 1
ATOM 5345 O O . GLN A 1 672 ? -23.125 -31.406 -11.367 1 96.94 672 GLN A O 1
ATOM 5350 N N . LEU A 1 673 ? -21.266 -31.812 -10.281 1 97.81 673 LEU A N 1
ATOM 5351 C CA . LEU A 1 673 ? -21.625 -33.188 -9.922 1 97.81 673 LEU A CA 1
ATOM 5352 C C . LEU A 1 673 ? -21.641 -33.375 -8.414 1 97.81 673 LEU A C 1
ATOM 5354 O O . LEU A 1 673 ? -20.609 -33.219 -7.746 1 97.81 673 LEU A O 1
ATOM 5358 N N . VAL A 1 674 ? -22.766 -33.719 -7.879 1 97.19 674 VAL A N 1
ATOM 5359 C CA . VAL A 1 674 ? -22.922 -33.969 -6.449 1 97.19 674 VAL A CA 1
ATOM 5360 C C . VAL A 1 674 ? -22.859 -35.469 -6.188 1 97.19 674 VAL A C 1
ATOM 5362 O O . VAL A 1 674 ? -23.688 -36.25 -6.691 1 97.19 674 VAL A O 1
ATOM 5365 N N . LEU A 1 675 ? -21.906 -35.906 -5.383 1 97.81 675 LEU A N 1
ATOM 5366 C CA . LEU A 1 675 ? -21.656 -37.312 -5.176 1 97.81 675 LEU A CA 1
ATOM 5367 C C . LEU A 1 675 ? -22.734 -37.938 -4.293 1 97.81 675 LEU A C 1
ATOM 5369 O O . LEU A 1 675 ? -23.203 -37.312 -3.336 1 97.81 675 LEU A O 1
ATOM 5373 N N . GLU A 1 676 ? -23.047 -39.125 -4.703 1 95.88 676 GLU A N 1
ATOM 5374 C CA . GLU A 1 676 ? -23.922 -39.938 -3.875 1 95.88 676 GLU A CA 1
ATOM 5375 C C . GLU A 1 676 ? -23.156 -41.125 -3.248 1 95.88 676 GLU A C 1
ATOM 5377 O O . GLU A 1 676 ? -22.125 -41.531 -3.775 1 95.88 676 GLU A O 1
ATOM 5382 N N . ASP A 1 677 ? -23.531 -41.562 -2.082 1 95.19 677 ASP A N 1
ATOM 5383 C CA . ASP A 1 677 ? -23.031 -42.75 -1.407 1 95.19 677 ASP A CA 1
ATOM 5384 C C . ASP A 1 677 ? -21.562 -42.594 -0.998 1 95.19 677 ASP A C 1
ATOM 5386 O O . ASP A 1 677 ? -20.797 -43.531 -1.006 1 95.19 677 ASP A O 1
ATOM 5390 N N . HIS A 1 678 ? -21.062 -41.406 -0.889 1 96.94 678 HIS A N 1
ATOM 5391 C CA . HIS A 1 678 ? -19.719 -41.125 -0.381 1 96.94 678 HIS A CA 1
ATOM 5392 C C . HIS A 1 678 ? -19.734 -41 1.138 1 96.94 678 HIS A C 1
ATOM 5394 O O . HIS A 1 678 ? -20.516 -40.219 1.695 1 96.94 678 HIS A O 1
ATOM 5400 N N . ASP A 1 679 ? -18.891 -41.75 1.793 1 96.5 679 ASP A N 1
ATOM 5401 C CA . ASP A 1 679 ? -18.766 -41.656 3.244 1 96.5 679 ASP A CA 1
ATOM 5402 C C . ASP A 1 679 ? -17.703 -40.625 3.65 1 96.5 679 ASP A C 1
ATOM 5404 O O . ASP A 1 679 ? -16.516 -40.812 3.369 1 96.5 679 ASP A O 1
ATOM 5408 N N . LEU A 1 680 ? -18.094 -39.719 4.348 1 94.56 680 LEU A N 1
ATOM 5409 C CA . LEU A 1 680 ? -17.281 -38.562 4.727 1 94.56 680 LEU A CA 1
ATOM 5410 C C . LEU A 1 680 ? -16.031 -39 5.496 1 94.56 680 LEU A C 1
ATOM 5412 O O . LEU A 1 680 ? -14.961 -38.406 5.332 1 94.56 680 LEU A O 1
ATOM 5416 N N . HIS A 1 681 ? -16.078 -40 6.352 1 95.62 681 HIS A N 1
ATOM 5417 C CA . HIS A 1 681 ? -15.039 -40.344 7.312 1 95.62 681 HIS A CA 1
ATOM 5418 C C . HIS A 1 681 ? -14.148 -41.438 6.781 1 95.62 681 HIS A C 1
ATOM 5420 O O . HIS A 1 681 ? -12.961 -41.5 7.094 1 95.62 681 HIS A O 1
ATOM 5426 N N . ASN A 1 682 ? -14.688 -42.25 5.922 1 94.75 682 ASN A N 1
ATOM 5427 C CA . ASN A 1 682 ? -13.953 -43.5 5.609 1 94.75 682 ASN A CA 1
ATOM 5428 C C . ASN A 1 682 ? -13.5 -43.5 4.152 1 94.75 682 ASN A C 1
ATOM 5430 O O . ASN A 1 682 ? -12.562 -44.219 3.803 1 94.75 682 ASN A O 1
ATOM 5434 N N . ASP A 1 683 ? -14.109 -42.812 3.312 1 97.19 683 ASP A N 1
ATOM 5435 C CA . ASP A 1 683 ? -13.75 -42.844 1.898 1 97.19 683 ASP A CA 1
ATOM 5436 C C . ASP A 1 683 ? -12.68 -41.781 1.588 1 97.19 683 ASP A C 1
ATOM 5438 O O . ASP A 1 683 ? -12.586 -40.781 2.268 1 97.19 683 ASP A O 1
ATOM 5442 N N . VAL A 1 684 ? -11.844 -42.125 0.533 1 97.44 684 VAL A N 1
ATOM 5443 C CA . VAL A 1 684 ? -10.922 -41.125 -0.001 1 97.44 684 VAL A CA 1
ATOM 5444 C C . VAL A 1 684 ? -11.703 -39.938 -0.597 1 97.44 684 VAL A C 1
ATOM 5446 O O . VAL A 1 684 ? -12.711 -40.156 -1.281 1 97.44 684 VAL A O 1
ATOM 5449 N N . TRP A 1 685 ? -11.336 -38.781 -0.297 1 97.75 685 TRP A N 1
ATOM 5450 C CA . TRP A 1 685 ? -12.016 -37.562 -0.794 1 97.75 685 TRP A CA 1
ATOM 5451 C C . TRP A 1 685 ? -11.617 -37.281 -2.236 1 97.75 685 TRP A C 1
ATOM 5453 O O . TRP A 1 685 ? -10.516 -37.656 -2.668 1 97.75 685 TRP A O 1
ATOM 5463 N N . PRO A 1 686 ? -12.547 -36.719 -3.057 1 97.31 686 PRO A N 1
ATOM 5464 C CA . PRO A 1 686 ? -12.102 -36.125 -4.328 1 97.31 686 PRO A CA 1
ATOM 5465 C C . PRO A 1 686 ? -11.297 -34.844 -4.148 1 97.31 686 PRO A C 1
ATOM 5467 O O . PRO A 1 686 ? -11.633 -34.031 -3.301 1 97.31 686 PRO A O 1
ATOM 5470 N N . TRP A 1 687 ? -10.242 -34.688 -4.879 1 96.62 687 TRP A N 1
ATOM 5471 C CA . TRP A 1 687 ? -9.375 -33.5 -4.738 1 96.62 687 TRP A CA 1
ATOM 5472 C C . TRP A 1 687 ? -9.094 -32.875 -6.094 1 96.62 687 TRP A C 1
ATOM 5474 O O . TRP A 1 687 ? -8.188 -32.031 -6.223 1 96.62 687 TRP A O 1
ATOM 5484 N N . GLY A 1 688 ? -9.875 -33.219 -7.141 1 95.12 688 GLY A N 1
ATOM 5485 C CA . GLY A 1 688 ? -9.672 -32.719 -8.492 1 95.12 688 GLY A CA 1
ATOM 5486 C C . GLY A 1 688 ? -8.898 -33.656 -9.375 1 95.12 688 GLY A C 1
ATOM 5487 O O . GLY A 1 688 ? -7.992 -34.375 -8.906 1 95.12 688 GLY A O 1
ATOM 5488 N N . GLY A 1 689 ? -9.211 -33.656 -10.68 1 93.75 689 GLY A N 1
ATOM 5489 C CA . GLY A 1 689 ? -8.539 -34.5 -11.648 1 93.75 689 GLY A CA 1
ATOM 5490 C C . GLY A 1 689 ? -9.125 -35.906 -11.719 1 93.75 689 GLY A C 1
ATOM 5491 O O . GLY A 1 689 ? -8.594 -36.75 -12.422 1 93.75 689 GLY A O 1
ATOM 5492 N N . GLU A 1 690 ? -10.203 -36.188 -11.008 1 96.12 690 GLU A N 1
ATOM 5493 C CA . GLU A 1 690 ? -10.844 -37.5 -11.047 1 96.12 690 GLU A CA 1
ATOM 5494 C C . GLU A 1 690 ? -11.594 -37.719 -12.359 1 96.12 690 GLU A C 1
ATOM 5496 O O . GLU A 1 690 ? -12.234 -36.781 -12.867 1 96.12 690 GLU A O 1
ATOM 5501 N N . PRO A 1 691 ? -11.492 -38.844 -12.914 1 96.19 691 PRO A N 1
ATOM 5502 C CA . PRO A 1 691 ? -12.227 -39.125 -14.148 1 96.19 691 PRO A CA 1
ATOM 5503 C C . PRO A 1 691 ? -13.734 -39.219 -13.93 1 96.19 691 PRO A C 1
ATOM 5505 O O . PRO A 1 691 ? -14.18 -39.75 -12.906 1 96.19 691 PRO A O 1
ATOM 5508 N N . ILE A 1 692 ? -14.469 -38.75 -14.828 1 97.31 692 ILE A N 1
ATOM 5509 C CA . ILE A 1 692 ? -15.93 -38.875 -14.875 1 97.31 692 ILE A CA 1
ATOM 5510 C C . ILE A 1 692 ? -16.328 -39.938 -15.891 1 97.31 692 ILE A C 1
ATOM 5512 O O . ILE A 1 692 ? -15.891 -39.906 -17.031 1 97.31 692 ILE A O 1
ATOM 5516 N N . TYR A 1 693 ? -17.234 -40.781 -15.461 1 95.81 693 TYR A N 1
ATOM 5517 C CA . TYR A 1 693 ? -17.625 -41.906 -16.312 1 95.81 693 TYR A CA 1
ATOM 5518 C C . TYR A 1 693 ? -19.125 -41.844 -16.625 1 95.81 693 TYR A C 1
ATOM 5520 O O . TYR A 1 693 ? -19.922 -41.406 -15.789 1 95.81 693 TYR A O 1
ATOM 5528 N N . LEU A 1 694 ? -19.5 -42.188 -17.812 1 95.44 694 LEU A N 1
ATOM 5529 C CA . LEU A 1 694 ? -20.828 -42.625 -18.203 1 95.44 694 LEU A CA 1
ATOM 5530 C C . LEU A 1 694 ? -20.844 -44.094 -18.594 1 95.44 694 LEU A C 1
ATOM 5532 O O . LEU A 1 694 ? -20.297 -44.469 -19.641 1 95.44 694 LEU A O 1
ATOM 5536 N N . GLY A 1 695 ? -21.453 -44.875 -17.75 1 90.69 695 GLY A N 1
ATOM 5537 C CA . GLY A 1 695 ? -21.234 -46.312 -17.922 1 90.69 695 GLY A CA 1
ATOM 5538 C C . GLY A 1 695 ? -19.781 -46.719 -17.75 1 90.69 695 GLY A C 1
ATOM 5539 O O . GLY A 1 695 ? -19.172 -46.406 -16.719 1 90.69 695 GLY A O 1
ATOM 5540 N N . ASN A 1 696 ? -19.203 -47.312 -18.719 1 87.75 696 ASN A N 1
ATOM 5541 C CA . ASN A 1 696 ? -17.828 -47.781 -18.625 1 87.75 696 ASN A CA 1
ATOM 5542 C C . ASN A 1 696 ? -16.891 -46.875 -19.438 1 87.75 696 ASN A C 1
ATOM 5544 O O . ASN A 1 696 ? -15.711 -47.219 -19.609 1 87.75 696 ASN A O 1
ATOM 5548 N N . LYS A 1 697 ? -17.391 -45.781 -19.828 1 90.94 697 LYS A N 1
ATOM 5549 C CA . LYS A 1 697 ? -16.594 -44.906 -20.672 1 90.94 697 LYS A CA 1
ATOM 5550 C C . LYS A 1 697 ? -16.234 -43.625 -19.922 1 90.94 697 LYS A C 1
ATOM 5552 O O . LYS A 1 697 ? -17.125 -42.969 -19.375 1 90.94 697 LYS A O 1
ATOM 5557 N N . CYS A 1 698 ? -14.93 -43.375 -19.922 1 93.69 698 CYS A N 1
ATOM 5558 C CA . CYS A 1 698 ? -14.5 -42.094 -19.375 1 93.69 698 CYS A CA 1
ATOM 5559 C C . CYS A 1 698 ? -14.844 -40.938 -20.328 1 93.69 698 CYS A C 1
ATOM 5561 O O . CYS A 1 698 ? -14.43 -40.938 -21.484 1 93.69 698 CYS A O 1
ATOM 5563 N N . ILE A 1 699 ? -15.562 -39.938 -19.891 1 95.31 699 ILE A N 1
ATOM 5564 C CA . ILE A 1 699 ? -16.062 -38.906 -20.797 1 95.31 699 ILE A CA 1
ATOM 5565 C C . ILE A 1 699 ? -15.586 -37.531 -20.344 1 95.31 699 ILE A C 1
ATOM 5567 O O . ILE A 1 699 ? -15.984 -36.531 -20.906 1 95.31 699 ILE A O 1
ATOM 5571 N N . GLY A 1 700 ? -14.836 -37.531 -19.281 1 95 700 GLY A N 1
ATOM 5572 C CA . GLY A 1 700 ? -14.344 -36.25 -18.797 1 95 700 GLY A CA 1
ATOM 5573 C C . GLY A 1 700 ? -13.562 -36.344 -17.5 1 95 700 GLY A C 1
ATOM 5574 O O . GLY A 1 700 ? -13.305 -37.438 -17.016 1 95 700 GLY A O 1
ATOM 5575 N N . LEU A 1 701 ? -13.109 -35.156 -16.922 1 95.31 701 LEU A N 1
ATOM 5576 C CA . LEU A 1 701 ? -12.359 -35.031 -15.672 1 95.31 701 LEU A CA 1
ATOM 5577 C C . LEU A 1 701 ? -12.922 -33.938 -14.789 1 95.31 701 LEU A C 1
ATOM 5579 O O . LEU A 1 701 ? -13.43 -32.938 -15.281 1 95.31 701 LEU A O 1
ATOM 5583 N N . THR A 1 702 ? -12.852 -34.156 -13.5 1 96.94 702 THR A N 1
ATOM 5584 C CA . THR A 1 702 ? -13.172 -33.094 -12.562 1 96.94 702 THR A CA 1
ATOM 5585 C C . THR A 1 702 ? -12.062 -32.031 -12.539 1 96.94 702 THR A C 1
ATOM 5587 O O . THR A 1 702 ? -10.93 -32.312 -12.938 1 96.94 702 THR A O 1
ATOM 5590 N N . THR A 1 703 ? -12.391 -30.812 -12.219 1 96.06 703 THR A N 1
ATOM 5591 C CA . THR A 1 703 ? -11.422 -29.734 -12.109 1 96.06 703 THR A CA 1
ATOM 5592 C C . THR A 1 703 ? -11.297 -29.266 -10.656 1 96.06 703 THR A C 1
ATOM 5594 O O . THR A 1 703 ? -10.203 -29.312 -10.086 1 96.06 703 THR A O 1
ATOM 5597 N N . THR A 1 704 ? -12.391 -28.859 -10.07 1 96.69 704 THR A N 1
ATOM 5598 C CA . THR A 1 704 ? -12.414 -28.406 -8.68 1 96.69 704 THR A CA 1
ATOM 5599 C C . THR A 1 704 ? -13.406 -29.203 -7.859 1 96.69 704 THR A C 1
ATOM 5601 O O . THR A 1 704 ? -14.469 -29.594 -8.352 1 96.69 704 THR A O 1
ATOM 5604 N N . THR A 1 705 ? -12.977 -29.484 -6.648 1 97.75 705 THR A N 1
ATOM 5605 C CA . THR A 1 705 ? -13.844 -30.266 -5.766 1 97.75 705 THR A CA 1
ATOM 5606 C C . THR A 1 705 ? -13.836 -29.688 -4.355 1 97.75 705 THR A C 1
ATOM 5608 O O . THR A 1 705 ? -12.961 -28.906 -4.004 1 97.75 705 THR A O 1
ATOM 5611 N N . GLY A 1 706 ? -14.805 -29.953 -3.627 1 96.62 706 GLY A N 1
ATOM 5612 C CA . GLY A 1 706 ? -14.93 -29.547 -2.236 1 96.62 706 GLY A CA 1
ATOM 5613 C C . GLY A 1 706 ? -16.172 -30.109 -1.557 1 96.62 706 GLY A C 1
ATOM 5614 O O . GLY A 1 706 ? -17.047 -30.656 -2.219 1 96.62 706 GLY A O 1
ATOM 5615 N N . TYR A 1 707 ? -16.141 -30.047 -0.277 1 97.44 707 TYR A N 1
ATOM 5616 C CA . TYR A 1 707 ? -17.312 -30.5 0.469 1 97.44 707 TYR A CA 1
ATOM 5617 C C . TYR A 1 707 ? -18.375 -29.406 0.536 1 97.44 707 TYR A C 1
ATOM 5619 O O . TYR A 1 707 ? -18.094 -28.281 0.963 1 97.44 707 TYR A O 1
ATOM 5627 N N . GLY A 1 708 ? -19.547 -29.734 0.07 1 96.12 708 GLY A N 1
ATOM 5628 C CA . GLY A 1 708 ? -20.656 -28.812 0.231 1 96.12 708 GLY A CA 1
ATOM 5629 C C . GLY A 1 708 ? -21.312 -28.891 1.597 1 96.12 708 GLY A C 1
ATOM 5630 O O . GLY A 1 708 ? -22.156 -29.766 1.832 1 96.12 708 GLY A O 1
ATOM 5631 N N . PHE A 1 709 ? -21.062 -27.953 2.441 1 95.75 709 PHE A N 1
ATOM 5632 C CA . PHE A 1 709 ? -21.516 -28.031 3.826 1 95.75 709 PHE A CA 1
ATOM 5633 C C . PHE A 1 709 ? -23.031 -27.891 3.912 1 95.75 709 PHE A C 1
ATOM 5635 O O . PHE A 1 709 ? -23.656 -28.5 4.766 1 95.75 709 PHE A O 1
ATOM 5642 N N . THR A 1 710 ? -23.625 -27.047 3.111 1 93.31 710 THR A N 1
ATOM 5643 C CA . THR A 1 710 ? -25.078 -26.922 3.084 1 93.31 710 THR A CA 1
ATOM 5644 C C . THR A 1 710 ? -25.703 -28.156 2.455 1 93.31 710 THR A C 1
ATOM 5646 O O . THR A 1 710 ? -26.719 -28.656 2.951 1 93.31 710 THR A O 1
ATOM 5649 N N . MET A 1 711 ? -25.109 -28.688 1.391 1 93.19 711 MET A N 1
ATOM 5650 C CA . MET A 1 711 ? -25.625 -29.859 0.687 1 93.19 711 MET A CA 1
ATOM 5651 C C . MET A 1 711 ? -25.344 -31.125 1.478 1 93.19 711 MET A C 1
ATOM 5653 O O . MET A 1 711 ? -26.016 -32.156 1.279 1 93.19 711 MET A O 1
ATOM 5657 N N . GLY A 1 712 ? -24.328 -31.047 2.324 1 94.81 712 GLY A N 1
ATOM 5658 C CA . GLY A 1 712 ? -23.938 -32.188 3.125 1 94.81 712 GLY A CA 1
ATOM 5659 C C . GLY A 1 712 ? -23.297 -33.312 2.311 1 94.81 712 GLY A C 1
ATOM 5660 O O . GLY A 1 712 ? -23.359 -34.469 2.684 1 94.81 712 GLY A O 1
ATOM 5661 N N . LYS A 1 713 ? -22.75 -33.031 1.146 1 96.69 713 LYS A N 1
ATOM 5662 C CA . LYS A 1 713 ? -22.172 -34 0.229 1 96.69 713 LYS A CA 1
ATOM 5663 C C . LYS A 1 713 ? -20.922 -33.438 -0.43 1 96.69 713 LYS A C 1
ATOM 5665 O O . LYS A 1 713 ? -20.656 -32.25 -0.391 1 96.69 713 LYS A O 1
ATOM 5670 N N . GLN A 1 714 ? -20.125 -34.406 -0.995 1 98.06 714 GLN A N 1
ATOM 5671 C CA . GLN A 1 714 ? -19 -33.969 -1.836 1 98.06 714 GLN A CA 1
ATOM 5672 C C . GLN A 1 714 ? -19.516 -33.375 -3.148 1 98.06 714 GLN A C 1
ATOM 5674 O O . GLN A 1 714 ? -20.422 -33.906 -3.775 1 98.06 714 GLN A O 1
ATOM 5679 N N . VAL A 1 715 ? -18.953 -32.219 -3.504 1 97.94 715 VAL A N 1
ATOM 5680 C CA . VAL A 1 715 ? -19.328 -31.516 -4.73 1 97.94 715 VAL A CA 1
ATOM 5681 C C . VAL A 1 715 ? -18.125 -31.438 -5.66 1 97.94 715 VAL A C 1
ATOM 5683 O O . VAL A 1 715 ? -17.047 -30.984 -5.254 1 97.94 715 VAL A O 1
ATOM 5686 N N . CYS A 1 716 ? -18.297 -31.875 -6.895 1 98.12 716 CYS A N 1
ATOM 5687 C CA . CYS A 1 716 ? -17.234 -31.828 -7.902 1 98.12 716 CYS A CA 1
ATOM 5688 C C . CYS A 1 716 ? -17.656 -31 -9.109 1 98.12 716 CYS A C 1
ATOM 5690 O O . CYS A 1 716 ? -18.812 -31.078 -9.539 1 98.12 716 CYS A O 1
ATOM 5692 N N . LEU A 1 717 ? -16.797 -30.188 -9.531 1 97.88 717 LEU A N 1
ATOM 5693 C CA . LEU A 1 717 ? -16.953 -29.484 -10.797 1 97.88 717 LEU A CA 1
ATOM 5694 C C . LEU A 1 717 ? -16.062 -30.094 -11.875 1 97.88 717 LEU A C 1
ATOM 5696 O O . LEU A 1 717 ? -15 -30.656 -11.57 1 97.88 717 LEU A O 1
ATOM 5700 N N . GLY A 1 718 ? -16.5 -30.062 -13.109 1 97.25 718 GLY A N 1
ATOM 5701 C CA . GLY A 1 718 ? -15.68 -30.609 -14.18 1 97.25 718 GLY A CA 1
ATOM 5702 C C . GLY A 1 718 ? -16.328 -30.516 -15.547 1 97.25 718 GLY A C 1
ATOM 5703 O O . GLY A 1 718 ? -17.406 -29.938 -15.68 1 97.25 718 GLY A O 1
ATOM 5704 N N . PHE A 1 719 ? -15.695 -31.031 -16.516 1 97 719 PHE A N 1
ATOM 5705 C CA . PHE A 1 719 ? -16.156 -31 -17.906 1 97 719 PHE A CA 1
ATOM 5706 C C . PHE A 1 719 ? -16.5 -32.406 -18.391 1 97 719 PHE A C 1
ATOM 5708 O O . PHE A 1 719 ? -15.805 -33.375 -18.047 1 97 719 PHE A O 1
ATOM 5715 N N . ILE A 1 720 ? -17.531 -32.531 -19.188 1 97.06 720 ILE A N 1
ATOM 5716 C CA . ILE A 1 720 ? -17.906 -33.812 -19.781 1 97.06 720 ILE A CA 1
ATOM 5717 C C . ILE A 1 720 ? -18.062 -33.656 -21.281 1 97.06 720 ILE A C 1
ATOM 5719 O O . ILE A 1 720 ? -18.312 -32.562 -21.781 1 97.06 720 ILE A O 1
ATOM 5723 N N . GLN A 1 721 ? -17.844 -34.719 -21.953 1 96.94 721 GLN A N 1
ATOM 5724 C CA . GLN A 1 721 ? -18.078 -34.812 -23.391 1 96.94 721 GLN A CA 1
ATOM 5725 C C . GLN A 1 721 ? -19.094 -35.906 -23.703 1 96.94 721 GLN A C 1
ATOM 5727 O O . GLN A 1 721 ? -19.375 -36.781 -22.859 1 96.94 721 GLN A O 1
ATOM 5732 N N . ASN A 1 722 ? -19.766 -35.719 -24.812 1 96.38 722 ASN A N 1
ATOM 5733 C CA . ASN A 1 722 ? -20.562 -36.781 -25.422 1 96.38 722 ASN A CA 1
ATOM 5734 C C . ASN A 1 722 ? -19.797 -37.469 -26.547 1 96.38 722 ASN A C 1
ATOM 5736 O O . ASN A 1 722 ? -19.625 -36.906 -27.641 1 96.38 722 ASN A O 1
ATOM 5740 N N . LEU A 1 723 ? -19.328 -38.688 -26.203 1 93.81 723 LEU A N 1
ATOM 5741 C CA . LEU A 1 723 ? -18.516 -39.406 -27.172 1 93.81 723 LEU A CA 1
ATOM 5742 C C . LEU A 1 723 ? -19.328 -40.5 -27.859 1 93.81 723 LEU A C 1
ATOM 5744 O O . LEU A 1 723 ? -20.031 -41.25 -27.203 1 93.81 723 LEU A O 1
ATOM 5748 N N . ASP A 1 724 ? -19.234 -40.562 -29.156 1 92.38 724 ASP A N 1
ATOM 5749 C CA . ASP A 1 724 ? -19.906 -41.656 -29.875 1 92.38 724 ASP A CA 1
ATOM 5750 C C . ASP A 1 724 ? -19.109 -42.938 -29.781 1 92.38 724 ASP A C 1
ATOM 5752 O O . ASP A 1 724 ? -18.141 -43.031 -29.047 1 92.38 724 ASP A O 1
ATOM 5756 N N . SER A 1 725 ? -19.562 -43.969 -30.516 1 89.12 725 SER A N 1
ATOM 5757 C CA . SER A 1 725 ? -18.969 -45.281 -30.422 1 89.12 725 SER A CA 1
ATOM 5758 C C . SER A 1 725 ? -17.531 -45.281 -30.922 1 89.12 725 SER A C 1
ATOM 5760 O O . SER A 1 725 ? -16.703 -46.094 -30.484 1 89.12 725 SER A O 1
ATOM 5762 N N . SER A 1 726 ? -17.203 -44.312 -31.797 1 89.62 726 SER A N 1
ATOM 5763 C CA . SER A 1 726 ? -15.859 -44.219 -32.344 1 89.62 726 SER A CA 1
ATOM 5764 C C . SER A 1 726 ? -14.992 -43.281 -31.516 1 89.62 726 SER A C 1
ATOM 5766 O O . SER A 1 726 ? -13.828 -43.062 -31.844 1 89.62 726 SER A O 1
ATOM 5768 N N . GLY A 1 727 ? -15.602 -42.719 -30.469 1 87.56 727 GLY A N 1
ATOM 5769 C CA . GLY A 1 727 ? -14.836 -41.812 -29.609 1 87.56 727 GLY A CA 1
ATOM 5770 C C . GLY A 1 727 ? -14.859 -40.375 -30.078 1 87.56 727 GLY A C 1
ATOM 5771 O O . GLY A 1 727 ? -14.125 -39.531 -29.547 1 87.56 727 GLY A O 1
ATOM 5772 N N . ASN A 1 728 ? -15.648 -40.094 -31.047 1 92.75 728 ASN A N 1
ATOM 5773 C CA . ASN A 1 728 ? -15.742 -38.719 -31.547 1 92.75 728 ASN A CA 1
ATOM 5774 C C . ASN A 1 728 ? -16.688 -37.875 -30.703 1 92.75 728 ASN A C 1
ATOM 5776 O O . ASN A 1 728 ? -17.797 -38.344 -30.359 1 92.75 728 ASN A O 1
ATOM 5780 N N . PRO A 1 729 ? -16.234 -36.75 -30.391 1 94.56 729 PRO A N 1
ATOM 5781 C CA . PRO A 1 729 ? -17.094 -35.875 -29.578 1 94.56 729 PRO A CA 1
ATOM 5782 C C . PRO A 1 729 ? -18.344 -35.406 -30.328 1 94.56 729 PRO A C 1
ATOM 5784 O O . PRO A 1 729 ? -18.266 -35.062 -31.516 1 94.56 729 PRO A O 1
ATOM 5787 N N . GLN A 1 730 ? -19.469 -35.438 -29.688 1 96.19 730 GLN A N 1
ATOM 5788 C CA . GLN A 1 730 ? -20.75 -34.938 -30.156 1 96.19 730 GLN A CA 1
ATOM 5789 C C . GLN A 1 730 ? -21.234 -33.75 -29.328 1 96.19 730 GLN A C 1
ATOM 5791 O O . GLN A 1 730 ? -20.672 -33.438 -28.281 1 96.19 730 GLN A O 1
ATOM 5796 N N . ILE A 1 731 ? -22.266 -33.125 -29.875 1 97.31 731 ILE A N 1
ATOM 5797 C CA . ILE A 1 731 ? -22.844 -31.984 -29.172 1 97.31 731 ILE A CA 1
ATOM 5798 C C . ILE A 1 731 ? -23.406 -32.469 -27.828 1 97.31 731 ILE A C 1
ATOM 5800 O O . ILE A 1 731 ? -24.062 -33.5 -27.75 1 97.31 731 ILE A O 1
ATOM 5804 N N . VAL A 1 732 ? -23.062 -31.75 -26.797 1 97.31 732 VAL A N 1
ATOM 5805 C CA . VAL A 1 732 ? -23.594 -32.031 -25.469 1 97.31 732 VAL A CA 1
ATOM 5806 C C . VAL A 1 732 ? -24.844 -31.219 -25.203 1 97.31 732 VAL A C 1
ATOM 5808 O O . VAL A 1 732 ? -24.781 -30 -25.062 1 97.31 732 VAL A O 1
ATOM 5811 N N . THR A 1 733 ? -25.984 -31.828 -25.125 1 95.31 733 THR A N 1
ATOM 5812 C CA . THR A 1 733 ? -27.25 -31.141 -24.859 1 95.31 733 THR A CA 1
ATOM 5813 C C . THR A 1 733 ? -27.609 -31.203 -23.375 1 95.31 733 THR A C 1
ATOM 5815 O O . THR A 1 733 ? -27.062 -32.031 -22.641 1 95.31 733 THR A O 1
ATOM 5818 N N . ASN A 1 734 ? -28.469 -30.328 -23.016 1 94.31 734 ASN A N 1
ATOM 5819 C CA . ASN A 1 734 ? -28.969 -30.391 -21.641 1 94.31 734 ASN A CA 1
ATOM 5820 C C . ASN A 1 734 ? -29.625 -31.734 -21.359 1 94.31 734 ASN A C 1
ATOM 5822 O O . ASN A 1 734 ? -29.5 -32.25 -20.25 1 94.31 734 ASN A O 1
ATOM 5826 N N . ASP A 1 735 ?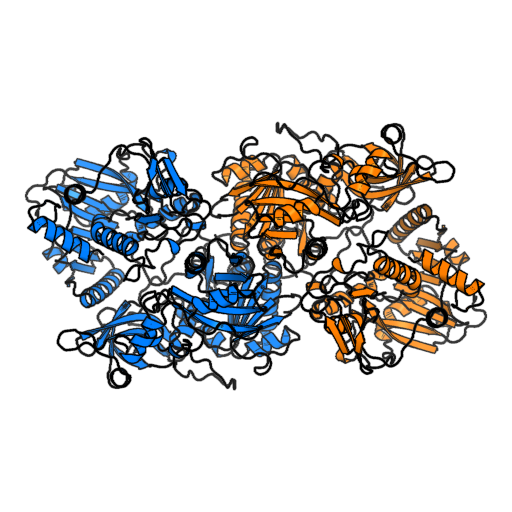 -30.297 -32.219 -22.297 1 94.81 735 ASP A N 1
ATOM 5827 C CA . ASP A 1 735 ? -30.984 -33.5 -22.156 1 94.81 735 ASP A CA 1
ATOM 5828 C C . ASP A 1 735 ? -29.969 -34.625 -21.906 1 94.81 735 ASP A C 1
ATOM 5830 O O . ASP A 1 735 ? -30.219 -35.5 -21.094 1 94.81 735 ASP A O 1
ATOM 5834 N N . TYR A 1 736 ? -28.953 -34.531 -22.656 1 95.25 736 TYR A N 1
ATOM 5835 C CA . TYR A 1 736 ? -27.891 -35.531 -22.469 1 95.25 736 TYR A CA 1
ATOM 5836 C C . TYR A 1 736 ? -27.391 -35.531 -21.031 1 95.25 736 TYR A C 1
ATOM 5838 O O . TYR A 1 736 ? -27.188 -36.562 -20.438 1 95.25 736 TYR A O 1
ATOM 5846 N N . ILE A 1 737 ? -27.203 -34.438 -20.406 1 96.06 737 ILE A N 1
ATOM 5847 C CA . ILE A 1 737 ? -26.656 -34.281 -19.062 1 96.06 737 ILE A CA 1
ATOM 5848 C C . ILE A 1 737 ? -27.688 -34.719 -18.031 1 96.06 737 ILE A C 1
ATOM 5850 O O . ILE A 1 737 ? -27.359 -35.5 -17.109 1 96.06 737 ILE A O 1
ATOM 5854 N N . LEU A 1 738 ? -28.922 -34.25 -18.188 1 94.12 738 LEU A N 1
ATOM 5855 C CA . LEU A 1 738 ? -29.938 -34.438 -17.156 1 94.12 738 LEU A CA 1
ATOM 5856 C C . LEU A 1 738 ? -30.484 -35.875 -17.188 1 94.12 738 LEU A C 1
ATOM 5858 O O . LEU A 1 738 ? -30.969 -36.375 -16.172 1 94.12 738 LEU A O 1
ATOM 5862 N N . LYS A 1 739 ? -30.391 -36.531 -18.281 1 93.44 739 LYS A N 1
ATOM 5863 C CA . LYS A 1 739 ? -30.984 -37.844 -18.422 1 93.44 739 LYS A CA 1
ATOM 5864 C C . LYS A 1 739 ? -30 -38.938 -18 1 93.44 739 LYS A C 1
ATOM 5866 O O . LYS A 1 739 ? -30.391 -40.094 -17.766 1 93.44 739 LYS A O 1
ATOM 5871 N N . ASN A 1 740 ? -28.812 -38.594 -17.922 1 93.94 740 ASN A N 1
ATOM 5872 C CA . ASN A 1 740 ? -27.797 -39.625 -17.641 1 93.94 740 ASN A CA 1
ATOM 5873 C C . ASN A 1 740 ? -27.297 -39.531 -16.203 1 93.94 740 ASN A C 1
ATOM 5875 O O . ASN A 1 740 ? -27.359 -38.469 -15.578 1 93.94 740 ASN A O 1
ATOM 5879 N N . THR A 1 741 ? -26.828 -40.688 -15.758 1 93.44 741 THR A N 1
ATOM 5880 C CA . THR A 1 741 ? -26.156 -40.75 -14.469 1 93.44 741 THR A CA 1
ATOM 5881 C C . THR A 1 741 ? -24.641 -40.875 -14.648 1 93.44 741 THR A C 1
ATOM 5883 O O . THR A 1 741 ? -24.172 -41.781 -15.344 1 93.44 741 THR A O 1
ATOM 5886 N N . PHE A 1 742 ? -23.984 -40.062 -14.023 1 97.5 742 PHE A N 1
ATOM 5887 C CA . PHE A 1 742 ? -22.531 -40.062 -14.133 1 97.5 742 PHE A CA 1
ATOM 5888 C C . PHE A 1 742 ? -21.891 -40.719 -12.906 1 97.5 742 PHE A C 1
ATOM 5890 O O . PHE A 1 742 ? -22.547 -40.844 -11.867 1 97.5 742 PHE A O 1
ATOM 5897 N N . HIS A 1 743 ? -20.75 -41.188 -13.047 1 97.44 743 HIS A N 1
ATOM 5898 C CA . HIS A 1 743 ? -19.953 -41.719 -11.953 1 97.44 743 HIS A CA 1
ATOM 5899 C C . HIS A 1 743 ? -18.578 -41.094 -11.898 1 97.44 743 HIS A C 1
ATOM 5901 O O . HIS A 1 743 ? -17.984 -40.781 -12.938 1 97.44 743 HIS A O 1
ATOM 5907 N N . ILE A 1 744 ? -18.094 -40.812 -10.742 1 97.38 744 ILE A N 1
ATOM 5908 C CA . ILE A 1 744 ? -16.734 -40.312 -10.531 1 97.38 744 ILE A CA 1
ATOM 5909 C C . ILE A 1 744 ? -15.898 -41.406 -9.859 1 97.38 744 ILE A C 1
ATOM 5911 O O . ILE A 1 744 ? -16.328 -42.031 -8.883 1 97.38 744 ILE A O 1
ATOM 5915 N N . VAL A 1 745 ? -14.766 -41.625 -10.359 1 95.62 745 VAL A N 1
ATOM 5916 C CA . VAL A 1 745 ? -13.867 -42.594 -9.781 1 95.62 745 VAL A CA 1
ATOM 5917 C C . VAL A 1 745 ? -12.891 -41.906 -8.828 1 95.62 745 VAL A C 1
ATOM 5919 O O . VAL A 1 745 ? -12.102 -41.062 -9.25 1 95.62 745 VAL A O 1
ATOM 5922 N N . ILE A 1 746 ? -13 -42.281 -7.574 1 95.81 746 ILE A N 1
ATOM 5923 C CA . ILE A 1 746 ? -12.141 -41.719 -6.539 1 95.81 746 ILE A CA 1
ATOM 5924 C C . ILE A 1 746 ? -11.391 -42.844 -5.824 1 95.81 746 ILE A C 1
ATOM 5926 O O . ILE A 1 746 ? -12 -43.688 -5.188 1 95.81 746 ILE A O 1
ATOM 5930 N N . GLY A 1 747 ? -10.062 -42.781 -5.918 1 90.06 747 GLY A N 1
ATOM 5931 C CA . GLY A 1 747 ? -9.266 -43.812 -5.273 1 90.06 747 GLY A CA 1
ATOM 5932 C C . GLY A 1 747 ? -9.617 -45.188 -5.734 1 90.06 747 GLY A C 1
ATOM 5933 O O . GLY A 1 747 ? -9.617 -46.125 -4.938 1 90.06 747 GLY A O 1
ATOM 5934 N N . GLY A 1 748 ? -10.031 -45.344 -6.875 1 87.81 748 GLY A N 1
ATOM 5935 C CA . GLY A 1 748 ? -10.344 -46.656 -7.43 1 87.81 748 GLY A CA 1
ATOM 5936 C C . GLY A 1 748 ? -11.797 -47.062 -7.242 1 87.81 748 GLY A C 1
ATOM 5937 O O . GLY A 1 748 ? -12.227 -48.094 -7.75 1 87.81 748 GLY A O 1
ATOM 5938 N N . LYS A 1 749 ? -12.523 -46.25 -6.617 1 92.88 749 LYS A N 1
ATOM 5939 C CA . LYS A 1 749 ? -13.93 -46.562 -6.352 1 92.88 749 LYS A CA 1
ATOM 5940 C C . LYS A 1 749 ? -14.852 -45.656 -7.164 1 92.88 749 LYS A C 1
ATOM 5942 O O . LYS A 1 749 ? -14.594 -44.469 -7.301 1 92.88 749 LYS A O 1
ATOM 5947 N N . PHE A 1 750 ? -15.953 -46.312 -7.688 1 95.19 750 PHE A N 1
ATOM 5948 C CA . PHE A 1 750 ? -16.953 -45.562 -8.453 1 95.19 750 PHE A CA 1
ATOM 5949 C C . PHE A 1 750 ? -18 -44.969 -7.527 1 95.19 750 PHE A C 1
ATOM 5951 O O . PHE A 1 750 ? -18.562 -45.656 -6.684 1 95.19 750 PHE A O 1
ATOM 5958 N N . PHE A 1 751 ? -18.266 -43.75 -7.664 1 97.44 751 PHE A N 1
ATOM 5959 C CA . PHE A 1 751 ? -19.312 -43.062 -6.93 1 97.44 751 PHE A CA 1
ATOM 5960 C C . PHE A 1 751 ? -20.328 -42.438 -7.887 1 97.44 751 PHE A C 1
ATOM 5962 O O . PHE A 1 751 ? -19.953 -41.656 -8.766 1 97.44 751 PHE A O 1
ATOM 5969 N N . PRO A 1 752 ? -21.609 -42.812 -7.727 1 97.5 752 PRO A N 1
ATOM 5970 C CA . PRO A 1 752 ? -22.609 -42.125 -8.539 1 97.5 752 PRO A CA 1
ATOM 5971 C C . PRO A 1 752 ? -22.719 -40.625 -8.195 1 97.5 752 PRO A C 1
ATOM 5973 O O . PRO A 1 752 ? -22.531 -40.25 -7.043 1 97.5 752 PRO A O 1
ATOM 5976 N N . ALA A 1 753 ? -23 -39.844 -9.234 1 97.62 753 ALA A N 1
ATOM 5977 C CA . ALA A 1 753 ? -23.094 -38.406 -9.023 1 97.62 753 ALA A CA 1
ATOM 5978 C C . ALA A 1 753 ? -24.266 -37.844 -9.797 1 97.62 753 ALA A C 1
ATOM 5980 O O . ALA A 1 753 ? -24.531 -38.219 -10.938 1 97.62 753 ALA A O 1
ATOM 5981 N N . LYS A 1 754 ? -24.969 -36.938 -9.125 1 95.19 754 LYS A N 1
ATOM 5982 C CA . LYS A 1 754 ? -26.047 -36.188 -9.766 1 95.19 754 LYS A CA 1
ATOM 5983 C C . LYS A 1 754 ? -25.5 -34.906 -10.391 1 95.19 754 LYS A C 1
ATOM 5985 O O . LYS A 1 754 ? -24.703 -34.188 -9.773 1 95.19 754 LYS A O 1
ATOM 5990 N N . ALA A 1 755 ? -26.016 -34.625 -11.586 1 96.31 755 ALA A N 1
ATOM 5991 C CA . ALA A 1 755 ? -25.484 -33.5 -12.336 1 96.31 755 ALA A CA 1
ATOM 5992 C C . ALA A 1 755 ? -26.391 -32.281 -12.188 1 96.31 755 ALA A C 1
ATOM 5994 O O . ALA A 1 755 ? -27.609 -32.406 -12.188 1 96.31 755 ALA A O 1
ATOM 5995 N N . ASN A 1 756 ? -25.766 -31.062 -11.961 1 94 756 ASN A N 1
ATOM 5996 C CA . ASN A 1 756 ? -26.406 -29.75 -12.07 1 94 756 ASN A CA 1
ATOM 5997 C C . ASN A 1 756 ? -25.812 -28.938 -13.219 1 94 756 ASN A C 1
ATOM 5999 O O . ASN A 1 756 ? -24.609 -28.969 -13.445 1 94 756 ASN A O 1
ATOM 6003 N N . ILE A 1 757 ? -26.688 -28.266 -13.992 1 92.25 757 ILE A N 1
ATOM 6004 C CA . ILE A 1 757 ? -26.219 -27.453 -15.109 1 92.25 757 ILE A CA 1
ATOM 6005 C C . ILE A 1 757 ? -26.328 -25.969 -14.758 1 92.25 757 ILE A C 1
ATOM 6007 O O . ILE A 1 757 ? -25.766 -25.125 -15.453 1 92.25 757 ILE A O 1
ATOM 6011 N N . HIS A 1 758 ? -27 -25.672 -13.695 1 90.38 758 HIS A N 1
ATOM 6012 C CA . HIS A 1 758 ? -27.125 -24.312 -13.203 1 90.38 758 HIS A CA 1
ATOM 6013 C C . HIS A 1 758 ? -26.766 -24.234 -11.719 1 90.38 758 HIS A C 1
ATOM 6015 O O . HIS A 1 758 ? -26.75 -25.25 -11.023 1 90.38 758 HIS A O 1
ATOM 6021 N N . SER A 1 759 ? -26.469 -23 -11.297 1 89 759 SER A N 1
ATOM 6022 C CA . SER A 1 759 ? -26.203 -22.781 -9.883 1 89 759 SER A CA 1
ATOM 6023 C C . SER A 1 759 ? -27.375 -23.25 -9.023 1 89 759 SER A C 1
ATOM 6025 O O . SER A 1 759 ? -28.531 -22.906 -9.289 1 89 759 SER A O 1
ATOM 6027 N N . PRO A 1 760 ? -27.047 -23.984 -8.008 1 86.88 760 PRO A N 1
ATOM 6028 C CA . PRO A 1 760 ? -28.125 -24.438 -7.133 1 86.88 760 PRO A CA 1
ATOM 6029 C C . PRO A 1 760 ? -28.656 -23.328 -6.227 1 86.88 760 PRO A C 1
ATOM 6031 O O . PRO A 1 760 ? -27.938 -22.375 -5.93 1 86.88 760 PRO A O 1
ATOM 6034 N N . THR A 1 761 ? -29.938 -23.453 -5.922 1 80.56 761 THR A N 1
ATOM 6035 C CA . THR A 1 761 ? -30.5 -22.578 -4.898 1 80.56 761 THR A CA 1
ATOM 6036 C C . THR A 1 761 ? -30.203 -23.125 -3.502 1 80.56 761 THR A C 1
ATOM 6038 O O . THR A 1 761 ? -30.594 -24.234 -3.164 1 80.56 761 THR A O 1
ATOM 6041 N N . LEU A 1 762 ? -29.391 -22.438 -2.873 1 78.44 762 LEU A N 1
ATOM 6042 C CA . LEU A 1 762 ? -29.031 -22.891 -1.53 1 78.44 762 LEU A CA 1
ATOM 6043 C C . LEU A 1 762 ? -29.828 -22.125 -0.476 1 78.44 762 LEU A C 1
ATOM 6045 O O . LEU A 1 762 ? -29.875 -20.891 -0.496 1 78.44 762 LEU A O 1
ATOM 6049 N N . SER A 1 763 ? -30.828 -22.797 0.169 1 62.03 763 SER A N 1
ATOM 6050 C CA . SER A 1 763 ? -31.719 -22.219 1.158 1 62.03 763 SER A CA 1
ATOM 6051 C C . SER A 1 763 ? -30.953 -21.359 2.158 1 62.03 763 SER A C 1
ATOM 6053 O O . SER A 1 763 ? -29.891 -21.766 2.646 1 62.03 763 SER A O 1
ATOM 6055 N N . PHE A 1 764 ? -31.141 -20.047 1.854 1 57.97 764 PHE A N 1
ATOM 6056 C CA . PHE A 1 764 ? -30.562 -19.188 2.879 1 57.97 764 PHE A CA 1
ATOM 6057 C C . PHE A 1 764 ? -31.281 -19.359 4.207 1 57.97 764 PHE A C 1
ATOM 6059 O O . PHE A 1 764 ? -32.469 -19.75 4.238 1 57.97 764 PHE A O 1
ATOM 6066 N N . ILE A 1 765 ? -30.625 -19.469 5.18 1 53.59 765 ILE A N 1
ATOM 6067 C CA . ILE A 1 765 ? -31.375 -19.25 6.406 1 53.59 765 ILE A CA 1
ATOM 6068 C C . ILE A 1 765 ? -32.219 -17.984 6.289 1 53.59 765 ILE A C 1
ATOM 6070 O O . ILE A 1 765 ? -31.906 -17.109 5.477 1 53.59 765 ILE A O 1
ATOM 6074 N N . GLU A 1 766 ? -33 -17.531 7.289 1 48.84 766 GLU A N 1
ATOM 6075 C CA . GLU A 1 766 ? -34.125 -16.641 7.543 1 48.84 766 GLU A CA 1
ATOM 6076 C C . GLU A 1 766 ? -33.969 -15.305 6.84 1 48.84 766 GLU A C 1
ATOM 6078 O O . GLU A 1 766 ? -34.781 -14.398 7.004 1 48.84 766 GLU A O 1
ATOM 6083 N N . TYR A 1 767 ? -32.781 -14.945 6.281 1 47.78 767 TYR A N 1
ATOM 6084 C CA . TYR A 1 767 ? -32.812 -13.5 6.051 1 47.78 767 TYR A CA 1
ATOM 6085 C C . TYR A 1 767 ? -33.188 -13.195 4.605 1 47.78 767 TYR A C 1
ATOM 6087 O O . TYR A 1 767 ? -32.844 -13.953 3.695 1 47.78 767 TYR A O 1
ATOM 6095 N N . GLY A 1 768 ? -34.438 -12.891 4.281 1 46.25 768 GLY A N 1
ATOM 6096 C CA . GLY A 1 768 ? -35.25 -12.336 3.199 1 46.25 768 GLY A CA 1
ATOM 6097 C C . GLY A 1 768 ? -34.406 -11.766 2.066 1 46.25 768 GLY A C 1
ATOM 6098 O O . GLY A 1 768 ? -34.812 -10.812 1.408 1 46.25 768 GLY A O 1
ATOM 6099 N N . TYR A 1 769 ? -33.156 -12.164 1.862 1 50.62 769 TYR A N 1
ATOM 6100 C CA . TYR A 1 769 ? -32.5 -11.414 0.789 1 50.62 769 TYR A CA 1
ATOM 6101 C C . TYR A 1 769 ? -32.906 -11.961 -0.576 1 50.62 769 TYR A C 1
ATOM 6103 O O . TYR A 1 769 ? -32.812 -13.164 -0.821 1 50.62 769 TYR A O 1
ATOM 6111 N N . ASP A 1 770 ? -33.844 -11.312 -1.254 1 49.25 770 ASP A N 1
ATOM 6112 C CA . ASP A 1 770 ? -34.562 -11.586 -2.502 1 49.25 770 ASP A CA 1
ATOM 6113 C C . ASP A 1 770 ? -33.594 -12.031 -3.598 1 49.25 770 ASP A C 1
ATOM 6115 O O . ASP A 1 770 ? -33.969 -12.82 -4.469 1 49.25 770 ASP A O 1
ATOM 6119 N N . SER A 1 771 ? -32.5 -11.281 -4.016 1 53.81 771 SER A N 1
ATOM 6120 C CA . SER A 1 771 ? -31.906 -11.477 -5.34 1 53.81 771 SER A CA 1
ATOM 6121 C C . SER A 1 771 ? -30.516 -12.094 -5.242 1 53.81 771 SER A C 1
ATOM 6123 O O . SER A 1 771 ? -29.578 -11.461 -4.742 1 53.81 771 SER A O 1
ATOM 6125 N N . ALA A 1 772 ? -30.562 -13.453 -5.359 1 56.81 772 ALA A N 1
ATOM 6126 C CA . ALA A 1 772 ? -29.281 -14.141 -5.324 1 56.81 772 ALA A CA 1
ATOM 6127 C C . ALA A 1 772 ? -28.625 -14.148 -6.703 1 56.81 772 ALA A C 1
ATOM 6129 O O . ALA A 1 772 ? -29.297 -14.375 -7.715 1 56.81 772 ALA A O 1
ATOM 6130 N N . TYR A 1 773 ? -27.375 -13.727 -6.832 1 60.41 773 TYR A N 1
ATOM 6131 C CA . TYR A 1 773 ? -26.594 -13.773 -8.062 1 60.41 773 TYR A CA 1
ATOM 6132 C C . TYR A 1 773 ? -26.297 -15.211 -8.469 1 60.41 773 TYR A C 1
ATOM 6134 O O . TYR A 1 773 ? -25.922 -16.031 -7.637 1 60.41 773 TYR A O 1
ATOM 6142 N N . MET A 1 774 ? -26.719 -15.539 -9.719 1 63.25 774 MET A N 1
ATOM 6143 C CA . MET A 1 774 ? -26.422 -16.844 -10.297 1 63.25 774 MET A CA 1
ATOM 6144 C C . MET A 1 774 ? -25.188 -16.766 -11.211 1 63.25 774 MET A C 1
ATOM 6146 O O . MET A 1 774 ? -25.203 -16.016 -12.195 1 63.25 774 MET A O 1
ATOM 6150 N N . ALA A 1 775 ? -24.203 -17.578 -10.914 1 64.19 775 ALA A N 1
ATOM 6151 C CA . ALA A 1 775 ? -22.953 -17.516 -11.68 1 64.19 775 ALA A CA 1
ATOM 6152 C C . ALA A 1 775 ? -23.094 -18.281 -12.992 1 64.19 775 ALA A C 1
ATOM 6154 O O . ALA A 1 775 ? -22.328 -18.031 -13.938 1 64.19 775 ALA A O 1
ATOM 6155 N N . THR A 1 776 ? -23.875 -19.297 -12.961 1 62.28 776 THR A N 1
ATOM 6156 C CA . THR A 1 776 ? -24.125 -20.109 -14.156 1 62.28 776 THR A CA 1
ATOM 6157 C C . THR A 1 776 ? -25.625 -20.156 -14.461 1 62.28 776 THR A C 1
ATOM 6159 O O . THR A 1 776 ? -26.438 -20.328 -13.555 1 62.28 776 THR A O 1
ATOM 6162 N N . ARG A 1 777 ? -26.047 -19.906 -15.852 1 64.38 777 ARG A N 1
ATOM 6163 C CA . ARG A 1 777 ? -27.453 -19.953 -16.25 1 64.38 777 ARG A CA 1
ATOM 6164 C C . ARG A 1 777 ? -27.656 -20.906 -17.422 1 64.38 777 ARG A C 1
ATOM 6166 O O . ARG A 1 777 ? -26.766 -21.078 -18.266 1 64.38 777 ARG A O 1
ATOM 6173 N N . MET B 1 1 ? -3.814 39.938 10.727 1 88.81 1 MET B N 1
ATOM 6174 C CA . MET B 1 1 ? -5.242 39.938 10.422 1 88.81 1 MET B CA 1
ATOM 6175 C C . MET B 1 1 ? -6.035 40.625 11.523 1 88.81 1 MET B C 1
ATOM 6177 O O . MET B 1 1 ? -6.922 41.438 11.25 1 88.81 1 MET B O 1
ATOM 6181 N N . CYS B 1 2 ? -5.699 40.344 12.719 1 86.88 2 CYS B N 1
ATOM 6182 C CA . CYS B 1 2 ? -6.371 40.969 13.852 1 86.88 2 CYS B CA 1
ATOM 6183 C C . CYS B 1 2 ? -6.062 42.438 13.914 1 86.88 2 CYS B C 1
ATOM 6185 O O . CYS B 1 2 ? -6.957 43.25 14.148 1 86.88 2 CYS B O 1
ATOM 6187 N N . GLN B 1 3 ? -4.805 42.781 13.703 1 86.31 3 GLN B N 1
ATOM 6188 C CA . GLN B 1 3 ? -4.418 44.188 13.703 1 86.31 3 GLN B CA 1
ATOM 6189 C C . GLN B 1 3 ? -5.145 44.969 12.602 1 86.31 3 GLN B C 1
ATOM 6191 O O . GLN B 1 3 ? -5.598 46.094 12.82 1 86.31 3 GLN B O 1
ATOM 6196 N N . TYR B 1 4 ? -5.191 44.438 11.43 1 90.69 4 TYR B N 1
ATOM 6197 C CA . TYR B 1 4 ? -5.93 45.062 10.344 1 90.69 4 TYR B CA 1
ATOM 6198 C C . TYR B 1 4 ? -7.387 45.281 10.734 1 90.69 4 TYR B C 1
ATOM 6200 O O . TYR B 1 4 ? -7.961 46.344 10.453 1 90.69 4 TYR B O 1
ATOM 6208 N N . SER B 1 5 ? -8.031 44.312 11.352 1 91.88 5 SER B N 1
ATOM 6209 C CA . SER B 1 5 ? -9.43 44.406 11.75 1 91.88 5 SER B CA 1
ATOM 6210 C C . SER B 1 5 ? -9.648 45.531 12.758 1 91.88 5 SER B C 1
ATOM 6212 O O . SER B 1 5 ? -10.609 46.281 12.641 1 91.88 5 SER B O 1
ATOM 6214 N N . ILE B 1 6 ? -8.797 45.594 13.742 1 90.06 6 ILE B N 1
ATOM 6215 C CA . ILE B 1 6 ? -8.891 46.625 14.742 1 90.06 6 ILE B CA 1
ATOM 6216 C C . ILE B 1 6 ? -8.781 48 14.062 1 90.06 6 ILE B C 1
ATOM 6218 O O . ILE B 1 6 ? -9.57 48.906 14.352 1 90.06 6 ILE B O 1
ATOM 6222 N N . GLY B 1 7 ? -7.762 48.156 13.172 1 92.19 7 GLY B N 1
ATOM 6223 C CA . GLY B 1 7 ? -7.625 49.375 12.422 1 92.19 7 GLY B CA 1
ATOM 6224 C C . GLY B 1 7 ? -8.859 49.719 11.609 1 92.19 7 GLY B C 1
ATOM 6225 O O . GLY B 1 7 ? -9.266 50.875 11.547 1 92.19 7 GLY B O 1
ATOM 6226 N N . LEU B 1 8 ? -9.422 48.75 11.039 1 94 8 LEU B N 1
ATOM 6227 C CA . LEU B 1 8 ? -10.625 48.938 10.242 1 94 8 LEU B CA 1
ATOM 6228 C C . LEU B 1 8 ? -11.781 49.406 11.109 1 94 8 LEU B C 1
ATOM 6230 O O . LEU B 1 8 ? -12.5 50.344 10.727 1 94 8 LEU B O 1
ATOM 6234 N N . TYR B 1 9 ? -12.039 48.781 12.258 1 93.62 9 TYR B N 1
ATOM 6235 C CA . TYR B 1 9 ? -13.133 49.156 13.148 1 93.62 9 TYR B CA 1
ATOM 6236 C C . TYR B 1 9 ? -12.953 50.594 13.648 1 93.62 9 TYR B C 1
ATOM 6238 O O . TYR B 1 9 ? -13.914 51.375 13.703 1 93.62 9 TYR B O 1
ATOM 6246 N N . LYS B 1 10 ? -11.719 50.875 13.992 1 91.81 10 LYS B N 1
ATOM 6247 C CA . LYS B 1 10 ? -11.422 52.25 14.438 1 91.81 10 LYS B CA 1
ATOM 6248 C C . LYS B 1 10 ? -11.703 53.25 13.336 1 91.81 10 LYS B C 1
ATOM 6250 O O . LYS B 1 10 ? -12.266 54.312 13.594 1 91.81 10 LYS B O 1
ATOM 6255 N N . ASP B 1 11 ? -11.273 52.906 12.203 1 94.69 11 ASP B N 1
ATOM 6256 C CA . ASP B 1 11 ? -11.5 53.781 11.062 1 94.69 11 ASP B CA 1
ATOM 6257 C C . ASP B 1 11 ? -12.992 54 10.812 1 94.69 11 ASP B C 1
ATOM 6259 O O . ASP B 1 11 ? -13.43 55.125 10.562 1 94.69 11 ASP B O 1
ATOM 6263 N N . LEU B 1 12 ? -13.789 53 10.859 1 94.94 12 LEU B N 1
ATOM 6264 C CA . LEU B 1 12 ? -15.227 53.094 10.664 1 94.94 12 LEU B CA 1
ATOM 6265 C C . LEU B 1 12 ? -15.875 53.938 11.75 1 94.94 12 LEU B C 1
ATOM 6267 O O . LEU B 1 12 ? -16.734 54.781 11.461 1 94.94 12 LEU B O 1
ATOM 6271 N N . GLU B 1 13 ? -15.445 53.719 12.961 1 93.81 13 GLU B N 1
ATOM 6272 C CA . GLU B 1 13 ? -15.961 54.531 14.07 1 93.81 13 GLU B CA 1
ATOM 6273 C C . GLU B 1 13 ? -15.617 56 13.898 1 93.81 13 GLU B C 1
ATOM 6275 O O . GLU B 1 13 ? -16.422 56.875 14.227 1 93.81 13 GLU B O 1
ATOM 6280 N N . ASN B 1 14 ? -14.461 56.281 13.445 1 94.25 14 ASN B N 1
ATOM 6281 C CA . ASN B 1 14 ? -14.031 57.656 13.211 1 94.25 14 ASN B CA 1
ATOM 6282 C C . ASN B 1 14 ? -14.875 58.344 12.141 1 94.25 14 ASN B C 1
ATOM 6284 O O . ASN B 1 14 ? -15.039 59.562 12.148 1 94.25 14 ASN B O 1
ATOM 6288 N N . ARG B 1 15 ? -15.359 57.531 11.297 1 95.19 15 ARG B N 1
ATOM 6289 C CA . ARG B 1 15 ? -16.219 58.031 10.234 1 95.19 15 ARG B CA 1
ATOM 6290 C C . ARG B 1 15 ? -17.656 58.188 10.695 1 95.19 15 ARG B C 1
ATOM 6292 O O . ARG B 1 15 ? -18.531 58.562 9.922 1 95.19 15 ARG B O 1
ATOM 6299 N N . GLY B 1 16 ? -17.906 57.844 11.898 1 94 16 GLY B N 1
ATOM 6300 C CA . GLY B 1 16 ? -19.234 57.969 12.484 1 94 16 GLY B CA 1
ATOM 6301 C C . GLY B 1 16 ? -20.094 56.719 12.312 1 94 16 GLY B C 1
ATOM 6302 O O . GLY B 1 16 ? -21.297 56.781 12.539 1 94 16 GLY B O 1
ATOM 6303 N N . LEU B 1 17 ? -19.484 55.719 11.867 1 95.81 17 LEU B N 1
ATOM 6304 C CA . LEU B 1 17 ? -20.203 54.469 11.672 1 95.81 17 LEU B CA 1
ATOM 6305 C C . LEU B 1 17 ? -20.047 53.531 12.875 1 95.81 17 LEU B C 1
ATOM 6307 O O . LEU B 1 17 ? -18.953 53.406 13.422 1 95.81 17 LEU B O 1
ATOM 6311 N N . SER B 1 18 ? -21.062 52.906 13.273 1 93.88 18 SER B N 1
ATOM 6312 C CA . SER B 1 18 ? -21.078 52.125 14.516 1 93.88 18 SER B CA 1
ATOM 6313 C C . SER B 1 18 ? -20.5 50.75 14.312 1 93.88 18 SER B C 1
ATOM 6315 O O . SER B 1 18 ? -20.953 50 13.438 1 93.88 18 SER B O 1
ATOM 6317 N N . THR B 1 19 ? -19.578 50.344 15.062 1 93.88 19 THR B N 1
ATOM 6318 C CA . THR B 1 19 ? -19.031 49 15.078 1 93.88 19 THR B CA 1
ATOM 6319 C C . THR B 1 19 ? -19.078 48.406 16.484 1 93.88 19 THR B C 1
ATOM 6321 O O . THR B 1 19 ? -18.922 47.188 16.656 1 93.88 19 THR B O 1
ATOM 6324 N N . GLY B 1 20 ? -19.422 49.25 17.406 1 91.12 20 GLY B N 1
ATOM 6325 C CA . GLY B 1 20 ? -19.422 48.812 18.797 1 91.12 20 GLY B CA 1
ATOM 6326 C C . GLY B 1 20 ? -18.031 48.688 19.359 1 91.12 20 GLY B C 1
ATOM 6327 O O . GLY B 1 20 ? -17.844 48.094 20.438 1 91.12 20 GLY B O 1
ATOM 6328 N N . TRP B 1 21 ? -17.062 49.25 18.734 1 93.06 21 TRP B N 1
ATOM 6329 C CA . TRP B 1 21 ? -15.68 49.156 19.188 1 93.06 21 TRP B CA 1
ATOM 6330 C C . TRP B 1 21 ? -15.5 49.875 20.531 1 93.06 21 TRP B C 1
ATOM 6332 O O . TRP B 1 21 ? -15.914 51.031 20.672 1 93.06 21 TRP B O 1
ATOM 6342 N N . LYS B 1 22 ? -15.008 49.156 21.438 1 93.06 22 LYS B N 1
ATOM 6343 C CA . LYS B 1 22 ? -14.633 49.656 22.75 1 93.06 22 LYS B CA 1
ATOM 6344 C C . LYS B 1 22 ? -13.227 49.219 23.141 1 93.06 22 LYS B C 1
ATOM 6346 O O . LYS B 1 22 ? -12.969 48.031 23.359 1 93.06 22 LYS B O 1
ATOM 6351 N N . GLY B 1 23 ? -12.289 50.156 23.234 1 93.06 23 GLY B N 1
ATOM 6352 C CA . GLY B 1 23 ? -10.898 49.875 23.562 1 93.06 23 GLY B CA 1
ATOM 6353 C C . GLY B 1 23 ? -10.648 49.719 25.047 1 93.06 23 GLY B C 1
ATOM 6354 O O . GLY B 1 23 ? -9.906 50.5 25.641 1 93.06 23 GLY B O 1
ATOM 6355 N N . CYS B 1 24 ? -11.266 48.75 25.656 1 95.88 24 CYS B N 1
ATOM 6356 C CA . CYS B 1 24 ? -11.227 48.562 27.109 1 95.88 24 CYS B CA 1
ATOM 6357 C C . CYS B 1 24 ? -10.023 47.719 27.516 1 95.88 24 CYS B C 1
ATOM 6359 O O . CYS B 1 24 ? -9.75 47.562 28.703 1 95.88 24 CYS B O 1
ATOM 6361 N N . GLY B 1 25 ? -9.227 47.188 26.547 1 95.94 25 GLY B N 1
ATOM 6362 C CA . GLY B 1 25 ? -8.078 46.344 26.859 1 95.94 25 GLY B CA 1
ATOM 6363 C C . GLY B 1 25 ? -8.469 44.938 27.266 1 95.94 25 GLY B C 1
ATOM 6364 O O . GLY B 1 25 ? -9.656 44.625 27.391 1 95.94 25 GLY B O 1
ATOM 6365 N N . SER B 1 26 ? -7.461 44.094 27.375 1 97.12 26 SER B N 1
ATOM 6366 C CA . SER B 1 26 ? -7.656 42.688 27.781 1 97.12 26 SER B CA 1
ATOM 6367 C C . SER B 1 26 ? -6.711 42.312 28.922 1 97.12 26 SER B C 1
ATOM 6369 O O . SER B 1 26 ? -5.555 42.75 28.938 1 97.12 26 SER B O 1
ATOM 6371 N N . LEU B 1 27 ? -7.242 41.625 29.891 1 98.44 27 LEU B N 1
ATOM 6372 C CA . LEU B 1 27 ? -6.477 41.094 31.016 1 98.44 27 LEU B CA 1
ATOM 6373 C C . LEU B 1 27 ? -6.48 39.562 30.984 1 98.44 27 LEU B C 1
ATOM 6375 O O . LEU B 1 27 ? -7.527 38.938 31.188 1 98.44 27 LEU B O 1
ATOM 6379 N N . LEU B 1 28 ? -5.34 38.969 30.703 1 98.5 28 LEU B N 1
ATOM 6380 C CA . LEU B 1 28 ? -5.18 37.5 30.703 1 98.5 28 LEU B CA 1
ATOM 6381 C C . LEU B 1 28 ? -4.609 37.031 32.031 1 98.5 28 LEU B C 1
ATOM 6383 O O . LEU B 1 28 ? -3.633 37.594 32.531 1 98.5 28 LEU B O 1
ATOM 6387 N N . LEU B 1 29 ? -5.172 36 32.594 1 98.62 29 LEU B N 1
ATOM 6388 C CA . LEU B 1 29 ? -4.754 35.531 33.906 1 98.62 29 LEU B CA 1
ATOM 6389 C C . LEU B 1 29 ? -4.012 34.188 33.781 1 98.62 29 LEU B C 1
ATOM 6391 O O . LEU B 1 29 ? -4.352 33.375 32.938 1 98.62 29 LEU B O 1
ATOM 6395 N N . ALA B 1 30 ? -2.975 33.969 34.625 1 98.5 30 ALA B N 1
ATOM 6396 C CA . ALA B 1 30 ? -2.184 32.75 34.688 1 98.5 30 ALA B CA 1
ATOM 6397 C C . ALA B 1 30 ? -2.227 32.156 36.094 1 98.5 30 ALA B C 1
ATOM 6399 O O . ALA B 1 30 ? -1.864 32.812 37.062 1 98.5 30 ALA B O 1
ATOM 6400 N N . ARG B 1 31 ? -2.682 30.891 36.156 1 98.06 31 ARG B N 1
ATOM 6401 C CA . ARG B 1 31 ? -2.771 30.234 37.469 1 98.06 31 ARG B CA 1
ATOM 6402 C C . ARG B 1 31 ? -1.537 29.375 37.719 1 98.06 31 ARG B C 1
ATOM 6404 O O . ARG B 1 31 ? -1.347 28.875 38.844 1 98.06 31 ARG B O 1
ATOM 6411 N N . THR B 1 32 ? -0.75 29.125 36.719 1 97.5 32 THR B N 1
ATOM 6412 C CA . THR B 1 32 ? 0.414 28.25 36.875 1 97.5 32 THR B CA 1
ATOM 6413 C C . THR B 1 32 ? 1.676 28.953 36.375 1 97.5 32 THR B C 1
ATOM 6415 O O . THR B 1 32 ? 1.6 29.906 35.594 1 97.5 32 THR B O 1
ATOM 6418 N N . LYS B 1 33 ? 2.783 28.422 36.812 1 96.62 33 LYS B N 1
ATOM 6419 C CA . LYS B 1 33 ? 4.066 28.953 36.375 1 96.62 33 LYS B CA 1
ATOM 6420 C C . LYS B 1 33 ? 4.262 28.734 34.875 1 96.62 33 LYS B C 1
ATOM 6422 O O . LYS B 1 33 ? 4.836 29.578 34.188 1 96.62 33 LYS B O 1
ATOM 6427 N N . ASP B 1 34 ? 3.824 27.625 34.406 1 97.56 34 ASP B N 1
ATOM 6428 C CA . ASP B 1 34 ? 3.945 27.328 32.969 1 97.56 34 ASP B CA 1
ATOM 6429 C C . ASP B 1 34 ? 3.125 28.297 32.125 1 97.56 34 ASP B C 1
ATOM 6431 O O . ASP B 1 34 ? 3.557 28.719 31.062 1 97.56 34 ASP B O 1
ATOM 6435 N N . ARG B 1 35 ? 1.934 28.625 32.594 1 98 35 ARG B N 1
ATOM 6436 C CA . ARG B 1 35 ? 1.136 29.625 31.875 1 98 35 ARG B CA 1
ATOM 6437 C C . ARG B 1 35 ? 1.842 30.984 31.859 1 98 35 ARG B C 1
ATOM 6439 O O . ARG B 1 35 ? 1.774 31.703 30.859 1 98 35 ARG B O 1
ATOM 6446 N N . MET B 1 36 ? 2.494 31.281 32.938 1 97.06 36 MET B N 1
ATOM 6447 C CA . MET B 1 36 ? 3.256 32.531 32.969 1 97.06 36 MET B CA 1
ATOM 6448 C C . MET B 1 36 ? 4.375 32.5 31.938 1 97.06 36 MET B C 1
ATOM 6450 O O . MET B 1 36 ? 4.684 33.531 31.328 1 97.06 36 MET B O 1
ATOM 6454 N N . ILE B 1 37 ? 5.043 31.359 31.797 1 96.69 37 ILE B N 1
ATOM 6455 C CA . ILE B 1 37 ? 6.074 31.234 30.781 1 96.69 37 ILE B CA 1
ATOM 6456 C C . ILE B 1 37 ? 5.465 31.453 29.391 1 96.69 37 ILE B C 1
ATOM 6458 O O . ILE B 1 37 ? 6.066 32.125 28.547 1 96.69 37 ILE B O 1
ATOM 6462 N N . SER B 1 38 ? 4.305 30.891 29.188 1 96.44 38 SER B N 1
ATOM 6463 C CA . SER B 1 38 ? 3.604 31.109 27.938 1 96.44 38 SER B CA 1
ATOM 6464 C C . SER B 1 38 ? 3.318 32.594 27.703 1 96.44 38 SER B C 1
ATOM 6466 O O . SER B 1 38 ? 3.447 33.094 26.578 1 96.44 38 SER B O 1
ATOM 6468 N N . PHE B 1 39 ? 2.91 33.312 28.75 1 96.88 39 PHE B N 1
ATOM 6469 C CA . PHE B 1 39 ? 2.639 34.75 28.641 1 96.88 39 PHE B CA 1
ATOM 6470 C C . PHE B 1 39 ? 3.916 35.5 28.344 1 96.88 39 PHE B C 1
ATOM 6472 O O . PHE B 1 39 ? 3.893 36.5 27.594 1 96.88 39 PHE B O 1
ATOM 6479 N N . LYS B 1 40 ? 4.965 35.094 28.953 1 95.31 40 LYS B N 1
ATOM 6480 C CA . LYS B 1 40 ? 6.25 35.719 28.672 1 95.31 40 LYS B CA 1
ATOM 6481 C C . LYS B 1 40 ? 6.613 35.594 27.188 1 95.31 40 LYS B C 1
ATOM 6483 O O . LYS B 1 40 ? 7.113 36.531 26.578 1 95.31 40 LYS B O 1
ATOM 6488 N N . ARG B 1 41 ? 6.406 34.438 26.672 1 93.88 41 ARG B N 1
ATOM 6489 C CA . ARG B 1 41 ? 6.664 34.188 25.25 1 93.88 41 ARG B CA 1
ATOM 6490 C C . ARG B 1 41 ? 5.77 35.062 24.375 1 93.88 41 ARG B C 1
ATOM 6492 O O . ARG B 1 41 ? 6.234 35.625 23.391 1 93.88 41 ARG B O 1
ATOM 6499 N N . LEU B 1 42 ? 4.516 35.125 24.766 1 92.62 42 LEU B N 1
ATOM 6500 C CA . LEU B 1 42 ? 3.574 35.969 24.031 1 92.62 42 LEU B CA 1
ATOM 6501 C C . LEU B 1 42 ? 4 37.406 24.078 1 92.62 42 LEU B C 1
ATOM 6503 O O . LEU B 1 42 ? 3.91 38.125 23.062 1 92.62 42 LEU B O 1
ATOM 6507 N N . ALA B 1 43 ? 4.387 37.875 25.203 1 93.19 43 ALA B N 1
ATOM 6508 C CA . ALA B 1 43 ? 4.824 39.25 25.375 1 93.19 43 ALA B CA 1
ATOM 6509 C C . ALA B 1 43 ? 6.035 39.562 24.5 1 93.19 43 ALA B C 1
ATOM 6511 O O . ALA B 1 43 ? 6.133 40.625 23.906 1 93.19 43 ALA B O 1
ATOM 6512 N N . ALA B 1 44 ? 6.934 38.625 24.484 1 90.25 44 ALA B N 1
ATOM 6513 C CA . ALA B 1 44 ? 8.125 38.781 23.656 1 90.25 44 ALA B CA 1
ATOM 6514 C C . ALA B 1 44 ? 7.766 38.906 22.188 1 90.25 44 ALA B C 1
ATOM 6516 O O . ALA B 1 44 ? 8.32 39.75 21.469 1 90.25 44 ALA B O 1
ATOM 6517 N N . SER B 1 45 ? 6.902 38.094 21.781 1 87.81 45 SER B N 1
ATOM 6518 C CA . SER B 1 45 ? 6.445 38.156 20.391 1 87.81 45 SER B CA 1
ATOM 6519 C C . SER B 1 45 ? 5.695 39.438 20.094 1 87.81 45 SER B C 1
ATOM 6521 O O . SER B 1 45 ? 5.816 40 19 1 87.81 45 SER B O 1
ATOM 6523 N N . ALA B 1 46 ? 4.84 39.844 20.984 1 87.69 46 ALA B N 1
ATOM 6524 C CA . ALA B 1 46 ? 4.086 41.094 20.844 1 87.69 46 ALA B CA 1
ATOM 6525 C C . ALA B 1 46 ? 5.02 42.281 20.703 1 87.69 46 ALA B C 1
ATOM 6527 O O . ALA B 1 46 ? 4.762 43.188 19.906 1 87.69 46 ALA B O 1
ATOM 6528 N N . GLU B 1 47 ? 5.984 42.281 21.469 1 83.88 47 GLU B N 1
ATOM 6529 C CA . GLU B 1 47 ? 6.961 43.375 21.391 1 83.88 47 GLU B CA 1
ATOM 6530 C C . GLU B 1 47 ? 7.605 43.438 20.016 1 83.88 47 GLU B C 1
ATOM 6532 O O . GLU B 1 47 ? 7.797 44.5 19.469 1 83.88 47 GLU B O 1
ATOM 6537 N N . ALA B 1 48 ? 7.953 42.281 19.531 1 80.62 48 ALA B N 1
ATOM 6538 C CA . ALA B 1 48 ? 8.547 42.188 18.203 1 80.62 48 ALA B CA 1
ATOM 6539 C C . ALA B 1 48 ? 7.594 42.75 17.141 1 80.62 48 ALA B C 1
ATOM 6541 O O . ALA B 1 48 ? 8.031 43.25 16.094 1 80.62 48 ALA B O 1
ATOM 6542 N N . MET B 1 49 ? 6.309 42.688 17.453 1 82.31 49 MET B N 1
ATOM 6543 C CA . MET B 1 49 ? 5.293 43.188 16.516 1 82.31 49 MET B CA 1
ATOM 6544 C C . MET B 1 49 ? 4.824 44.562 16.891 1 82.31 49 MET B C 1
ATOM 6546 O O . MET B 1 49 ? 3.846 45.094 16.328 1 82.31 49 MET B O 1
ATOM 6550 N N . ASN B 1 50 ? 5.371 45.156 17.781 1 82.12 50 ASN B N 1
ATOM 6551 C CA . ASN B 1 50 ? 5.055 46.5 18.266 1 82.12 50 ASN B CA 1
ATOM 6552 C C . ASN B 1 50 ? 3.658 46.562 18.891 1 82.12 50 ASN B C 1
ATOM 6554 O O . ASN B 1 50 ? 2.895 47.5 18.609 1 82.12 50 ASN B O 1
ATOM 6558 N N . ILE B 1 51 ? 3.309 45.531 19.594 1 88.75 51 ILE B N 1
ATOM 6559 C CA . ILE B 1 51 ? 2.07 45.5 20.359 1 88.75 51 ILE B CA 1
ATOM 6560 C C . ILE B 1 51 ? 2.379 45.688 21.844 1 88.75 51 ILE B C 1
ATOM 6562 O O . ILE B 1 51 ? 3.217 44.969 22.406 1 88.75 51 ILE B O 1
ATOM 6566 N N . GLU B 1 52 ? 1.697 46.594 22.391 1 91.88 52 GLU B N 1
ATOM 6567 C CA . GLU B 1 52 ? 1.939 46.906 23.797 1 91.88 52 GLU B CA 1
ATOM 6568 C C . GLU B 1 52 ? 1.326 45.844 24.703 1 91.88 52 GLU B C 1
ATOM 6570 O O . GLU B 1 52 ? 0.157 45.5 24.547 1 91.88 52 GLU B O 1
ATOM 6575 N N . CYS B 1 53 ? 2.129 45.344 25.516 1 94.19 53 CYS B N 1
ATOM 6576 C CA . CYS B 1 53 ? 1.639 44.406 26.547 1 94.19 53 CYS B CA 1
ATOM 6577 C C . CYS B 1 53 ? 2.496 44.5 27.797 1 94.19 53 CYS B C 1
ATOM 6579 O O . CYS B 1 53 ? 3.629 45 27.75 1 94.19 53 CYS B O 1
ATOM 6581 N N . GLU B 1 54 ? 1.941 44.125 28.953 1 96.06 54 GLU B N 1
ATOM 6582 C CA . GLU B 1 54 ? 2.629 44.188 30.234 1 96.06 54 GLU B CA 1
ATOM 6583 C C . GLU B 1 54 ? 2.367 42.969 31.094 1 96.06 54 GLU B C 1
ATOM 6585 O O . GLU B 1 54 ? 1.215 42.594 31.312 1 96.06 54 GLU B O 1
ATOM 6590 N N . LEU B 1 55 ? 3.502 42.344 31.547 1 97.06 55 LEU B N 1
ATOM 6591 C CA . LEU B 1 55 ? 3.365 41.25 32.5 1 97.06 55 LEU B CA 1
ATOM 6592 C C . LEU B 1 55 ? 3.002 41.781 33.875 1 97.06 55 LEU B C 1
ATOM 6594 O O . LEU B 1 55 ? 3.506 42.844 34.312 1 97.06 55 LEU B O 1
ATOM 6598 N N . LEU B 1 56 ? 2.143 41.062 34.562 1 98.12 56 LEU B N 1
ATOM 6599 C CA . LEU B 1 56 ? 1.62 41.562 35.812 1 98.12 56 LEU B CA 1
ATOM 6600 C C . LEU B 1 56 ? 1.84 40.531 36.938 1 98.12 56 LEU B C 1
ATOM 6602 O O . LEU B 1 56 ? 1.841 39.312 36.688 1 98.12 56 LEU B O 1
ATOM 6606 N N . THR B 1 57 ? 2.025 41.031 38.156 1 97.81 57 THR B N 1
ATOM 6607 C CA . THR B 1 57 ? 1.86 40.219 39.344 1 97.81 57 THR B CA 1
ATOM 6608 C C . THR B 1 57 ? 0.382 40.031 39.688 1 97.81 57 THR B C 1
ATOM 6610 O O . THR B 1 57 ? -0.479 40.688 39.062 1 97.81 57 THR B O 1
ATOM 6613 N N . PRO B 1 58 ? 0.091 39.156 40.625 1 97.94 58 PRO B N 1
ATOM 6614 C CA . PRO B 1 58 ? -1.307 39.031 41.031 1 97.94 58 PRO B CA 1
ATOM 6615 C C . PRO B 1 58 ? -1.901 40.344 41.5 1 97.94 58 PRO B C 1
ATOM 6617 O O . PRO B 1 58 ? -3.043 40.656 41.188 1 97.94 58 PRO B O 1
ATOM 6620 N N . GLN B 1 59 ? -1.129 41.156 42.219 1 97.56 59 GLN B N 1
ATOM 6621 C CA . GLN B 1 59 ? -1.598 42.438 42.688 1 97.56 59 GLN B CA 1
ATOM 6622 C C . GLN B 1 59 ? -1.802 43.438 41.562 1 97.56 59 GLN B C 1
ATOM 6624 O O . GLN B 1 59 ? -2.748 44.219 41.562 1 97.56 59 GLN B O 1
ATOM 6629 N N . GLY B 1 60 ? -0.843 43.344 40.656 1 97.81 60 GLY B N 1
ATOM 6630 C CA . GLY B 1 60 ? -1.003 44.188 39.5 1 97.81 60 GLY B CA 1
ATOM 6631 C C . GLY B 1 60 ? -2.271 43.875 38.719 1 97.81 60 GLY B C 1
ATOM 6632 O O . GLY B 1 60 ? -2.926 44.812 38.219 1 97.81 60 GLY B O 1
ATOM 6633 N N . ALA B 1 61 ? -2.59 42.625 38.625 1 98.12 61 ALA B N 1
ATOM 6634 C CA . ALA B 1 61 ? -3.814 42.219 37.938 1 98.12 61 ALA B CA 1
ATOM 6635 C C . ALA B 1 61 ? -5.051 42.719 38.656 1 98.12 61 ALA B C 1
ATOM 6637 O O . ALA B 1 61 ? -6.004 43.188 38.031 1 98.12 61 ALA B O 1
ATOM 6638 N N . ALA B 1 62 ? -5.016 42.656 39.969 1 96.75 62 ALA B N 1
ATOM 6639 C CA . ALA B 1 62 ? -6.133 43.125 40.781 1 96.75 62 ALA B CA 1
ATOM 6640 C C . ALA B 1 62 ? -6.305 44.625 40.656 1 96.75 62 ALA B C 1
ATOM 6642 O O . ALA B 1 62 ? -7.426 45.125 40.75 1 96.75 62 ALA B O 1
ATOM 6643 N N . LYS B 1 63 ? -5.211 45.312 40.438 1 97 63 LYS B N 1
ATOM 6644 C CA . LYS B 1 63 ? -5.281 46.75 40.25 1 97 63 LYS B CA 1
ATOM 6645 C C . LYS B 1 63 ? -5.977 47.094 38.938 1 97 63 LYS B C 1
ATOM 6647 O O . LYS B 1 63 ? -6.711 48.094 38.844 1 97 63 LYS B O 1
ATOM 6652 N N . ILE B 1 64 ? -5.695 46.344 37.938 1 97 64 ILE B N 1
ATOM 6653 C CA . ILE B 1 64 ? -6.305 46.562 36.625 1 97 64 ILE B CA 1
ATOM 6654 C C . ILE B 1 64 ? -7.793 46.25 36.688 1 97 64 ILE B C 1
ATOM 6656 O O . ILE B 1 64 ? -8.617 46.938 36.125 1 97 64 ILE B O 1
ATOM 6660 N N . SER B 1 65 ? -8.125 45.188 37.406 1 96.75 65 SER B N 1
ATOM 6661 C CA . SER B 1 65 ? -9.523 44.812 37.594 1 96.75 65 SER B CA 1
ATOM 6662 C C . SER B 1 65 ? -9.781 44.344 39.031 1 96.75 65 SER B C 1
ATOM 6664 O O . SER B 1 65 ? -9.641 43.156 39.344 1 96.75 65 SER B O 1
ATOM 6666 N N . PRO B 1 66 ? -10.312 45.156 39.719 1 94.62 66 PRO B N 1
ATOM 6667 C CA . PRO B 1 66 ? -10.461 44.875 41.156 1 94.62 66 PRO B CA 1
ATOM 6668 C C . PRO B 1 66 ? -11.5 43.812 41.438 1 94.62 66 PRO B C 1
ATOM 6670 O O . PRO B 1 66 ? -11.578 43.312 42.562 1 94.62 66 PRO B O 1
ATOM 6673 N N . ILE B 1 67 ? -12.258 43.406 40.562 1 95.06 67 ILE B N 1
ATOM 6674 C CA . ILE B 1 67 ? -13.32 42.438 40.781 1 95.06 67 ILE B CA 1
ATOM 6675 C C . ILE B 1 67 ? -12.727 41.031 40.906 1 95.06 67 ILE B C 1
ATOM 6677 O O . ILE B 1 67 ? -13.406 40.094 41.344 1 95.06 67 ILE B O 1
ATOM 6681 N N . ILE B 1 68 ? -11.516 40.719 40.5 1 97.38 68 ILE B N 1
ATOM 6682 C CA . ILE B 1 68 ? -10.969 39.375 40.438 1 97.38 68 ILE B CA 1
ATOM 6683 C C . ILE B 1 68 ? -10.359 39.031 41.812 1 97.38 68 ILE B C 1
ATOM 6685 O O . ILE B 1 68 ? -9.797 39.875 42.469 1 97.38 68 ILE B O 1
ATOM 6689 N N . SER B 1 69 ? -10.477 37.75 42.125 1 97.62 69 SER B N 1
ATOM 6690 C CA . SER B 1 69 ? -9.711 37.188 43.25 1 97.62 69 SER B CA 1
ATOM 6691 C C . SER B 1 69 ? -8.297 36.844 42.812 1 97.62 69 SER B C 1
ATOM 6693 O O . SER B 1 69 ? -8.078 36.344 41.719 1 97.62 69 SER B O 1
ATOM 6695 N N . THR B 1 70 ? -7.34 37.062 43.656 1 97.69 70 THR B N 1
ATOM 6696 C CA . THR B 1 70 ? -5.957 36.75 43.344 1 97.69 70 THR B CA 1
ATOM 6697 C C . THR B 1 70 ? -5.594 35.344 43.844 1 97.69 70 THR B C 1
ATOM 6699 O O . THR B 1 70 ? -4.445 34.906 43.719 1 97.69 70 THR B O 1
ATOM 6702 N N . GLU B 1 71 ? -6.602 34.719 44.438 1 96.88 71 GLU B N 1
ATOM 6703 C CA . GLU B 1 71 ? -6.352 33.344 44.906 1 96.88 71 GLU B CA 1
ATOM 6704 C C . GLU B 1 71 ? -5.887 32.438 43.75 1 96.88 71 GLU B C 1
ATOM 6706 O O . GLU B 1 71 ? -6.484 32.438 42.688 1 96.88 71 GLU B O 1
ATOM 6711 N N . ASP B 1 72 ? -4.789 31.688 44.062 1 96.5 72 ASP B N 1
ATOM 6712 C CA . ASP B 1 72 ? -4.23 30.734 43.094 1 96.5 72 ASP B CA 1
ATOM 6713 C C . ASP B 1 72 ? -3.85 31.406 41.781 1 96.5 72 ASP B C 1
ATOM 6715 O O . ASP B 1 72 ? -4.113 30.875 40.719 1 96.5 72 ASP B O 1
ATOM 6719 N N . LEU B 1 73 ? -3.424 32.594 41.844 1 97.5 73 LEU B N 1
ATOM 6720 C CA . LEU B 1 73 ? -2.979 33.344 40.688 1 97.5 73 LEU B CA 1
ATOM 6721 C C . LEU B 1 73 ? -1.469 33.562 40.719 1 97.5 73 LEU B C 1
ATOM 6723 O O . LEU B 1 73 ? -0.92 34 41.75 1 97.5 73 LEU B O 1
ATOM 6727 N N . GLU B 1 74 ? -0.774 33.188 39.656 1 97.94 74 GLU B N 1
ATOM 6728 C CA . GLU B 1 74 ? 0.661 33.406 39.531 1 97.94 74 GLU B CA 1
ATOM 6729 C C . GLU B 1 74 ? 0.943 34.781 38.906 1 97.94 74 GLU B C 1
ATOM 6731 O O . GLU B 1 74 ? 2.002 35.375 39.125 1 97.94 74 GLU B O 1
ATOM 6736 N N . GLY B 1 75 ? 0.064 35.312 38.094 1 98.12 75 GLY B N 1
ATOM 6737 C CA . GLY B 1 75 ? 0.2 36.594 37.438 1 98.12 75 GLY B CA 1
ATOM 6738 C C . GLY B 1 75 ? -0.767 36.75 36.281 1 98.12 75 GLY B C 1
ATOM 6739 O O . GLY B 1 75 ? -1.855 36.188 36.281 1 98.12 75 GLY B O 1
ATOM 6740 N N . GLY B 1 76 ? -0.373 37.656 35.406 1 98.12 76 GLY B N 1
ATOM 6741 C CA . GLY B 1 76 ? -1.222 37.906 34.25 1 98.12 76 GLY B CA 1
ATOM 6742 C C . GLY B 1 76 ? -0.526 38.719 33.156 1 98.12 76 GLY B C 1
ATOM 6743 O O . GLY B 1 76 ? 0.672 39 33.25 1 98.12 76 GLY B O 1
ATOM 6744 N N . LEU B 1 77 ? -1.179 38.938 32.125 1 98.06 77 LEU B N 1
ATOM 6745 C CA . LEU B 1 77 ? -0.741 39.75 30.984 1 98.06 77 LEU B CA 1
ATOM 6746 C C . LEU B 1 77 ? -1.788 40.781 30.641 1 98.06 77 LEU B C 1
ATOM 6748 O O . LEU B 1 77 ? -2.967 40.469 30.469 1 98.06 77 LEU B O 1
ATOM 6752 N N . TRP B 1 78 ? -1.381 42.031 30.625 1 98.12 78 TRP B N 1
ATOM 6753 C CA . TRP B 1 78 ? -2.244 43.156 30.297 1 98.12 78 TRP B CA 1
ATOM 6754 C C . TRP B 1 78 ? -1.978 43.656 28.875 1 98.12 78 TRP B C 1
ATOM 6756 O O . TRP B 1 78 ? -0.829 43.906 28.5 1 98.12 78 TRP B O 1
ATOM 6766 N N . ILE B 1 79 ? -3.004 43.75 28.062 1 96.38 79 ILE B N 1
ATOM 6767 C CA . ILE B 1 79 ? -2.918 44.281 26.703 1 96.38 79 ILE B CA 1
ATOM 6768 C C . ILE B 1 79 ? -3.854 45.469 26.531 1 96.38 79 ILE B C 1
ATOM 6770 O O . ILE B 1 79 ? -5.012 45.312 26.141 1 96.38 79 ILE B O 1
ATOM 6774 N N . PRO B 1 80 ? -3.354 46.594 26.641 1 95.38 80 PRO B N 1
ATOM 6775 C CA . PRO B 1 80 ? -4.211 47.781 26.688 1 95.38 80 PRO B CA 1
ATOM 6776 C C . PRO B 1 80 ? -4.852 48.094 25.328 1 95.38 80 PRO B C 1
ATOM 6778 O O . PRO B 1 80 ? -5.934 48.688 25.281 1 95.38 80 PRO B O 1
ATOM 6781 N N . GLY B 1 81 ? -4.168 47.75 24.281 1 90.81 81 GLY B N 1
ATOM 6782 C CA . GLY B 1 81 ? -4.66 48.094 22.953 1 90.81 81 GLY B CA 1
ATOM 6783 C C . GLY B 1 81 ? -5.805 47.219 22.5 1 90.81 81 GLY B C 1
ATOM 6784 O O . GLY B 1 81 ? -6.434 47.469 21.469 1 90.81 81 GLY B O 1
ATOM 6785 N N . ASP B 1 82 ? -6.164 46.25 23.312 1 92.5 82 ASP B N 1
ATOM 6786 C CA . ASP B 1 82 ? -7.25 45.312 22.969 1 92.5 82 ASP B CA 1
ATOM 6787 C C . ASP B 1 82 ? -8.609 45.938 23.312 1 92.5 82 ASP B C 1
ATOM 6789 O O . ASP B 1 82 ? -8.68 46.969 23.953 1 92.5 82 ASP B O 1
ATOM 6793 N N . GLY B 1 83 ? -9.609 45.25 22.781 1 92.12 83 GLY B N 1
ATOM 6794 C CA . GLY B 1 83 ? -10.953 45.719 23.031 1 92.12 83 GLY B CA 1
ATOM 6795 C C . GLY B 1 83 ? -12.031 44.781 22.562 1 92.12 83 GLY B C 1
ATOM 6796 O O . GLY B 1 83 ? -11.773 43.594 22.375 1 92.12 83 GLY B O 1
ATOM 6797 N N . VAL B 1 84 ? -13.258 45.344 22.594 1 92.69 84 VAL B N 1
ATOM 6798 C CA . VAL B 1 84 ? -14.406 44.562 22.203 1 92.69 84 VAL B CA 1
ATOM 6799 C C . VAL B 1 84 ? -15.148 45.219 21.047 1 92.69 84 VAL B C 1
ATOM 6801 O O . VAL B 1 84 ? -15.125 46.438 20.906 1 92.69 84 VAL B O 1
ATOM 6804 N N . GLY B 1 85 ? -15.57 44.406 20.125 1 90.75 85 GLY B N 1
ATOM 6805 C CA . GLY B 1 85 ? -16.484 44.844 19.078 1 90.75 85 GLY B CA 1
ATOM 6806 C C . GLY B 1 85 ? -17.844 44.156 19.156 1 90.75 85 GLY B C 1
ATOM 6807 O O . GLY B 1 85 ? -17.984 43.125 19.797 1 90.75 85 GLY B O 1
ATOM 6808 N N . ASP B 1 86 ? -18.844 44.844 18.562 1 91.19 86 ASP B N 1
ATOM 6809 C CA . ASP B 1 86 ? -20.172 44.25 18.453 1 91.19 86 ASP B CA 1
ATOM 6810 C C . ASP B 1 86 ? -20.359 43.562 17.109 1 91.19 86 ASP B C 1
ATOM 6812 O O . ASP B 1 86 ? -20.422 44.25 16.062 1 91.19 86 ASP B O 1
ATOM 6816 N N . PRO B 1 87 ? -20.469 42.281 17.156 1 90.5 87 PRO B N 1
ATOM 6817 C CA . PRO B 1 87 ? -20.516 41.562 15.891 1 90.5 87 PRO B CA 1
ATOM 6818 C C . PRO B 1 87 ? -21.688 42 15.008 1 90.5 87 PRO B C 1
ATOM 6820 O O . PRO B 1 87 ?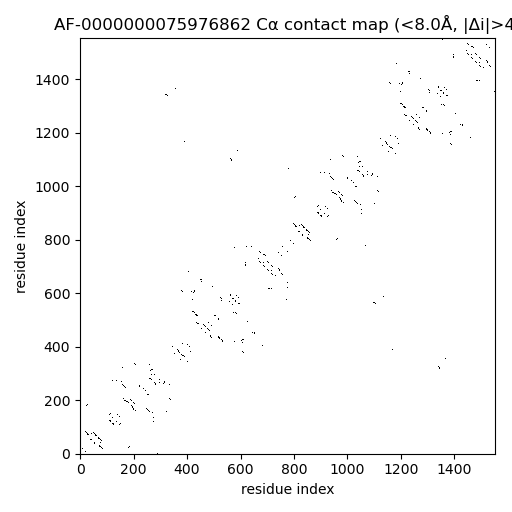 -21.547 42.062 13.781 1 90.5 87 PRO B O 1
ATOM 6823 N N . TYR B 1 88 ? -22.797 42.219 15.609 1 91.25 88 TYR B N 1
ATOM 6824 C CA . TYR B 1 88 ? -23.969 42.594 14.836 1 91.25 88 TYR B CA 1
ATOM 6825 C C . TYR B 1 88 ? -23.781 44 14.219 1 91.25 88 TYR B C 1
ATOM 6827 O O . TYR B 1 88 ? -24 44.156 13.023 1 91.25 88 TYR B O 1
ATOM 6835 N N . LYS B 1 89 ? -23.375 44.938 15.016 1 93.81 89 LYS B N 1
ATOM 6836 C CA . LYS B 1 89 ? -23.156 46.281 14.516 1 93.81 89 LYS B CA 1
ATOM 6837 C C . LYS B 1 89 ? -22.078 46.312 13.438 1 93.81 89 LYS B C 1
ATOM 6839 O O . LYS B 1 89 ? -22.234 47 12.414 1 93.81 89 LYS B O 1
ATOM 6844 N N . CYS B 1 90 ? -21.078 45.625 13.719 1 93.56 90 CYS B N 1
ATOM 6845 C CA . CYS B 1 90 ? -19.984 45.562 12.75 1 93.56 90 CYS B CA 1
ATOM 6846 C C . CYS B 1 90 ? -20.453 45 11.422 1 93.56 90 CYS B C 1
ATOM 6848 O O . CYS B 1 90 ? -20.156 45.531 10.359 1 93.56 90 CYS B O 1
ATOM 6850 N N . CYS B 1 91 ? -21.203 43.875 11.469 1 93.44 91 CYS B N 1
ATOM 6851 C CA . CYS B 1 91 ? -21.703 43.219 10.258 1 93.44 91 CYS B CA 1
ATOM 6852 C C . CYS B 1 91 ? -22.625 44.156 9.477 1 93.44 91 CYS B C 1
ATOM 6854 O O . CYS B 1 91 ? -22.5 44.281 8.258 1 93.44 91 CYS B O 1
ATOM 6856 N N . LEU B 1 92 ? -23.453 44.844 10.164 1 94.56 92 LEU B N 1
ATOM 6857 C CA . LEU B 1 92 ? -24.391 45.75 9.523 1 94.56 92 LEU B CA 1
ATOM 6858 C C . LEU B 1 92 ? -23.656 46.906 8.867 1 94.56 92 LEU B C 1
ATOM 6860 O O . LEU B 1 92 ? -24 47.312 7.746 1 94.56 92 LEU B O 1
ATOM 6864 N N . THR B 1 93 ? -22.75 47.438 9.617 1 96.19 93 THR B N 1
ATOM 6865 C CA . THR B 1 93 ? -21.969 48.531 9.086 1 96.19 93 THR B CA 1
ATOM 6866 C C . THR B 1 93 ? -21.203 48.125 7.84 1 96.19 93 THR B C 1
ATOM 6868 O O . THR B 1 93 ? -21.203 48.844 6.832 1 96.19 93 THR B O 1
ATOM 6871 N N . LEU B 1 94 ? -20.562 47 7.883 1 95 94 LEU B N 1
ATOM 6872 C CA . LEU B 1 94 ? -19.797 46.5 6.746 1 95 94 LEU B CA 1
ATOM 6873 C C . LEU B 1 94 ? -20.719 46.219 5.555 1 95 94 LEU B C 1
ATOM 6875 O O . LEU B 1 94 ? -20.359 46.531 4.414 1 95 94 LEU B O 1
ATOM 6879 N N . ALA B 1 95 ? -21.875 45.688 5.785 1 95.44 95 ALA B N 1
ATOM 6880 C CA . ALA B 1 95 ? -22.844 45.406 4.719 1 95.44 95 ALA B CA 1
ATOM 6881 C C . ALA B 1 95 ? -23.344 46.688 4.082 1 95.44 95 ALA B C 1
ATOM 6883 O O . ALA B 1 95 ? -23.469 46.781 2.859 1 95.44 95 ALA B O 1
ATOM 6884 N N . THR B 1 96 ? -23.625 47.656 4.938 1 95.5 96 THR B N 1
ATOM 6885 C CA . THR B 1 96 ? -24.141 48.906 4.449 1 95.5 96 THR B CA 1
ATOM 6886 C C . THR B 1 96 ? -23.078 49.625 3.607 1 95.5 96 THR B C 1
ATOM 6888 O O . THR B 1 96 ? -23.375 50.156 2.527 1 95.5 96 THR B O 1
ATOM 6891 N N . GLU B 1 97 ? -21.906 49.656 4.156 1 95.38 97 GLU B N 1
ATOM 6892 C CA . GLU B 1 97 ? -20.828 50.281 3.414 1 95.38 97 GLU B CA 1
ATOM 6893 C C . GLU B 1 97 ? -20.562 49.562 2.102 1 95.38 97 GLU B C 1
ATOM 6895 O O . GLU B 1 97 ? -20.234 50.188 1.091 1 95.38 97 GLU B O 1
ATOM 6900 N N . ALA B 1 98 ? -20.672 48.219 2.1 1 95.69 98 ALA B N 1
ATOM 6901 C CA . ALA B 1 98 ? -20.5 47.438 0.881 1 95.69 98 ALA B CA 1
ATOM 6902 C C . ALA B 1 98 ? -21.578 47.781 -0.142 1 95.69 98 ALA B C 1
ATOM 6904 O O . ALA B 1 98 ? -21.297 47.875 -1.337 1 95.69 98 ALA B O 1
ATOM 6905 N N . LYS B 1 99 ? -22.766 47.906 0.311 1 96.5 99 LYS B N 1
ATOM 6906 C CA . LYS B 1 99 ? -23.875 48.281 -0.565 1 96.5 99 LYS B CA 1
ATOM 6907 C C . LYS B 1 99 ? -23.625 49.656 -1.196 1 96.5 99 LYS B C 1
ATOM 6909 O O . LYS B 1 99 ? -23.906 49.844 -2.379 1 96.5 99 LYS B O 1
ATOM 6914 N N . ASN B 1 100 ? -23.156 50.5 -0.413 1 96 100 ASN B N 1
ATOM 6915 C CA . ASN B 1 100 ? -22.844 51.844 -0.904 1 96 100 ASN B CA 1
ATOM 6916 C C . ASN B 1 100 ? -21.797 51.781 -2.004 1 96 100 ASN B C 1
ATOM 6918 O O . ASN B 1 100 ? -21.734 52.688 -2.842 1 96 100 ASN B O 1
ATOM 6922 N N . LEU B 1 101 ? -21.016 50.781 -1.952 1 95.81 101 LEU B N 1
ATOM 6923 C CA . LEU B 1 101 ? -19.953 50.656 -2.947 1 95.81 101 LEU B CA 1
ATOM 6924 C C . LEU B 1 101 ? -20.422 49.781 -4.117 1 95.81 101 LEU B C 1
ATOM 6926 O O . LEU B 1 101 ? -19.625 49.406 -4.973 1 95.81 101 LEU B O 1
ATOM 6930 N N . GLY B 1 102 ? -21.703 49.344 -4.137 1 96.19 102 GLY B N 1
ATOM 6931 C CA . GLY B 1 102 ? -22.266 48.688 -5.305 1 96.19 102 GLY B CA 1
ATOM 6932 C C . GLY B 1 102 ? -22.516 47.219 -5.098 1 96.19 102 GLY B C 1
ATOM 6933 O O . GLY B 1 102 ? -23.016 46.531 -5.996 1 96.19 102 GLY B O 1
ATOM 6934 N N . VAL B 1 103 ? -22.234 46.719 -3.945 1 96.5 103 VAL B N 1
ATOM 6935 C CA . VAL B 1 103 ? -22.469 45.281 -3.656 1 96.5 103 VAL B CA 1
ATOM 6936 C C . VAL B 1 103 ? -23.969 45.031 -3.504 1 96.5 103 VAL B C 1
ATOM 6938 O O . VAL B 1 103 ? -24.688 45.844 -2.896 1 96.5 103 VAL B O 1
ATOM 6941 N N . LYS B 1 104 ? -24.406 43.969 -4.145 1 96.44 104 LYS B N 1
ATOM 6942 C CA . LYS B 1 104 ? -25.781 43.531 -3.965 1 96.44 104 LYS B CA 1
ATOM 6943 C C . LYS B 1 104 ? -25.906 42.469 -2.871 1 96.44 104 LYS B C 1
ATOM 6945 O O . LYS B 1 104 ? -25.203 41.469 -2.906 1 96.44 104 LYS B O 1
ATOM 6950 N N . VAL B 1 105 ? -26.719 42.781 -1.908 1 96 105 VAL B N 1
ATOM 6951 C CA . VAL B 1 105 ? -27.016 41.844 -0.836 1 96 105 VAL B CA 1
ATOM 6952 C C . VAL B 1 105 ? -28.391 41.25 -1.043 1 96 105 VAL B C 1
ATOM 6954 O O . VAL B 1 105 ? -29.391 41.969 -1.068 1 96 105 VAL B O 1
ATOM 6957 N N . ILE B 1 106 ? -28.422 39.938 -1.245 1 95.88 106 ILE B N 1
ATOM 6958 C CA . ILE B 1 106 ? -29.688 39.25 -1.491 1 95.88 106 ILE B CA 1
ATOM 6959 C C . ILE B 1 106 ? -29.969 38.25 -0.355 1 95.88 106 ILE B C 1
ATOM 6961 O O . ILE B 1 106 ? -29.234 37.281 -0.166 1 95.88 106 ILE B O 1
ATOM 6965 N N . GLU B 1 107 ? -30.984 38.531 0.445 1 93.06 107 GLU B N 1
ATOM 6966 C CA . GLU B 1 107 ? -31.406 37.656 1.531 1 93.06 107 GLU B CA 1
ATOM 6967 C C . GLU B 1 107 ? -32.438 36.625 1.041 1 93.06 107 GLU B C 1
ATOM 6969 O O . GLU B 1 107 ? -33.031 36.812 -0.015 1 93.06 107 GLU B O 1
ATOM 6974 N N . GLY B 1 108 ? -32.5 35.531 1.823 1 91.5 108 GLY B N 1
ATOM 6975 C CA . GLY B 1 108 ? -33.406 34.469 1.438 1 91.5 108 GLY B CA 1
ATOM 6976 C C . GLY B 1 108 ? -33 33.719 0.185 1 91.5 108 GLY B C 1
ATOM 6977 O O . GLY B 1 108 ? -33.844 33.156 -0.516 1 91.5 108 GLY B O 1
ATOM 6978 N N . CYS B 1 109 ? -31.859 33.812 -0.167 1 95 109 CYS B N 1
ATOM 6979 C CA . CYS B 1 109 ? -31.281 33.188 -1.342 1 95 109 CYS B CA 1
ATOM 6980 C C . CYS B 1 109 ? -30.406 32 -0.938 1 95 109 CYS B C 1
ATOM 6982 O O . CYS B 1 109 ? -29.266 32.188 -0.514 1 95 109 CYS B O 1
ATOM 6984 N N . SER B 1 110 ? -30.906 30.828 -1.079 1 93.94 110 SER B N 1
ATOM 6985 C CA . SER B 1 110 ? -30.156 29.641 -0.672 1 93.94 110 SER B CA 1
ATOM 6986 C C . SER B 1 110 ? -29.422 29.031 -1.854 1 93.94 110 SER B C 1
ATOM 6988 O O . SER B 1 110 ? -29.969 28.922 -2.951 1 93.94 110 SER B O 1
ATOM 6990 N N . VAL B 1 111 ? -28.156 28.672 -1.654 1 96.31 111 VAL B N 1
ATOM 6991 C CA . VAL B 1 111 ? -27.375 27.969 -2.67 1 96.31 111 VAL B CA 1
ATOM 6992 C C . VAL B 1 111 ? -27.859 26.516 -2.785 1 96.31 111 VAL B C 1
ATOM 6994 O O . VAL B 1 111 ? -27.938 25.812 -1.786 1 96.31 111 VAL B O 1
ATOM 6997 N N . GLN B 1 112 ? -28.109 26.078 -3.986 1 97.38 112 GLN B N 1
ATOM 6998 C CA . GLN B 1 112 ? -28.609 24.719 -4.199 1 97.38 112 GLN B CA 1
ATOM 6999 C C . GLN B 1 112 ? -27.547 23.859 -4.855 1 97.38 112 GLN B C 1
ATOM 7001 O O . GLN B 1 112 ? -27.453 22.656 -4.566 1 97.38 112 GLN B O 1
ATOM 7006 N N . ARG B 1 113 ? -26.922 24.406 -5.797 1 96.25 113 ARG B N 1
ATOM 7007 C CA . ARG B 1 113 ? -25.859 23.688 -6.508 1 96.25 113 ARG B CA 1
ATOM 7008 C C . ARG B 1 113 ? -24.781 24.656 -6.984 1 96.25 113 ARG B C 1
ATOM 7010 O O . ARG B 1 113 ? -25.078 25.75 -7.457 1 96.25 113 ARG B O 1
ATOM 7017 N N . VAL B 1 114 ? -23.547 24.25 -6.785 1 98.31 114 VAL B N 1
ATOM 7018 C CA . VAL B 1 114 ? -22.438 24.984 -7.383 1 98.31 114 VAL B CA 1
ATOM 7019 C C . VAL B 1 114 ? -22.062 24.359 -8.727 1 98.31 114 VAL B C 1
ATOM 7021 O O . VAL B 1 114 ? -21.766 23.172 -8.812 1 98.31 114 VAL B O 1
ATOM 7024 N N . LEU B 1 115 ? -22.094 25.094 -9.75 1 97.81 115 LEU B N 1
ATOM 7025 C CA . LEU B 1 115 ? -21.922 24.609 -11.117 1 97.81 115 LEU B CA 1
ATOM 7026 C C . LEU B 1 115 ? -20.453 24.656 -11.531 1 97.81 115 LEU B C 1
ATOM 7028 O O . LEU B 1 115 ? -19.812 25.703 -11.391 1 97.81 115 LEU B O 1
ATOM 7032 N N . THR B 1 116 ? -19.922 23.594 -11.945 1 96.5 116 THR B N 1
ATOM 7033 C CA . THR B 1 116 ? -18.547 23.469 -12.453 1 96.5 116 THR B CA 1
ATOM 7034 C C . THR B 1 116 ? -18.547 22.875 -13.852 1 96.5 116 THR B C 1
ATOM 7036 O O . THR B 1 116 ? -19.516 22.25 -14.273 1 96.5 116 THR B O 1
ATOM 7039 N N . ASP B 1 117 ? -17.609 23.109 -14.648 1 92.5 117 ASP B N 1
ATOM 7040 C CA . ASP B 1 117 ? -17.484 22.484 -15.969 1 92.5 117 ASP B CA 1
ATOM 7041 C C . ASP B 1 117 ? -16.719 21.172 -15.898 1 92.5 117 ASP B C 1
ATOM 7043 O O . ASP B 1 117 ? -16.469 20.656 -14.812 1 92.5 117 ASP B O 1
ATOM 7047 N N . ASP B 1 118 ? -16.344 20.609 -16.984 1 83.62 118 ASP B N 1
ATOM 7048 C CA . ASP B 1 118 ? -15.719 19.297 -17.062 1 83.62 118 ASP B CA 1
ATOM 7049 C C . ASP B 1 118 ? -14.281 19.328 -16.562 1 83.62 118 ASP B C 1
ATOM 7051 O O . ASP B 1 118 ? -13.695 18.297 -16.25 1 83.62 118 ASP B O 1
ATOM 7055 N N . HIS B 1 119 ? -13.766 20.469 -16.406 1 85.62 119 HIS B N 1
ATOM 7056 C CA . HIS B 1 119 ? -12.398 20.609 -15.922 1 85.62 119 HIS B CA 1
ATOM 7057 C C . HIS B 1 119 ? -12.383 21.094 -14.477 1 85.62 119 HIS B C 1
ATOM 7059 O O . HIS B 1 119 ? -11.336 21.531 -13.977 1 85.62 119 HIS B O 1
ATOM 7065 N N . HIS B 1 120 ? -13.547 21.094 -13.82 1 92.06 120 HIS B N 1
ATOM 7066 C CA . HIS B 1 120 ? -13.711 21.438 -12.414 1 92.06 120 HIS B CA 1
ATOM 7067 C C . HIS B 1 120 ? -13.445 22.922 -12.172 1 92.06 120 HIS B C 1
ATOM 7069 O O . HIS B 1 120 ? -12.852 23.281 -11.156 1 92.06 120 HIS B O 1
ATOM 7075 N N . GLN B 1 121 ? -13.828 23.719 -13.18 1 94 121 GLN B N 1
ATOM 7076 C CA . GLN B 1 121 ? -13.797 25.172 -13.031 1 94 121 GLN B CA 1
ATOM 7077 C C . GLN B 1 121 ? -15.18 25.719 -12.688 1 94 121 GLN B C 1
ATOM 7079 O O . GLN B 1 121 ? -16.188 25.281 -13.25 1 94 121 GLN B O 1
ATOM 7084 N N . LEU B 1 122 ? -15.188 26.641 -11.789 1 97.19 122 LEU B N 1
ATOM 7085 C CA . LEU B 1 122 ? -16.438 27.281 -11.375 1 97.19 122 LEU B CA 1
ATOM 7086 C C . LEU B 1 122 ? -17.094 27.984 -12.547 1 97.19 122 LEU B C 1
ATOM 7088 O O . LEU B 1 122 ? -16.438 28.656 -13.336 1 97.19 122 LEU B O 1
ATOM 7092 N N . LYS B 1 123 ? -18.406 27.812 -12.641 1 97.25 123 LYS B N 1
ATOM 7093 C CA . LYS B 1 123 ? -19.156 28.484 -13.703 1 97.25 123 LYS B CA 1
ATOM 7094 C C . LYS B 1 123 ? -20.312 29.312 -13.133 1 97.25 123 LYS B C 1
ATOM 7096 O O . LYS B 1 123 ? -20.797 30.234 -13.773 1 97.25 123 LYS B O 1
ATOM 7101 N N . GLY B 1 124 ? -20.766 28.906 -11.992 1 97.88 124 GLY B N 1
ATOM 7102 C CA . GLY B 1 124 ? -21.875 29.609 -11.391 1 97.88 124 GLY B CA 1
ATOM 7103 C C . GLY B 1 124 ? -22.5 28.859 -10.234 1 97.88 124 GLY B C 1
ATOM 7104 O O . GLY B 1 124 ? -21.938 27.891 -9.727 1 97.88 124 GLY B O 1
ATOM 7105 N N . VAL B 1 125 ? -23.609 29.484 -9.703 1 98 125 VAL B N 1
ATOM 7106 C CA . VAL B 1 125 ? -24.312 28.891 -8.57 1 98 125 VAL B CA 1
ATOM 7107 C C . VAL B 1 125 ? -25.812 28.875 -8.852 1 98 125 VAL B C 1
ATOM 7109 O O . VAL B 1 125 ? -26.391 29.875 -9.305 1 98 125 VAL B O 1
ATOM 7112 N N . GLU B 1 126 ? -26.375 27.734 -8.719 1 98.38 126 GLU B N 1
ATOM 7113 C CA . GLU B 1 126 ? -27.828 27.594 -8.758 1 98.38 126 GLU B CA 1
ATOM 7114 C C . GLU B 1 126 ? -28.438 27.844 -7.379 1 98.38 126 GLU B C 1
ATOM 7116 O O . GLU B 1 126 ? -28.016 27.234 -6.391 1 98.38 126 GLU B O 1
ATOM 7121 N N . THR B 1 127 ? -29.391 28.828 -7.273 1 97.38 127 THR B N 1
ATOM 7122 C CA . THR B 1 127 ? -30.062 29.156 -6.023 1 97.38 127 THR B CA 1
ATOM 7123 C C . THR B 1 127 ? -31.562 28.953 -6.152 1 97.38 127 THR B C 1
ATOM 7125 O O . THR B 1 127 ? -32.062 28.656 -7.234 1 97.38 127 THR B O 1
ATOM 7128 N N . ASN B 1 128 ? -32.281 29.125 -5.023 1 96.62 128 ASN B N 1
ATOM 7129 C CA . ASN B 1 128 ? -33.719 29.047 -5.039 1 96.62 128 ASN B CA 1
ATOM 7130 C C . ASN B 1 128 ? -34.344 30.219 -5.809 1 96.62 128 ASN B C 1
ATOM 7132 O O . ASN B 1 128 ? -35.531 30.172 -6.168 1 96.62 128 ASN B O 1
ATOM 7136 N N . LEU B 1 129 ? -33.562 31.188 -6.133 1 97.12 129 LEU B N 1
ATOM 7137 C CA . LEU B 1 129 ? -34.062 32.344 -6.84 1 97.12 129 LEU B CA 1
ATOM 7138 C C . LEU B 1 129 ? -33.531 32.375 -8.273 1 97.12 129 LEU B C 1
ATOM 7140 O O . LEU B 1 129 ? -33.75 33.344 -9 1 97.12 129 LEU B O 1
ATOM 7144 N N . GLY B 1 130 ? -32.875 31.328 -8.633 1 96.94 130 GLY B N 1
ATOM 7145 C CA . GLY B 1 130 ? -32.344 31.266 -9.992 1 96.94 130 GLY B CA 1
ATOM 7146 C C . GLY B 1 130 ? -30.859 31.016 -10.047 1 96.94 130 GLY B C 1
ATOM 7147 O O . GLY B 1 130 ? -30.219 30.766 -9.016 1 96.94 130 GLY B O 1
ATOM 7148 N N . VAL B 1 131 ? -30.312 31.141 -11.25 1 97.62 131 VAL B N 1
ATOM 7149 C CA . VAL B 1 131 ? -28.906 30.859 -11.484 1 97.62 131 VAL B CA 1
ATOM 7150 C C . VAL B 1 131 ? -28.109 32.156 -11.523 1 97.62 131 VAL B C 1
ATOM 7152 O O . VAL B 1 131 ? -28.578 33.156 -12.102 1 97.62 131 VAL B O 1
ATOM 7155 N N . ILE B 1 132 ? -27.062 32.188 -10.844 1 96.94 132 ILE B N 1
ATOM 7156 C CA . ILE B 1 132 ? -26.141 33.312 -10.875 1 96.94 132 ILE B CA 1
ATOM 7157 C C . ILE B 1 132 ? -24.828 32.875 -11.523 1 96.94 132 ILE B C 1
ATOM 7159 O O . ILE B 1 132 ? -24.094 32.062 -10.969 1 96.94 132 ILE B O 1
ATOM 7163 N N . SER B 1 133 ? -24.516 33.344 -12.656 1 97.25 133 SER B N 1
ATOM 7164 C CA . SER B 1 133 ? -23.219 33.125 -13.273 1 97.25 133 SER B CA 1
ATOM 7165 C C . SER B 1 133 ? -22.125 33.969 -12.586 1 97.25 133 SER B C 1
ATOM 7167 O O . SER B 1 133 ? -22.344 35.125 -12.297 1 97.25 133 SER B O 1
ATOM 7169 N N . CYS B 1 134 ? -21.094 33.375 -12.25 1 96.88 134 CYS B N 1
ATOM 7170 C CA . CYS B 1 134 ? -20.031 34.094 -11.586 1 96.88 134 CYS B CA 1
ATOM 7171 C C . CYS B 1 134 ? -18.656 33.5 -11.914 1 96.88 134 CYS B C 1
ATOM 7173 O O . CYS B 1 134 ? -18.562 32.344 -12.258 1 96.88 134 CYS B O 1
ATOM 7175 N N . ASP B 1 135 ? -17.641 34.312 -11.805 1 96.44 135 ASP B N 1
ATOM 7176 C CA . ASP B 1 135 ? -16.266 33.906 -12.055 1 96.44 135 ASP B CA 1
ATOM 7177 C C . ASP B 1 135 ? -15.641 33.281 -10.805 1 96.44 135 ASP B C 1
ATOM 7179 O O . ASP B 1 135 ? -14.758 32.438 -10.898 1 96.44 135 ASP B O 1
ATOM 7183 N N . TYR B 1 136 ? -15.969 33.781 -9.688 1 97.5 136 TYR B N 1
ATOM 7184 C CA . TYR B 1 136 ? -15.469 33.344 -8.398 1 97.5 136 TYR B CA 1
ATOM 7185 C C . TYR B 1 136 ? -16.609 33.062 -7.43 1 97.5 136 TYR B C 1
ATOM 7187 O O . TYR B 1 136 ? -17.672 33.719 -7.523 1 97.5 136 TYR B O 1
ATOM 7195 N N . PHE B 1 137 ? -16.453 32.125 -6.613 1 98.12 137 PHE B N 1
ATOM 7196 C CA . PHE B 1 137 ? -17.391 31.797 -5.551 1 98.12 137 PHE B CA 1
ATOM 7197 C C . PHE B 1 137 ? -16.688 31.688 -4.207 1 98.12 137 PHE B C 1
ATOM 7199 O O . PHE B 1 137 ? -15.648 31.031 -4.098 1 98.12 137 PHE B O 1
ATOM 7206 N N . VAL B 1 138 ? -17.109 32.438 -3.178 1 98.19 138 VAL B N 1
ATOM 7207 C CA . VAL B 1 138 ? -16.516 32.375 -1.845 1 98.19 138 VAL B CA 1
ATOM 7208 C C . VAL B 1 138 ? -17.516 31.781 -0.86 1 98.19 138 VAL B C 1
ATOM 7210 O O . VAL B 1 138 ? -18.562 32.375 -0.589 1 98.19 138 VAL B O 1
ATOM 7213 N N . ASN B 1 139 ? -17.188 30.578 -0.321 1 98.19 139 ASN B N 1
ATOM 7214 C CA . ASN B 1 139 ? -17.969 29.906 0.704 1 98.19 139 ASN B CA 1
ATOM 7215 C C . ASN B 1 139 ? -17.656 30.438 2.098 1 98.19 139 ASN B C 1
ATOM 7217 O O . ASN B 1 139 ? -16.672 30.031 2.715 1 98.19 139 ASN B O 1
ATOM 7221 N N . SER B 1 140 ? -18.438 31.344 2.633 1 96.5 140 SER B N 1
ATOM 7222 C CA . SER B 1 140 ? -18.375 31.891 3.986 1 96.5 140 SER B CA 1
ATOM 7223 C C . SER B 1 140 ? -19.594 31.484 4.809 1 96.5 140 SER B C 1
ATOM 7225 O O . SER B 1 140 ? -20.141 32.281 5.559 1 96.5 140 SER B O 1
ATOM 7227 N N . GLY B 1 141 ? -19.984 30.266 4.672 1 93.5 141 GLY B N 1
ATOM 7228 C CA . GLY B 1 141 ? -21.25 29.781 5.191 1 93.5 141 GLY B CA 1
ATOM 7229 C C . GLY B 1 141 ? -21.188 29.391 6.656 1 93.5 141 GLY B C 1
ATOM 7230 O O . GLY B 1 141 ? -22.125 28.812 7.191 1 93.5 141 GLY B O 1
ATOM 7231 N N . GLY B 1 142 ? -20.109 29.734 7.414 1 91.62 142 GLY B N 1
ATOM 7232 C CA . GLY B 1 142 ? -20 29.359 8.812 1 91.62 142 GLY B CA 1
ATOM 7233 C C . GLY B 1 142 ? -20.062 27.859 9.039 1 91.62 142 GLY B C 1
ATOM 7234 O O . GLY B 1 142 ? -19.344 27.094 8.391 1 91.62 142 GLY B O 1
ATOM 7235 N N . TRP B 1 143 ? -20.969 27.453 9.938 1 90.25 143 TRP B N 1
ATOM 7236 C CA . TRP B 1 143 ? -21.016 26.031 10.234 1 90.25 143 TRP B CA 1
ATOM 7237 C C . TRP B 1 143 ? -21.703 25.266 9.109 1 90.25 143 TRP B C 1
ATOM 7239 O O . TRP B 1 143 ? -21.672 24.031 9.078 1 90.25 143 TRP B O 1
ATOM 7249 N N . TRP B 1 144 ? -22.281 25.984 8.078 1 92.56 144 TRP B N 1
ATOM 7250 C CA . TRP B 1 144 ? -22.875 25.359 6.906 1 92.56 144 TRP B CA 1
ATOM 7251 C C . TRP B 1 144 ? -21.844 25.172 5.801 1 92.56 144 TRP B C 1
ATOM 7253 O O . TRP B 1 144 ? -22.141 24.562 4.766 1 92.56 144 TRP B O 1
ATOM 7263 N N . ALA B 1 145 ? -20.703 25.703 6.039 1 96.25 145 ALA B N 1
ATOM 7264 C CA . ALA B 1 145 ? -19.703 25.719 4.973 1 96.25 145 ALA B CA 1
ATOM 7265 C C . ALA B 1 145 ? -19.406 24.312 4.465 1 96.25 145 ALA B C 1
ATOM 7267 O O . ALA B 1 145 ? -19.188 24.109 3.268 1 96.25 145 ALA B O 1
ATOM 7268 N N . ARG B 1 146 ? -19.328 23.312 5.332 1 96.19 146 ARG B N 1
ATOM 7269 C CA . ARG B 1 146 ? -19.094 21.938 4.918 1 96.19 146 ARG B CA 1
ATOM 7270 C C . ARG B 1 146 ? -20.219 21.438 4.016 1 96.19 146 ARG B C 1
ATOM 7272 O O . ARG B 1 146 ? -19.969 20.75 3.025 1 96.19 146 ARG B O 1
ATOM 7279 N N . HIS B 1 147 ? -21.484 21.734 4.391 1 93.94 147 HIS B N 1
ATOM 7280 C CA . HIS B 1 147 ? -22.641 21.344 3.594 1 93.94 147 HIS B CA 1
ATOM 7281 C C . HIS B 1 147 ? -22.594 21.969 2.207 1 93.94 147 HIS B C 1
ATOM 7283 O O . HIS B 1 147 ? -22.844 21.297 1.204 1 93.94 147 HIS B O 1
ATOM 7289 N N . ILE B 1 148 ? -22.297 23.25 2.162 1 96.62 148 ILE B N 1
ATOM 7290 C CA . ILE B 1 148 ? -22.219 23.953 0.891 1 96.62 148 ILE B CA 1
ATOM 7291 C C . ILE B 1 148 ? -21.125 23.328 0.017 1 96.62 148 ILE B C 1
ATOM 7293 O O . ILE B 1 148 ? -21.281 23.25 -1.204 1 96.62 148 ILE B O 1
ATOM 7297 N N . GLY B 1 149 ? -20 22.969 0.675 1 97.31 149 GLY B N 1
ATOM 7298 C CA . GLY B 1 149 ? -18.938 22.297 -0.06 1 97.31 149 GLY B CA 1
ATOM 7299 C C . GLY B 1 149 ? -19.422 21.047 -0.793 1 97.31 149 GLY B C 1
ATOM 7300 O O . GLY B 1 149 ? -18.906 20.719 -1.86 1 97.31 149 GLY B O 1
ATOM 7301 N N . ARG B 1 150 ? -20.422 20.375 -0.339 1 94.94 150 ARG B N 1
ATOM 7302 C CA . ARG B 1 150 ? -20.938 19.125 -0.899 1 94.94 150 ARG B CA 1
ATOM 7303 C C . ARG B 1 150 ? -21.844 19.406 -2.092 1 94.94 150 ARG B C 1
ATOM 7305 O O . ARG B 1 150 ? -22.25 18.469 -2.801 1 94.94 150 ARG B O 1
ATOM 7312 N N . LEU B 1 151 ? -22.125 20.641 -2.385 1 97.12 151 LEU B N 1
ATOM 7313 C CA . LEU B 1 151 ? -23.078 21 -3.434 1 97.12 151 LEU B CA 1
ATOM 7314 C C . LEU B 1 151 ? -22.359 21.219 -4.762 1 97.12 151 LEU B C 1
ATOM 7316 O O . LEU B 1 151 ? -22.969 21.656 -5.738 1 97.12 151 LEU B O 1
ATOM 7320 N N . SER B 1 152 ? -21.109 20.984 -4.758 1 96.06 152 SER B N 1
ATOM 7321 C CA . SER B 1 152 ? -20.328 21.094 -5.992 1 96.06 152 SER B CA 1
ATOM 7322 C C . SER B 1 152 ? -19.953 19.719 -6.523 1 96.06 152 SER B C 1
ATOM 7324 O O . SER B 1 152 ? -20.016 18.719 -5.789 1 96.06 152 SER B O 1
ATOM 7326 N N . GLN B 1 153 ? -19.609 19.656 -7.812 1 91.62 153 GLN B N 1
ATOM 7327 C CA . GLN B 1 153 ? -19.031 18.484 -8.438 1 91.62 153 GLN B CA 1
ATOM 7328 C C . GLN B 1 153 ? -17.75 18.828 -9.203 1 91.62 153 GLN B C 1
ATOM 7330 O O . GLN B 1 153 ? -17.797 19.547 -10.203 1 91.62 153 GLN B O 1
ATOM 7335 N N . PRO B 1 154 ? -16.688 18.344 -8.703 1 92.94 154 PRO B N 1
ATOM 7336 C CA . PRO B 1 154 ? -16.531 17.5 -7.527 1 92.94 154 PRO B CA 1
ATOM 7337 C C . PRO B 1 154 ? -16.859 18.219 -6.223 1 92.94 154 PRO B C 1
ATOM 7339 O O . PRO B 1 154 ? -16.859 19.453 -6.18 1 92.94 154 PRO B O 1
ATOM 7342 N N . LYS B 1 155 ? -17.078 17.406 -5.184 1 95.06 155 LYS B N 1
ATOM 7343 C CA . LYS B 1 155 ? -17.344 17.984 -3.865 1 95.06 155 LYS B CA 1
ATOM 7344 C C . LYS B 1 155 ? -16.094 18.672 -3.309 1 95.06 155 LYS B C 1
ATOM 7346 O O . LYS B 1 155 ? -14.984 18.172 -3.463 1 95.06 155 LYS B O 1
ATOM 7351 N N . VAL B 1 156 ? -16.328 19.844 -2.785 1 97.56 156 VAL B N 1
ATOM 7352 C CA . VAL B 1 156 ? -15.258 20.562 -2.1 1 97.56 156 VAL B CA 1
ATOM 7353 C C . VAL B 1 156 ? -15.242 20.172 -0.621 1 97.56 156 VAL B C 1
ATOM 7355 O O . VAL B 1 156 ? -16.266 20.266 0.061 1 97.56 156 VAL B O 1
ATOM 7358 N N . LYS B 1 157 ? -14.148 19.766 -0.139 1 96.81 157 LYS B N 1
ATOM 7359 C CA . LYS B 1 157 ? -14.023 19.344 1.252 1 96.81 157 LYS B CA 1
ATOM 7360 C C . LYS B 1 157 ? -13.672 20.516 2.16 1 96.81 157 LYS B C 1
ATOM 7362 O O . LYS B 1 157 ? -12.578 21.078 2.07 1 96.81 157 LYS B O 1
ATOM 7367 N N . VAL B 1 158 ? -14.547 20.875 2.99 1 98 158 VAL B N 1
ATOM 7368 C CA . VAL B 1 158 ? -14.359 21.922 3.977 1 98 158 VAL B CA 1
ATOM 7369 C C . VAL B 1 158 ? -14.438 21.344 5.383 1 98 158 VAL B C 1
ATOM 7371 O O . VAL B 1 158 ? -15.516 21.312 5.992 1 98 158 VAL B O 1
ATOM 7374 N N . PRO B 1 159 ? -13.352 21.031 5.992 1 97.31 159 PRO B N 1
ATOM 7375 C CA . PRO B 1 159 ? -13.367 20.328 7.281 1 97.31 159 PRO B CA 1
ATOM 7376 C C . PRO B 1 159 ? -13.75 21.25 8.438 1 97.31 159 PRO B C 1
ATOM 7378 O O . PRO B 1 159 ? -12.906 22 8.938 1 97.31 159 PRO B O 1
ATOM 7381 N N . LEU B 1 160 ? -14.898 21.188 8.898 1 96.94 160 LEU B N 1
ATOM 7382 C CA . LEU B 1 160 ? -15.367 21.875 10.094 1 96.94 160 LEU B CA 1
ATOM 7383 C C . LEU B 1 160 ? -16.641 21.234 10.641 1 96.94 160 LEU B C 1
ATOM 7385 O O . LEU B 1 160 ? -17.297 20.453 9.945 1 96.94 160 LEU B O 1
ATOM 7389 N N . TYR B 1 161 ? -16.953 21.438 11.82 1 96.25 161 TYR B N 1
ATOM 7390 C CA . TYR B 1 161 ? -18.062 20.828 12.539 1 96.25 161 TYR B CA 1
ATOM 7391 C C . TYR B 1 161 ? -18.578 21.766 13.641 1 96.25 161 TYR B C 1
ATOM 7393 O O . TYR B 1 161 ? -17.781 22.422 14.32 1 96.25 161 TYR B O 1
ATOM 7401 N N . PRO B 1 162 ? -19.875 21.875 13.75 1 94.88 162 PRO B N 1
ATOM 7402 C CA . PRO B 1 162 ? -20.438 22.766 14.773 1 94.88 162 PRO B CA 1
ATOM 7403 C C . PRO B 1 162 ? -20.422 22.141 16.172 1 94.88 162 PRO B C 1
ATOM 7405 O O . PRO B 1 162 ? -20.688 20.938 16.312 1 94.88 162 PRO B O 1
ATOM 7408 N N . CYS B 1 163 ? -20.078 22.938 17.141 1 95.31 163 CYS B N 1
ATOM 7409 C CA . CYS B 1 163 ? -20.156 22.594 18.547 1 95.31 163 CYS B CA 1
ATOM 7410 C C . CYS B 1 163 ? -21 23.594 19.312 1 95.31 163 CYS B C 1
ATOM 7412 O O . CYS B 1 163 ? -21.172 24.734 18.859 1 95.31 163 CYS B O 1
ATOM 7414 N N . GLU B 1 164 ? -21.5 23.141 20.438 1 94.12 164 GLU B N 1
ATOM 7415 C CA . GLU B 1 164 ? -22.219 24.062 21.312 1 94.12 164 GLU B CA 1
ATOM 7416 C C . GLU B 1 164 ? -21.25 25.062 21.953 1 94.12 164 GLU B C 1
ATOM 7418 O O . GLU B 1 164 ? -20.125 24.719 22.297 1 94.12 164 GLU B O 1
ATOM 7423 N N . HIS B 1 165 ? -21.641 26.219 21.969 1 94.25 165 HIS B N 1
ATOM 7424 C CA . HIS B 1 165 ? -20.922 27.281 22.656 1 94.25 165 HIS B CA 1
ATOM 7425 C C . HIS B 1 165 ? -21.844 28.031 23.625 1 94.25 165 HIS B C 1
ATOM 7427 O O . HIS B 1 165 ? -22.859 28.578 23.219 1 94.25 165 HIS B O 1
ATOM 7433 N N . HIS B 1 166 ? -21.5 28.078 24.891 1 95.25 166 HIS B N 1
ATOM 7434 C CA . HIS B 1 166 ? -22.328 28.656 25.938 1 95.25 166 HIS B CA 1
ATOM 7435 C C . HIS B 1 166 ? -21.75 29.984 26.438 1 95.25 166 HIS B C 1
ATOM 7437 O O . HIS B 1 166 ? -20.531 30.125 26.578 1 95.25 166 HIS B O 1
ATOM 7443 N N . PHE B 1 167 ? -22.609 30.953 26.641 1 95.25 167 PHE B N 1
ATOM 7444 C CA . PHE B 1 167 ? -22.219 32.156 27.344 1 95.25 167 PHE B CA 1
ATOM 7445 C C . PHE B 1 167 ? -23.406 32.75 28.125 1 95.25 167 PHE B C 1
ATOM 7447 O O . PHE B 1 167 ? -24.562 32.562 27.734 1 95.25 167 PHE B O 1
ATOM 7454 N N . LEU B 1 168 ? -23.125 33.438 29.172 1 96.19 168 LEU B N 1
ATOM 7455 C CA . LEU B 1 168 ? -24.094 33.906 30.141 1 96.19 168 LEU B CA 1
ATOM 7456 C C . LEU B 1 168 ? -24.25 35.406 30.078 1 96.19 168 LEU B C 1
ATOM 7458 O O . LEU B 1 168 ? -23.266 36.125 29.922 1 96.19 168 LEU B O 1
ATOM 7462 N N . HIS B 1 169 ? -25.516 35.844 30.156 1 96.81 169 HIS B N 1
ATOM 7463 C CA . HIS B 1 169 ? -25.828 37.281 30.375 1 96.81 169 HIS B CA 1
ATOM 7464 C C . HIS B 1 169 ? -26.438 37.5 31.75 1 96.81 169 HIS B C 1
ATOM 7466 O O . HIS B 1 169 ? -27.328 36.75 32.188 1 96.81 169 HIS B O 1
ATOM 7472 N N . THR B 1 170 ? -25.953 38.531 32.375 1 97.38 170 THR B N 1
ATOM 7473 C CA . THR B 1 170 ? -26.547 38.875 33.656 1 97.38 170 THR B CA 1
ATOM 7474 C C . THR B 1 170 ? -27.547 40.031 33.5 1 97.38 170 THR B C 1
ATOM 7476 O O . THR B 1 170 ? -27.641 40.625 32.438 1 97.38 170 THR B O 1
ATOM 7479 N N . LEU B 1 171 ? -28.266 40.188 34.594 1 97 171 LEU B N 1
ATOM 7480 C CA . LEU B 1 171 ? -29.016 41.438 34.656 1 97 171 LEU B CA 1
ATOM 7481 C C . LEU B 1 171 ? -28.078 42.625 34.906 1 97 171 LEU B C 1
ATOM 7483 O O . LEU B 1 171 ? -26.906 42.438 35.25 1 97 171 LEU B O 1
ATOM 7487 N N . PRO B 1 172 ? -28.562 43.812 34.625 1 96.62 172 PRO B N 1
ATOM 7488 C CA . PRO B 1 172 ? -27.703 44.969 34.844 1 96.62 172 PRO B CA 1
ATOM 7489 C C . PRO B 1 172 ? -27.094 44.969 36.25 1 96.62 172 PRO B C 1
ATOM 7491 O O . PRO B 1 172 ? -27.781 44.625 37.219 1 96.62 172 PRO B O 1
ATOM 7494 N N . VAL B 1 173 ? -25.984 45.281 36.344 1 96.19 173 VAL B N 1
ATOM 7495 C CA . VAL B 1 173 ? -25.25 45.312 37.594 1 96.19 173 VAL B CA 1
ATOM 7496 C C . VAL B 1 173 ? -24.984 46.781 38 1 96.19 173 VAL B C 1
ATOM 7498 O O . VAL B 1 173 ? -24.422 47.531 37.219 1 96.19 173 VAL B O 1
ATOM 7501 N N . LYS B 1 174 ? -25.266 47.094 39.25 1 91.88 174 LYS B N 1
ATOM 7502 C CA . LYS B 1 174 ? -25.062 48.438 39.75 1 91.88 174 LYS B CA 1
ATOM 7503 C C . LYS B 1 174 ? -23.578 48.781 39.844 1 91.88 174 LYS B C 1
ATOM 7505 O O . LYS B 1 174 ? -22.781 47.969 40.312 1 91.88 174 LYS B O 1
ATOM 7510 N N . ASP B 1 175 ? -23.141 49.906 39.312 1 89.25 175 ASP B N 1
ATOM 7511 C CA . ASP B 1 175 ? -21.812 50.5 39.438 1 89.25 175 ASP B CA 1
ATOM 7512 C C . ASP B 1 175 ? -20.781 49.656 38.656 1 89.25 175 ASP B C 1
ATOM 7514 O O . ASP B 1 175 ? -19.594 49.688 38.969 1 89.25 175 ASP B O 1
ATOM 7518 N N . ILE B 1 176 ? -21.25 48.812 37.688 1 94.25 176 ILE B N 1
ATOM 7519 C CA . ILE B 1 176 ? -20.312 48.094 36.844 1 94.25 176 ILE B CA 1
ATOM 7520 C C . ILE B 1 176 ? -19.438 49.062 36.062 1 94.25 176 ILE B C 1
ATOM 7522 O O . ILE B 1 176 ? -19.922 50.094 35.594 1 94.25 176 ILE B O 1
ATOM 7526 N N . ASP B 1 177 ? -18.172 48.844 35.969 1 94.06 177 ASP B N 1
ATOM 7527 C CA . ASP B 1 177 ? -17.266 49.656 35.156 1 94.06 177 ASP B CA 1
ATOM 7528 C C . ASP B 1 177 ? -17.469 49.406 33.688 1 94.06 177 ASP B C 1
ATOM 7530 O O . ASP B 1 177 ? -17.172 48.312 33.188 1 94.06 177 ASP B O 1
ATOM 7534 N N . PRO B 1 178 ? -17.984 50.344 32.969 1 93.88 178 PRO B N 1
ATOM 7535 C CA . PRO B 1 178 ? -18.219 50.125 31.531 1 93.88 178 PRO B CA 1
ATOM 7536 C C . PRO B 1 178 ? -16.922 49.906 30.75 1 93.88 178 PRO B C 1
ATOM 7538 O O . PRO B 1 178 ? -16.969 49.406 29.625 1 93.88 178 PRO B O 1
ATOM 7541 N N . GLN B 1 179 ? -15.836 50.281 31.359 1 94.31 179 GLN B N 1
ATOM 7542 C CA . GLN B 1 179 ? -14.555 50.125 30.672 1 94.31 179 GLN B CA 1
ATOM 7543 C C . GLN B 1 179 ? -13.719 49 31.297 1 94.31 179 GLN B C 1
ATOM 7545 O O . GLN B 1 179 ? -12.508 48.969 31.094 1 94.31 179 GLN B O 1
ATOM 7550 N N . MET B 1 180 ? -14.398 48.156 32 1 95.5 180 MET B N 1
ATOM 7551 C CA . MET B 1 180 ? -13.656 47.031 32.531 1 95.5 180 MET B CA 1
ATOM 7552 C C . MET B 1 180 ? -13 46.219 31.422 1 95.5 180 MET B C 1
ATOM 7554 O O . MET B 1 180 ? -13.586 46.031 30.344 1 95.5 180 MET B O 1
ATOM 7558 N N . PRO B 1 181 ? -11.758 45.812 31.609 1 97.44 181 PRO B N 1
ATOM 7559 C CA . PRO B 1 181 ? -11.109 45 30.562 1 97.44 181 PRO B CA 1
ATOM 7560 C C . PRO B 1 181 ? -11.789 43.656 30.344 1 97.44 181 PRO B C 1
ATOM 7562 O O . PRO B 1 181 ? -12.516 43.156 31.219 1 97.44 181 PRO B O 1
ATOM 7565 N N . VAL B 1 182 ? -11.633 43.125 29.156 1 97.44 182 VAL B N 1
ATOM 7566 C CA . VAL B 1 182 ? -12.023 41.75 28.953 1 97.44 182 VAL B CA 1
ATOM 7567 C C . VAL B 1 182 ? -11.109 40.812 29.766 1 97.44 182 VAL B C 1
ATOM 7569 O O . VAL B 1 182 ? -9.891 40.812 29.578 1 97.44 182 VAL B O 1
ATOM 7572 N N . ILE B 1 183 ? -11.633 40.125 30.672 1 98.31 183 ILE B N 1
ATOM 7573 C CA . ILE B 1 183 ? -10.859 39.219 31.5 1 98.31 183 ILE B CA 1
ATOM 7574 C C . ILE B 1 183 ? -10.922 37.781 30.922 1 98.31 183 ILE B C 1
ATOM 7576 O O . ILE B 1 183 ? -12.008 37.281 30.656 1 98.31 183 ILE B O 1
ATOM 7580 N N . ARG B 1 184 ? -9.797 37.219 30.672 1 98.19 184 ARG B N 1
ATOM 7581 C CA . ARG B 1 184 ? -9.703 35.844 30.234 1 98.19 184 ARG B CA 1
ATOM 7582 C C . ARG B 1 184 ? -8.906 35 31.219 1 98.19 184 ARG B C 1
ATOM 7584 O O . ARG B 1 184 ? -7.719 35.25 31.453 1 98.19 184 ARG B O 1
ATOM 7591 N N . ASP B 1 185 ? -9.508 34.094 31.844 1 98.25 185 ASP B N 1
ATOM 7592 C CA . ASP B 1 185 ? -8.844 33.062 32.656 1 98.25 185 ASP B CA 1
ATOM 7593 C C . ASP B 1 185 ? -8.672 31.781 31.859 1 98.25 185 ASP B C 1
ATOM 7595 O O . ASP B 1 185 ? -9.539 30.906 31.906 1 98.25 185 ASP B O 1
ATOM 7599 N N . TYR B 1 186 ? -7.492 31.641 31.234 1 97.31 186 TYR B N 1
ATOM 7600 C CA . TYR B 1 186 ? -7.246 30.5 30.344 1 97.31 186 TYR B CA 1
ATOM 7601 C C . TYR B 1 186 ? -7.289 29.188 31.109 1 97.31 186 TYR B C 1
ATOM 7603 O O . TYR B 1 186 ? -7.832 28.203 30.625 1 97.31 186 TYR B O 1
ATOM 7611 N N . ASP B 1 187 ? -6.73 29.156 32.281 1 97.5 187 ASP B N 1
ATOM 7612 C CA . ASP B 1 187 ? -6.676 27.953 33.094 1 97.5 187 ASP B CA 1
ATOM 7613 C C . ASP B 1 187 ? -8.055 27.594 33.656 1 97.5 187 ASP B C 1
ATOM 7615 O O . ASP B 1 187 ? -8.344 26.422 33.906 1 97.5 187 ASP B O 1
ATOM 7619 N N . GLY B 1 188 ? -8.914 28.625 33.812 1 97.69 188 GLY B N 1
ATOM 7620 C CA . GLY B 1 188 ? -10.305 28.422 34.188 1 97.69 188 GLY B CA 1
ATOM 7621 C C . GLY B 1 188 ? -11.234 28.281 33 1 97.69 188 GLY B C 1
ATOM 7622 O O . GLY B 1 188 ? -12.43 28.047 33.156 1 97.69 188 GLY B O 1
ATOM 7623 N N . HIS B 1 189 ? -10.805 28.484 31.828 1 97.88 189 HIS B N 1
ATOM 7624 C CA . HIS B 1 189 ? -11.453 28.203 30.562 1 97.88 189 HIS B CA 1
ATOM 7625 C C . HIS B 1 189 ? -12.562 29.203 30.266 1 97.88 189 HIS B C 1
ATOM 7627 O O . HIS B 1 189 ? -13.531 28.875 29.562 1 97.88 189 HIS B O 1
ATOM 7633 N N . PHE B 1 190 ? -12.5 30.438 30.797 1 97.94 190 PHE B N 1
ATOM 7634 C CA . PHE B 1 190 ? -13.633 31.328 30.578 1 97.94 190 PHE B CA 1
ATOM 7635 C C . PHE B 1 190 ? -13.148 32.75 30.312 1 97.94 190 PHE B C 1
ATOM 7637 O O . PHE B 1 190 ? -11.984 33.062 30.531 1 97.94 190 PHE B O 1
ATOM 7644 N N . TYR B 1 191 ? -14.008 33.531 29.75 1 97.62 191 TYR B N 1
ATOM 7645 C CA . TYR B 1 191 ? -13.867 34.969 29.578 1 97.62 191 TYR B CA 1
ATOM 7646 C C . TYR B 1 191 ? -15.078 35.719 30.141 1 97.62 191 TYR B C 1
ATOM 7648 O O . TYR B 1 191 ? -16.156 35.125 30.266 1 97.62 191 TYR B O 1
ATOM 7656 N N . ILE B 1 192 ? -14.906 36.938 30.5 1 97.88 192 ILE B N 1
ATOM 7657 C CA . ILE B 1 192 ? -15.992 37.781 30.984 1 97.88 192 ILE B CA 1
ATOM 7658 C C . ILE B 1 192 ? -15.719 39.219 30.609 1 97.88 192 ILE B C 1
ATOM 7660 O O . ILE B 1 192 ? -14.57 39.688 30.641 1 97.88 192 ILE B O 1
ATOM 7664 N N . ARG B 1 193 ? -16.719 39.906 30.25 1 96.62 193 ARG B N 1
ATOM 7665 C CA . ARG B 1 193 ? -16.609 41.312 29.875 1 96.62 193 ARG B CA 1
ATOM 7666 C C . ARG B 1 193 ? -17.906 42.062 30.219 1 96.62 193 ARG B C 1
ATOM 7668 O O . ARG B 1 193 ? -18.922 41.469 30.5 1 96.62 193 ARG B O 1
ATOM 7675 N N . GLU B 1 194 ? -17.734 43.312 30.188 1 96.44 194 GLU B N 1
ATOM 7676 C CA . GLU B 1 194 ? -18.906 44.188 30.312 1 96.44 194 GLU B CA 1
ATOM 7677 C C . GLU B 1 194 ? -19.656 44.281 28.984 1 96.44 194 GLU B C 1
ATOM 7679 O O . GLU B 1 194 ? -19.031 44.344 27.922 1 96.44 194 GLU B O 1
ATOM 7684 N N . ASN B 1 195 ? -20.969 44.25 29.062 1 95.12 195 ASN B N 1
ATOM 7685 C CA . ASN B 1 195 ? -21.828 44.406 27.891 1 95.12 195 ASN B CA 1
ATOM 7686 C C . ASN B 1 195 ? -23.094 45.188 28.234 1 95.12 195 ASN B C 1
ATOM 7688 O O . ASN B 1 195 ? -24.078 44.625 28.688 1 95.12 195 ASN B O 1
ATOM 7692 N N . GLN B 1 196 ? -23.109 46.5 27.969 1 92.38 196 GLN B N 1
ATOM 7693 C CA . GLN B 1 196 ? -24.25 47.375 28.188 1 92.38 196 GLN B CA 1
ATOM 7694 C C . GLN B 1 196 ? -24.703 47.344 29.641 1 92.38 196 GLN B C 1
ATOM 7696 O O . GLN B 1 196 ? -25.875 47.125 29.938 1 92.38 196 GLN B O 1
ATOM 7701 N N . GLY B 1 197 ? -23.844 47.406 30.469 1 94.75 197 GLY B N 1
ATOM 7702 C CA . GLY B 1 197 ? -24.109 47.5 31.891 1 94.75 197 GLY B CA 1
ATOM 7703 C C . GLY B 1 197 ? -24.297 46.156 32.562 1 94.75 197 GLY B C 1
ATOM 7704 O O . GLY B 1 197 ? -24.656 46.062 33.75 1 94.75 197 GLY B O 1
ATOM 7705 N N . ARG B 1 198 ? -24.094 45.125 31.781 1 96.88 198 ARG B N 1
ATOM 7706 C CA . ARG B 1 198 ? -24.219 43.781 32.25 1 96.88 198 ARG B CA 1
ATOM 7707 C C . ARG B 1 198 ? -22.922 43 32.062 1 96.88 198 ARG B C 1
ATOM 7709 O O . ARG B 1 198 ? -22.031 43.438 31.359 1 96.88 198 ARG B O 1
ATOM 7716 N N . TYR B 1 199 ? -22.891 41.844 32.781 1 97.19 199 TYR B N 1
ATOM 7717 C CA . TYR B 1 199 ? -21.812 40.938 32.469 1 97.19 199 TYR B CA 1
ATOM 7718 C C . TYR B 1 199 ? -22.203 39.969 31.359 1 97.19 199 TYR B C 1
ATOM 7720 O O . TYR B 1 199 ? -23.344 39.5 31.312 1 97.19 199 TYR B O 1
ATOM 7728 N N . LEU B 1 200 ? -21.359 39.844 30.453 1 97 200 LEU B N 1
ATOM 7729 C CA . LEU B 1 200 ? -21.375 38.75 29.484 1 97 200 LEU B CA 1
ATOM 7730 C C . LEU B 1 200 ? -20.203 37.781 29.719 1 97 200 LEU B C 1
ATOM 7732 O O . LEU B 1 200 ? -19.047 38.219 29.734 1 97 200 LEU B O 1
ATOM 7736 N N . ALA B 1 201 ? -20.469 36.562 30.016 1 97.75 201 ALA B N 1
ATOM 7737 C CA . ALA B 1 201 ? -19.406 35.625 30.359 1 97.75 201 ALA B CA 1
ATOM 7738 C C . ALA B 1 201 ? -19.594 34.281 29.625 1 97.75 201 ALA B C 1
ATOM 7740 O O . ALA B 1 201 ? -20.719 33.781 29.547 1 97.75 201 ALA B O 1
ATOM 7741 N N . GLY B 1 202 ? -18.609 33.781 29 1 96.62 202 GLY B N 1
ATOM 7742 C CA . GLY B 1 202 ? -18.594 32.5 28.312 1 96.62 202 GLY B CA 1
ATOM 7743 C C . GLY B 1 202 ? -17.25 31.797 28.391 1 96.62 202 GLY B C 1
ATOM 7744 O O . GLY B 1 202 ? -16.406 32.156 29.219 1 96.62 202 GLY B O 1
ATOM 7745 N N . GLY B 1 203 ? -17.094 30.75 27.688 1 96.69 203 GLY B N 1
ATOM 7746 C CA . GLY B 1 203 ? -15.836 30.031 27.719 1 96.69 203 GLY B CA 1
ATOM 7747 C C . GLY B 1 203 ? -15.812 28.828 26.812 1 96.69 203 GLY B C 1
ATOM 7748 O O . GLY B 1 203 ? -16.703 28.656 25.969 1 96.69 203 GLY B O 1
ATOM 7749 N N . PHE B 1 204 ? -14.688 28.078 26.922 1 97.06 204 PHE B N 1
ATOM 7750 C CA . PHE B 1 204 ? -14.445 26.891 26.125 1 97.06 204 PHE B CA 1
ATOM 7751 C C . PHE B 1 204 ? -14.195 25.688 27.031 1 97.06 204 PHE B C 1
ATOM 7753 O O . PHE B 1 204 ? -13.117 25.547 27.609 1 97.06 204 PHE B O 1
ATOM 7760 N N . GLU B 1 205 ? -15.172 24.797 27.094 1 96.19 205 GLU B N 1
ATOM 7761 C CA . GLU B 1 205 ? -15.102 23.641 27.984 1 96.19 205 GLU B CA 1
ATOM 7762 C C . GLU B 1 205 ? -14 22.672 27.547 1 96.19 205 GLU B C 1
ATOM 7764 O O . GLU B 1 205 ? -13.812 22.438 26.344 1 96.19 205 GLU B O 1
ATOM 7769 N N . PRO B 1 206 ? -13.234 22.078 28.531 1 95.56 206 PRO B N 1
ATOM 7770 C CA . PRO B 1 206 ? -12.211 21.094 28.188 1 95.56 206 PRO B CA 1
ATOM 7771 C C . PRO B 1 206 ? -12.773 19.922 27.375 1 95.56 206 PRO B C 1
ATOM 7773 O O . PRO B 1 206 ? -12.109 19.406 26.484 1 95.56 206 PRO B O 1
ATOM 7776 N N . ILE B 1 207 ? -13.938 19.484 27.75 1 96.69 207 ILE B N 1
ATOM 7777 C CA . ILE B 1 207 ? -14.68 18.5 26.969 1 96.69 207 ILE B CA 1
ATOM 7778 C C . ILE B 1 207 ? -15.914 19.156 26.344 1 96.69 207 ILE B C 1
ATOM 7780 O O . ILE B 1 207 ? -16.891 19.453 27.047 1 96.69 207 ILE B O 1
ATOM 7784 N N . SER B 1 208 ? -15.836 19.375 25.078 1 96.38 208 SER B N 1
ATOM 7785 C CA . SER B 1 208 ? -16.906 20.094 24.391 1 96.38 208 SER B CA 1
ATOM 7786 C C . SER B 1 208 ? -18 19.125 23.922 1 96.38 208 SER B C 1
ATOM 7788 O O . SER B 1 208 ? -17.844 17.906 24.031 1 96.38 208 SER B O 1
ATOM 7790 N N . LYS B 1 209 ? -19.062 19.703 23.516 1 95.81 209 LYS B N 1
ATOM 7791 C CA . LYS B 1 209 ? -20.234 18.922 23.094 1 95.81 209 LYS B CA 1
ATOM 7792 C C . LYS B 1 209 ? -20.547 19.172 21.609 1 95.81 209 LYS B C 1
ATOM 7794 O O . LYS B 1 209 ? -21.219 20.156 21.266 1 95.81 209 LYS B O 1
ATOM 7799 N N . PRO B 1 210 ? -20.125 18.266 20.703 1 95.56 210 PRO B N 1
ATOM 7800 C CA . PRO B 1 210 ? -20.5 18.391 19.281 1 95.56 210 PRO B CA 1
ATOM 7801 C C . PRO B 1 210 ? -22 18.328 19.062 1 95.56 210 PRO B C 1
ATOM 7803 O O . PRO B 1 210 ? -22.703 17.562 19.734 1 95.56 210 PRO B O 1
ATOM 7806 N N . LEU B 1 211 ? -22.453 19.078 18.125 1 92.88 211 LEU B N 1
ATOM 7807 C CA . LEU B 1 211 ? -23.891 19.125 17.844 1 92.88 211 LEU B CA 1
ATOM 7808 C C . LEU B 1 211 ? -24.328 17.891 17.062 1 92.88 211 LEU B C 1
ATOM 7810 O O . LEU B 1 211 ? -23.562 17.359 16.266 1 92.88 211 LEU B O 1
ATOM 7814 N N . ASP B 1 212 ? -25.547 17.469 17.312 1 86.06 212 ASP B N 1
ATOM 7815 C CA . ASP B 1 212 ? -26.188 16.5 16.422 1 86.06 212 ASP B CA 1
ATOM 7816 C C . ASP B 1 212 ? -26.703 17.172 15.148 1 86.06 212 ASP B C 1
ATOM 7818 O O . ASP B 1 212 ? -27.625 17.984 15.195 1 86.06 212 ASP B O 1
ATOM 7822 N N . LEU B 1 213 ? -26.125 16.891 14.078 1 83.31 213 LEU B N 1
ATOM 7823 C CA . LEU B 1 213 ? -26.438 17.562 12.828 1 83.31 213 LEU B CA 1
ATOM 7824 C C . LEU B 1 213 ? -27.906 17.391 12.461 1 83.31 213 LEU B C 1
ATOM 7826 O O . LEU B 1 213 ? -28.469 18.172 11.688 1 83.31 213 LEU B O 1
ATOM 7830 N N . LYS B 1 214 ? -28.609 16.344 12.969 1 74.06 214 LYS B N 1
ATOM 7831 C CA . LYS B 1 214 ? -30.047 16.125 12.727 1 74.06 214 LYS B CA 1
ATOM 7832 C C . LYS B 1 214 ? -30.875 17.188 13.422 1 74.06 214 LYS B C 1
ATOM 7834 O O . LYS B 1 214 ? -32.031 17.453 13.031 1 74.06 214 LYS B O 1
ATOM 7839 N N . GLU B 1 215 ? -30.219 17.797 14.375 1 68.62 215 GLU B N 1
ATOM 7840 C CA . GLU B 1 215 ? -30.922 18.781 15.195 1 68.62 215 GLU B CA 1
ATOM 7841 C C . GLU B 1 215 ? -30.609 20.203 14.734 1 68.62 215 GLU B C 1
ATOM 7843 O O . GLU B 1 215 ? -31.031 21.172 15.367 1 68.62 215 GLU B O 1
ATOM 7848 N N . LEU B 1 216 ? -29.812 20.203 13.734 1 70.88 216 LEU B N 1
ATOM 7849 C CA . LEU B 1 216 ? -29.453 21.547 13.312 1 70.88 216 LEU B CA 1
ATOM 7850 C C . LEU B 1 216 ? -30.672 22.312 12.828 1 70.88 216 LEU B C 1
ATOM 7852 O O . LEU B 1 216 ? -31.422 21.828 11.984 1 70.88 216 LEU B O 1
ATOM 7856 N N . PRO B 1 217 ? -30.984 23.297 13.539 1 60.53 217 PRO B N 1
ATOM 7857 C CA . PRO B 1 217 ? -32.156 24.094 13.164 1 60.53 217 PRO B CA 1
ATOM 7858 C C . PRO B 1 217 ? -32.031 24.719 11.781 1 60.53 217 PRO B C 1
ATOM 7860 O O . PRO B 1 217 ? -30.938 25.062 11.352 1 60.53 217 PRO B O 1
ATOM 7863 N N . GLY B 1 218 ? -33 24.406 10.93 1 59.56 218 GLY B N 1
ATOM 7864 C CA . GLY B 1 218 ? -33.062 25.094 9.648 1 59.56 218 GLY B CA 1
ATOM 7865 C C . GLY B 1 218 ? -32.938 26.609 9.781 1 59.56 218 GLY B C 1
ATOM 7866 O O . GLY B 1 218 ? -32.625 27.297 8.812 1 59.56 218 GLY B O 1
ATOM 7867 N N . SER B 1 219 ? -33.375 27.141 10.953 1 62.5 219 SER B N 1
ATOM 7868 C CA . SER B 1 219 ? -33.312 28.578 11.195 1 62.5 219 SER B CA 1
ATOM 7869 C C . SER B 1 219 ? -32.406 28.906 12.375 1 62.5 219 SER B C 1
ATOM 7871 O O . SER B 1 219 ? -32.031 28.016 13.133 1 62.5 219 SER B O 1
ATOM 7873 N N . PHE B 1 220 ? -31.922 30.125 12.461 1 63.38 220 PHE B N 1
ATOM 7874 C CA . PHE B 1 220 ? -31.016 30.609 13.484 1 63.38 220 PHE B CA 1
ATOM 7875 C C . PHE B 1 220 ? -31.672 30.578 14.859 1 63.38 220 PHE B C 1
ATOM 7877 O O . PHE B 1 220 ? -31.75 31.609 15.539 1 63.38 220 PHE B O 1
ATOM 7884 N N . LYS B 1 221 ? -32.438 29.375 15.242 1 66.81 221 LYS B N 1
ATOM 7885 C CA . LYS B 1 221 ? -32.969 29.266 16.594 1 66.81 221 LYS B CA 1
ATOM 7886 C C . LYS B 1 221 ? -31.875 28.844 17.578 1 66.81 221 LYS B C 1
ATOM 7888 O O . LYS B 1 221 ? -31.062 27.969 17.281 1 66.81 221 LYS B O 1
ATOM 7893 N N . PRO B 1 222 ? -31.859 29.672 18.688 1 81.12 222 PRO B N 1
ATOM 7894 C CA . PRO B 1 222 ? -30.875 29.297 19.719 1 81.12 222 PRO B CA 1
ATOM 7895 C C . PRO B 1 222 ? -31.062 27.859 20.203 1 81.12 222 PRO B C 1
ATOM 7897 O O . PRO B 1 222 ? -32.188 27.344 20.219 1 81.12 222 PRO B O 1
ATOM 7900 N N . LEU B 1 223 ? -29.984 27.25 20.594 1 89.06 223 LEU B N 1
ATOM 7901 C CA . LEU B 1 223 ? -30.016 25.922 21.188 1 89.06 223 LEU B CA 1
ATOM 7902 C C . LEU B 1 223 ? -30.453 26 22.656 1 89.06 223 LEU B C 1
ATOM 7904 O O . LEU B 1 223 ? -30.359 27.047 23.281 1 89.06 223 LEU B O 1
ATOM 7908 N N . PRO B 1 224 ? -31.031 24.875 23.094 1 90.12 224 PRO B N 1
ATOM 7909 C CA . PRO B 1 224 ? -31.453 24.875 24.5 1 90.12 224 PRO B CA 1
ATOM 7910 C C . PRO B 1 224 ? -30.297 25.109 25.453 1 90.12 224 PRO B C 1
ATOM 7912 O O . PRO B 1 224 ? -29.156 24.703 25.172 1 90.12 224 PRO B O 1
ATOM 7915 N N . GLU B 1 225 ? -30.703 25.781 26.578 1 94.38 225 GLU B N 1
ATOM 7916 C CA . GLU B 1 225 ? -29.719 25.984 27.625 1 94.38 225 GLU B CA 1
ATOM 7917 C C . GLU B 1 225 ? -29.234 24.641 28.188 1 94.38 225 GLU B C 1
ATOM 7919 O O . GLU B 1 225 ? -30.016 23.703 28.312 1 94.38 225 GLU B O 1
ATOM 7924 N N . ASP B 1 226 ? -28.016 24.516 28.422 1 95.25 226 ASP B N 1
ATOM 7925 C CA . ASP B 1 226 ? -27.422 23.344 29.047 1 95.25 226 ASP B CA 1
ATOM 7926 C C . ASP B 1 226 ? -26.531 23.75 30.234 1 95.25 226 ASP B C 1
ATOM 7928 O O . ASP B 1 226 ? -25.312 23.859 30.094 1 95.25 226 ASP B O 1
ATOM 7932 N N . TRP B 1 227 ? -27.125 23.828 31.375 1 96.44 227 TRP B N 1
ATOM 7933 C CA . TRP B 1 227 ? -26.453 24.312 32.562 1 96.44 227 TRP B CA 1
ATOM 7934 C C . TRP B 1 227 ? -25.422 23.297 33.062 1 96.44 227 TRP B C 1
ATOM 7936 O O . TRP B 1 227 ? -24.406 23.672 33.656 1 96.44 227 TRP B O 1
ATOM 7946 N N . ASP B 1 228 ? -25.734 22 32.812 1 96.31 228 ASP B N 1
ATOM 7947 C CA . ASP B 1 228 ? -24.781 20.969 33.188 1 96.31 228 ASP B CA 1
ATOM 7948 C C . ASP B 1 228 ? -23.453 21.125 32.438 1 96.31 228 ASP B C 1
ATOM 7950 O O . ASP B 1 228 ? -22.391 21 33.031 1 96.31 228 ASP B O 1
ATOM 7954 N N . GLN B 1 229 ? -23.609 21.328 31.188 1 95.5 229 GLN B N 1
ATOM 7955 C CA . GLN B 1 229 ? -22.406 21.562 30.375 1 95.5 229 GLN B CA 1
ATOM 7956 C C . GLN B 1 229 ? -21.703 22.844 30.797 1 95.5 229 GLN B C 1
ATOM 7958 O O . GLN B 1 229 ? -20.469 22.906 30.828 1 95.5 229 GLN B O 1
ATOM 7963 N N . PHE B 1 230 ? -22.469 23.891 31.125 1 97.19 230 PHE B N 1
ATOM 7964 C CA . PHE B 1 230 ? -21.938 25.203 31.438 1 97.19 230 PHE B CA 1
ATOM 7965 C C . PHE B 1 230 ? -21.344 25.234 32.844 1 97.19 230 PHE B C 1
ATOM 7967 O O . PHE B 1 230 ? -20.516 26.094 33.156 1 97.19 230 PHE B O 1
ATOM 7974 N N . TYR B 1 231 ? -21.719 24.328 33.656 1 97.31 231 TYR B N 1
ATOM 7975 C CA . TYR B 1 231 ? -21.344 24.344 35.062 1 97.31 231 TYR B CA 1
ATOM 7976 C C . TYR B 1 231 ? -19.828 24.344 35.219 1 97.31 231 TYR B C 1
ATOM 7978 O O . TYR B 1 231 ? -19.281 24.984 36.125 1 97.31 231 TYR B O 1
ATOM 7986 N N . VAL B 1 232 ? -19.125 23.641 34.406 1 96.75 232 VAL B N 1
ATOM 7987 C CA . VAL B 1 232 ? -17.672 23.547 34.5 1 96.75 232 VAL B CA 1
ATOM 7988 C C . VAL B 1 232 ? -17.062 24.938 34.375 1 96.75 232 VAL B C 1
ATOM 7990 O O . VAL B 1 232 ? -16.047 25.234 35 1 96.75 232 VAL B O 1
ATOM 7993 N N . LEU B 1 233 ? -17.641 25.812 33.594 1 97.88 233 LEU B N 1
ATOM 7994 C CA . LEU B 1 233 ? -17.172 27.188 33.438 1 97.88 233 LEU B CA 1
ATOM 7995 C C . LEU B 1 233 ? -17.656 28.062 34.594 1 97.88 233 LEU B C 1
ATOM 7997 O O . LEU B 1 233 ? -16.875 28.875 35.094 1 97.88 233 LEU B O 1
ATOM 8001 N N . LEU B 1 234 ? -18.938 27.891 34.969 1 97.81 234 LEU B N 1
ATOM 8002 C CA . LEU B 1 234 ? -19.547 28.719 36 1 97.81 234 LEU B CA 1
ATOM 8003 C C . LEU B 1 234 ? -18.781 28.594 37.312 1 97.81 234 LEU B C 1
ATOM 8005 O O . LEU B 1 234 ? -18.547 29.594 38 1 97.81 234 LEU B O 1
ATOM 8009 N N . GLU B 1 235 ? -18.469 27.391 37.594 1 98 235 GLU B N 1
ATOM 8010 C CA . GLU B 1 235 ? -17.703 27.141 38.812 1 98 235 GLU B CA 1
ATOM 8011 C C . GLU B 1 235 ? -16.406 27.938 38.812 1 98 235 GLU B C 1
ATOM 8013 O O . GLU B 1 235 ? -16.031 28.516 39.844 1 98 235 GLU B O 1
ATOM 8018 N N . GLN B 1 236 ? -15.719 27.969 37.75 1 98.12 236 GLN B N 1
ATOM 8019 C CA . GLN B 1 236 ? -14.453 28.688 37.625 1 98.12 236 GLN B CA 1
ATOM 8020 C C . GLN B 1 236 ? -14.664 30.188 37.656 1 98.12 236 GLN B C 1
ATOM 8022 O O . GLN B 1 236 ? -13.852 30.938 38.219 1 98.12 236 GLN B O 1
ATOM 8027 N N . MET B 1 237 ? -15.742 30.688 37.094 1 98.12 237 MET B N 1
ATOM 8028 C CA . MET B 1 237 ? -16.094 32.094 37.125 1 98.12 237 MET B CA 1
ATOM 8029 C C . MET B 1 237 ? -16.312 32.594 38.562 1 98.12 237 MET B C 1
ATOM 8031 O O . MET B 1 237 ? -15.781 33.625 38.969 1 98.12 237 MET B O 1
ATOM 8035 N N . LEU B 1 238 ? -17.047 31.781 39.281 1 97.94 238 LEU B N 1
ATOM 8036 C CA . LEU B 1 238 ? -17.391 32.156 40.656 1 97.94 238 LEU B CA 1
ATOM 8037 C C . LEU B 1 238 ? -16.156 32.094 41.531 1 97.94 238 LEU B C 1
ATOM 8039 O O . LEU B 1 238 ? -16.031 32.906 42.469 1 97.94 238 LEU B O 1
ATOM 8043 N N . PHE B 1 239 ? -15.32 31.25 41.25 1 98.06 239 PHE B N 1
ATOM 8044 C CA . PHE B 1 239 ? -14.07 31.156 42 1 98.06 239 PHE B CA 1
ATOM 8045 C C . PHE B 1 239 ? -13.219 32.406 41.781 1 98.06 239 PHE B C 1
ATOM 8047 O O . PHE B 1 239 ? -12.688 32.969 42.719 1 98.06 239 PHE B O 1
ATOM 8054 N N . ARG B 1 240 ? -13.094 32.844 40.531 1 98.12 240 ARG B N 1
ATOM 8055 C CA . ARG B 1 240 ? -12.203 33.938 40.156 1 98.12 240 ARG B CA 1
ATOM 8056 C C . ARG B 1 240 ? -12.852 35.281 40.438 1 98.12 240 ARG B C 1
ATOM 8058 O O . ARG B 1 240 ? -12.164 36.281 40.75 1 98.12 240 ARG B O 1
ATOM 8065 N N . ILE B 1 241 ? -14.141 35.344 40.344 1 97.12 241 ILE B N 1
ATOM 8066 C CA . ILE B 1 241 ? -14.914 36.562 40.594 1 97.12 241 ILE B CA 1
ATOM 8067 C C . ILE B 1 241 ? -16.031 36.25 41.594 1 97.12 241 ILE B C 1
ATOM 8069 O O . ILE B 1 241 ? -17.203 36.125 41.188 1 97.12 241 ILE B O 1
ATOM 8073 N N . PRO B 1 242 ? -15.734 36.344 42.781 1 96.19 242 PRO B N 1
ATOM 8074 C CA . PRO B 1 242 ? -16.703 35.969 43.812 1 96.19 242 PRO B CA 1
ATOM 8075 C C . PRO B 1 242 ? -17.953 36.844 43.812 1 96.19 242 PRO B C 1
ATOM 8077 O O . PRO B 1 242 ? -19.047 36.375 44.125 1 96.19 242 PRO B O 1
ATOM 8080 N N . SER B 1 243 ? -17.859 38.094 43.438 1 94 243 SER B N 1
ATOM 8081 C CA . SER B 1 243 ? -18.969 39.031 43.469 1 94 243 SER B CA 1
ATOM 8082 C C . SER B 1 243 ? -20.062 38.625 42.469 1 94 243 SER B C 1
ATOM 8084 O O . SER B 1 243 ? -21.188 39.125 42.531 1 94 243 SER B O 1
ATOM 8086 N N . LEU B 1 244 ? -19.719 37.719 41.594 1 95.56 244 LEU B N 1
ATOM 8087 C CA . LEU B 1 244 ? -20.688 37.281 40.594 1 95.56 244 LEU B CA 1
ATOM 8088 C C . LEU B 1 244 ? -21.812 36.5 41.281 1 95.56 244 LEU B C 1
ATOM 8090 O O . LEU B 1 244 ? -22.906 36.406 40.719 1 95.56 244 LEU B O 1
ATOM 8094 N N . ALA B 1 245 ? -21.531 35.969 42.375 1 94.94 245 ALA B N 1
ATOM 8095 C CA . ALA B 1 245 ? -22.531 35.188 43.094 1 94.94 245 ALA B CA 1
ATOM 8096 C C . ALA B 1 245 ? -23.734 36.031 43.5 1 94.94 245 ALA B C 1
ATOM 8098 O O . ALA B 1 245 ? -24.844 35.531 43.656 1 94.94 245 ALA B O 1
ATOM 8099 N N . GLU B 1 246 ? -23.516 37.281 43.531 1 94.38 246 GLU B N 1
ATOM 8100 C CA . GLU B 1 246 ? -24.562 38.219 43.938 1 94.38 246 GLU B CA 1
ATOM 8101 C C . GLU B 1 246 ? -25.297 38.812 42.75 1 94.38 246 GLU B C 1
ATOM 8103 O O . GLU B 1 246 ? -26.266 39.562 42.938 1 94.38 246 GLU B O 1
ATOM 8108 N N . VAL B 1 247 ? -24.875 38.469 41.688 1 96.12 247 VAL B N 1
ATOM 8109 C CA . VAL B 1 247 ? -25.453 39.062 40.469 1 96.12 247 VAL B CA 1
ATOM 8110 C C . VAL B 1 247 ? -26.531 38.125 39.938 1 96.12 247 VAL B C 1
ATOM 8112 O O . VAL B 1 247 ? -26.359 36.906 39.938 1 96.12 247 VAL B O 1
ATOM 8115 N N . GLU B 1 248 ? -27.625 38.688 39.5 1 96.31 248 GLU B N 1
ATOM 8116 C CA . GLU B 1 248 ? -28.719 37.875 38.969 1 96.31 248 GLU B CA 1
ATOM 8117 C C . GLU B 1 248 ? -28.5 37.562 37.5 1 96.31 248 GLU B C 1
ATOM 8119 O O . GLU B 1 248 ? -28.062 38.406 36.719 1 96.31 248 GLU B O 1
ATOM 8124 N N . VAL B 1 249 ? -28.812 36.312 37.219 1 96.19 249 VAL B N 1
ATOM 8125 C CA . VAL B 1 249 ? -28.656 35.812 35.844 1 96.19 249 VAL B CA 1
ATOM 8126 C C . VAL B 1 249 ? -29.859 36.25 35 1 96.19 249 VAL B C 1
ATOM 8128 O O . VAL B 1 249 ? -31 36.188 35.469 1 96.19 249 VAL B O 1
ATOM 8131 N N . ASP B 1 250 ? -29.578 36.719 33.844 1 96.56 250 ASP B N 1
ATOM 8132 C CA . ASP B 1 250 ? -30.641 36.969 32.875 1 96.56 250 ASP B CA 1
ATOM 8133 C C . ASP B 1 250 ? -30.953 35.719 32.062 1 96.56 250 ASP B C 1
ATOM 8135 O O . ASP B 1 250 ? -32.062 35.156 32.156 1 96.56 250 ASP B O 1
ATOM 8139 N N . ARG B 1 251 ? -29.859 35.25 31.328 1 95.81 251 ARG B N 1
ATOM 8140 C CA . ARG B 1 251 ? -30.062 34.062 30.5 1 95.81 251 ARG B CA 1
ATOM 8141 C C . ARG B 1 251 ? -28.734 33.375 30.172 1 95.81 251 ARG B C 1
ATOM 8143 O O . ARG B 1 251 ? -27.688 34.031 30.172 1 95.81 251 ARG B O 1
ATOM 8150 N N . LEU B 1 252 ? -28.828 32.125 29.953 1 96.88 252 LEU B N 1
ATOM 8151 C CA . LEU B 1 252 ? -27.75 31.328 29.391 1 96.88 252 LEU B CA 1
ATOM 8152 C C . LEU B 1 252 ? -27.984 31.062 27.906 1 96.88 252 LEU B C 1
ATOM 8154 O O . LEU B 1 252 ? -28.984 30.453 27.531 1 96.88 252 LEU B O 1
ATOM 8158 N N . CYS B 1 253 ? -27.094 31.594 27.141 1 95.06 253 CYS B N 1
ATOM 8159 C CA . CYS B 1 253 ? -27.234 31.422 25.688 1 95.06 253 CYS B CA 1
ATOM 8160 C C . CYS B 1 253 ? -26.422 30.203 25.219 1 95.06 253 CYS B C 1
ATOM 8162 O O . CYS B 1 253 ? -25.391 29.891 25.797 1 95.06 253 CYS B O 1
ATOM 8164 N N . ASN B 1 254 ? -26.953 29.516 24.297 1 93.44 254 ASN B N 1
ATOM 8165 C CA . ASN B 1 254 ? -26.328 28.391 23.641 1 93.44 254 ASN B CA 1
ATOM 8166 C C . ASN B 1 254 ? -26.516 28.453 22.125 1 93.44 254 ASN B C 1
ATOM 8168 O O . ASN B 1 254 ? -27.641 28.578 21.641 1 93.44 254 ASN B O 1
ATOM 8172 N N . GLY B 1 255 ? -25.438 28.5 21.406 1 90.38 255 GLY B N 1
ATOM 8173 C CA . GLY B 1 255 ? -25.516 28.531 19.953 1 90.38 255 GLY B CA 1
ATOM 8174 C C . GLY B 1 255 ? -24.438 27.703 19.281 1 90.38 255 GLY B C 1
ATOM 8175 O O . GLY B 1 255 ? -23.406 27.406 19.875 1 90.38 255 GLY B O 1
ATOM 8176 N N . PRO B 1 256 ? -24.734 27.25 18.047 1 91.31 256 PRO B N 1
ATOM 8177 C CA . PRO B 1 256 ? -23.719 26.5 17.297 1 91.31 256 PRO B CA 1
ATOM 8178 C C . PRO B 1 256 ? -22.562 27.375 16.828 1 91.31 256 PRO B C 1
ATOM 8180 O O . PRO B 1 256 ? -22.781 28.5 16.375 1 91.31 256 PRO B O 1
ATOM 8183 N N . GLU B 1 257 ? -21.391 26.922 17.031 1 92.44 257 GLU B N 1
ATOM 8184 C CA . GLU B 1 257 ? -20.188 27.531 16.484 1 92.44 257 GLU B CA 1
ATOM 8185 C C . GLU B 1 257 ? -19.344 26.531 15.719 1 92.44 257 GLU B C 1
ATOM 8187 O O . GLU B 1 257 ? -19.281 25.359 16.094 1 92.44 257 GLU B O 1
ATOM 8192 N N . SER B 1 258 ? -18.766 26.984 14.68 1 93.25 258 SER B N 1
ATOM 8193 C CA . SER B 1 258 ? -18 26.078 13.805 1 93.25 258 SER B CA 1
ATOM 8194 C C . SER B 1 258 ? -16.531 26.031 14.203 1 93.25 258 SER B C 1
ATOM 8196 O O . SER B 1 258 ? -15.914 27.062 14.445 1 93.25 258 SER B O 1
ATOM 8198 N N . PHE B 1 259 ? -15.984 24.828 14.273 1 96.75 259 PHE B N 1
ATOM 8199 C CA . PHE B 1 259 ? -14.578 24.578 14.562 1 96.75 259 PHE B CA 1
ATOM 8200 C C . PHE B 1 259 ? -13.953 23.672 13.508 1 96.75 259 PHE B C 1
ATOM 8202 O O . PHE B 1 259 ? -14.648 22.859 12.906 1 96.75 259 PHE B O 1
ATOM 8209 N N . THR B 1 260 ? -12.727 23.875 13.211 1 97.12 260 THR B N 1
ATOM 8210 C CA . THR B 1 260 ? -11.953 22.984 12.344 1 97.12 260 THR B CA 1
ATOM 8211 C C . THR B 1 260 ? -11.195 21.953 13.172 1 97.12 260 THR B C 1
ATOM 8213 O O . THR B 1 260 ? -11.094 22.078 14.391 1 97.12 260 THR B O 1
ATOM 8216 N N . PRO B 1 261 ? -10.648 20.938 12.492 1 96.5 261 PRO B N 1
ATOM 8217 C CA . PRO B 1 261 ? -10.031 19.844 13.242 1 96.5 261 PRO B CA 1
ATOM 8218 C C . PRO B 1 261 ? -8.797 20.281 14.023 1 96.5 261 PRO B C 1
ATOM 8220 O O . PRO B 1 261 ? -8.398 19.609 14.984 1 96.5 261 PRO B O 1
ATOM 8223 N N . ASP B 1 262 ? -8.203 21.344 13.664 1 96.25 262 ASP B N 1
ATOM 8224 C CA . ASP B 1 262 ? -6.992 21.766 14.352 1 96.25 262 ASP B CA 1
ATOM 8225 C C . ASP B 1 262 ? -7.211 23.094 15.07 1 96.25 262 ASP B C 1
ATOM 8227 O O . ASP B 1 262 ? -6.25 23.766 15.469 1 96.25 262 ASP B O 1
ATOM 8231 N N . CYS B 1 263 ? -8.453 23.562 15.141 1 96.44 263 CYS B N 1
ATOM 8232 C CA . CYS B 1 263 ? -8.867 24.734 15.898 1 96.44 263 CYS B CA 1
ATOM 8233 C C . CYS B 1 263 ? -8.281 26.016 15.312 1 96.44 263 CYS B C 1
ATOM 8235 O O . CYS B 1 263 ? -7.992 26.953 16.031 1 96.44 263 CYS B O 1
ATOM 8237 N N . LYS B 1 264 ? -8.039 26.031 14.016 1 95.75 264 LYS B N 1
ATOM 8238 C CA . LYS B 1 264 ? -7.609 27.219 13.281 1 95.75 264 LYS B CA 1
ATOM 8239 C C . LYS B 1 264 ? -8.625 27.594 12.203 1 95.75 264 LYS B C 1
ATOM 8241 O O . LYS B 1 264 ? -9.484 26.781 11.852 1 95.75 264 LYS B O 1
ATOM 8246 N N . TRP B 1 265 ? -8.555 28.812 11.742 1 94.94 265 TRP B N 1
ATOM 8247 C CA . TRP B 1 265 ? -9.453 29.25 10.68 1 94.94 265 TRP B CA 1
ATOM 8248 C C . TRP B 1 265 ? -9.141 28.531 9.375 1 94.94 265 TRP B C 1
ATOM 8250 O O . TRP B 1 265 ? -8.102 27.891 9.242 1 94.94 265 TRP B O 1
ATOM 8260 N N . ILE B 1 266 ? -10.07 28.531 8.5 1 96.25 266 ILE B N 1
ATOM 8261 C CA . ILE B 1 266 ? -9.852 27.938 7.188 1 96.25 266 ILE B CA 1
ATOM 8262 C C . ILE B 1 266 ? -10.102 28.984 6.102 1 96.25 266 ILE B C 1
ATOM 8264 O O . ILE B 1 266 ? -11.109 29.688 6.129 1 96.25 266 ILE B O 1
ATOM 8268 N N . MET B 1 267 ? -9.195 29.156 5.234 1 95.88 267 MET B N 1
ATOM 8269 C CA . MET B 1 267 ? -9.352 30.047 4.09 1 95.88 267 MET B CA 1
ATOM 8270 C C . MET B 1 267 ? -8.555 29.531 2.893 1 95.88 267 MET B C 1
ATOM 8272 O O . MET B 1 267 ? -7.727 28.641 3.027 1 95.88 267 MET B O 1
ATOM 8276 N N . GLY B 1 268 ? -8.875 30.094 1.729 1 96.06 268 GLY B N 1
ATOM 8277 C CA . GLY B 1 268 ? -8.102 29.797 0.532 1 96.06 268 GLY B CA 1
ATOM 8278 C C . GLY B 1 268 ? -8.93 29.203 -0.587 1 96.06 268 GLY B C 1
ATOM 8279 O O . GLY B 1 268 ? -10.156 29.094 -0.466 1 96.06 268 GLY B O 1
ATOM 8280 N N . GLU B 1 269 ? -8.305 28.891 -1.705 1 96.94 269 GLU B N 1
ATOM 8281 C CA . GLU B 1 269 ? -8.938 28.281 -2.867 1 96.94 269 GLU B CA 1
ATOM 8282 C C . GLU B 1 269 ? -9.016 26.766 -2.725 1 96.94 269 GLU B C 1
ATOM 8284 O O . GLU B 1 269 ? -8.008 26.109 -2.422 1 96.94 269 GLU B O 1
ATOM 8289 N N . ALA B 1 270 ? -10.219 26.25 -2.955 1 97.25 270 ALA B N 1
ATOM 8290 C CA . ALA B 1 270 ? -10.422 24.812 -2.82 1 97.25 270 ALA B CA 1
ATOM 8291 C C . ALA B 1 270 ? -9.594 24.047 -3.842 1 97.25 270 ALA B C 1
ATOM 8293 O O . ALA B 1 270 ? -9.508 24.438 -5.008 1 97.25 270 ALA B O 1
ATOM 8294 N N . PRO B 1 271 ? -8.922 22.984 -3.396 1 96.5 271 PRO B N 1
ATOM 8295 C CA . PRO B 1 271 ? -8.102 22.203 -4.328 1 96.5 271 PRO B CA 1
ATOM 8296 C C . PRO B 1 271 ? -8.93 21.484 -5.391 1 96.5 271 PRO B C 1
ATOM 8298 O O . PRO B 1 271 ? -8.438 21.219 -6.492 1 96.5 271 PRO B O 1
ATOM 8301 N N . GLU B 1 272 ? -10.195 21.188 -5.188 1 96.31 272 GLU B N 1
ATOM 8302 C CA . GLU B 1 272 ? -11.023 20.359 -6.055 1 96.31 272 GLU B CA 1
ATOM 8303 C C . GLU B 1 272 ? -11.602 21.172 -7.211 1 96.31 272 GLU B C 1
ATOM 8305 O O . GLU B 1 272 ? -11.844 20.641 -8.289 1 96.31 272 GLU B O 1
ATOM 8310 N N . VAL B 1 273 ? -11.914 22.484 -6.953 1 97 273 VAL B N 1
ATOM 8311 C CA . VAL B 1 273 ? -12.586 23.312 -7.941 1 97 273 VAL B CA 1
ATOM 8312 C C . VAL B 1 273 ? -11.852 24.641 -8.078 1 97 273 VAL B C 1
ATOM 8314 O O . VAL B 1 273 ? -11.727 25.391 -7.105 1 97 273 VAL B O 1
ATOM 8317 N N . LYS B 1 274 ? -11.438 24.984 -9.273 1 95.75 274 LYS B N 1
ATOM 8318 C CA . LYS B 1 274 ? -10.758 26.25 -9.539 1 95.75 274 LYS B CA 1
ATOM 8319 C C . LYS B 1 274 ? -11.703 27.438 -9.367 1 95.75 274 LYS B C 1
ATOM 8321 O O . LYS B 1 274 ? -12.867 27.375 -9.781 1 95.75 274 LYS B O 1
ATOM 8326 N N . ASN B 1 275 ? -11.25 28.516 -8.664 1 97.19 275 ASN B N 1
ATOM 8327 C CA . ASN B 1 275 ? -11.961 29.766 -8.43 1 97.19 275 ASN B CA 1
ATOM 8328 C C . ASN B 1 275 ? -13.031 29.609 -7.355 1 97.19 275 ASN B C 1
ATOM 8330 O O . ASN B 1 275 ? -13.898 30.469 -7.207 1 97.19 275 ASN B O 1
ATOM 8334 N N . TYR B 1 276 ? -13.055 28.531 -6.645 1 98.12 276 TYR B N 1
ATOM 8335 C CA . TYR B 1 276 ? -13.867 28.312 -5.457 1 98.12 276 TYR B CA 1
ATOM 8336 C C . TYR B 1 276 ? -13.07 28.594 -4.188 1 98.12 276 TYR B C 1
ATOM 8338 O O . TYR B 1 276 ? -12.148 27.844 -3.852 1 98.12 276 TYR B O 1
ATOM 8346 N N . PHE B 1 277 ? -13.391 29.594 -3.484 1 98.06 277 PHE B N 1
ATOM 8347 C CA . PHE B 1 277 ? -12.672 29.984 -2.275 1 98.06 277 PHE B CA 1
ATOM 8348 C C . PHE B 1 277 ? -13.492 29.641 -1.032 1 98.06 277 PHE B C 1
ATOM 8350 O O . PHE B 1 277 ? -14.719 29.562 -1.095 1 98.06 277 PHE B O 1
ATOM 8357 N N . VAL B 1 278 ? -12.828 29.391 0.052 1 97.88 278 VAL B N 1
ATOM 8358 C CA . VAL B 1 278 ? -13.445 29.156 1.353 1 97.88 278 VAL B CA 1
ATOM 8359 C C . VAL B 1 278 ? -12.898 30.156 2.371 1 97.88 278 VAL B C 1
ATOM 8361 O O . VAL B 1 278 ? -11.703 30.453 2.381 1 97.88 278 VAL B O 1
ATOM 8364 N N . ALA B 1 279 ? -13.672 30.781 3.162 1 96.88 279 ALA B N 1
ATOM 8365 C CA . ALA B 1 279 ? -13.367 31.609 4.324 1 96.88 279 ALA B CA 1
ATOM 8366 C C . ALA B 1 279 ? -14.352 31.344 5.461 1 96.88 279 ALA B C 1
ATOM 8368 O O . ALA B 1 279 ? -15.414 31.969 5.535 1 96.88 279 ALA B O 1
ATOM 8369 N N . SER B 1 280 ? -14.031 30.406 6.316 1 95.94 280 SER B N 1
ATOM 8370 C CA . SER B 1 280 ? -14.953 29.922 7.336 1 95.94 280 SER B CA 1
ATOM 8371 C C . SER B 1 280 ? -14.203 29.328 8.523 1 95.94 280 SER B C 1
ATOM 8373 O O . SER B 1 280 ? -12.992 29.516 8.656 1 95.94 280 SER B O 1
ATOM 8375 N N . GLY B 1 281 ? -14.938 28.75 9.484 1 93.94 281 GLY B N 1
ATOM 8376 C CA . GLY B 1 281 ? -14.344 28.109 10.641 1 93.94 281 GLY B CA 1
ATOM 8377 C C . GLY B 1 281 ? -13.742 29.078 11.633 1 93.94 281 GLY B C 1
ATOM 8378 O O . GLY B 1 281 ? -12.656 28.844 12.164 1 93.94 281 GLY B O 1
ATOM 8379 N N . MET B 1 282 ? -14.344 30.062 12.031 1 92.31 282 MET B N 1
ATOM 8380 C CA . MET B 1 282 ? -13.789 31.172 12.797 1 92.31 282 MET B CA 1
ATOM 8381 C C . MET B 1 282 ? -13.766 30.859 14.289 1 92.31 282 MET B C 1
ATOM 8383 O O . MET B 1 282 ? -13.32 31.672 15.094 1 92.31 282 MET B O 1
ATOM 8387 N N . LYS B 1 283 ? -14.188 29.781 14.805 1 91.38 283 LYS B N 1
ATOM 8388 C CA . LYS B 1 283 ? -14.07 29.203 16.141 1 91.38 283 LYS B CA 1
ATOM 8389 C C . LYS B 1 283 ? -14.594 30.156 17.203 1 91.38 283 LYS B C 1
ATOM 8391 O O . LYS B 1 283 ? -13.953 30.359 18.234 1 91.38 283 LYS B O 1
ATOM 8396 N N . SER B 1 284 ? -15.539 30.922 16.891 1 84.06 284 SER B N 1
ATOM 8397 C CA . SER B 1 284 ? -16.297 31.797 17.797 1 84.06 284 SER B CA 1
ATOM 8398 C C . SER B 1 284 ? -15.578 33.125 18 1 84.06 284 SER B C 1
ATOM 8400 O O . SER B 1 284 ? -16.016 33.938 18.812 1 84.06 284 SER B O 1
ATOM 8402 N N . ILE B 1 285 ? -14.516 33.375 17.281 1 85.06 285 ILE B N 1
ATOM 8403 C CA . ILE B 1 285 ? -13.812 34.625 17.484 1 85.06 285 ILE B CA 1
ATOM 8404 C C . ILE B 1 285 ? -13.609 35.344 16.141 1 85.06 285 ILE B C 1
ATOM 8406 O O . ILE B 1 285 ? -12.562 35.938 15.906 1 85.06 285 ILE B O 1
ATOM 8410 N N . GLY B 1 286 ? -14.5 35.219 15.375 1 87 286 GLY B N 1
ATOM 8411 C CA . GLY B 1 286 ? -14.391 35.719 14.023 1 87 286 GLY B CA 1
ATOM 8412 C C . GLY B 1 286 ? -14.281 37.25 13.984 1 87 286 GLY B C 1
ATOM 8413 O O . GLY B 1 286 ? -13.664 37.812 13.078 1 87 286 GLY B O 1
ATOM 8414 N N . ILE B 1 287 ? -14.914 37.938 14.93 1 88 287 ILE B N 1
ATOM 8415 C CA . ILE B 1 287 ? -14.93 39.375 14.953 1 88 287 ILE B CA 1
ATOM 8416 C C . ILE B 1 287 ? -13.508 39.906 15.055 1 88 287 ILE B C 1
ATOM 8418 O O . ILE B 1 287 ? -13.203 41 14.555 1 88 287 ILE B O 1
ATOM 8422 N N . GLU B 1 288 ? -12.695 39.125 15.602 1 88.69 288 GLU B N 1
ATOM 8423 C CA . GLU B 1 288 ? -11.312 39.531 15.836 1 88.69 288 GLU B CA 1
ATOM 8424 C C . GLU B 1 288 ? -10.547 39.688 14.523 1 88.69 288 GLU B C 1
ATOM 8426 O O . GLU B 1 288 ? -9.664 40.531 14.398 1 88.69 288 GLU B O 1
ATOM 8431 N N . ALA B 1 289 ? -10.883 38.844 13.57 1 91.38 289 ALA B N 1
ATOM 8432 C CA . ALA B 1 289 ? -10.031 38.781 12.383 1 91.38 289 ALA B CA 1
ATOM 8433 C C . ALA B 1 289 ? -10.859 38.938 11.109 1 91.38 289 ALA B C 1
ATOM 8435 O O . ALA B 1 289 ? -10.344 38.781 10 1 91.38 289 ALA B O 1
ATOM 8436 N N . ALA B 1 290 ? -12.086 39.25 11.211 1 92.44 290 ALA B N 1
ATOM 8437 C CA . ALA B 1 290 ? -12.992 39.312 10.07 1 92.44 290 ALA B CA 1
ATOM 8438 C C . ALA B 1 290 ? -12.453 40.219 8.984 1 92.44 290 ALA B C 1
ATOM 8440 O O . ALA B 1 290 ? -12.469 39.875 7.797 1 92.44 290 ALA B O 1
ATOM 8441 N N . GLY B 1 291 ? -12.039 41.469 9.375 1 92.44 291 GLY B N 1
ATOM 8442 C CA . GLY B 1 291 ? -11.477 42.406 8.406 1 92.44 291 GLY B CA 1
ATOM 8443 C C . GLY B 1 291 ? -10.258 41.844 7.691 1 92.44 291 GLY B C 1
ATOM 8444 O O . GLY B 1 291 ? -10.141 41.969 6.469 1 92.44 291 GLY B O 1
ATOM 8445 N N . GLY B 1 292 ? -9.359 41.344 8.477 1 93.19 292 GLY B N 1
ATOM 8446 C CA . GLY B 1 292 ? -8.141 40.781 7.91 1 93.19 292 GLY B CA 1
ATOM 8447 C C . GLY B 1 292 ? -8.406 39.594 6.984 1 93.19 292 GLY B C 1
ATOM 8448 O O . GLY B 1 292 ? -7.766 39.469 5.938 1 93.19 292 GLY B O 1
ATOM 8449 N N . ILE B 1 293 ? -9.312 38.719 7.297 1 94.44 293 ILE B N 1
ATOM 8450 C CA . ILE B 1 293 ? -9.688 37.562 6.477 1 94.44 293 ILE B CA 1
ATOM 8451 C C . ILE B 1 293 ? -10.305 38.062 5.164 1 94.44 293 ILE B C 1
ATOM 8453 O O . ILE B 1 293 ? -10 37.531 4.094 1 94.44 293 ILE B O 1
ATOM 8457 N N . GLY B 1 294 ? -11.172 39.031 5.301 1 94.25 294 GLY B N 1
ATOM 8458 C CA . GLY B 1 294 ? -11.75 39.625 4.102 1 94.25 294 GLY B CA 1
ATOM 8459 C C . GLY B 1 294 ? -10.703 40.219 3.172 1 94.25 294 GLY B C 1
ATOM 8460 O O . GLY B 1 294 ? -10.766 40.031 1.957 1 94.25 294 GLY B O 1
ATOM 8461 N N . LYS B 1 295 ? -9.828 40.969 3.756 1 94.44 295 LYS B N 1
ATOM 8462 C CA . LYS B 1 295 ? -8.766 41.625 2.977 1 94.44 295 LYS B CA 1
ATOM 8463 C C . LYS B 1 295 ? -7.906 40.594 2.264 1 94.44 295 LYS B C 1
ATOM 8465 O O . LYS B 1 295 ? -7.66 40.688 1.061 1 94.44 295 LYS B O 1
ATOM 8470 N N . LEU B 1 296 ? -7.484 39.625 2.975 1 94.44 296 LEU B N 1
ATOM 8471 C CA . LEU B 1 296 ? -6.617 38.594 2.402 1 94.44 296 LEU B CA 1
ATOM 8472 C C . LEU B 1 296 ? -7.344 37.812 1.307 1 94.44 296 LEU B C 1
ATOM 8474 O O . LEU B 1 296 ? -6.75 37.5 0.277 1 94.44 296 LEU B O 1
ATOM 8478 N N . THR B 1 297 ? -8.562 37.438 1.512 1 95.56 297 THR B N 1
ATOM 8479 C CA . THR B 1 297 ? -9.352 36.719 0.513 1 95.56 297 THR B CA 1
ATOM 8480 C C . THR B 1 297 ? -9.5 37.562 -0.754 1 95.56 297 THR B C 1
ATOM 8482 O O . THR B 1 297 ? -9.344 37.062 -1.864 1 95.56 297 THR B O 1
ATOM 8485 N N . SER B 1 298 ? -9.812 38.844 -0.565 1 94.56 298 SER B N 1
ATOM 8486 C CA . SER B 1 298 ? -9.969 39.75 -1.711 1 94.56 298 SER B CA 1
ATOM 8487 C C . SER B 1 298 ? -8.664 39.875 -2.48 1 94.56 298 SER B C 1
ATOM 8489 O O . SER B 1 298 ? -8.656 39.875 -3.715 1 94.56 298 SER B O 1
ATOM 8491 N N . ASP B 1 299 ? -7.602 40.062 -1.735 1 92.81 299 ASP B N 1
ATOM 8492 C CA . ASP B 1 299 ? -6.293 40.156 -2.373 1 92.81 299 ASP B CA 1
ATOM 8493 C C . ASP B 1 299 ? -5.977 38.875 -3.17 1 92.81 299 ASP B C 1
ATOM 8495 O O . ASP B 1 299 ? -5.406 38.969 -4.262 1 92.81 299 ASP B O 1
ATOM 8499 N N . TRP B 1 300 ? -6.273 37.781 -2.586 1 94 300 TRP B N 1
ATOM 8500 C CA . TRP B 1 300 ? -6.047 36.5 -3.232 1 94 300 TRP B CA 1
ATOM 8501 C C . TRP B 1 300 ? -6.812 36.406 -4.547 1 94 300 TRP B C 1
ATOM 8503 O O . TRP B 1 300 ? -6.262 35.969 -5.566 1 94 300 TRP B O 1
ATOM 8513 N N . ILE B 1 301 ? -8.008 36.781 -4.602 1 95 301 ILE B N 1
ATOM 8514 C CA . ILE B 1 301 ? -8.867 36.688 -5.781 1 95 301 ILE B CA 1
ATOM 8515 C C . ILE B 1 301 ? -8.359 37.656 -6.852 1 95 301 ILE B C 1
ATOM 8517 O O . ILE B 1 301 ? -8.266 37.312 -8.023 1 95 301 ILE B O 1
ATOM 8521 N N . VAL B 1 302 ? -7.969 38.812 -6.422 1 93.31 302 VAL B N 1
ATOM 8522 C CA . VAL B 1 302 ? -7.609 39.875 -7.355 1 93.31 302 VAL B CA 1
ATOM 8523 C C . VAL B 1 302 ? -6.211 39.656 -7.91 1 93.31 302 VAL B C 1
ATOM 8525 O O . VAL B 1 302 ? -5.973 39.812 -9.109 1 93.31 302 VAL B O 1
ATOM 8528 N N . SER B 1 303 ? -5.363 39.25 -7.016 1 88.25 303 SER B N 1
ATOM 8529 C CA . SER B 1 303 ? -3.963 39.156 -7.41 1 88.25 303 SER B CA 1
ATOM 8530 C C . SER B 1 303 ? -3.576 37.719 -7.754 1 88.25 303 SER B C 1
ATOM 8532 O O . SER B 1 303 ? -2.49 37.469 -8.281 1 88.25 303 SER B O 1
ATOM 8534 N N . GLY B 1 304 ? -4.414 36.812 -7.422 1 85.56 304 GLY B N 1
ATOM 8535 C CA . GLY B 1 304 ? -4.148 35.438 -7.727 1 85.56 304 GLY B CA 1
ATOM 8536 C C . GLY B 1 304 ? -3.438 34.688 -6.605 1 85.56 304 GLY B C 1
ATOM 8537 O O . GLY B 1 304 ? -3.447 33.469 -6.555 1 85.56 304 GLY B O 1
ATOM 8538 N N . GLU B 1 305 ? -2.699 35.438 -5.762 1 83.19 305 GLU B N 1
ATOM 8539 C CA . GLU B 1 305 ? -2.002 34.875 -4.613 1 83.19 305 GLU B CA 1
ATOM 8540 C C . GLU B 1 305 ? -1.888 35.875 -3.479 1 83.19 305 GLU B C 1
ATOM 8542 O O . GLU B 1 305 ? -1.785 37.094 -3.721 1 83.19 305 GLU B O 1
ATOM 8547 N N . PRO B 1 306 ? -1.862 35.281 -2.27 1 83.12 306 PRO B N 1
ATOM 8548 C CA . PRO B 1 306 ? -1.695 36.219 -1.161 1 83.12 306 PRO B CA 1
ATOM 8549 C C . PRO B 1 306 ? -0.253 36.688 -1.004 1 83.12 306 PRO B C 1
ATOM 8551 O O . PRO B 1 306 ? 0.683 35.938 -1.303 1 83.12 306 PRO B O 1
ATOM 8554 N N . ALA B 1 307 ? -0.084 37.844 -0.561 1 77.81 307 ALA B N 1
ATOM 8555 C CA . ALA B 1 307 ? 1.249 38.438 -0.379 1 77.81 307 ALA B CA 1
ATOM 8556 C C . ALA B 1 307 ? 1.892 37.906 0.908 1 77.81 307 ALA B C 1
ATOM 8558 O O . ALA B 1 307 ? 3.105 38.031 1.091 1 77.81 307 ALA B O 1
ATOM 8559 N N . THR B 1 308 ? 1.121 37.375 1.784 1 86.12 308 THR B N 1
ATOM 8560 C CA . THR B 1 308 ? 1.616 36.844 3.049 1 86.12 308 THR B CA 1
ATOM 8561 C C . THR B 1 308 ? 1.42 35.312 3.111 1 86.12 308 THR B C 1
ATOM 8563 O O . THR B 1 308 ? 0.592 34.75 2.385 1 86.12 308 THR B O 1
ATOM 8566 N N . ASP B 1 309 ? 2.293 34.719 3.896 1 88.94 309 ASP B N 1
ATOM 8567 C CA . ASP B 1 309 ? 2.154 33.281 4.078 1 88.94 309 ASP B CA 1
ATOM 8568 C C . ASP B 1 309 ? 0.918 32.938 4.91 1 88.94 309 ASP B C 1
ATOM 8570 O O . ASP B 1 309 ? 0.739 33.5 6.004 1 88.94 309 ASP B O 1
ATOM 8574 N N . ILE B 1 310 ? 0.103 32.062 4.391 1 91 310 ILE B N 1
ATOM 8575 C CA . ILE B 1 310 ? -1.116 31.734 5.113 1 91 310 ILE B CA 1
ATOM 8576 C C . ILE B 1 310 ? -1.23 30.219 5.25 1 91 310 ILE B C 1
ATOM 8578 O O . ILE B 1 310 ? -2.334 29.672 5.344 1 91 310 ILE B O 1
ATOM 8582 N N . TRP B 1 311 ? -0.156 29.469 5.219 1 91.75 311 TRP B N 1
ATOM 8583 C CA . TRP B 1 311 ? -0.179 28.016 5.199 1 91.75 311 TRP B CA 1
ATOM 8584 C C . TRP B 1 311 ? -0.965 27.469 6.387 1 91.75 311 TRP B C 1
ATOM 8586 O O . TRP B 1 311 ? -1.759 26.531 6.234 1 91.75 311 TRP B O 1
ATOM 8596 N N . ASP B 1 312 ? -0.809 28.078 7.508 1 93.12 312 ASP B N 1
ATOM 8597 C CA . ASP B 1 312 ? -1.441 27.594 8.734 1 93.12 312 ASP B CA 1
ATOM 8598 C C . ASP B 1 312 ? -2.963 27.703 8.641 1 93.12 312 ASP B C 1
ATOM 8600 O O . ASP B 1 312 ? -3.678 27.078 9.422 1 93.12 312 ASP B O 1
ATOM 8604 N N . LEU B 1 313 ? -3.451 28.484 7.668 1 95.44 313 LEU B N 1
ATOM 8605 C CA . LEU B 1 313 ? -4.891 28.703 7.551 1 95.44 313 LEU B CA 1
ATOM 8606 C C . LEU B 1 313 ? -5.41 28.172 6.219 1 95.44 313 LEU B C 1
ATOM 8608 O O . LEU B 1 313 ? -6.621 28.062 6.016 1 95.44 313 LEU B O 1
ATOM 8612 N N . ASP B 1 314 ? -4.5 27.797 5.336 1 96 314 ASP B N 1
ATOM 8613 C CA . ASP B 1 314 ? -4.84 27.359 3.98 1 96 314 ASP B CA 1
ATOM 8614 C C . ASP B 1 314 ? -5.652 26.078 4.004 1 96 314 ASP B C 1
ATOM 8616 O O . ASP B 1 314 ? -5.336 25.141 4.746 1 96 314 ASP B O 1
ATOM 8620 N N . ILE B 1 315 ? -6.719 26.031 3.207 1 97.12 315 ILE B N 1
ATOM 8621 C CA . ILE B 1 315 ? -7.598 24.875 3.17 1 97.12 315 ILE B CA 1
ATOM 8622 C C . ILE B 1 315 ? -6.816 23.656 2.695 1 97.12 315 ILE B C 1
ATOM 8624 O O . ILE B 1 315 ? -7.16 22.516 3.035 1 97.12 315 ILE B O 1
ATOM 8628 N N . ARG B 1 316 ? -5.77 23.797 2.021 1 96.19 316 ARG B N 1
ATOM 8629 C CA . ARG B 1 316 ? -4.973 22.719 1.443 1 96.19 316 ARG B CA 1
ATOM 8630 C C . ARG B 1 316 ? -4.156 22.016 2.516 1 96.19 316 ARG B C 1
ATOM 8632 O O . ARG B 1 316 ? -3.51 21 2.242 1 96.19 316 ARG B O 1
ATOM 8639 N N . ARG B 1 317 ? -4.125 22.469 3.734 1 96.38 317 ARG B N 1
ATOM 8640 C CA . ARG B 1 317 ? -3.412 21.781 4.809 1 96.38 317 ARG B CA 1
ATOM 8641 C C . ARG B 1 317 ? -4.141 20.516 5.23 1 96.38 317 ARG B C 1
ATOM 8643 O O . ARG B 1 317 ? -3.596 19.688 5.973 1 96.38 317 ARG B O 1
ATOM 8650 N N . PHE B 1 318 ? -5.387 20.312 4.688 1 96.81 318 PHE B N 1
ATOM 8651 C CA . PHE B 1 318 ? -6.195 19.141 4.996 1 96.81 318 PHE B CA 1
ATOM 8652 C C . PHE B 1 318 ? -6.242 18.188 3.809 1 96.81 318 PHE B C 1
ATOM 8654 O O . PHE B 1 318 ? -6.035 18.594 2.666 1 96.81 318 PHE B O 1
ATOM 8661 N N . ILE B 1 319 ? -6.461 16.969 4.109 1 94.94 319 ILE B N 1
ATOM 8662 C CA . ILE B 1 319 ? -6.73 15.953 3.094 1 94.94 319 ILE B CA 1
ATOM 8663 C C . ILE B 1 319 ? -8.125 15.375 3.303 1 94.94 319 ILE B C 1
ATOM 8665 O O . ILE B 1 319 ? -8.875 15.836 4.168 1 94.94 319 ILE B O 1
ATOM 8669 N N . GLY B 1 320 ? -8.516 14.484 2.494 1 92.25 320 GLY B N 1
ATOM 8670 C CA . GLY B 1 320 ? -9.875 13.953 2.473 1 92.25 320 GLY B CA 1
ATOM 8671 C C . GLY B 1 320 ? -10.328 13.422 3.818 1 92.25 320 GLY B C 1
ATOM 8672 O O . GLY B 1 320 ? -11.492 13.578 4.191 1 92.25 320 GLY B O 1
ATOM 8673 N N . LEU B 1 321 ? -9.477 12.852 4.594 1 93.94 321 LEU B N 1
ATOM 8674 C CA . LEU B 1 321 ? -9.805 12.25 5.883 1 93.94 321 LEU B CA 1
ATOM 8675 C C . LEU B 1 321 ? -10.359 13.297 6.848 1 93.94 321 LEU B C 1
ATOM 8677 O O . LEU B 1 321 ? -11.242 12.992 7.652 1 93.94 321 LEU B O 1
ATOM 8681 N N . HIS B 1 322 ? -9.906 14.461 6.707 1 96.62 322 HIS B N 1
ATOM 8682 C CA . HIS B 1 322 ? -10.25 15.5 7.676 1 96.62 322 HIS B CA 1
ATOM 8683 C C . HIS B 1 322 ? -11.68 15.984 7.488 1 96.62 322 HIS B C 1
ATOM 8685 O O . HIS B 1 322 ? -12.234 16.656 8.367 1 96.62 322 HIS B O 1
ATOM 8691 N N . ASN B 1 323 ? -12.242 15.633 6.332 1 95.88 323 ASN B N 1
ATOM 8692 C CA . ASN B 1 323 ? -13.625 16 6.066 1 95.88 323 ASN B CA 1
ATOM 8693 C C . ASN B 1 323 ? -14.594 14.891 6.441 1 95.88 323 ASN B C 1
ATOM 8695 O O . ASN B 1 323 ? -15.797 15 6.219 1 95.88 323 ASN B O 1
ATOM 8699 N N . ASN B 1 324 ? -14.086 13.773 6.977 1 95.25 324 ASN B N 1
ATOM 8700 C CA . ASN B 1 324 ? -14.891 12.656 7.477 1 95.25 324 ASN B CA 1
ATOM 8701 C C . ASN B 1 324 ? -15.75 13.078 8.664 1 95.25 324 ASN B C 1
ATOM 8703 O O . ASN B 1 324 ? -15.234 13.586 9.664 1 95.25 324 ASN B O 1
ATOM 8707 N N . LEU B 1 325 ? -17.016 12.859 8.562 1 93.19 325 LEU B N 1
ATOM 8708 C CA . LEU B 1 325 ? -17.953 13.344 9.562 1 93.19 325 LEU B CA 1
ATOM 8709 C C . LEU B 1 325 ? -17.703 12.68 10.906 1 93.19 325 LEU B C 1
ATOM 8711 O O . LEU B 1 325 ? -17.781 13.344 11.953 1 93.19 325 LEU B O 1
ATOM 8715 N N . MET B 1 326 ? -17.484 11.422 10.875 1 93.19 326 MET B N 1
ATOM 8716 C CA . MET B 1 326 ? -17.25 10.703 12.117 1 93.19 326 MET B CA 1
ATOM 8717 C C . MET B 1 326 ? -15.945 11.164 12.773 1 93.19 326 MET B C 1
ATOM 8719 O O . MET B 1 326 ? -15.859 11.281 13.992 1 93.19 326 MET B O 1
ATOM 8723 N N . PHE B 1 327 ? -14.984 11.352 12.016 1 96.12 327 PHE B N 1
ATOM 8724 C CA . PHE B 1 327 ? -13.727 11.898 12.516 1 96.12 327 PHE B CA 1
ATOM 8725 C C . PHE B 1 327 ? -13.953 13.266 13.148 1 96.12 327 PHE B C 1
ATOM 8727 O O . PHE B 1 327 ? -13.477 13.531 14.258 1 96.12 327 PHE B O 1
ATOM 8734 N N . LEU B 1 328 ? -14.594 14.148 12.359 1 96.56 328 LEU B N 1
ATOM 8735 C CA . LEU B 1 328 ? -14.859 15.5 12.836 1 96.56 328 LEU B CA 1
ATOM 8736 C C . LEU B 1 328 ? -15.609 15.477 14.164 1 96.56 328 LEU B C 1
ATOM 8738 O O . LEU B 1 328 ? -15.242 16.188 15.102 1 96.56 328 LEU B O 1
ATOM 8742 N N . LYS B 1 329 ? -16.609 14.688 14.266 1 95.19 329 LYS B N 1
ATOM 8743 C CA . LYS B 1 329 ? -17.391 14.594 15.492 1 95.19 329 LYS B CA 1
ATOM 8744 C C . LYS B 1 329 ? -16.531 14.133 16.656 1 95.19 329 LYS B C 1
ATOM 8746 O O . LYS B 1 329 ? -16.625 14.68 17.766 1 95.19 329 LYS B O 1
ATOM 8751 N N . ALA B 1 330 ? -15.719 13.148 16.391 1 94.69 330 ALA B N 1
ATOM 8752 C CA . ALA B 1 330 ? -14.828 12.641 17.438 1 94.69 330 ALA B CA 1
ATOM 8753 C C . ALA B 1 330 ? -13.812 13.695 17.859 1 94.69 330 ALA B C 1
ATOM 8755 O O . ALA B 1 330 ? -13.562 13.891 19.047 1 94.69 330 ALA B O 1
ATOM 8756 N N . ARG B 1 331 ? -13.234 14.336 16.953 1 96.81 331 ARG B N 1
ATOM 8757 C CA . ARG B 1 331 ? -12.219 15.352 17.172 1 96.81 331 ARG B CA 1
ATOM 8758 C C . ARG B 1 331 ? -12.797 16.562 17.891 1 96.81 331 ARG B C 1
ATOM 8760 O O . ARG B 1 331 ? -12.109 17.203 18.688 1 96.81 331 ARG B O 1
ATOM 8767 N N . MET B 1 332 ? -14.078 16.859 17.719 1 96.81 332 MET B N 1
ATOM 8768 C CA . MET B 1 332 ? -14.695 18.094 18.203 1 96.81 332 MET B CA 1
ATOM 8769 C C . MET B 1 332 ? -14.898 18.047 19.719 1 96.81 332 MET B C 1
ATOM 8771 O O . MET B 1 332 ? -15.07 19.078 20.359 1 96.81 332 MET B O 1
ATOM 8775 N N . ARG B 1 333 ? -14.789 16.906 20.266 1 97 333 ARG B N 1
ATOM 8776 C CA . ARG B 1 333 ? -14.898 16.797 21.719 1 97 333 ARG B CA 1
ATOM 8777 C C . ARG B 1 333 ? -13.711 17.453 22.406 1 97 333 ARG B C 1
ATOM 8779 O O . ARG B 1 333 ? -13.812 17.891 23.562 1 97 333 ARG B O 1
ATOM 8786 N N . GLU B 1 334 ? -12.719 17.609 21.672 1 96.81 334 GLU B N 1
ATOM 8787 C CA . GLU B 1 334 ? -11.469 18.109 22.234 1 96.81 334 GLU B CA 1
ATOM 8788 C C . GLU B 1 334 ? -11.141 19.5 21.719 1 96.81 334 GLU B C 1
ATOM 8790 O O . GLU B 1 334 ? -10.562 20.328 22.438 1 96.81 334 GLU B O 1
ATOM 8795 N N . VAL B 1 335 ? -11.547 19.891 20.594 1 97.19 335 VAL B N 1
ATOM 8796 C CA . VAL B 1 335 ? -11.008 21 19.797 1 97.19 335 VAL B CA 1
ATOM 8797 C C . VAL B 1 335 ? -11.391 22.328 20.438 1 97.19 335 VAL B C 1
ATOM 8799 O O . VAL B 1 335 ? -10.539 23.203 20.641 1 97.19 335 VAL B O 1
ATOM 8802 N N . PRO B 1 336 ? -12.656 22.562 20.828 1 96.75 336 PRO B N 1
ATOM 8803 C CA . PRO B 1 336 ? -12.961 23.859 21.422 1 96.75 336 PRO B CA 1
ATOM 8804 C C . PRO B 1 336 ? -12.141 24.141 22.688 1 96.75 336 PRO B C 1
ATOM 8806 O O . PRO B 1 336 ? -11.695 25.266 22.891 1 96.75 336 PRO B O 1
ATOM 8809 N N . GLY B 1 337 ? -11.945 23.125 23.438 1 96.69 337 GLY B N 1
ATOM 8810 C CA . GLY B 1 337 ? -11.156 23.281 24.641 1 96.69 337 GLY B CA 1
ATOM 8811 C C . GLY B 1 337 ? -9.711 23.641 24.375 1 96.69 337 GLY B C 1
ATOM 8812 O O . GLY B 1 337 ? -9.047 24.25 25.203 1 96.69 337 GLY B O 1
ATOM 8813 N N . MET B 1 338 ? -9.234 23.328 23.219 1 95.88 338 MET B N 1
ATOM 8814 C CA . MET B 1 338 ? -7.852 23.609 22.828 1 95.88 338 MET B CA 1
ATOM 8815 C C . MET B 1 338 ? -7.609 25.109 22.719 1 95.88 338 MET B C 1
ATOM 8817 O O . MET B 1 338 ? -6.469 25.578 22.781 1 95.88 338 MET B O 1
ATOM 8821 N N . HIS B 1 339 ? -8.625 25.828 22.531 1 94.56 339 HIS B N 1
ATOM 8822 C CA . HIS B 1 339 ? -8.508 27.266 22.344 1 94.56 339 HIS B CA 1
ATOM 8823 C C . HIS B 1 339 ? -7.859 27.922 23.547 1 94.56 339 HIS B C 1
ATOM 8825 O O . HIS B 1 339 ? -7.066 28.859 23.406 1 94.56 339 HIS B O 1
ATOM 8831 N N . TYR B 1 340 ? -8.195 27.469 24.781 1 96.12 340 TYR B N 1
ATOM 8832 C CA . TYR B 1 340 ? -7.664 28.094 25.984 1 96.12 340 TYR B CA 1
ATOM 8833 C C . TYR B 1 340 ? -6.648 27.172 26.672 1 96.12 340 TYR B C 1
ATOM 8835 O O . TYR B 1 340 ? -5.918 27.609 27.562 1 96.12 340 TYR B O 1
ATOM 8843 N N . ARG B 1 341 ? -6.566 25.984 26.156 1 95.88 341 ARG B N 1
ATOM 8844 C CA . ARG B 1 341 ? -5.645 25.031 26.766 1 95.88 341 ARG B CA 1
ATOM 8845 C C . ARG B 1 341 ? -4.199 25.5 26.625 1 95.88 341 ARG B C 1
ATOM 8847 O O . ARG B 1 341 ? -3.83 26.094 25.609 1 95.88 341 ARG B O 1
ATOM 8854 N N . LEU B 1 342 ? -3.451 25.281 27.75 1 96.69 342 LEU B N 1
ATOM 8855 C CA . LEU B 1 342 ? -2.02 25.562 27.656 1 96.69 342 LEU B CA 1
ATOM 8856 C C . LEU B 1 342 ? -1.358 24.641 26.625 1 96.69 342 LEU B C 1
ATOM 8858 O O . LEU B 1 342 ? -1.411 23.422 26.766 1 96.69 342 LEU B O 1
ATOM 8862 N N . LYS B 1 343 ? -0.83 25.188 25.656 1 94.88 343 LYS B N 1
ATOM 8863 C CA . LYS B 1 343 ? -0.197 24.406 24.594 1 94.88 343 LYS B CA 1
ATOM 8864 C C . LYS B 1 343 ? 1.301 24.25 24.844 1 94.88 343 LYS B C 1
ATOM 8866 O O . LYS B 1 343 ? 2.082 25.156 24.547 1 94.88 343 LYS B O 1
ATOM 8871 N N . TYR B 1 344 ? 1.697 23.094 25.281 1 97 344 TYR B N 1
ATOM 8872 C CA . TYR B 1 344 ? 3.111 22.75 25.391 1 97 344 TYR B CA 1
ATOM 8873 C C . TYR B 1 344 ? 3.703 22.469 24.016 1 97 344 TYR B C 1
ATOM 8875 O O . TYR B 1 344 ? 2.969 22.297 23.031 1 97 344 TYR B O 1
ATOM 8883 N N . PRO B 1 345 ? 5.086 22.5 23.953 1 96.06 345 PRO B N 1
ATOM 8884 C CA . PRO B 1 345 ? 5.703 22.125 22.672 1 96.06 345 PRO B CA 1
ATOM 8885 C C . PRO B 1 345 ? 5.281 20.719 22.219 1 96.06 345 PRO B C 1
ATOM 8887 O O . PRO B 1 345 ? 5.145 19.812 23.031 1 96.06 345 PRO B O 1
ATOM 8890 N N . PHE B 1 346 ? 5.047 20.562 20.906 1 96 346 PHE B N 1
ATOM 8891 C CA . PHE B 1 346 ? 4.664 19.297 20.297 1 96 346 PHE B CA 1
ATOM 8892 C C . PHE B 1 346 ? 3.328 18.797 20.844 1 96 346 PHE B C 1
ATOM 8894 O O . PHE B 1 346 ? 3.207 17.656 21.25 1 96 346 PHE B O 1
ATOM 8901 N N . THR B 1 347 ? 2.414 19.688 20.844 1 95.31 347 THR B N 1
ATOM 8902 C CA . THR B 1 347 ? 1.091 19.344 21.344 1 95.31 347 THR B CA 1
ATOM 8903 C C . THR B 1 347 ? 0.413 18.328 20.438 1 95.31 347 THR B C 1
ATOM 8905 O O . THR B 1 347 ? 0.473 18.438 19.219 1 95.31 347 THR B O 1
ATOM 8908 N N . GLU B 1 348 ? -0.172 17.297 21.047 1 95.69 348 GLU B N 1
ATOM 8909 C CA . GLU B 1 348 ? -0.874 16.234 20.328 1 95.69 348 GLU B CA 1
ATOM 8910 C C . GLU B 1 348 ? -2.348 16.188 20.719 1 95.69 348 GLU B C 1
ATOM 8912 O O . GLU B 1 348 ? -2.697 16.438 21.875 1 95.69 348 GLU B O 1
ATOM 8917 N N . PHE B 1 349 ? -3.213 15.906 19.75 1 96 349 PHE B N 1
ATOM 8918 C CA . PHE B 1 349 ? -4.605 15.594 20.062 1 96 349 PHE B CA 1
ATOM 8919 C C . PHE B 1 349 ? -4.742 14.18 20.594 1 96 349 PHE B C 1
ATOM 8921 O O . PHE B 1 349 ? -4.023 13.273 20.172 1 96 349 PHE B O 1
ATOM 8928 N N . GLU B 1 350 ? -5.68 13.984 21.469 1 95.25 350 GLU B N 1
ATOM 8929 C CA . GLU B 1 350 ? -5.938 12.672 22.062 1 95.25 350 GLU B CA 1
ATOM 8930 C C . GLU B 1 350 ? -6.992 11.914 21.25 1 95.25 350 GLU B C 1
ATOM 8932 O O . GLU B 1 350 ? -7.066 10.68 21.328 1 95.25 350 GLU B O 1
ATOM 8937 N N . THR B 1 351 ? -7.816 12.609 20.516 1 94.81 351 THR B N 1
ATOM 8938 C CA . THR B 1 351 ? -8.883 12.008 19.734 1 94.81 351 THR B CA 1
ATOM 8939 C C . THR B 1 351 ? -8.43 11.805 18.281 1 94.81 351 THR B C 1
ATOM 8941 O O . THR B 1 351 ? -7.48 12.438 17.828 1 94.81 351 THR B O 1
ATOM 8944 N N . GLY B 1 352 ? -9.164 10.891 17.562 1 94.12 352 GLY B N 1
ATOM 8945 C CA . GLY B 1 352 ? -8.859 10.641 16.156 1 94.12 352 GLY B CA 1
ATOM 8946 C C . GLY B 1 352 ? -7.496 10.008 15.945 1 94.12 352 GLY B C 1
ATOM 8947 O O . GLY B 1 352 ? -6.785 10.367 15 1 94.12 352 GLY B O 1
ATOM 8948 N N . ARG B 1 353 ? -7.09 9.125 16.875 1 94.69 353 ARG B N 1
ATOM 8949 C CA . ARG B 1 353 ? -5.797 8.453 16.828 1 94.69 353 ARG B CA 1
ATOM 8950 C C . ARG B 1 353 ? -5.91 7.102 16.125 1 94.69 353 ARG B C 1
ATOM 8952 O O . ARG B 1 353 ? -7.016 6.609 15.898 1 94.69 353 ARG B O 1
ATOM 8959 N N . CYS B 1 354 ? -4.758 6.555 15.688 1 94.31 354 CYS B N 1
ATOM 8960 C CA . CYS B 1 354 ? -4.668 5.246 15.047 1 94.31 354 CYS B CA 1
ATOM 8961 C C . CYS B 1 354 ? -5.543 5.191 13.805 1 94.31 354 CYS B C 1
ATOM 8963 O O . CYS B 1 354 ? -6.324 4.25 13.633 1 94.31 354 CYS B O 1
ATOM 8965 N N . LEU B 1 355 ? -5.445 6.219 13.023 1 95.75 355 LEU B N 1
ATOM 8966 C CA . LEU B 1 355 ? -6.195 6.316 11.773 1 95.75 355 LEU B CA 1
ATOM 8967 C C . LEU B 1 355 ? -5.355 5.836 10.594 1 95.75 355 LEU B C 1
ATOM 8969 O O . LEU B 1 355 ? -5.559 4.73 10.094 1 95.75 355 LEU B O 1
ATOM 8973 N N . ARG B 1 356 ? -4.324 6.582 10.258 1 97 356 ARG B N 1
ATOM 8974 C CA . ARG B 1 356 ? -3.35 6.168 9.258 1 97 356 ARG B CA 1
ATOM 8975 C C . ARG B 1 356 ? -2.113 5.559 9.914 1 97 356 ARG B C 1
ATOM 8977 O O . ARG B 1 356 ? -1.464 6.203 10.742 1 97 356 ARG B O 1
ATOM 8984 N N . MET B 1 357 ? -1.8 4.336 9.562 1 96.94 357 MET B N 1
ATOM 8985 C CA . MET B 1 357 ? -0.674 3.6 10.125 1 96.94 357 MET B CA 1
ATOM 8986 C C . MET B 1 357 ? 0.085 2.842 9.047 1 96.94 357 MET B C 1
ATOM 8988 O O . MET B 1 357 ? -0.519 2.33 8.102 1 96.94 357 MET B O 1
ATOM 8992 N N . SER B 1 358 ? 1.394 2.822 9.164 1 96.69 358 SER B N 1
ATOM 8993 C CA . SER B 1 358 ? 2.164 1.984 8.25 1 96.69 358 SER B CA 1
ATOM 8994 C C . SER B 1 358 ? 2.004 0.506 8.594 1 96.69 358 SER B C 1
ATOM 8996 O O . SER B 1 358 ? 1.624 0.158 9.711 1 96.69 358 SER B O 1
ATOM 8998 N N . PRO B 1 359 ? 2.314 -0.393 7.613 1 96.62 359 PRO B N 1
ATOM 8999 C CA . PRO B 1 359 ? 2.252 -1.832 7.875 1 96.62 359 PRO B CA 1
ATOM 9000 C C . PRO B 1 359 ? 3.168 -2.262 9.023 1 96.62 359 PRO B C 1
ATOM 9002 O O . PRO B 1 359 ? 2.934 -3.299 9.648 1 96.62 359 PRO B O 1
ATOM 9005 N N . ILE B 1 360 ? 4.129 -1.497 9.406 1 96.94 360 ILE B N 1
ATOM 9006 C CA . ILE B 1 360 ? 5.082 -1.92 10.43 1 96.94 360 ILE B CA 1
ATOM 9007 C C . ILE B 1 360 ? 4.715 -1.288 11.766 1 96.94 360 ILE B C 1
ATOM 9009 O O . ILE B 1 360 ? 5.438 -1.445 12.758 1 96.94 360 ILE B O 1
ATOM 9013 N N . TYR B 1 361 ? 3.58 -0.539 11.898 1 95.25 361 TYR B N 1
ATOM 9014 C CA . TYR B 1 361 ? 3.107 0.113 13.117 1 95.25 361 TYR B CA 1
ATOM 9015 C C . TYR B 1 361 ? 3.068 -0.87 14.281 1 95.25 361 TYR B C 1
ATOM 9017 O O . TYR B 1 361 ? 3.557 -0.569 15.375 1 95.25 361 TYR B O 1
ATOM 9025 N N . PRO B 1 362 ? 2.496 -2.113 14.078 1 92.06 362 PRO B N 1
ATOM 9026 C CA . PRO B 1 362 ? 2.465 -3.041 15.211 1 92.06 362 PRO B CA 1
ATOM 9027 C C . PRO B 1 362 ? 3.859 -3.383 15.734 1 92.06 362 PRO B C 1
ATOM 9029 O O . PRO B 1 362 ? 4.051 -3.529 16.938 1 92.06 362 PRO B O 1
ATOM 9032 N N . ARG B 1 363 ? 4.855 -3.516 14.789 1 92.69 363 ARG B N 1
ATOM 9033 C CA . ARG B 1 363 ? 6.234 -3.791 15.18 1 92.69 363 ARG B CA 1
ATOM 9034 C C . ARG B 1 363 ? 6.828 -2.623 15.961 1 92.69 363 ARG B C 1
ATOM 9036 O O . ARG B 1 363 ? 7.555 -2.826 16.938 1 92.69 363 ARG B O 1
ATOM 9043 N N . LEU B 1 364 ? 6.559 -1.396 15.523 1 94.94 364 LEU B N 1
ATOM 9044 C CA . LEU B 1 364 ? 7.082 -0.206 16.188 1 94.94 364 LEU B CA 1
ATOM 9045 C C . LEU B 1 364 ? 6.516 -0.074 17.594 1 94.94 364 LEU B C 1
ATOM 9047 O O . LEU B 1 364 ? 7.227 0.336 18.516 1 94.94 364 LEU B O 1
ATOM 9051 N N . LYS B 1 365 ? 5.23 -0.343 17.703 1 91.88 365 LYS B N 1
ATOM 9052 C CA . LYS B 1 365 ? 4.598 -0.315 19.016 1 91.88 365 LYS B CA 1
ATOM 9053 C C . LYS B 1 365 ? 5.27 -1.301 19.969 1 91.88 365 LYS B C 1
ATOM 9055 O O . LYS B 1 365 ? 5.539 -0.97 21.125 1 91.88 365 LYS B O 1
ATOM 9060 N N . ILE B 1 366 ? 5.582 -2.512 19.469 1 89.06 366 ILE B N 1
ATOM 9061 C CA . ILE B 1 366 ? 6.25 -3.541 20.266 1 89.06 366 ILE B CA 1
ATOM 9062 C C . ILE B 1 366 ? 7.648 -3.068 20.656 1 89.06 366 ILE B C 1
ATOM 9064 O O . ILE B 1 366 ? 8.125 -3.348 21.75 1 89.06 366 ILE B O 1
ATOM 9068 N N . ALA B 1 367 ? 8.266 -2.299 19.797 1 92.44 367 ALA B N 1
ATOM 9069 C CA . ALA B 1 367 ? 9.617 -1.799 20.031 1 92.44 367 ALA B CA 1
ATOM 9070 C C . ALA B 1 367 ? 9.609 -0.662 21.047 1 92.44 367 ALA B C 1
ATOM 9072 O O . ALA B 1 367 ? 10.672 -0.187 21.453 1 92.44 367 ALA B O 1
ATOM 9073 N N . GLY B 1 368 ? 8.453 -0.175 21.5 1 93 368 GLY B N 1
ATOM 9074 C CA . GLY B 1 368 ? 8.359 0.821 22.547 1 93 368 GLY B CA 1
ATOM 9075 C C . GLY B 1 368 ? 8.148 2.229 22.031 1 93 368 GLY B C 1
ATOM 9076 O O . GLY B 1 368 ? 8.5 3.205 22.688 1 93 368 GLY B O 1
ATOM 9077 N N . ALA B 1 369 ? 7.512 2.373 20.922 1 95.81 369 ALA B N 1
ATOM 9078 C CA . ALA B 1 369 ? 7.344 3.684 20.297 1 95.81 369 ALA B CA 1
ATOM 9079 C C . ALA B 1 369 ? 6.27 4.5 21.016 1 95.81 369 ALA B C 1
ATOM 9081 O O . ALA B 1 369 ? 5.242 3.957 21.438 1 95.81 369 ALA B O 1
ATOM 9082 N N . PHE B 1 370 ? 6.504 5.742 21.266 1 96.38 370 PHE B N 1
ATOM 9083 C CA . PHE B 1 370 ? 5.508 6.773 21.516 1 96.38 370 PHE B CA 1
ATOM 9084 C C . PHE B 1 370 ? 5.238 7.598 20.266 1 96.38 370 PHE B C 1
ATOM 9086 O O . PHE B 1 370 ? 6.168 8.016 19.578 1 96.38 370 PHE B O 1
ATOM 9093 N N . PHE B 1 371 ? 3.947 7.797 19.953 1 96.94 371 PHE B N 1
ATOM 9094 C CA . PHE B 1 371 ? 3.625 8.242 18.594 1 96.94 371 PHE B CA 1
ATOM 9095 C C . PHE B 1 371 ? 3.152 9.695 18.609 1 96.94 371 PHE B C 1
ATOM 9097 O O . PHE B 1 371 ? 2.51 10.141 19.562 1 96.94 371 PHE B O 1
ATOM 9104 N N . SER B 1 372 ? 3.541 10.453 17.609 1 97.12 372 SER B N 1
ATOM 9105 C CA . SER B 1 372 ? 2.938 11.711 17.188 1 97.12 372 SER B CA 1
ATOM 9106 C C . SER B 1 372 ? 2.1 11.523 15.922 1 97.12 372 SER B C 1
ATOM 9108 O O . SER B 1 372 ? 2.311 10.57 15.164 1 97.12 372 SER B O 1
ATOM 9110 N N . GLN B 1 373 ? 1.114 12.336 15.766 1 96.44 373 GLN B N 1
ATOM 9111 C CA . GLN B 1 373 ? 0.256 12.219 14.594 1 96.44 373 GLN B CA 1
ATOM 9112 C C . GLN B 1 373 ? 0.409 13.422 13.672 1 96.44 373 GLN B C 1
ATOM 9114 O O . GLN B 1 373 ? 0.353 14.57 14.125 1 96.44 373 GLN B O 1
ATOM 9119 N N . ASN B 1 374 ? 0.702 13.211 12.445 1 95.06 374 ASN B N 1
ATOM 9120 C CA . ASN B 1 374 ? 0.767 14.219 11.398 1 95.06 374 ASN B CA 1
ATOM 9121 C C . ASN B 1 374 ? -0.063 13.82 10.18 1 95.06 374 ASN B C 1
ATOM 9123 O O . ASN B 1 374 ? 0.175 12.773 9.578 1 95.06 374 ASN B O 1
ATOM 9127 N N . MET B 1 375 ? -1.067 14.656 9.805 1 95.38 375 MET B N 1
ATOM 9128 C CA . MET B 1 375 ? -1.989 14.352 8.711 1 95.38 375 MET B CA 1
ATOM 9129 C C . MET B 1 375 ? -2.65 12.992 8.93 1 95.38 375 MET B C 1
ATOM 9131 O O . MET B 1 375 ? -2.787 12.203 7.988 1 95.38 375 MET B O 1
ATOM 9135 N N . GLY B 1 376 ? -2.902 12.703 10.141 1 95.38 376 GLY B N 1
ATOM 9136 C CA . GLY B 1 376 ? -3.564 11.461 10.508 1 95.38 376 GLY B CA 1
ATOM 9137 C C . GLY B 1 376 ? -2.607 10.289 10.648 1 95.38 376 GLY B C 1
ATOM 9138 O O . GLY B 1 376 ? -2.967 9.25 11.203 1 95.38 376 GLY B O 1
ATOM 9139 N N . TYR B 1 377 ? -1.382 10.406 10.211 1 97.12 377 TYR B N 1
ATOM 9140 C CA . TYR B 1 377 ? -0.405 9.32 10.219 1 97.12 377 TYR B CA 1
ATOM 9141 C C . TYR B 1 377 ? 0.278 9.203 11.57 1 97.12 377 TYR B C 1
ATOM 9143 O O . TYR B 1 377 ? 0.802 10.195 12.094 1 97.12 377 TYR B O 1
ATOM 9151 N N . GLU B 1 378 ? 0.282 8.055 12.211 1 97.06 378 GLU B N 1
ATOM 9152 C CA . GLU B 1 378 ? 1.017 7.805 13.445 1 97.06 378 GLU B CA 1
ATOM 9153 C C . GLU B 1 378 ? 2.5 7.574 13.164 1 97.06 378 GLU B C 1
ATOM 9155 O O . GLU B 1 378 ? 2.873 6.594 12.523 1 97.06 378 GLU B O 1
ATOM 9160 N N . LYS B 1 379 ? 3.338 8.461 13.609 1 96.88 379 LYS B N 1
ATOM 9161 C CA . LYS B 1 379 ? 4.789 8.352 13.469 1 96.88 379 LYS B CA 1
ATOM 9162 C C . LYS B 1 379 ? 5.473 8.297 14.828 1 96.88 379 LYS B C 1
ATOM 9164 O O . LYS B 1 379 ? 5.141 9.07 15.727 1 96.88 379 LYS B O 1
ATOM 9169 N N . PRO B 1 380 ? 6.465 7.371 14.977 1 97.62 380 PRO B N 1
ATOM 9170 C CA . PRO B 1 380 ? 7.176 7.371 16.25 1 97.62 380 PRO B CA 1
ATOM 9171 C C . PRO B 1 380 ? 7.879 8.695 16.547 1 97.62 380 PRO B C 1
ATOM 9173 O O . PRO B 1 380 ? 8.633 9.195 15.695 1 97.62 380 PRO B O 1
ATOM 9176 N N . ALA B 1 381 ? 7.566 9.219 17.734 1 98.12 381 ALA B N 1
ATOM 9177 C CA . ALA B 1 381 ? 8.281 10.406 18.188 1 98.12 381 ALA B CA 1
ATOM 9178 C C . ALA B 1 381 ? 9.602 10.023 18.859 1 98.12 381 ALA B C 1
ATOM 9180 O O . ALA B 1 381 ? 10.633 10.664 18.625 1 98.12 381 ALA B O 1
ATOM 9181 N N . TYR B 1 382 ? 9.555 9.07 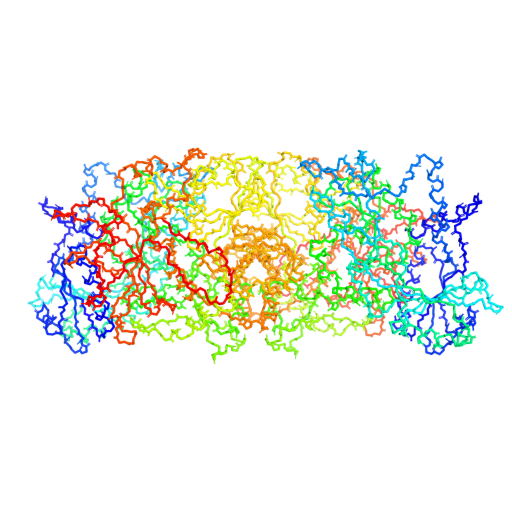19.672 1 98.06 382 TYR B N 1
ATOM 9182 C CA . TYR B 1 382 ? 10.703 8.469 20.328 1 98.06 382 TYR B CA 1
ATOM 9183 C C . TYR B 1 382 ? 10.367 7.062 20.828 1 98.06 382 TYR B C 1
ATOM 9185 O O . TYR B 1 382 ? 9.219 6.617 20.719 1 98.06 382 TYR B O 1
ATOM 9193 N N . PHE B 1 383 ? 11.352 6.34 21.234 1 97 383 PHE B N 1
ATOM 9194 C CA . PHE B 1 383 ? 11.172 4.988 21.734 1 97 383 PHE B CA 1
ATOM 9195 C C . PHE B 1 383 ? 11.625 4.891 23.188 1 97 383 PHE B C 1
ATOM 9197 O O . PHE B 1 383 ? 12.633 5.492 23.578 1 97 383 PHE B O 1
ATOM 9204 N N . ASP B 1 384 ? 10.859 4.258 23.984 1 94.31 384 ASP B N 1
ATOM 9205 C CA . ASP B 1 384 ? 11.234 3.883 25.344 1 94.31 384 ASP B CA 1
ATOM 9206 C C . ASP B 1 384 ? 11.203 2.367 25.531 1 94.31 384 ASP B C 1
ATOM 9208 O O . ASP B 1 384 ? 10.156 1.793 25.828 1 94.31 384 ASP B O 1
ATOM 9212 N N . PRO B 1 385 ? 12.344 1.815 25.438 1 80.25 385 PRO B N 1
ATOM 9213 C CA . PRO B 1 385 ? 12.383 0.351 25.453 1 80.25 385 PRO B CA 1
ATOM 9214 C C . PRO B 1 385 ? 11.891 -0.233 26.781 1 80.25 385 PRO B C 1
ATOM 9216 O O . PRO B 1 385 ? 11.523 -1.411 26.844 1 80.25 385 PRO B O 1
ATOM 9219 N N . ASP B 1 386 ? 12 0.518 27.844 1 79.81 386 ASP B N 1
ATOM 9220 C CA . ASP B 1 386 ? 11.625 0.011 29.156 1 79.81 386 ASP B CA 1
ATOM 9221 C C . ASP B 1 386 ? 10.109 -0.106 29.297 1 79.81 386 ASP B C 1
ATOM 9223 O O . ASP B 1 386 ? 9.609 -0.732 30.234 1 79.81 386 ASP B O 1
ATOM 9227 N N . THR B 1 387 ? 9.469 0.567 28.562 1 71.25 387 THR B N 1
ATOM 9228 C CA . THR B 1 387 ? 8.008 0.5 28.625 1 71.25 387 THR B CA 1
ATOM 9229 C C . THR B 1 387 ? 7.473 -0.579 27.703 1 71.25 387 THR B C 1
ATOM 9231 O O . THR B 1 387 ? 6.285 -0.904 27.734 1 71.25 387 THR B O 1
ATOM 9234 N N . GLY B 1 388 ? 8.289 -1.516 27.406 1 59.38 388 GLY B N 1
ATOM 9235 C CA . GLY B 1 388 ? 7.863 -2.535 26.453 1 59.38 388 GLY B CA 1
ATOM 9236 C C . GLY B 1 388 ? 6.359 -2.609 26.297 1 59.38 388 GLY B C 1
ATOM 9237 O O . GLY B 1 388 ? 5.609 -2.225 27.188 1 59.38 388 GLY B O 1
ATOM 9238 N N . ALA B 1 389 ? 5.734 -2.24 25.156 1 57.72 389 ALA B N 1
ATOM 9239 C CA . ALA B 1 389 ? 4.297 -2.418 24.984 1 57.72 389 ALA B CA 1
ATOM 9240 C C . ALA B 1 389 ? 3.949 -3.887 24.75 1 57.72 389 ALA B C 1
ATOM 9242 O O . ALA B 1 389 ? 4.73 -4.629 24.156 1 57.72 389 ALA B O 1
ATOM 9243 N N . SER B 1 390 ? 3.203 -4.477 25.594 1 54.66 390 SER B N 1
ATOM 9244 C CA . SER B 1 390 ? 2.643 -5.785 25.266 1 54.66 390 SER B CA 1
ATOM 9245 C C . SER B 1 390 ? 1.952 -5.766 23.906 1 54.66 390 SER B C 1
ATOM 9247 O O . SER B 1 390 ? 1.25 -4.809 23.578 1 54.66 390 SER B O 1
ATOM 9249 N N . ALA B 1 391 ? 2.479 -6.449 22.984 1 52.06 391 ALA B N 1
ATOM 9250 C CA . ALA B 1 391 ? 1.961 -6.691 21.641 1 52.06 391 ALA B CA 1
ATOM 9251 C C . ALA B 1 391 ? 0.43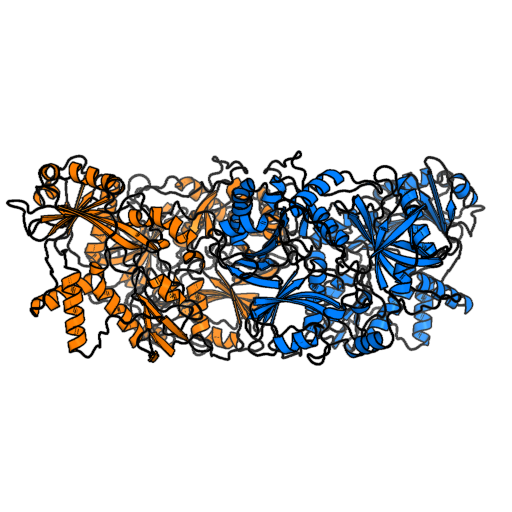9 -6.578 21.609 1 52.06 391 ALA B C 1
ATOM 9253 O O . ALA B 1 391 ? -0.143 -6.211 20.594 1 52.06 391 ALA B O 1
ATOM 9254 N N . ASP B 1 392 ? -0.171 -6.82 22.797 1 50.03 392 ASP B N 1
ATOM 9255 C CA . ASP B 1 392 ? -1.569 -7.234 22.875 1 50.03 392 ASP B CA 1
ATOM 9256 C C . ASP B 1 392 ? -2.494 -6.027 22.984 1 50.03 392 ASP B C 1
ATOM 9258 O O . ASP B 1 392 ? -3.719 -6.176 23 1 50.03 392 ASP B O 1
ATOM 9262 N N . THR B 1 393 ? -1.879 -4.785 23.109 1 58 393 THR B N 1
ATOM 9263 C CA . THR B 1 393 ? -3.031 -3.934 23.375 1 58 393 THR B CA 1
ATOM 9264 C C . THR B 1 393 ? -3.391 -3.107 22.156 1 58 393 THR B C 1
ATOM 9266 O O . THR B 1 393 ? -2.516 -2.512 21.516 1 58 393 THR B O 1
ATOM 9269 N N . LEU B 1 394 ? -4.426 -3.453 21.516 1 60.56 394 LEU B N 1
ATOM 9270 C CA . LEU B 1 394 ? -5.09 -2.76 20.422 1 60.56 394 LEU B CA 1
ATOM 9271 C C . LEU B 1 394 ? -5.324 -1.293 20.766 1 60.56 394 LEU B C 1
ATOM 9273 O O . LEU B 1 394 ? -5.711 -0.503 19.891 1 60.56 394 LEU B O 1
ATOM 9277 N N . GLU B 1 395 ? -4.875 -0.938 21.875 1 67.75 395 GLU B N 1
ATOM 9278 C CA . GLU B 1 395 ? -5.242 0.412 22.297 1 67.75 395 GLU B CA 1
ATOM 9279 C C . GLU B 1 395 ? -4.258 1.445 21.766 1 67.75 395 GLU B C 1
ATOM 9281 O O . GLU B 1 395 ? -3.059 1.178 21.672 1 67.75 395 GLU B O 1
ATOM 9286 N N . CYS B 1 396 ? -4.801 2.473 21.328 1 73.88 396 CYS B N 1
ATOM 9287 C CA . CYS B 1 396 ? -4.027 3.609 20.828 1 73.88 396 CYS B CA 1
ATOM 9288 C C . CYS B 1 396 ? -3.611 4.523 21.984 1 73.88 396 CYS B C 1
ATOM 9290 O O . CYS B 1 396 ? -4.051 5.672 22.062 1 73.88 396 CYS B O 1
ATOM 9292 N N . ASP B 1 397 ? -2.799 4.109 22.875 1 78.75 397 ASP B N 1
ATOM 9293 C CA . ASP B 1 397 ? -2.566 4.836 24.125 1 78.75 397 ASP B CA 1
ATOM 9294 C C . ASP B 1 397 ? -1.128 5.344 24.203 1 78.75 397 ASP B C 1
ATOM 9296 O O . ASP B 1 397 ? -0.755 6.02 25.156 1 78.75 397 ASP B O 1
ATOM 9300 N N . ARG B 1 398 ? -0.425 5.188 23.266 1 89.75 398 ARG B N 1
ATOM 9301 C CA . ARG B 1 398 ? 0.973 5.602 23.328 1 89.75 398 ARG B CA 1
ATOM 9302 C C . ARG B 1 398 ? 1.201 6.902 22.578 1 89.75 398 ARG B C 1
ATOM 9304 O O . ARG B 1 398 ? 1.9 6.922 21.562 1 89.75 398 ARG B O 1
ATOM 9311 N N . ILE B 1 399 ? 0.749 7.949 23.203 1 95.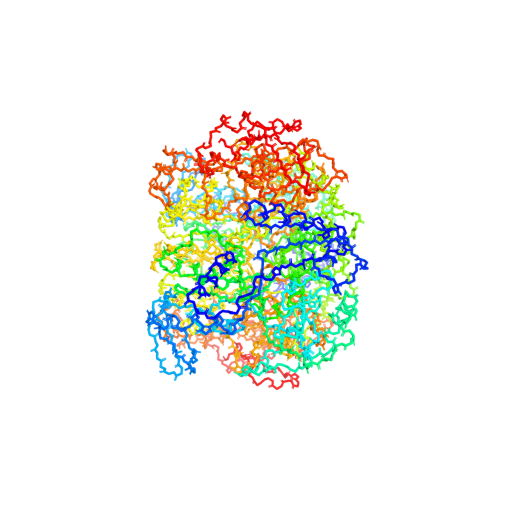12 399 ILE B N 1
ATOM 9312 C CA . ILE B 1 399 ? 0.886 9.273 22.609 1 95.12 399 ILE B CA 1
ATOM 9313 C C . ILE B 1 399 ? 2.094 9.992 23.219 1 95.12 399 ILE B C 1
ATOM 9315 O O . ILE B 1 399 ? 2.305 9.945 24.422 1 95.12 399 ILE B O 1
ATOM 9319 N N . ALA B 1 400 ? 2.906 10.617 22.406 1 96.38 400 ALA B N 1
ATOM 9320 C CA . ALA B 1 400 ? 4.059 11.383 22.891 1 96.38 400 ALA B CA 1
ATOM 9321 C C . ALA B 1 400 ? 3.617 12.703 23.516 1 96.38 400 ALA B C 1
ATOM 9323 O O . ALA B 1 400 ? 2.703 13.359 23.016 1 96.38 400 ALA B O 1
ATOM 9324 N N . HIS B 1 401 ? 4.262 13.062 24.703 1 94.88 401 HIS B N 1
ATOM 9325 C CA . HIS B 1 401 ? 3.975 14.328 25.391 1 94.88 401 HIS B CA 1
ATOM 9326 C C . HIS B 1 401 ? 5.258 15 25.859 1 94.88 401 HIS B C 1
ATOM 9328 O O . HIS B 1 401 ? 6.191 14.32 26.297 1 94.88 401 HIS B O 1
ATOM 9334 N N . THR B 1 402 ? 5.285 16.266 25.781 1 96.31 402 THR B N 1
ATOM 9335 C CA . THR B 1 402 ? 6.363 17.047 26.359 1 96.31 402 THR B CA 1
ATOM 9336 C C . THR B 1 402 ? 5.938 17.625 27.703 1 96.31 402 THR B C 1
ATOM 9338 O O . THR B 1 402 ? 6.617 17.422 28.719 1 96.31 402 THR B O 1
ATOM 9341 N N . HIS B 1 403 ? 4.898 18.234 27.938 1 96 403 HIS B N 1
ATOM 9342 C CA . HIS B 1 403 ? 4.23 18.797 29.109 1 96 403 HIS B CA 1
ATOM 9343 C C . HIS B 1 403 ? 5.191 19.641 29.938 1 96 403 HIS B C 1
ATOM 9345 O O . HIS B 1 403 ? 5.234 19.516 31.156 1 96 403 HIS B O 1
ATOM 9351 N N . THR B 1 404 ? 6.062 20.328 29.344 1 97.38 404 THR B N 1
ATOM 9352 C CA . THR B 1 404 ? 6.977 21.266 29.984 1 97.38 404 THR B CA 1
ATOM 9353 C C . THR B 1 404 ? 7.59 22.219 28.969 1 97.38 404 THR B C 1
ATOM 9355 O O . THR B 1 404 ? 7.602 21.922 27.766 1 97.38 404 THR B O 1
ATOM 9358 N N . PHE B 1 405 ? 8.008 23.391 29.438 1 97.56 405 PHE B N 1
ATOM 9359 C CA . PHE B 1 405 ? 8.742 24.328 28.609 1 97.56 405 PHE B CA 1
ATOM 9360 C C . PHE B 1 405 ? 10.242 24.219 28.859 1 97.56 405 PHE B C 1
ATOM 9362 O O . PHE B 1 405 ? 11.039 24.922 28.234 1 97.56 405 PHE B O 1
ATOM 9369 N N . HIS B 1 406 ? 10.609 23.359 29.75 1 97.5 406 HIS B N 1
ATOM 9370 C CA . HIS B 1 406 ? 11.992 23.094 30.109 1 97.5 406 HIS B CA 1
ATOM 9371 C C . HIS B 1 406 ? 12.492 21.797 29.453 1 97.5 406 HIS B C 1
ATOM 9373 O O . HIS B 1 406 ? 11.984 21.391 28.406 1 97.5 406 HIS B O 1
ATOM 9379 N N . LYS B 1 407 ? 13.555 21.25 30.031 1 97.69 407 LYS B N 1
ATOM 9380 C CA . LYS B 1 407 ? 14.086 20 29.5 1 97.69 407 LYS B CA 1
ATOM 9381 C C . LYS B 1 407 ? 13.016 18.906 29.484 1 97.69 407 LYS B C 1
ATOM 9383 O O . LYS B 1 407 ? 12.422 18.594 30.516 1 97.69 407 LYS B O 1
ATOM 9388 N N . PRO B 1 408 ? 12.758 18.359 28.328 1 97.62 408 PRO B N 1
ATOM 9389 C CA . PRO B 1 408 ? 11.664 17.375 28.234 1 97.62 408 PRO B CA 1
ATOM 9390 C C . PRO B 1 408 ? 12.031 16.016 28.828 1 97.62 408 PRO B C 1
ATOM 9392 O O . PRO B 1 408 ? 13.219 15.664 28.875 1 97.62 408 PRO B O 1
ATOM 9395 N N . PRO B 1 409 ? 10.977 15.234 29.25 1 95.94 409 PRO B N 1
ATOM 9396 C CA . PRO B 1 409 ? 11.242 13.93 29.859 1 95.94 409 PRO B CA 1
ATOM 9397 C C . PRO B 1 409 ? 11.836 12.922 28.875 1 95.94 409 PRO B C 1
ATOM 9399 O O . PRO B 1 409 ? 12.492 11.969 29.281 1 95.94 409 PRO B O 1
ATOM 9402 N N . TRP B 1 410 ? 11.625 13.086 27.609 1 96.94 410 TRP B N 1
ATOM 9403 C CA . TRP B 1 410 ? 12.086 12.133 26.594 1 96.94 410 TRP B CA 1
ATOM 9404 C C . TRP B 1 410 ? 13.516 12.461 26.172 1 96.94 410 TRP B C 1
ATOM 9406 O O . TRP B 1 410 ? 14.047 11.844 25.234 1 96.94 410 TRP B O 1
ATOM 9416 N N . PHE B 1 411 ? 14.203 13.414 26.766 1 97.88 411 PHE B N 1
ATOM 9417 C CA . PHE B 1 411 ? 15.508 13.922 26.359 1 97.88 411 PHE B CA 1
ATOM 9418 C C . PHE B 1 411 ? 16.516 12.789 26.234 1 97.88 411 PHE B C 1
ATOM 9420 O O . PHE B 1 411 ? 17.219 12.688 25.234 1 97.88 411 PHE B O 1
ATOM 9427 N N . ASN B 1 412 ? 16.594 11.945 27.234 1 97.31 412 ASN B N 1
ATOM 9428 C CA . ASN B 1 412 ? 17.594 10.891 27.234 1 97.31 412 ASN B CA 1
ATOM 9429 C C . ASN B 1 412 ? 17.297 9.836 26.172 1 97.31 412 ASN B C 1
ATOM 9431 O O . ASN B 1 412 ? 18.219 9.25 25.594 1 97.31 412 ASN B O 1
ATOM 9435 N N . ASN B 1 413 ? 16.047 9.523 25.938 1 97.56 413 ASN B N 1
ATOM 9436 C CA . ASN B 1 413 ? 15.672 8.625 24.844 1 97.56 413 ASN B CA 1
ATOM 9437 C C . ASN B 1 413 ? 16.141 9.164 23.5 1 97.56 413 ASN B C 1
ATOM 9439 O O . ASN B 1 413 ? 16.719 8.43 22.703 1 97.56 413 ASN B O 1
ATOM 9443 N N . VAL B 1 414 ? 15.898 10.438 23.297 1 98.25 414 VAL B N 1
ATOM 9444 C CA . VAL B 1 414 ? 16.234 11.078 22.031 1 98.25 414 VAL B CA 1
ATOM 9445 C C . VAL B 1 414 ? 17.75 11.164 21.875 1 98.25 414 VAL B C 1
ATOM 9447 O O . VAL B 1 414 ? 18.281 10.992 20.781 1 98.25 414 VAL B O 1
ATOM 9450 N N . TRP B 1 415 ? 18.422 11.406 23.016 1 97.69 415 TRP B N 1
ATOM 9451 C CA . TRP B 1 415 ? 19.891 11.414 22.984 1 97.69 415 TRP B CA 1
ATOM 9452 C C . TRP B 1 415 ? 20.422 10.07 22.516 1 97.69 415 TRP B C 1
ATOM 9454 O O . TRP B 1 415 ? 21.328 10.008 21.672 1 97.69 415 TRP B O 1
ATOM 9464 N N . SER B 1 416 ? 19.906 9.023 23.062 1 97.38 416 SER B N 1
ATOM 9465 C CA . SER B 1 416 ? 20.344 7.676 22.703 1 97.38 416 SER B CA 1
ATOM 9466 C C . SER B 1 416 ? 20.078 7.395 21.234 1 97.38 416 SER B C 1
ATOM 9468 O O . SER B 1 416 ? 20.938 6.805 20.547 1 97.38 416 SER B O 1
ATOM 9470 N N . GLU B 1 417 ? 18.953 7.75 20.766 1 98.12 417 GLU B N 1
ATOM 9471 C CA . GLU B 1 417 ? 18.594 7.586 19.359 1 98.12 417 GLU B CA 1
ATOM 9472 C C . GLU B 1 417 ? 19.516 8.391 18.453 1 98.12 417 GLU B C 1
ATOM 9474 O O . GLU B 1 417 ? 19.984 7.887 17.438 1 98.12 417 GLU B O 1
ATOM 9479 N N . TYR B 1 418 ? 19.75 9.648 18.875 1 97.12 418 TYR B N 1
ATOM 9480 C CA . TYR B 1 418 ? 20.656 10.531 18.141 1 97.12 418 TYR B CA 1
ATOM 9481 C C . TYR B 1 418 ? 22.031 9.898 18 1 97.12 418 TYR B C 1
ATOM 9483 O O . TYR B 1 418 ? 22.609 9.875 16.906 1 97.12 418 TYR B O 1
ATOM 9491 N N . MET B 1 419 ? 22.516 9.375 19.047 1 95.75 419 MET B N 1
ATOM 9492 C CA . MET B 1 419 ? 23.859 8.797 19.062 1 95.75 419 MET B CA 1
ATOM 9493 C C . MET B 1 419 ? 23.922 7.562 18.156 1 95.75 419 MET B C 1
ATOM 9495 O O . MET B 1 419 ? 24.953 7.305 17.531 1 95.75 419 MET B O 1
ATOM 9499 N N . ALA B 1 420 ? 22.875 6.816 18.094 1 96.31 420 ALA B N 1
ATOM 9500 C CA . ALA B 1 420 ? 22.828 5.656 17.219 1 96.31 420 ALA B CA 1
ATOM 9501 C C . ALA B 1 420 ? 23.016 6.074 15.758 1 96.31 420 ALA B C 1
ATOM 9503 O O . ALA B 1 420 ? 23.703 5.398 14.992 1 96.31 420 ALA B O 1
ATOM 9504 N N . CYS B 1 421 ? 22.406 7.148 15.344 1 96 421 CYS B N 1
ATOM 9505 C CA . CYS B 1 421 ? 22.484 7.648 13.977 1 96 421 CYS B CA 1
ATOM 9506 C C . CYS B 1 421 ? 23.891 8.172 13.664 1 96 421 CYS B C 1
ATOM 9508 O O . CYS B 1 421 ? 24.297 8.195 12.508 1 96 421 CYS B O 1
ATOM 9510 N N . ARG B 1 422 ? 24.594 8.57 14.695 1 93.69 422 ARG B N 1
ATOM 9511 C CA . ARG B 1 422 ? 25.891 9.195 14.5 1 93.69 422 ARG B CA 1
ATOM 9512 C C . ARG B 1 422 ? 27.016 8.164 14.602 1 93.69 422 ARG B C 1
ATOM 9514 O O . ARG B 1 422 ? 28.094 8.359 14.039 1 93.69 422 ARG B O 1
ATOM 9521 N N . GLU B 1 423 ? 26.766 7.008 15.312 1 93.38 423 GLU B N 1
ATOM 9522 C CA . GLU B 1 423 ? 27.891 6.125 15.641 1 93.38 423 GLU B CA 1
ATOM 9523 C C . GLU B 1 423 ? 27.625 4.707 15.141 1 93.38 423 GLU B C 1
ATOM 9525 O O . GLU B 1 423 ? 28.562 3.904 15.031 1 93.38 423 GLU B O 1
ATOM 9530 N N . ARG B 1 424 ? 26.484 4.418 14.945 1 95.38 424 ARG B N 1
ATOM 9531 C CA . ARG B 1 424 ? 26.125 3.053 14.586 1 95.38 424 ARG B CA 1
ATOM 9532 C C . ARG B 1 424 ? 25.125 3.039 13.43 1 95.38 424 ARG B C 1
ATOM 9534 O O . ARG B 1 424 ? 25.484 3.371 12.297 1 95.38 424 ARG B O 1
ATOM 9541 N N . VAL B 1 425 ? 23.906 2.502 13.711 1 97.12 425 VAL B N 1
ATOM 9542 C CA . VAL B 1 425 ? 22.859 2.445 12.688 1 97.12 425 VAL B CA 1
ATOM 9543 C C . VAL B 1 425 ? 21.5 2.705 13.328 1 97.12 425 VAL B C 1
ATOM 9545 O O . VAL B 1 425 ? 21.172 2.121 14.359 1 97.12 425 VAL B O 1
ATOM 9548 N N . GLY B 1 426 ? 20.844 3.68 12.805 1 98.31 426 GLY B N 1
ATOM 9549 C CA . GLY B 1 426 ? 19.469 3.979 13.203 1 98.31 426 GLY B CA 1
ATOM 9550 C C . GLY B 1 426 ? 18.438 3.549 12.172 1 98.31 426 GLY B C 1
ATOM 9551 O O . GLY B 1 426 ? 18.703 3.594 10.969 1 98.31 426 GLY B O 1
ATOM 9552 N N . LEU B 1 427 ? 17.281 3.092 12.625 1 98.56 427 LEU B N 1
ATOM 9553 C CA . LEU B 1 427 ? 16.141 2.734 11.789 1 98.56 427 LEU B CA 1
ATOM 9554 C C . LEU B 1 427 ? 14.977 3.686 12.031 1 98.56 427 LEU B C 1
ATOM 9556 O O . LEU B 1 427 ? 14.469 3.787 13.148 1 98.56 427 LEU B O 1
ATOM 9560 N N . LEU B 1 428 ? 14.539 4.387 10.992 1 98.56 428 LEU B N 1
ATOM 9561 C CA . LEU B 1 428 ? 13.477 5.375 11.117 1 98.56 428 LEU B CA 1
ATOM 9562 C C . LEU B 1 428 ? 12.328 5.062 10.164 1 98.56 428 LEU B C 1
ATOM 9564 O O . LEU B 1 428 ? 12.562 4.637 9.023 1 98.56 428 LEU B O 1
ATOM 9568 N N . ASP B 1 429 ? 11.086 5.32 10.609 1 98.38 429 ASP B N 1
ATOM 9569 C CA . ASP B 1 429 ? 9.898 5.168 9.781 1 98.38 429 ASP B CA 1
ATOM 9570 C C . ASP B 1 429 ? 9.57 6.465 9.039 1 98.38 429 ASP B C 1
ATOM 9572 O O . ASP B 1 429 ? 9.109 7.434 9.648 1 98.38 429 ASP B O 1
ATOM 9576 N N . TYR B 1 430 ? 9.789 6.512 7.691 1 98.25 430 TYR B N 1
ATOM 9577 C CA . TYR B 1 430 ? 9.508 7.66 6.836 1 98.25 430 TYR B CA 1
ATOM 9578 C C . TYR B 1 430 ? 8.234 7.441 6.023 1 98.25 430 TYR B C 1
ATOM 9580 O O . TYR B 1 430 ? 7.992 8.141 5.039 1 98.25 430 TYR B O 1
ATOM 9588 N N . SER B 1 431 ? 7.387 6.488 6.445 1 98.31 431 SER B N 1
ATOM 9589 C CA . SER B 1 431 ? 6.25 6.051 5.648 1 98.31 431 SER B CA 1
ATOM 9590 C C . SER B 1 431 ? 5.277 7.195 5.387 1 98.31 431 SER B C 1
ATOM 9592 O O . SER B 1 431 ? 4.617 7.234 4.348 1 98.31 431 SER B O 1
ATOM 9594 N N . SER B 1 432 ? 5.234 8.195 6.246 1 97.69 432 SER B N 1
ATOM 9595 C CA . SER B 1 432 ? 4.238 9.258 6.16 1 97.69 432 SER B CA 1
ATOM 9596 C C . SER B 1 432 ? 4.594 10.258 5.062 1 97.69 432 SER B C 1
ATOM 9598 O O . SER B 1 432 ? 3.754 11.062 4.656 1 97.69 432 SER B O 1
ATOM 9600 N N . PHE B 1 433 ? 5.801 10.266 4.516 1 97.62 433 PHE B N 1
ATOM 9601 C CA . PHE B 1 433 ? 6.199 11.203 3.465 1 97.62 433 PHE B CA 1
ATOM 9602 C C . PHE B 1 433 ? 5.262 11.102 2.27 1 97.62 433 PHE B C 1
ATOM 9604 O O . PHE B 1 433 ? 4.75 10.023 1.963 1 97.62 433 PHE B O 1
ATOM 9611 N N . THR B 1 434 ? 5.055 12.234 1.673 1 97.69 434 THR B N 1
ATOM 9612 C CA . THR B 1 434 ? 4.246 12.297 0.458 1 97.69 434 THR B CA 1
ATOM 9613 C C . THR B 1 434 ? 4.992 11.68 -0.718 1 97.69 434 THR B C 1
ATOM 9615 O O . THR B 1 434 ? 6.176 11.961 -0.93 1 97.69 434 THR B O 1
ATOM 9618 N N . LYS B 1 435 ? 4.328 10.805 -1.441 1 98.12 435 LYS B N 1
ATOM 9619 C CA . LYS B 1 435 ? 4.879 10.195 -2.648 1 98.12 435 LYS B CA 1
ATOM 9620 C C . LYS B 1 435 ? 3.938 10.375 -3.836 1 98.12 435 LYS B C 1
ATOM 9622 O O . LYS B 1 435 ? 2.797 9.906 -3.807 1 98.12 435 LYS B O 1
ATOM 9627 N N . LEU B 1 436 ? 4.422 11.023 -4.875 1 98.06 436 LEU B N 1
ATOM 9628 C CA . LEU B 1 436 ? 3.668 11.18 -6.113 1 98.06 436 LEU B CA 1
ATOM 9629 C C . LEU B 1 436 ? 4.426 10.57 -7.293 1 98.06 436 LEU B C 1
ATOM 9631 O O . LEU B 1 436 ? 5.66 10.633 -7.336 1 98.06 436 LEU B O 1
ATOM 9635 N N . GLU B 1 437 ? 3.775 9.969 -8.156 1 97.62 437 GLU B N 1
ATOM 9636 C CA . GLU B 1 437 ? 4.344 9.547 -9.43 1 97.62 437 GLU B CA 1
ATOM 9637 C C . GLU B 1 437 ? 3.818 10.414 -10.578 1 97.62 437 GLU B C 1
ATOM 9639 O O . GLU B 1 437 ? 2.625 10.703 -10.641 1 97.62 437 GLU B O 1
ATOM 9644 N N . LEU B 1 438 ? 4.676 10.891 -11.398 1 97.31 438 LEU B N 1
ATOM 9645 C CA . LEU B 1 438 ? 4.363 11.711 -12.562 1 97.31 438 LEU B CA 1
ATOM 9646 C C . LEU B 1 438 ? 4.855 11.047 -13.844 1 97.31 438 LEU B C 1
ATOM 9648 O O . LEU B 1 438 ? 6.004 10.602 -13.914 1 97.31 438 LEU B O 1
ATOM 9652 N N . TRP B 1 439 ? 4.012 10.969 -14.75 1 93.38 439 TRP B N 1
ATOM 9653 C CA . TRP B 1 439 ? 4.363 10.297 -15.992 1 93.38 439 TRP B CA 1
ATOM 9654 C C . TRP B 1 439 ? 3.596 10.891 -17.172 1 93.38 439 TRP B C 1
ATOM 9656 O O . TRP B 1 439 ? 2.5 11.43 -17 1 93.38 439 TRP B O 1
ATOM 9666 N N . SER B 1 440 ? 4.137 10.828 -18.359 1 92.94 440 SER B N 1
ATOM 9667 C CA . SER B 1 440 ? 3.469 11.117 -19.625 1 92.94 440 SER B CA 1
ATOM 9668 C C . SER B 1 440 ? 4.012 10.25 -20.75 1 92.94 440 SER B C 1
ATOM 9670 O O . SER B 1 440 ? 5.09 9.656 -20.609 1 92.94 440 SER B O 1
ATOM 9672 N N . PRO B 1 441 ? 3.24 10.078 -21.828 1 86.81 441 PRO B N 1
ATOM 9673 C CA . PRO B 1 441 ? 3.746 9.305 -22.969 1 86.81 441 PRO B CA 1
ATOM 9674 C C . PRO B 1 441 ? 4.984 9.922 -23.594 1 86.81 441 PRO B C 1
ATOM 9676 O O . PRO B 1 441 ? 5.891 9.203 -24.031 1 86.81 441 PRO B O 1
ATOM 9679 N N . GLY B 1 442 ? 4.992 11.258 -23.641 1 89.44 442 GLY B N 1
ATOM 9680 C CA . GLY B 1 442 ? 6.133 11.961 -24.203 1 89.44 442 GLY B CA 1
ATOM 9681 C C . GLY B 1 442 ? 6.875 12.797 -23.172 1 89.44 442 GLY B C 1
ATOM 9682 O O . GLY B 1 442 ? 6.91 12.453 -21.984 1 89.44 442 GLY B O 1
ATOM 9683 N N . CYS B 1 443 ? 7.527 13.828 -23.594 1 92.81 443 CYS B N 1
ATOM 9684 C CA . CYS B 1 443 ? 8.375 14.648 -22.734 1 92.81 443 CYS B CA 1
ATOM 9685 C C . CYS B 1 443 ? 7.562 15.711 -22.016 1 92.81 443 CYS B C 1
ATOM 9687 O O . CYS B 1 443 ? 8.125 16.578 -21.344 1 92.81 443 CYS B O 1
ATOM 9689 N N . GLU B 1 444 ? 6.258 15.617 -22.047 1 94.5 444 GLU B N 1
ATOM 9690 C CA . GLU B 1 444 ? 5.398 16.625 -21.453 1 94.5 444 GLU B CA 1
ATOM 9691 C C . GLU B 1 444 ? 5.695 16.797 -19.969 1 94.5 444 GLU B C 1
ATOM 9693 O O . GLU B 1 444 ? 5.738 17.922 -19.453 1 94.5 444 GLU B O 1
ATOM 9698 N N . VAL B 1 445 ? 5.898 15.711 -19.312 1 96.5 445 VAL B N 1
ATOM 9699 C CA . VAL B 1 445 ? 6.129 15.75 -17.859 1 96.5 445 VAL B CA 1
ATOM 9700 C C . VAL B 1 445 ? 7.484 16.391 -17.578 1 96.5 445 VAL B C 1
ATOM 9702 O O . VAL B 1 445 ? 7.633 17.125 -16.594 1 96.5 445 VAL B O 1
ATOM 9705 N N . VAL B 1 446 ? 8.523 16.141 -18.391 1 97.5 446 VAL B N 1
ATOM 9706 C CA . VAL B 1 446 ? 9.844 16.734 -18.203 1 97.5 446 VAL B CA 1
ATOM 9707 C C . VAL B 1 446 ? 9.766 18.25 -18.375 1 97.5 446 VAL B C 1
ATOM 9709 O O . VAL B 1 446 ? 10.289 19 -17.547 1 97.5 446 VAL B O 1
ATOM 9712 N N . ASN B 1 447 ? 9.055 18.672 -19.391 1 97.06 447 ASN B N 1
ATOM 9713 C CA . ASN B 1 447 ? 8.891 20.094 -19.656 1 97.06 447 ASN B CA 1
ATOM 9714 C C . ASN B 1 447 ? 8.133 20.797 -18.531 1 97.06 447 ASN B C 1
ATOM 9716 O O . ASN B 1 447 ? 8.492 21.891 -18.125 1 97.06 447 ASN B O 1
ATOM 9720 N N . LEU B 1 448 ? 7.094 20.141 -18.094 1 97.25 448 LEU B N 1
ATOM 9721 C CA . LEU B 1 448 ? 6.305 20.703 -17 1 97.25 448 LEU B CA 1
ATOM 9722 C C . LEU B 1 448 ? 7.16 20.891 -15.758 1 97.25 448 LEU B C 1
ATOM 9724 O O . LEU B 1 448 ? 7.145 21.953 -15.148 1 97.25 448 LEU B O 1
ATOM 9728 N N . LEU B 1 449 ? 7.883 19.875 -15.398 1 98.06 449 LEU B N 1
ATOM 9729 C CA . LEU B 1 449 ? 8.672 19.906 -14.172 1 98.06 449 LEU B CA 1
ATOM 9730 C C . LEU B 1 449 ? 9.828 20.891 -14.297 1 98.06 449 LEU B C 1
ATOM 9732 O O . LEU B 1 449 ? 10.211 21.531 -13.32 1 98.06 449 LEU B O 1
ATOM 9736 N N . GLN B 1 450 ? 10.398 21.016 -15.5 1 97.94 450 GLN B N 1
ATOM 9737 C CA . GLN B 1 450 ? 11.43 22.016 -15.734 1 97.94 450 GLN B CA 1
ATOM 9738 C C . GLN B 1 450 ? 10.891 23.422 -15.492 1 97.94 450 GLN B C 1
ATOM 9740 O O . GLN B 1 450 ? 11.609 24.297 -14.992 1 97.94 450 GLN B O 1
ATOM 9745 N N . TYR B 1 451 ? 9.711 23.594 -15.812 1 98.06 451 TYR B N 1
ATOM 9746 C CA . TYR B 1 451 ? 9.07 24.891 -15.672 1 98.06 451 TYR B CA 1
ATOM 9747 C C . TYR B 1 451 ? 8.688 25.172 -14.227 1 98.06 451 TYR B C 1
ATOM 9749 O O . TYR B 1 451 ? 8.789 26.297 -13.75 1 98.06 451 TYR B O 1
ATOM 9757 N N . LEU B 1 452 ? 8.242 24.172 -13.469 1 98.12 452 LEU B N 1
ATOM 9758 C CA . LEU B 1 452 ? 7.738 24.344 -12.109 1 98.12 452 LEU B CA 1
ATOM 9759 C C . LEU B 1 452 ? 8.891 24.391 -11.109 1 98.12 452 LEU B C 1
ATOM 9761 O O . LEU B 1 452 ? 8.781 25.047 -10.062 1 98.12 452 LEU B O 1
ATOM 9765 N N . CYS B 1 453 ? 9.977 23.688 -11.406 1 98.44 453 CYS B N 1
ATOM 9766 C CA . CYS B 1 453 ? 11.078 23.547 -10.461 1 98.44 453 CYS B CA 1
ATOM 9767 C C . CYS B 1 453 ? 12.195 24.531 -10.766 1 98.44 453 CYS B C 1
ATOM 9769 O O . CYS B 1 453 ? 12.492 24.797 -11.93 1 98.44 453 CYS B O 1
ATOM 9771 N N . SER B 1 454 ? 12.836 24.984 -9.727 1 98.25 454 SER B N 1
ATOM 9772 C CA . SER B 1 454 ? 13.93 25.938 -9.93 1 98.25 454 SER B CA 1
ATOM 9773 C C . SER B 1 454 ? 15.25 25.203 -10.203 1 98.25 454 SER B C 1
ATOM 9775 O O . SER B 1 454 ? 16.172 25.797 -10.758 1 98.25 454 SER B O 1
ATOM 9777 N N . ASN B 1 455 ? 15.344 23.922 -9.734 1 98.12 455 ASN B N 1
ATOM 9778 C CA . ASN B 1 455 ? 16.5 23.109 -10.062 1 98.12 455 ASN B CA 1
ATOM 9779 C C . ASN B 1 455 ? 16.297 22.344 -11.367 1 98.12 455 ASN B C 1
ATOM 9781 O O . ASN B 1 455 ? 15.195 22.312 -11.906 1 98.12 455 ASN B O 1
ATOM 9785 N N . ASP B 1 456 ? 17.406 21.875 -11.906 1 97.88 456 ASP B N 1
ATOM 9786 C CA . ASP B 1 456 ? 17.344 21.078 -13.133 1 97.88 456 ASP B CA 1
ATOM 9787 C C . ASP B 1 456 ? 16.781 19.688 -12.852 1 97.88 456 ASP B C 1
ATOM 9789 O O . ASP B 1 456 ? 17.281 18.969 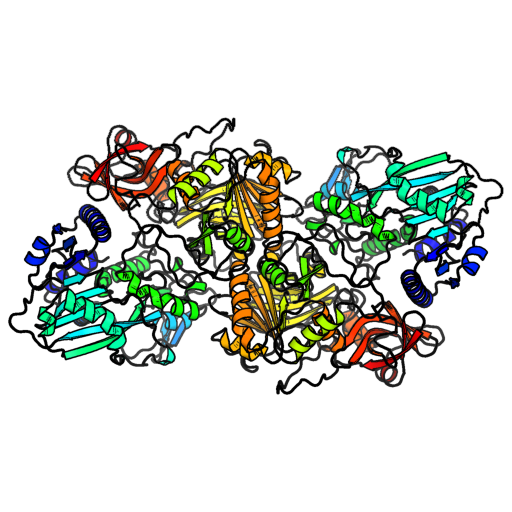-11.992 1 97.88 456 ASP B O 1
ATOM 9793 N N . VAL B 1 457 ? 15.711 19.312 -13.602 1 97.75 457 VAL B N 1
ATOM 9794 C CA . VAL B 1 457 ? 15.102 18 -13.352 1 97.75 457 VAL B CA 1
ATOM 9795 C C . VAL B 1 457 ? 15.445 17.047 -14.492 1 97.75 457 VAL B C 1
ATOM 9797 O O . VAL B 1 457 ? 15.188 15.844 -14.398 1 97.75 457 VAL B O 1
ATOM 9800 N N . ASP B 1 458 ? 15.969 17.578 -15.562 1 97.25 458 ASP B N 1
ATOM 9801 C CA . ASP B 1 458 ? 16.422 16.75 -16.672 1 97.25 458 ASP B CA 1
ATOM 9802 C C . ASP B 1 458 ? 17.766 16.109 -16.359 1 97.25 458 ASP B C 1
ATOM 9804 O O . ASP B 1 458 ? 18.766 16.391 -17.031 1 97.25 458 ASP B O 1
ATOM 9808 N N . ILE B 1 459 ? 17.781 15.266 -15.43 1 96.94 459 ILE B N 1
ATOM 9809 C CA . ILE B 1 459 ? 18.953 14.555 -14.922 1 96.94 459 ILE B CA 1
ATOM 9810 C C . ILE B 1 459 ? 18.922 13.102 -15.391 1 96.94 459 ILE B C 1
ATOM 9812 O O . ILE B 1 459 ? 17.906 12.633 -15.898 1 96.94 459 ILE B O 1
ATOM 9816 N N . PRO B 1 460 ? 20.031 12.391 -15.305 1 96.81 460 PRO B N 1
ATOM 9817 C CA . PRO B 1 460 ? 20.047 10.992 -15.742 1 96.81 460 PRO B CA 1
ATOM 9818 C C . PRO B 1 460 ? 19.062 10.125 -14.969 1 96.81 460 PRO B C 1
ATOM 9820 O O . PRO B 1 460 ? 18.766 10.406 -13.797 1 96.81 460 PRO B O 1
ATOM 9823 N N . ILE B 1 461 ? 18.531 9.125 -15.648 1 96.44 461 ILE B N 1
ATOM 9824 C CA . ILE B 1 461 ? 17.672 8.156 -14.992 1 96.44 461 ILE B CA 1
ATOM 9825 C C . ILE B 1 461 ? 18.391 7.535 -13.797 1 96.44 461 ILE B C 1
ATOM 9827 O O . ILE B 1 461 ? 19.562 7.176 -13.891 1 96.44 461 ILE B O 1
ATOM 9831 N N . GLY B 1 462 ? 17.703 7.461 -12.672 1 97.44 462 GLY B N 1
ATOM 9832 C CA . GLY B 1 462 ? 18.281 6.918 -11.453 1 97.44 462 GLY B CA 1
ATOM 9833 C C . GLY B 1 462 ? 18.859 7.98 -10.539 1 97.44 462 GLY B C 1
ATOM 9834 O O . GLY B 1 462 ? 19.297 7.676 -9.43 1 97.44 462 GLY B O 1
ATOM 9835 N N . CYS B 1 463 ? 18.781 9.219 -10.922 1 98 463 CYS B N 1
ATOM 9836 C CA . CYS B 1 463 ? 19.312 10.312 -10.109 1 98 463 CYS B CA 1
ATOM 9837 C C . CYS B 1 463 ? 18.172 11.055 -9.406 1 98 463 CYS B C 1
ATOM 9839 O O . CYS B 1 463 ? 17.016 10.93 -9.789 1 98 463 CYS B O 1
ATOM 9841 N N . ILE B 1 464 ? 18.562 11.75 -8.32 1 97.62 464 ILE B N 1
ATOM 9842 C CA . ILE B 1 464 ? 17.641 12.508 -7.5 1 97.62 464 ILE B CA 1
ATOM 9843 C C . ILE B 1 464 ? 18.047 13.977 -7.48 1 97.62 464 ILE B C 1
ATOM 9845 O O . ILE B 1 464 ? 19.234 14.297 -7.395 1 97.62 464 ILE B O 1
ATOM 9849 N N . THR B 1 465 ? 17.109 14.836 -7.633 1 96.94 465 THR B N 1
ATOM 9850 C CA . THR B 1 465 ? 17.375 16.266 -7.453 1 96.94 465 THR B CA 1
ATOM 9851 C C . THR B 1 465 ? 16.438 16.859 -6.402 1 96.94 465 THR B C 1
ATOM 9853 O O . THR B 1 465 ? 15.25 16.516 -6.363 1 96.94 465 THR B O 1
ATOM 9856 N N . HIS B 1 466 ? 17.031 17.578 -5.438 1 95.69 466 HIS B N 1
ATOM 9857 C CA . HIS B 1 466 ? 16.25 18.375 -4.492 1 95.69 466 HIS B CA 1
ATOM 9858 C C . HIS B 1 466 ? 15.922 19.75 -5.074 1 95.69 466 HIS B C 1
ATOM 9860 O O . HIS B 1 466 ? 16.812 20.469 -5.539 1 95.69 466 HIS B O 1
ATOM 9866 N N . THR B 1 467 ? 14.672 20.078 -5.062 1 97 467 THR B N 1
ATOM 9867 C CA . THR B 1 467 ? 14.281 21.312 -5.758 1 97 467 THR B CA 1
ATOM 9868 C C . THR B 1 467 ? 13.109 21.984 -5.059 1 97 467 THR B C 1
ATOM 9870 O O . THR B 1 467 ? 12.312 21.312 -4.391 1 97 467 THR B O 1
ATOM 9873 N N . GLY B 1 468 ? 13.148 23.281 -5.148 1 97.06 468 GLY B N 1
ATOM 9874 C CA . GLY B 1 468 ? 11.945 24.031 -4.836 1 97.06 468 GLY B CA 1
ATOM 9875 C C . GLY B 1 468 ? 11.055 24.266 -6.043 1 97.06 468 GLY B C 1
ATOM 9876 O O . GLY B 1 468 ? 11.523 24.234 -7.18 1 97.06 468 GLY B O 1
ATOM 9877 N N . MET B 1 469 ? 9.758 24.344 -5.832 1 97.88 469 MET B N 1
ATOM 9878 C CA . MET B 1 469 ? 8.812 24.969 -6.746 1 97.88 469 MET B CA 1
ATOM 9879 C C . MET B 1 469 ? 8.445 26.375 -6.273 1 97.88 469 MET B C 1
ATOM 9881 O O . MET B 1 469 ? 7.871 26.531 -5.191 1 97.88 469 MET B O 1
ATOM 9885 N N . GLN B 1 470 ? 8.758 27.297 -7.137 1 97.19 470 GLN B N 1
ATOM 9886 C CA . GLN B 1 470 ? 8.641 28.688 -6.703 1 97.19 470 GLN B CA 1
ATOM 9887 C C . GLN B 1 470 ? 7.355 29.328 -7.234 1 97.19 470 GLN B C 1
ATOM 9889 O O . GLN B 1 470 ? 6.758 28.828 -8.188 1 97.19 470 GLN B O 1
ATOM 9894 N N . ASN B 1 471 ? 6.883 30.297 -6.543 1 95.12 471 ASN B N 1
ATOM 9895 C CA . ASN B 1 471 ? 5.848 31.156 -7.102 1 95.12 471 ASN B CA 1
ATOM 9896 C C . ASN B 1 471 ? 6.449 32.344 -7.852 1 95.12 471 ASN B C 1
ATOM 9898 O O . ASN B 1 471 ? 7.668 32.438 -8.008 1 95.12 471 ASN B O 1
ATOM 9902 N N . LYS B 1 472 ? 5.68 33.312 -8.328 1 93.81 472 LYS B N 1
ATOM 9903 C CA . LYS B 1 472 ? 6.117 34.375 -9.211 1 93.81 472 LYS B CA 1
ATOM 9904 C C . LYS B 1 472 ? 7.039 35.344 -8.477 1 93.81 472 LYS B C 1
ATOM 9906 O O . LYS B 1 472 ? 7.824 36.062 -9.102 1 93.81 472 LYS B O 1
ATOM 9911 N N . TRP B 1 473 ? 7.004 35.281 -7.129 1 93.5 473 TRP B N 1
ATOM 9912 C CA . TRP B 1 473 ? 7.836 36.156 -6.328 1 93.5 473 TRP B CA 1
ATOM 9913 C C . TRP B 1 473 ? 9.102 35.469 -5.859 1 93.5 473 TRP B C 1
ATOM 9915 O O . TRP B 1 473 ? 9.891 36.031 -5.094 1 93.5 473 TRP B O 1
ATOM 9925 N N . GLY B 1 474 ? 9.266 34.25 -6.246 1 95.94 474 GLY B N 1
ATOM 9926 C CA . GLY B 1 474 ? 10.461 33.5 -5.926 1 95.94 474 GLY B CA 1
ATOM 9927 C C . GLY B 1 474 ? 10.336 32.688 -4.645 1 95.94 474 GLY B C 1
ATOM 9928 O O . GLY B 1 474 ? 11.273 31.984 -4.246 1 95.94 474 GLY B O 1
ATOM 9929 N N . GLY B 1 475 ? 9.211 32.75 -3.971 1 96.06 475 GLY B N 1
ATOM 9930 C CA . GLY B 1 475 ? 9.008 32.031 -2.732 1 96.06 475 GLY B CA 1
ATOM 9931 C C . GLY B 1 475 ? 8.742 30.531 -2.951 1 96.06 475 GLY B C 1
ATOM 9932 O O . GLY B 1 475 ? 8.375 30.125 -4.055 1 96.06 475 GLY B O 1
ATOM 9933 N N . TYR B 1 476 ? 8.906 29.688 -1.927 1 96.69 476 TYR B N 1
ATOM 9934 C CA . TYR B 1 476 ? 8.734 28.234 -2.014 1 96.69 476 TYR B CA 1
ATOM 9935 C C . TYR B 1 476 ? 7.254 27.859 -1.949 1 96.69 476 TYR B C 1
ATOM 9937 O O . TYR B 1 476 ? 6.621 27.984 -0.898 1 96.69 476 TYR B O 1
ATOM 9945 N N . GLU B 1 477 ? 6.734 27.391 -3.057 1 95.69 477 GLU B N 1
ATOM 9946 C CA . GLU B 1 477 ? 5.438 26.734 -2.996 1 95.69 477 GLU B CA 1
ATOM 9947 C C . GLU B 1 477 ? 5.574 25.297 -2.492 1 95.69 477 GLU B C 1
ATOM 9949 O O . GLU B 1 477 ? 4.691 24.797 -1.798 1 95.69 477 GLU B O 1
ATOM 9954 N N . ASN B 1 478 ? 6.648 24.703 -2.912 1 96.12 478 ASN B N 1
ATOM 9955 C CA . ASN B 1 478 ? 7.004 23.359 -2.471 1 96.12 478 ASN B CA 1
ATOM 9956 C C . ASN B 1 478 ? 8.516 23.188 -2.363 1 96.12 478 ASN B C 1
ATOM 9958 O O . ASN B 1 478 ? 9.273 23.922 -2.988 1 96.12 478 ASN B O 1
ATOM 9962 N N . ASP B 1 479 ? 8.93 22.297 -1.547 1 96.12 479 ASP B N 1
ATOM 9963 C CA . ASP B 1 479 ? 10.289 21.781 -1.405 1 96.12 479 ASP B CA 1
ATOM 9964 C C . ASP B 1 479 ? 10.297 20.25 -1.417 1 96.12 479 ASP B C 1
ATOM 9966 O O . ASP B 1 479 ? 9.766 19.609 -0.502 1 96.12 479 ASP B O 1
ATOM 9970 N N . CYS B 1 480 ? 10.836 19.672 -2.5 1 96.5 480 CYS B N 1
ATOM 9971 C CA . CYS B 1 480 ? 10.68 18.234 -2.654 1 96.5 480 CYS B CA 1
ATOM 9972 C C . CYS B 1 480 ? 11.891 17.625 -3.348 1 96.5 480 CYS B C 1
ATOM 9974 O O . CYS B 1 480 ? 12.773 18.344 -3.816 1 96.5 480 CYS B O 1
ATOM 9976 N N . SER B 1 481 ? 11.984 16.328 -3.271 1 97.12 481 SER B N 1
ATOM 9977 C CA . SER B 1 481 ? 12.953 15.539 -4.031 1 97.12 481 SER B CA 1
ATOM 9978 C C . SER B 1 481 ? 12.289 14.859 -5.23 1 97.12 481 SER B C 1
ATOM 9980 O O . SER B 1 481 ? 11.219 14.266 -5.102 1 97.12 481 SER B O 1
ATOM 9982 N N . LEU B 1 482 ? 12.93 15.023 -6.383 1 98.06 482 LEU B N 1
ATOM 9983 C CA . LEU B 1 482 ? 12.453 14.359 -7.594 1 98.06 482 LEU B CA 1
ATOM 9984 C C . LEU B 1 482 ? 13.43 13.266 -8.023 1 98.06 482 LEU B C 1
ATOM 9986 O O . LEU B 1 482 ? 14.625 13.516 -8.188 1 98.06 482 LEU B O 1
ATOM 9990 N N . VAL B 1 483 ? 12.922 12.102 -8.188 1 98.44 483 VAL B N 1
ATOM 9991 C CA . VAL B 1 483 ? 13.68 10.961 -8.68 1 98.44 483 VAL B CA 1
ATOM 9992 C C . VAL B 1 483 ? 13.258 10.633 -10.109 1 98.44 483 VAL B C 1
ATOM 9994 O O . VAL B 1 483 ? 12.07 10.43 -10.383 1 98.44 483 VAL B O 1
ATOM 9997 N N . ARG B 1 484 ? 14.227 10.68 -11 1 98.38 484 ARG B N 1
ATOM 9998 C CA . ARG B 1 484 ? 13.906 10.266 -12.367 1 98.38 484 ARG B CA 1
ATOM 9999 C C . ARG B 1 484 ? 14.023 8.758 -12.523 1 98.38 484 ARG B C 1
ATOM 10001 O O . ARG B 1 484 ? 15.125 8.203 -12.508 1 98.38 484 ARG B O 1
ATOM 10008 N N . LEU B 1 485 ? 12.93 8.055 -12.703 1 96.94 485 LEU B N 1
ATOM 10009 C CA . LEU B 1 485 ? 12.883 6.594 -12.75 1 96.94 485 LEU B CA 1
ATOM 10010 C C . LEU B 1 485 ? 12.867 6.102 -14.195 1 96.94 485 LEU B C 1
ATOM 10012 O O . LEU B 1 485 ? 13.148 4.93 -14.461 1 96.94 485 LEU B O 1
ATOM 10016 N N . GLY B 1 486 ? 12.539 6.891 -15.086 1 94.75 486 GLY B N 1
ATOM 10017 C CA . GLY B 1 486 ? 12.516 6.641 -16.516 1 94.75 486 GLY B CA 1
ATOM 10018 C C . GLY B 1 486 ? 12.641 7.906 -17.344 1 94.75 486 GLY B C 1
ATOM 10019 O O . GLY B 1 486 ? 12.75 9.008 -16.797 1 94.75 486 GLY B O 1
ATOM 10020 N N . GLU B 1 487 ? 12.57 7.801 -18.641 1 93.19 487 GLU B N 1
ATOM 10021 C CA . GLU B 1 487 ? 12.734 8.961 -19.5 1 93.19 487 GLU B CA 1
ATOM 10022 C C . GLU B 1 487 ? 11.68 10.016 -19.219 1 93.19 487 GLU B C 1
ATOM 10024 O O . GLU B 1 487 ? 11.969 11.219 -19.219 1 93.19 487 GLU B O 1
ATOM 10029 N N . ASN B 1 488 ? 10.461 9.562 -19.031 1 94.5 488 ASN B N 1
ATOM 10030 C CA . ASN B 1 488 ? 9.32 10.438 -18.797 1 94.5 488 ASN B CA 1
ATOM 10031 C C . ASN B 1 488 ? 8.531 10 -17.562 1 94.5 488 ASN B C 1
ATOM 10033 O O . ASN B 1 488 ? 7.301 9.992 -17.578 1 94.5 488 ASN B O 1
ATOM 10037 N N . PHE B 1 489 ? 9.266 9.523 -16.562 1 95.69 489 PHE B N 1
ATOM 10038 C CA . PHE B 1 489 ? 8.648 8.984 -15.352 1 95.69 489 PHE B CA 1
ATOM 10039 C C . PHE B 1 489 ? 9.414 9.43 -14.109 1 95.69 489 PHE B C 1
ATOM 10041 O O . PHE B 1 489 ? 10.609 9.148 -13.977 1 95.69 489 PHE B O 1
ATOM 10048 N N . TYR B 1 490 ? 8.711 10.18 -13.227 1 98.38 490 TYR B N 1
ATOM 10049 C CA . TYR B 1 490 ? 9.328 10.719 -12.016 1 98.38 490 TYR B CA 1
ATOM 10050 C C . TYR B 1 490 ? 8.562 10.281 -10.773 1 98.38 490 TYR B C 1
ATOM 10052 O O . TYR B 1 490 ? 7.363 10.008 -10.836 1 98.38 490 TYR B O 1
ATOM 10060 N N . MET B 1 491 ? 9.242 10.125 -9.719 1 98.44 491 MET B N 1
ATOM 10061 C CA . MET B 1 491 ? 8.656 10.023 -8.383 1 98.44 491 MET B CA 1
ATOM 10062 C C . MET B 1 491 ? 9.023 11.234 -7.539 1 98.44 491 MET B C 1
ATOM 10064 O O . MET B 1 491 ? 10.195 11.617 -7.469 1 98.44 491 MET B O 1
ATOM 10068 N N . LEU B 1 492 ? 8.07 11.914 -6.984 1 98.44 492 LEU B N 1
ATOM 10069 C CA . LEU B 1 492 ? 8.258 13.07 -6.121 1 98.44 492 LEU B CA 1
ATOM 10070 C C . LEU B 1 492 ? 8.07 12.695 -4.656 1 98.44 492 LEU B C 1
ATOM 10072 O O . LEU B 1 492 ? 7.074 12.062 -4.293 1 98.44 492 LEU B O 1
ATOM 10076 N N . ILE B 1 493 ? 9.047 13.008 -3.807 1 97.94 493 ILE B N 1
ATOM 10077 C CA . ILE B 1 493 ? 8.977 12.812 -2.361 1 97.94 493 ILE B CA 1
ATOM 10078 C C . ILE B 1 493 ? 8.938 14.172 -1.661 1 97.94 493 ILE B C 1
ATOM 10080 O O . ILE B 1 493 ? 9.797 15.023 -1.9 1 97.94 493 ILE B O 1
ATOM 10084 N N . GLY B 1 494 ? 7.949 14.406 -0.908 1 96.12 494 GLY B N 1
ATOM 10085 C CA . GLY B 1 494 ? 7.836 15.641 -0.153 1 96.12 494 GLY B CA 1
ATOM 10086 C C . GLY B 1 494 ? 7.402 15.43 1.284 1 96.12 494 GLY B C 1
ATOM 10087 O O . GLY B 1 494 ? 7.117 14.305 1.689 1 96.12 494 GLY B O 1
ATOM 10088 N N . PRO B 1 495 ? 7.445 16.5 2.07 1 94.88 495 PRO B N 1
ATOM 10089 C CA . PRO B 1 495 ? 6.969 16.406 3.453 1 94.88 495 PRO B CA 1
ATOM 10090 C C . PRO B 1 495 ? 5.52 15.938 3.549 1 94.88 495 PRO B C 1
ATOM 10092 O O . PRO B 1 495 ? 4.73 16.172 2.633 1 94.88 495 PRO B O 1
ATOM 10095 N N . THR B 1 496 ? 5.219 15.312 4.676 1 95.31 496 THR B N 1
ATOM 10096 C CA . THR B 1 496 ? 3.887 14.773 4.938 1 95.31 496 THR B CA 1
ATOM 10097 C C . THR B 1 496 ? 2.828 15.867 4.801 1 95.31 496 THR B C 1
ATOM 10099 O O . THR B 1 496 ? 1.762 15.633 4.223 1 95.31 496 THR B O 1
ATOM 10102 N N . ASP B 1 497 ? 3.135 17.078 5.168 1 93.56 497 ASP B N 1
ATOM 10103 C CA . ASP B 1 497 ? 2.18 18.188 5.242 1 93.56 497 ASP B CA 1
ATOM 10104 C C . ASP B 1 497 ? 1.928 18.781 3.859 1 93.56 497 ASP B C 1
ATOM 10106 O O . ASP B 1 497 ? 0.967 19.531 3.668 1 93.56 497 ASP B O 1
ATOM 10110 N N . GLN B 1 498 ? 2.678 18.453 2.854 1 92.94 498 GLN B N 1
ATOM 10111 C CA . GLN B 1 498 ? 2.57 19.062 1.532 1 92.94 498 GLN B CA 1
ATOM 10112 C C . GLN B 1 498 ? 1.736 18.188 0.592 1 92.94 498 GLN B C 1
ATOM 10114 O O . GLN B 1 498 ? 1.65 18.469 -0.605 1 92.94 498 GLN B O 1
ATOM 10119 N N . GLN B 1 499 ? 1.168 17.172 1.15 1 93.88 499 GLN B N 1
ATOM 10120 C CA . GLN B 1 499 ? 0.524 16.188 0.294 1 93.88 499 GLN B CA 1
ATOM 10121 C C . GLN B 1 499 ? -0.491 16.844 -0.638 1 93.88 499 GLN B C 1
ATOM 10123 O O . GLN B 1 499 ? -0.391 16.719 -1.86 1 93.88 499 GLN B O 1
ATOM 10128 N N . MET B 1 500 ? -1.432 17.609 -0.096 1 95.69 500 MET B N 1
ATOM 10129 C CA . MET B 1 500 ? -2.455 18.266 -0.906 1 95.69 500 MET B CA 1
ATOM 10130 C C . MET B 1 500 ? -1.877 19.469 -1.651 1 95.69 500 MET B C 1
ATOM 10132 O O . MET B 1 500 ? -2.221 19.703 -2.811 1 95.69 500 MET B O 1
ATOM 10136 N N . ARG B 1 501 ? -0.992 20.156 -1.014 1 94.62 501 ARG B N 1
ATOM 10137 C CA . ARG B 1 501 ? -0.407 21.359 -1.609 1 94.62 501 ARG B CA 1
ATOM 10138 C C . ARG B 1 501 ? 0.367 21.016 -2.877 1 94.62 501 ARG B C 1
ATOM 10140 O O . ARG B 1 501 ? 0.198 21.672 -3.91 1 94.62 501 ARG B O 1
ATOM 10147 N N . CYS B 1 502 ? 1.215 20.031 -2.82 1 95.94 502 CYS B N 1
ATOM 10148 C CA . CYS B 1 502 ? 2.061 19.656 -3.945 1 95.94 502 CYS B CA 1
ATOM 10149 C C . CYS B 1 502 ? 1.22 19.219 -5.137 1 95.94 502 CYS B C 1
ATOM 10151 O O . CYS B 1 502 ? 1.462 19.656 -6.266 1 95.94 502 CYS B O 1
ATOM 10153 N N . GLN B 1 503 ? 0.243 18.422 -4.91 1 96 503 GLN B N 1
ATOM 10154 C CA . GLN B 1 503 ? -0.625 17.938 -5.977 1 96 503 GLN B CA 1
ATOM 10155 C C . GLN B 1 503 ? -1.396 19.078 -6.621 1 96 503 GLN B C 1
ATOM 10157 O O . GLN B 1 503 ? -1.494 19.156 -7.848 1 96 503 GLN B O 1
ATOM 10162 N N . THR B 1 504 ? -1.956 19.938 -5.789 1 95.81 504 THR B N 1
ATOM 10163 C CA . THR B 1 504 ? -2.775 21.047 -6.277 1 95.81 504 THR B CA 1
ATOM 10164 C C . THR B 1 504 ? -1.943 22 -7.125 1 95.81 504 THR B C 1
ATOM 10166 O O . THR B 1 504 ? -2.389 22.438 -8.188 1 95.81 504 THR B O 1
ATOM 10169 N N . TRP B 1 505 ? -0.734 22.266 -6.637 1 96.5 505 TRP B N 1
ATOM 10170 C CA . TRP B 1 505 ? 0.141 23.172 -7.375 1 96.5 505 TRP B CA 1
ATOM 10171 C C . TRP B 1 505 ? 0.456 22.625 -8.758 1 96.5 505 TRP B C 1
ATOM 10173 O O . TRP B 1 505 ? 0.348 23.328 -9.766 1 96.5 505 TRP B O 1
ATOM 10183 N N . ILE B 1 506 ? 0.787 21.359 -8.844 1 97.25 506 ILE B N 1
ATOM 10184 C CA . ILE B 1 506 ? 1.143 20.719 -10.102 1 97.25 506 ILE B CA 1
ATOM 10185 C C . ILE B 1 506 ? -0.073 20.688 -11.031 1 97.25 506 ILE B C 1
ATOM 10187 O O . ILE B 1 506 ? 0.016 21.094 -12.195 1 97.25 506 ILE B O 1
ATOM 10191 N N . LYS B 1 507 ? -1.185 20.328 -10.531 1 94.38 507 LYS B N 1
ATOM 10192 C CA . LYS B 1 507 ? -2.395 20.172 -11.328 1 94.38 507 LYS B CA 1
ATOM 10193 C C . LYS B 1 507 ? -2.863 21.531 -11.875 1 94.38 507 LYS B C 1
ATOM 10195 O O . LYS B 1 507 ? -3.375 21.594 -13 1 94.38 507 LYS B O 1
ATOM 10200 N N . ARG B 1 508 ? -2.719 22.578 -11.07 1 94 508 ARG B N 1
ATOM 10201 C CA . ARG B 1 508 ? -3.15 23.906 -11.484 1 94 508 ARG B CA 1
ATOM 10202 C C . ARG B 1 508 ? -2.322 24.406 -12.664 1 94 508 ARG B C 1
ATOM 10204 O O . ARG B 1 508 ? -2.752 25.312 -13.391 1 94 508 ARG B O 1
ATOM 10211 N N . HIS B 1 509 ? -1.178 23.859 -12.852 1 95 509 HIS B N 1
ATOM 10212 C CA . HIS B 1 509 ? -0.314 24.312 -13.938 1 95 509 HIS B CA 1
ATOM 10213 C C . HIS B 1 509 ? -0.319 23.344 -15.102 1 95 509 HIS B C 1
ATOM 10215 O O . HIS B 1 509 ? 0.482 23.469 -16.031 1 95 509 HIS B O 1
ATOM 10221 N N . LEU B 1 510 ? -1.131 22.359 -15.039 1 92.12 510 LEU B N 1
ATOM 10222 C CA . LEU B 1 510 ? -1.332 21.453 -16.156 1 92.12 510 LEU B CA 1
ATOM 10223 C C . LEU B 1 510 ? -2.379 22 -17.125 1 92.12 510 LEU B C 1
ATOM 10225 O O . LEU B 1 510 ? -3.447 22.438 -16.703 1 92.12 510 LEU B O 1
ATOM 10229 N N . PRO B 1 511 ? -2.008 21.969 -18.406 1 85.69 511 PRO B N 1
ATOM 10230 C CA . PRO B 1 511 ? -3.07 22.297 -19.359 1 85.69 511 PRO B CA 1
ATOM 10231 C C . PRO B 1 511 ? -4.246 21.328 -19.297 1 85.69 511 PRO B C 1
ATOM 10233 O O . PRO B 1 511 ? -4.074 20.172 -18.891 1 85.69 511 PRO B O 1
ATOM 10236 N N . MET B 1 512 ? -5.406 21.719 -19.641 1 77.69 512 MET B N 1
ATOM 10237 C CA . MET B 1 512 ? -6.641 20.938 -19.547 1 77.69 512 MET B CA 1
ATOM 10238 C C . MET B 1 512 ? -6.52 19.609 -20.281 1 77.69 512 MET B C 1
ATOM 10240 O O . MET B 1 512 ? -7.023 18.594 -19.812 1 77.69 512 MET B O 1
ATOM 10244 N N . ASP B 1 513 ? -5.914 19.516 -21.391 1 79.56 513 ASP B N 1
ATOM 10245 C CA . ASP B 1 513 ? -5.84 18.297 -22.172 1 79.56 513 ASP B CA 1
ATOM 10246 C C . ASP B 1 513 ? -4.434 17.688 -22.125 1 79.56 513 ASP B C 1
ATOM 10248 O O . ASP B 1 513 ? -4.035 16.953 -23.047 1 79.56 513 ASP B O 1
ATOM 10252 N N . SER B 1 514 ? -3.852 17.953 -20.984 1 87.81 514 SER B N 1
ATOM 10253 C CA . SER B 1 514 ? -2.49 17.453 -20.859 1 87.81 514 SER B CA 1
ATOM 10254 C C . SER B 1 514 ? -2.482 15.945 -20.625 1 87.81 514 SER B C 1
ATOM 10256 O O . SER B 1 514 ? -3.32 15.422 -19.891 1 87.81 514 SER B O 1
ATOM 10258 N N . PRO B 1 515 ? -1.605 15.227 -21.234 1 88.94 515 PRO B N 1
ATOM 10259 C CA . PRO B 1 515 ? -1.499 13.789 -21.016 1 88.94 515 PRO B CA 1
ATOM 10260 C C . PRO B 1 515 ? -0.7 13.43 -19.766 1 88.94 515 PRO B C 1
ATOM 10262 O O . PRO B 1 515 ? -0.497 12.25 -19.469 1 88.94 515 PRO B O 1
ATOM 10265 N N . VAL B 1 516 ? -0.239 14.438 -18.984 1 93.19 516 VAL B N 1
ATOM 10266 C CA . VAL B 1 516 ? 0.576 14.18 -17.812 1 93.19 516 VAL B CA 1
ATOM 10267 C C . VAL B 1 516 ? -0.29 13.578 -16.703 1 93.19 516 VAL B C 1
ATOM 10269 O O . VAL B 1 516 ? -1.358 14.102 -16.391 1 93.19 516 VAL B O 1
ATOM 10272 N N . VAL B 1 517 ? 0.179 12.5 -16.188 1 92.19 517 VAL B N 1
ATOM 10273 C CA . VAL B 1 517 ? -0.493 11.828 -15.086 1 92.19 517 VAL B CA 1
ATOM 10274 C C . VAL B 1 517 ? 0.197 12.18 -13.766 1 92.19 517 VAL B C 1
ATOM 10276 O O . VAL B 1 517 ? 1.426 12.148 -13.68 1 92.19 517 VAL B O 1
ATOM 10279 N N . VAL B 1 518 ? -0.577 12.609 -12.789 1 94.56 518 VAL B N 1
ATOM 10280 C CA . VAL B 1 518 ? -0.121 12.836 -11.422 1 94.56 518 VAL B CA 1
ATOM 10281 C C . VAL B 1 518 ? -0.854 11.891 -10.477 1 94.56 518 VAL B C 1
ATOM 10283 O O . VAL B 1 518 ? -2.07 12 -10.297 1 94.56 518 VAL B O 1
ATOM 10286 N N . ALA B 1 519 ? -0.138 10.93 -9.906 1 95.19 519 ALA B N 1
ATOM 10287 C CA . ALA B 1 519 ? -0.767 9.93 -9.047 1 95.19 519 ALA B CA 1
ATOM 10288 C C . ALA B 1 519 ? -0.178 9.969 -7.641 1 95.19 519 ALA B C 1
ATOM 10290 O O . ALA B 1 519 ? 1.043 9.93 -7.469 1 95.19 519 ALA B O 1
ATOM 10291 N N . ASP B 1 520 ? -1.073 10.133 -6.617 1 96.25 520 ASP B N 1
ATOM 10292 C CA . ASP B 1 520 ? -0.647 9.984 -5.23 1 96.25 520 ASP B CA 1
ATOM 10293 C C . ASP B 1 520 ? -0.453 8.516 -4.863 1 96.25 520 ASP B C 1
ATOM 10295 O O . ASP B 1 520 ? -1.425 7.77 -4.742 1 96.25 520 ASP B O 1
ATOM 10299 N N . VAL B 1 521 ? 0.791 8.094 -4.688 1 97.31 521 VAL B N 1
ATOM 10300 C CA . VAL B 1 521 ? 1.08 6.688 -4.418 1 97.31 521 VAL B CA 1
ATOM 10301 C C . VAL B 1 521 ? 1.574 6.523 -2.984 1 97.31 521 VAL B C 1
ATOM 10303 O O . VAL B 1 521 ? 2.289 5.57 -2.67 1 97.31 521 VAL B O 1
ATOM 10306 N N . THR B 1 522 ? 1.219 7.438 -2.113 1 97.38 522 THR B N 1
ATOM 10307 C CA . THR B 1 522 ? 1.646 7.398 -0.719 1 97.38 522 THR B CA 1
ATOM 10308 C C . THR B 1 522 ? 1.22 6.09 -0.061 1 97.38 522 THR B C 1
ATOM 10310 O O . THR B 1 522 ? 1.978 5.5 0.715 1 97.38 522 THR B O 1
ATOM 10313 N N . SER B 1 523 ? 0.103 5.59 -0.431 1 97 523 SER B N 1
ATOM 10314 C CA . SER B 1 523 ? -0.474 4.398 0.185 1 97 523 SER B CA 1
ATOM 10315 C C . SER B 1 523 ? 0.217 3.133 -0.306 1 97 523 SER B C 1
ATOM 10317 O O . SER B 1 523 ? 0.006 2.051 0.246 1 97 523 SER B O 1
ATOM 10319 N N . MET B 1 524 ? 1.035 3.23 -1.29 1 97.88 524 MET B N 1
ATOM 10320 C CA . MET B 1 524 ? 1.629 2.066 -1.944 1 97.88 524 MET B CA 1
ATOM 10321 C C . MET B 1 524 ? 2.9 1.63 -1.227 1 97.88 524 MET B C 1
ATOM 10323 O O . MET B 1 524 ? 3.318 0.476 -1.34 1 97.88 524 MET B O 1
ATOM 10327 N N . TYR B 1 525 ? 3.49 2.551 -0.445 1 98.38 525 TYR B N 1
ATOM 10328 C CA . TYR B 1 525 ? 4.848 2.279 0.011 1 98.38 525 TYR B CA 1
ATOM 10329 C C . TYR B 1 525 ? 4.969 2.482 1.517 1 98.38 525 TYR B C 1
ATOM 10331 O O . TYR B 1 525 ? 4.387 3.416 2.072 1 98.38 525 TYR B O 1
ATOM 10339 N N . THR B 1 526 ? 5.664 1.594 2.131 1 98.56 526 THR B N 1
ATOM 10340 C CA . THR B 1 526 ? 6.32 1.843 3.408 1 98.56 526 THR B CA 1
ATOM 10341 C C . THR B 1 526 ? 7.742 2.355 3.195 1 98.56 526 THR B C 1
ATOM 10343 O O . THR B 1 526 ? 8.461 1.866 2.318 1 98.56 526 THR B O 1
ATOM 10346 N N . ALA B 1 527 ? 8.141 3.373 3.867 1 98.62 527 ALA B N 1
ATOM 10347 C CA . ALA B 1 527 ? 9.484 3.926 3.719 1 98.62 527 ALA B CA 1
ATOM 10348 C C . ALA B 1 527 ? 10.289 3.773 5.012 1 98.62 527 ALA B C 1
ATOM 10350 O O . ALA B 1 527 ? 9.867 4.246 6.066 1 98.62 527 ALA B O 1
ATOM 10351 N N . ILE B 1 528 ? 11.406 3.07 4.977 1 98.69 528 ILE B N 1
ATOM 10352 C CA . ILE B 1 528 ? 12.289 2.881 6.121 1 98.69 528 ILE B CA 1
ATOM 10353 C C . ILE B 1 528 ? 13.648 3.52 5.832 1 98.69 528 ILE B C 1
ATOM 10355 O O . ILE B 1 528 ? 14.281 3.225 4.812 1 98.69 528 ILE B O 1
ATOM 10359 N N . CYS B 1 529 ? 14.039 4.398 6.656 1 98.62 529 CYS B N 1
ATOM 10360 C CA . CYS B 1 529 ? 15.367 4.992 6.566 1 98.62 529 CYS B CA 1
ATOM 10361 C C . CYS B 1 529 ? 16.359 4.258 7.465 1 98.62 529 CYS B C 1
ATOM 10363 O O . CYS B 1 529 ? 16.094 4.055 8.648 1 98.62 529 CYS B O 1
ATOM 10365 N N . VAL B 1 530 ? 17.422 3.811 6.926 1 98.19 530 VAL B N 1
ATOM 10366 C CA . VAL B 1 530 ? 18.562 3.279 7.68 1 98.19 530 VAL B CA 1
ATOM 10367 C C . VAL B 1 530 ? 19.75 4.238 7.578 1 98.19 530 VAL B C 1
ATOM 10369 O O . VAL B 1 530 ? 20.234 4.516 6.484 1 98.19 530 VAL B O 1
ATOM 10372 N N . MET B 1 531 ? 20.156 4.723 8.688 1 96.19 531 MET B N 1
ATOM 10373 C CA . MET B 1 531 ? 21.203 5.734 8.594 1 96.19 531 MET B CA 1
ATOM 10374 C C . MET B 1 531 ? 22.234 5.543 9.688 1 96.19 531 MET B C 1
ATOM 10376 O O . MET B 1 531 ? 21.953 4.914 10.711 1 96.19 531 MET B O 1
ATOM 10380 N N . GLY B 1 532 ? 23.391 6.023 9.461 1 94.69 532 GLY B N 1
ATOM 10381 C CA . GLY B 1 532 ? 24.547 5.926 10.344 1 94.69 532 GLY B CA 1
ATOM 10382 C C . GLY B 1 532 ? 25.75 5.301 9.68 1 94.69 532 GLY B C 1
ATOM 10383 O O . GLY B 1 532 ? 25.656 4.754 8.578 1 94.69 532 GLY B O 1
ATOM 10384 N N . PRO B 1 533 ? 26.859 5.375 10.328 1 92.56 533 PRO B N 1
ATOM 10385 C CA . PRO B 1 533 ? 28.109 4.895 9.734 1 92.56 533 PRO B CA 1
ATOM 10386 C C . PRO B 1 533 ? 28.078 3.396 9.43 1 92.56 533 PRO B C 1
ATOM 10388 O O . PRO B 1 533 ? 28.734 2.941 8.492 1 92.56 533 PRO B O 1
ATOM 10391 N N . ARG B 1 534 ? 27.359 2.613 10.188 1 94.56 534 ARG B N 1
ATOM 10392 C CA . ARG B 1 534 ? 27.328 1.165 10.008 1 94.56 534 ARG B CA 1
ATOM 10393 C C . ARG B 1 534 ? 26.172 0.741 9.117 1 94.56 534 ARG B C 1
ATOM 10395 O O . ARG B 1 534 ? 25.953 -0.452 8.906 1 94.56 534 ARG B O 1
ATOM 10402 N N . ALA B 1 535 ? 25.438 1.715 8.617 1 95.75 535 ALA B N 1
ATOM 10403 C CA . ALA B 1 535 ? 24.328 1.423 7.703 1 95.75 535 ALA B CA 1
ATOM 10404 C C . ALA B 1 535 ? 24.828 0.719 6.445 1 95.75 535 ALA B C 1
ATOM 10406 O O . ALA B 1 535 ? 24.141 -0.157 5.906 1 95.75 535 ALA B O 1
ATOM 10407 N N . ARG B 1 536 ? 25.984 1.089 5.941 1 93.94 536 ARG B N 1
ATOM 10408 C CA . ARG B 1 536 ? 26.531 0.471 4.738 1 93.94 536 ARG B CA 1
ATOM 10409 C C . ARG B 1 536 ? 26.828 -1.008 4.969 1 93.94 536 ARG B C 1
ATOM 10411 O O . ARG B 1 536 ? 26.531 -1.844 4.113 1 93.94 536 ARG B O 1
ATOM 10418 N N . ASP B 1 537 ? 27.406 -1.312 6.113 1 94.81 537 ASP B N 1
ATOM 10419 C CA . ASP B 1 537 ? 27.672 -2.703 6.457 1 94.81 537 ASP B CA 1
ATOM 10420 C C . ASP B 1 537 ? 26.391 -3.525 6.488 1 94.81 537 ASP B C 1
ATOM 10422 O O . ASP B 1 537 ? 26.344 -4.637 5.953 1 94.81 537 ASP B O 1
ATOM 10426 N N . LEU B 1 538 ? 25.438 -2.965 7.113 1 96.88 538 LEU B N 1
ATOM 10427 C CA . LEU B 1 538 ? 24.141 -3.637 7.219 1 96.88 538 LEU B CA 1
ATOM 10428 C C . LEU B 1 538 ? 23.547 -3.891 5.84 1 96.88 538 LEU B C 1
ATOM 10430 O O . LEU B 1 538 ? 23.156 -5.02 5.527 1 96.88 538 LEU B O 1
ATOM 10434 N N . MET B 1 539 ? 23.516 -2.889 4.984 1 96.75 539 MET B N 1
ATOM 10435 C CA . MET B 1 539 ? 22.906 -2.988 3.664 1 96.75 539 MET B CA 1
ATOM 10436 C C . MET B 1 539 ? 23.672 -3.959 2.775 1 96.75 539 MET B C 1
ATOM 10438 O O . MET B 1 539 ? 23.078 -4.676 1.968 1 96.75 539 MET B O 1
ATOM 10442 N N . THR B 1 540 ? 24.953 -3.945 2.912 1 95.19 540 THR B N 1
ATOM 10443 C CA . THR B 1 540 ? 25.797 -4.836 2.113 1 95.19 540 THR B CA 1
ATOM 10444 C C . THR B 1 540 ? 25.438 -6.297 2.381 1 95.19 540 THR B C 1
ATOM 10446 O O . THR B 1 540 ? 25.469 -7.129 1.473 1 95.19 540 THR B O 1
ATOM 10449 N N . GLU B 1 541 ? 25.047 -6.59 3.529 1 94.88 541 GLU B N 1
ATOM 10450 C CA . GLU B 1 541 ? 24.703 -7.961 3.895 1 94.88 541 GLU B CA 1
ATOM 10451 C C . GLU B 1 541 ? 23.312 -8.336 3.389 1 94.88 541 GLU B C 1
ATOM 10453 O O . GLU B 1 541 ? 23 -9.516 3.248 1 94.88 541 GLU B O 1
ATOM 10458 N N . LEU B 1 542 ? 22.516 -7.367 3.098 1 95.69 542 LEU B N 1
ATOM 10459 C CA . LEU B 1 542 ? 21.109 -7.621 2.824 1 95.69 542 LEU B CA 1
ATOM 10460 C C . LEU B 1 542 ? 20.828 -7.613 1.323 1 95.69 542 LEU B C 1
ATOM 10462 O O . LEU B 1 542 ? 19.719 -7.898 0.889 1 95.69 542 LEU B O 1
ATOM 10466 N N . THR B 1 543 ? 21.75 -7.297 0.52 1 93.75 543 THR B N 1
ATOM 10467 C CA . THR B 1 543 ? 21.547 -7.211 -0.922 1 93.75 543 THR B CA 1
ATOM 10468 C C . THR B 1 543 ? 22.766 -7.738 -1.674 1 93.75 543 THR B C 1
ATOM 10470 O O . THR B 1 543 ? 23.859 -7.848 -1.104 1 93.75 543 THR B O 1
ATOM 10473 N N . ASP B 1 544 ? 22.562 -8.062 -2.908 1 85.81 544 ASP B N 1
ATOM 10474 C CA . ASP B 1 544 ? 23.656 -8.516 -3.752 1 85.81 544 ASP B CA 1
ATOM 10475 C C . ASP B 1 544 ? 24.266 -7.352 -4.547 1 85.81 544 ASP B C 1
ATOM 10477 O O . ASP B 1 544 ? 25.25 -7.523 -5.254 1 85.81 544 ASP B O 1
ATOM 10481 N N . SER B 1 545 ? 23.781 -6.254 -4.352 1 88.69 545 SER B N 1
ATOM 10482 C CA . SER B 1 545 ? 24.266 -5.066 -5.051 1 88.69 545 SER B CA 1
ATOM 10483 C C . SER B 1 545 ? 25.359 -4.359 -4.254 1 88.69 545 SER B C 1
ATOM 10485 O O . SER B 1 545 ? 25.391 -4.449 -3.025 1 88.69 545 SER B O 1
ATOM 10487 N N . SER B 1 546 ? 26.219 -3.672 -4.961 1 91.81 546 SER B N 1
ATOM 10488 C CA . SER B 1 546 ? 27.281 -2.924 -4.301 1 91.81 546 SER B CA 1
ATOM 10489 C C . SER B 1 546 ? 26.75 -1.652 -3.652 1 91.81 546 SER B C 1
ATOM 10491 O O . SER B 1 546 ? 25.984 -0.912 -4.27 1 91.81 546 SER B O 1
ATOM 10493 N N . MET B 1 547 ? 27.203 -1.425 -2.4 1 92.56 547 MET B N 1
ATOM 10494 C CA . MET B 1 547 ? 26.75 -0.26 -1.649 1 92.56 547 MET B CA 1
ATOM 10495 C C . MET B 1 547 ? 27.875 0.752 -1.473 1 92.56 547 MET B C 1
ATOM 10497 O O . MET B 1 547 ? 27.734 1.701 -0.698 1 92.56 547 MET B O 1
ATOM 10501 N N . THR B 1 548 ? 28.891 0.62 -2.217 1 91.25 548 THR B N 1
ATOM 10502 C CA . THR B 1 548 ? 30.016 1.543 -2.105 1 91.25 548 THR B CA 1
ATOM 10503 C C . THR B 1 548 ? 29.641 2.918 -2.652 1 91.25 548 THR B C 1
ATOM 10505 O O . THR B 1 548 ? 28.719 3.041 -3.453 1 91.25 548 THR B O 1
ATOM 10508 N N . SER B 1 549 ? 30.359 3.924 -2.242 1 89.5 549 SER B N 1
ATOM 10509 C CA . SER B 1 549 ? 30.094 5.293 -2.66 1 89.5 549 SER B CA 1
ATOM 10510 C C . SER B 1 549 ? 30.281 5.461 -4.164 1 89.5 549 SER B C 1
ATOM 10512 O O . SER B 1 549 ? 29.641 6.309 -4.789 1 89.5 549 SER B O 1
ATOM 10514 N N . ARG B 1 550 ? 31.141 4.699 -4.711 1 90.94 550 ARG B N 1
ATOM 10515 C CA . ARG B 1 550 ? 31.391 4.758 -6.148 1 90.94 550 ARG B CA 1
ATOM 10516 C C . ARG B 1 550 ? 30.203 4.184 -6.926 1 90.94 550 ARG B C 1
ATOM 10518 O O . ARG B 1 550 ? 29.766 4.77 -7.918 1 90.94 550 ARG B O 1
ATOM 10525 N N . ASP B 1 551 ? 29.672 3.121 -6.414 1 93.19 551 ASP B N 1
ATOM 10526 C CA . ASP B 1 551 ? 28.625 2.408 -7.141 1 93.19 551 ASP B CA 1
ATOM 10527 C C . ASP B 1 551 ? 27.234 2.963 -6.797 1 93.19 551 ASP B C 1
ATOM 10529 O O . ASP B 1 551 ? 26.281 2.783 -7.562 1 93.19 551 ASP B O 1
ATOM 10533 N N . PHE B 1 552 ? 27.172 3.582 -5.676 1 95.06 552 PHE B N 1
ATOM 10534 C CA . PHE B 1 552 ? 25.906 4.121 -5.195 1 95.06 552 PHE B CA 1
ATOM 10535 C C . PHE B 1 552 ? 26.109 5.5 -4.574 1 95.06 552 PHE B C 1
ATOM 10537 O O . PHE B 1 552 ? 25.906 5.676 -3.369 1 95.06 552 PHE B O 1
ATOM 10544 N N . PRO B 1 553 ? 26.422 6.477 -5.395 1 93.56 553 PRO B N 1
ATOM 10545 C CA . PRO B 1 553 ? 26.75 7.809 -4.867 1 93.56 553 PRO B CA 1
ATOM 10546 C C . PRO B 1 553 ? 25.516 8.523 -4.301 1 93.56 553 PRO B C 1
ATOM 10548 O O . PRO B 1 553 ? 24.391 8.094 -4.523 1 93.56 553 PRO B O 1
ATOM 10551 N N . PHE B 1 554 ? 25.766 9.625 -3.631 1 92.19 554 PHE B N 1
ATOM 10552 C CA . PHE B 1 554 ? 24.719 10.461 -3.059 1 92.19 554 PHE B CA 1
ATOM 10553 C C . PHE B 1 554 ? 23.766 10.953 -4.141 1 92.19 554 PHE B C 1
ATOM 10555 O O . PHE B 1 554 ? 24.188 11.273 -5.254 1 92.19 554 PHE B O 1
ATOM 10562 N N . PHE B 1 555 ? 22.453 10.961 -3.814 1 94.88 555 PHE B N 1
ATOM 10563 C CA . PHE B 1 555 ? 21.391 11.484 -4.672 1 94.88 555 PHE B CA 1
ATOM 10564 C C . PHE B 1 555 ? 21.172 10.578 -5.879 1 94.88 555 PHE B C 1
ATOM 10566 O O . PHE B 1 555 ? 21 11.055 -7 1 94.88 555 PHE B O 1
ATOM 10573 N N . THR B 1 556 ? 21.25 9.32 -5.652 1 96.88 556 THR B N 1
ATOM 10574 C CA . THR B 1 556 ? 20.906 8.328 -6.66 1 96.88 556 THR B CA 1
ATOM 10575 C C . THR B 1 556 ? 19.906 7.316 -6.102 1 96.88 556 THR B C 1
ATOM 10577 O O . THR B 1 556 ? 19.734 7.219 -4.883 1 96.88 556 THR B O 1
ATOM 10580 N N . CYS B 1 557 ? 19.203 6.695 -6.988 1 97.81 557 CYS B N 1
ATOM 10581 C CA . CYS B 1 557 ? 18.203 5.691 -6.672 1 97.81 557 CYS B CA 1
ATOM 10582 C C . CYS B 1 557 ? 18.438 4.41 -7.465 1 97.81 557 CYS B C 1
ATOM 10584 O O . CYS B 1 557 ? 18.734 4.457 -8.664 1 97.81 557 CYS B O 1
ATOM 10586 N N . LYS B 1 558 ? 18.391 3.318 -6.828 1 96.75 558 LYS B N 1
ATOM 10587 C CA . LYS B 1 558 ? 18.438 2.01 -7.473 1 96.75 558 LYS B CA 1
ATOM 10588 C C . LYS B 1 558 ? 17.25 1.142 -7.066 1 96.75 558 LYS B C 1
ATOM 10590 O O . LYS B 1 558 ? 16.797 1.206 -5.922 1 96.75 558 LYS B O 1
ATOM 10595 N N . ILE B 1 559 ? 16.734 0.422 -8 1 95.19 559 ILE B N 1
ATOM 10596 C CA . ILE B 1 559 ? 15.766 -0.631 -7.707 1 95.19 559 ILE B CA 1
ATOM 10597 C C . ILE B 1 559 ? 16.5 -1.939 -7.422 1 95.19 559 ILE B C 1
ATOM 10599 O O . ILE B 1 559 ? 17.203 -2.471 -8.289 1 95.19 559 ILE B O 1
ATOM 10603 N N . MET B 1 560 ? 16.375 -2.43 -6.215 1 94.31 560 MET B N 1
ATOM 10604 C CA . MET B 1 560 ? 17.203 -3.588 -5.883 1 94.31 560 MET B CA 1
ATOM 10605 C C . MET B 1 560 ? 16.438 -4.555 -4.98 1 94.31 560 MET B C 1
ATOM 10607 O O . MET B 1 560 ? 15.312 -4.277 -4.582 1 94.31 560 MET B O 1
ATOM 10611 N N . ASP B 1 561 ? 17.016 -5.66 -4.793 1 95.12 561 ASP B N 1
ATOM 10612 C CA . ASP B 1 561 ? 16.5 -6.676 -3.881 1 95.12 561 ASP B CA 1
ATOM 10613 C C . ASP B 1 561 ? 17.062 -6.488 -2.473 1 95.12 561 ASP B C 1
ATOM 10615 O O . ASP B 1 561 ? 18.234 -6.172 -2.303 1 95.12 561 ASP B O 1
ATOM 10619 N N . ILE B 1 562 ? 16.188 -6.566 -1.499 1 96.69 562 ILE B N 1
ATOM 10620 C CA . ILE B 1 562 ? 16.562 -6.609 -0.09 1 96.69 562 ILE B CA 1
ATOM 10621 C C . ILE B 1 562 ? 16.031 -7.891 0.548 1 96.69 562 ILE B C 1
ATOM 10623 O O . ILE B 1 562 ? 14.812 -8.062 0.681 1 96.69 562 ILE B O 1
ATOM 10627 N N . GLY B 1 563 ? 16.938 -8.758 0.988 1 95 563 GLY B N 1
ATOM 10628 C CA . GLY B 1 563 ? 16.484 -10.094 1.363 1 95 563 GLY B CA 1
ATOM 10629 C C . GLY B 1 563 ? 15.742 -10.805 0.247 1 95 563 GLY B C 1
ATOM 10630 O O . GLY B 1 563 ? 16.25 -10.906 -0.874 1 95 563 GLY B O 1
ATOM 10631 N N . LEU B 1 564 ? 14.562 -11.273 0.597 1 95.12 564 LEU B N 1
ATOM 10632 C CA . LEU B 1 564 ? 13.773 -12.008 -0.39 1 95.12 564 LEU B CA 1
ATOM 10633 C C . LEU B 1 564 ? 12.812 -11.078 -1.12 1 95.12 564 LEU B C 1
ATOM 10635 O O . LEU B 1 564 ? 12.086 -11.508 -2.02 1 95.12 564 LEU B O 1
ATOM 10639 N N . ALA B 1 565 ? 12.812 -9.828 -0.771 1 95.88 565 ALA B N 1
ATOM 10640 C CA . ALA B 1 565 ? 11.906 -8.859 -1.384 1 95.88 565 ALA B CA 1
ATOM 10641 C C . ALA B 1 565 ? 12.555 -8.195 -2.596 1 95.88 565 ALA B C 1
ATOM 10643 O O . ALA B 1 565 ? 13.75 -7.883 -2.578 1 95.88 565 ALA B O 1
ATOM 10644 N N . SER B 1 566 ? 11.766 -8.031 -3.65 1 94.12 566 SER B N 1
ATOM 10645 C CA . SER B 1 566 ? 12.266 -7.426 -4.879 1 94.12 566 SER B CA 1
ATOM 10646 C C . SER B 1 566 ? 11.508 -6.145 -5.211 1 94.12 566 SER B C 1
ATOM 10648 O O . SER B 1 566 ? 10.422 -5.902 -4.684 1 94.12 566 SER B O 1
ATOM 10650 N N . GLY B 1 567 ? 12.172 -5.359 -6.047 1 93.56 567 GLY B N 1
ATOM 10651 C CA . GLY B 1 567 ? 11.508 -4.16 -6.535 1 93.56 567 GLY B CA 1
ATOM 10652 C C . GLY B 1 567 ? 11.5 -3.029 -5.523 1 93.56 567 GLY B C 1
ATOM 10653 O O . GLY B 1 567 ? 10.602 -2.191 -5.523 1 93.56 567 GLY B O 1
ATOM 10654 N N . ILE B 1 568 ? 12.445 -2.977 -4.605 1 97.69 568 ILE B N 1
ATOM 10655 C CA . ILE B 1 568 ? 12.539 -1.928 -3.598 1 97.69 568 ILE B CA 1
ATOM 10656 C C . ILE B 1 568 ? 13.289 -0.727 -4.168 1 97.69 568 ILE B C 1
ATOM 10658 O O . ILE B 1 568 ? 14.383 -0.875 -4.727 1 97.69 568 ILE B O 1
ATOM 10662 N N . LYS B 1 569 ? 12.688 0.411 -4.156 1 98.25 569 LYS B N 1
ATOM 10663 C CA . LYS B 1 569 ? 13.398 1.634 -4.531 1 98.25 569 LYS B CA 1
ATOM 10664 C C . LYS B 1 569 ? 14.266 2.141 -3.385 1 98.25 569 LYS B C 1
ATOM 10666 O O . LYS B 1 569 ? 13.758 2.627 -2.377 1 98.25 569 LYS B O 1
ATOM 10671 N N . VAL B 1 570 ? 15.57 2.057 -3.523 1 98.38 570 VAL B N 1
ATOM 10672 C CA . VAL B 1 570 ? 16.516 2.475 -2.494 1 98.38 570 VAL B CA 1
ATOM 10673 C C . VAL B 1 570 ? 17.156 3.799 -2.895 1 98.38 570 VAL B C 1
ATOM 10675 O O . VAL B 1 570 ? 17.781 3.9 -3.959 1 98.38 570 VAL B O 1
ATOM 10678 N N . MET B 1 571 ? 17.031 4.762 -2.08 1 97.94 571 MET B N 1
ATOM 10679 C CA . MET B 1 571 ? 17.562 6.094 -2.371 1 97.94 571 MET B CA 1
ATOM 10680 C C . MET B 1 571 ? 18.656 6.469 -1.389 1 97.94 571 MET B C 1
ATOM 10682 O O . MET B 1 571 ? 18.484 6.379 -0.174 1 97.94 571 MET B O 1
ATOM 10686 N N . ASN B 1 572 ? 19.797 6.863 -1.952 1 96.5 572 ASN B N 1
ATOM 10687 C CA . ASN B 1 572 ? 20.891 7.348 -1.114 1 96.5 572 ASN B CA 1
ATOM 10688 C C . ASN B 1 572 ? 20.688 8.805 -0.717 1 96.5 572 ASN B C 1
ATOM 10690 O O . ASN B 1 572 ? 21.266 9.703 -1.333 1 96.5 572 ASN B O 1
ATOM 10694 N N . LEU B 1 573 ? 19.859 9 0.24 1 92.56 573 LEU B N 1
ATOM 10695 C CA . LEU B 1 573 ? 19.453 10.289 0.786 1 92.56 573 LEU B CA 1
ATOM 10696 C C . LEU B 1 573 ? 18.672 10.109 2.084 1 92.56 573 LEU B C 1
ATOM 10698 O O . LEU B 1 573 ? 17.719 9.328 2.141 1 92.56 573 LEU B O 1
ATOM 10702 N N . THR B 1 574 ? 19.047 10.797 3.203 1 89.62 574 THR B N 1
ATOM 10703 C CA . THR B 1 574 ? 18.391 10.594 4.492 1 89.62 574 THR B CA 1
ATOM 10704 C C . THR B 1 574 ? 17.656 11.852 4.926 1 89.62 574 THR B C 1
ATOM 10706 O O . THR B 1 574 ? 16.969 11.859 5.945 1 89.62 574 THR B O 1
ATOM 10709 N N . HIS B 1 575 ? 17.859 13 4.316 1 84.88 575 HIS B N 1
ATOM 10710 C CA . HIS B 1 575 ? 17.25 14.297 4.625 1 84.88 575 HIS B CA 1
ATOM 10711 C C . HIS B 1 575 ? 17.828 14.875 5.918 1 84.88 575 HIS B C 1
ATOM 10713 O O . HIS B 1 575 ? 17.25 15.805 6.488 1 84.88 575 HIS B O 1
ATOM 10719 N N . THR B 1 576 ? 18.859 14.242 6.516 1 89 576 THR B N 1
ATOM 10720 C CA . THR B 1 576 ? 19.484 14.711 7.75 1 89 576 THR B CA 1
ATOM 10721 C C . THR B 1 576 ? 20.953 15.023 7.527 1 89 576 THR B C 1
ATOM 10723 O O . THR B 1 576 ? 21.625 15.594 8.398 1 89 576 THR B O 1
ATOM 10726 N N . GLY B 1 577 ? 21.469 14.633 6.395 1 83.38 577 GLY B N 1
ATOM 10727 C CA . GLY B 1 577 ? 22.875 14.828 6.109 1 83.38 577 GLY B CA 1
ATOM 10728 C C . GLY B 1 577 ? 23.734 13.648 6.543 1 83.38 577 GLY B C 1
ATOM 10729 O O . GLY B 1 577 ? 24.906 13.57 6.188 1 83.38 577 GLY B O 1
ATOM 10730 N N . GLU B 1 578 ? 23.141 12.695 7.234 1 88.25 578 GLU B N 1
ATOM 10731 C CA . GLU B 1 578 ? 23.859 11.492 7.641 1 88.25 578 GLU B CA 1
ATOM 10732 C C . GLU B 1 578 ? 23.922 10.477 6.5 1 88.25 578 GLU B C 1
ATOM 10734 O O . GLU B 1 578 ? 23.078 10.5 5.598 1 88.25 578 GLU B O 1
ATOM 10739 N N . LEU B 1 579 ? 24.922 9.688 6.578 1 90.88 579 LEU B N 1
ATOM 10740 C CA . LEU B 1 579 ? 24.984 8.578 5.637 1 90.88 579 LEU B CA 1
ATOM 10741 C C . LEU B 1 579 ? 23.812 7.629 5.84 1 90.88 579 LEU B C 1
ATOM 10743 O O . LEU B 1 579 ? 23.438 7.332 6.977 1 90.88 579 LEU B O 1
ATOM 10747 N N . GLY B 1 580 ? 23.297 7.234 4.762 1 94.94 580 GLY B N 1
ATOM 10748 C CA . GLY B 1 580 ? 22.219 6.27 4.871 1 94.94 580 GLY B CA 1
ATOM 10749 C C . GLY B 1 580 ? 21.359 6.176 3.615 1 94.94 580 GLY B C 1
ATOM 10750 O O . GLY B 1 580 ? 21.656 6.832 2.613 1 94.94 580 GLY B O 1
ATOM 10751 N N . TRP B 1 581 ? 20.359 5.32 3.668 1 97.44 581 TRP B N 1
ATOM 10752 C CA . TRP B 1 581 ? 19.453 5.07 2.559 1 97.44 581 TRP B CA 1
ATOM 10753 C C . TRP B 1 581 ? 18 5.062 3.035 1 97.44 581 TRP B C 1
ATOM 10755 O O . TRP B 1 581 ? 17.719 4.652 4.164 1 97.44 581 TRP B O 1
ATOM 10765 N N . VAL B 1 582 ? 17.156 5.531 2.246 1 98.5 582 VAL B N 1
ATOM 10766 C CA . VAL B 1 582 ? 15.727 5.344 2.465 1 98.5 582 VAL B CA 1
ATOM 10767 C C . VAL B 1 582 ? 15.195 4.273 1.517 1 98.5 582 VAL B C 1
ATOM 10769 O O . VAL B 1 582 ? 15.383 4.363 0.301 1 98.5 582 VAL B O 1
ATOM 10772 N N . LEU B 1 583 ? 14.602 3.27 2.086 1 98.69 583 LEU B N 1
ATOM 10773 C CA . LEU B 1 583 ? 13.984 2.188 1.321 1 98.69 583 LEU B CA 1
ATOM 10774 C C . LEU B 1 583 ? 12.492 2.438 1.128 1 98.69 583 LEU B C 1
ATOM 10776 O O . LEU B 1 583 ? 11.742 2.496 2.102 1 98.69 583 LEU B O 1
ATOM 10780 N N . TYR B 1 584 ? 12.094 2.658 -0.071 1 98.62 584 TYR B N 1
ATOM 10781 C CA . TYR B 1 584 ? 10.672 2.707 -0.401 1 98.62 584 TYR B CA 1
ATOM 10782 C C . TYR B 1 584 ? 10.164 1.329 -0.808 1 98.62 584 TYR B C 1
ATOM 10784 O O . TYR B 1 584 ? 10.336 0.908 -1.953 1 98.62 584 TYR B O 1
ATOM 10792 N N . ILE B 1 585 ? 9.445 0.667 0.056 1 98.62 585 ILE B N 1
ATOM 10793 C CA . ILE B 1 585 ? 9.109 -0.75 -0.007 1 98.62 585 ILE B CA 1
ATOM 10794 C C . ILE B 1 585 ? 7.629 -0.913 -0.338 1 98.62 585 ILE B C 1
ATOM 10796 O O . ILE B 1 585 ? 6.766 -0.396 0.375 1 98.62 585 ILE B O 1
ATOM 10800 N N . PRO B 1 586 ? 7.301 -1.615 -1.516 1 98.12 586 PRO B N 1
ATOM 10801 C CA . PRO B 1 586 ? 5.887 -1.98 -1.646 1 98.12 586 PRO B CA 1
ATOM 10802 C C . PRO B 1 586 ? 5.324 -2.625 -0.382 1 98.12 586 PRO B C 1
ATOM 10804 O O . PRO B 1 586 ? 5.992 -3.453 0.242 1 98.12 586 PRO B O 1
ATOM 10807 N N . ASN B 1 587 ? 4.098 -2.244 0.019 1 98.31 587 ASN B N 1
ATOM 10808 C CA . ASN B 1 587 ? 3.58 -2.494 1.359 1 98.31 587 ASN B CA 1
ATOM 10809 C C . ASN B 1 587 ? 3.572 -3.982 1.688 1 98.31 587 ASN B C 1
ATOM 10811 O O . ASN B 1 587 ? 3.779 -4.371 2.84 1 98.31 587 ASN B O 1
ATOM 10815 N N . GLU B 1 588 ? 3.32 -4.824 0.714 1 97.38 588 GLU B N 1
ATOM 10816 C CA . GLU B 1 588 ? 3.221 -6.25 1.002 1 97.38 588 GLU B CA 1
ATOM 10817 C C . GLU B 1 588 ? 4.562 -6.816 1.461 1 97.38 588 GLU B C 1
ATOM 10819 O O . GLU B 1 588 ? 4.609 -7.867 2.104 1 97.38 588 GLU B O 1
ATOM 10824 N N . TYR B 1 589 ? 5.703 -6.137 1.161 1 98.06 589 TYR B N 1
ATOM 10825 C CA . TYR B 1 589 ? 7.027 -6.609 1.542 1 98.06 589 TYR B CA 1
ATOM 10826 C C . TYR B 1 589 ? 7.5 -5.934 2.824 1 98.06 589 TYR B C 1
ATOM 10828 O O . TYR B 1 589 ? 8.555 -6.281 3.365 1 98.06 589 TYR B O 1
ATOM 10836 N N . ALA B 1 590 ? 6.773 -4.969 3.342 1 98.06 590 ALA B N 1
ATOM 10837 C CA . ALA B 1 590 ? 7.25 -4.055 4.379 1 98.06 590 ALA B CA 1
ATOM 10838 C C . ALA B 1 590 ? 7.652 -4.816 5.637 1 98.06 590 ALA B C 1
ATOM 10840 O O . ALA B 1 590 ? 8.734 -4.598 6.188 1 98.06 590 ALA B O 1
ATOM 10841 N N . LEU B 1 591 ? 6.801 -5.68 6.145 1 96.69 591 LEU B N 1
ATOM 10842 C CA . LEU B 1 591 ? 7.078 -6.422 7.367 1 96.69 591 LEU B CA 1
ATOM 10843 C C . LEU B 1 591 ? 8.305 -7.309 7.195 1 96.69 591 LEU B C 1
ATOM 10845 O O . LEU B 1 591 ? 9.125 -7.43 8.109 1 96.69 591 LEU B O 1
ATOM 10849 N N . HIS B 1 592 ? 8.422 -7.969 6.004 1 96.5 592 HIS B N 1
ATOM 10850 C CA . HIS B 1 592 ? 9.562 -8.828 5.715 1 96.5 592 HIS B CA 1
ATOM 10851 C C . HIS B 1 592 ? 10.875 -8.055 5.789 1 96.5 592 HIS B C 1
ATOM 10853 O O . HIS B 1 592 ? 11.82 -8.484 6.453 1 96.5 592 HIS B O 1
ATOM 10859 N N . VAL B 1 593 ? 10.898 -6.938 5.086 1 97.81 593 VAL B N 1
ATOM 10860 C CA . VAL B 1 593 ? 12.109 -6.121 5.027 1 97.81 593 VAL B CA 1
ATOM 10861 C C . VAL B 1 593 ? 12.43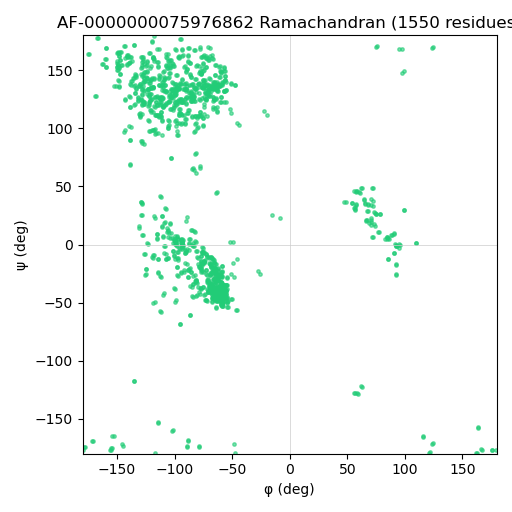 -5.57 6.418 1 97.81 593 VAL B C 1
ATOM 10863 O O . VAL B 1 593 ? 13.586 -5.586 6.844 1 97.81 593 VAL B O 1
ATOM 10866 N N . TYR B 1 594 ? 11.414 -5.094 7.188 1 97.75 594 TYR B N 1
ATOM 10867 C CA . TYR B 1 594 ? 11.617 -4.578 8.539 1 97.75 594 TYR B CA 1
ATOM 10868 C C . TYR B 1 594 ? 12.234 -5.641 9.438 1 97.75 594 TYR B C 1
ATOM 10870 O O . TYR B 1 594 ? 13.227 -5.379 10.125 1 97.75 594 TYR B O 1
ATOM 10878 N N . ASP B 1 595 ? 11.609 -6.77 9.461 1 95.75 595 ASP B N 1
ATOM 10879 C CA . ASP B 1 595 ? 12.078 -7.844 10.328 1 95.75 595 ASP B CA 1
ATOM 10880 C C . ASP B 1 595 ? 13.516 -8.234 10 1 95.75 595 ASP B C 1
ATOM 10882 O O . ASP B 1 595 ? 14.32 -8.484 10.906 1 95.75 595 ASP B O 1
ATOM 10886 N N . LEU B 1 596 ? 13.82 -8.281 8.742 1 96.06 596 LEU B N 1
ATOM 10887 C CA . LEU B 1 596 ? 15.172 -8.617 8.312 1 96.06 596 LEU B CA 1
ATOM 10888 C C . LEU B 1 596 ? 16.172 -7.559 8.773 1 96.06 596 LEU B C 1
ATOM 10890 O O . LEU B 1 596 ? 17.266 -7.895 9.242 1 96.06 596 LEU B O 1
ATOM 10894 N N . LEU B 1 597 ? 15.828 -6.285 8.602 1 98 597 LEU B N 1
ATOM 10895 C CA . LEU B 1 597 ? 16.688 -5.191 9.031 1 98 597 LEU B CA 1
ATOM 10896 C C . LEU B 1 597 ? 16.984 -5.285 10.523 1 98 597 LEU B C 1
ATOM 10898 O O . LEU B 1 597 ? 18.125 -5.121 10.945 1 98 597 LEU B O 1
ATOM 10902 N N . VAL B 1 598 ? 15.961 -5.5 11.297 1 97 598 VAL B N 1
ATOM 10903 C CA . VAL B 1 598 ? 16.109 -5.547 12.75 1 97 598 VAL B CA 1
ATOM 10904 C C . VAL B 1 598 ? 16.953 -6.762 13.141 1 97 598 VAL B C 1
ATOM 10906 O O . VAL B 1 598 ? 17.859 -6.652 13.961 1 97 598 VAL B O 1
ATOM 10909 N N . ASP B 1 599 ? 16.656 -7.918 12.531 1 95.62 599 ASP B N 1
ATOM 10910 C CA . ASP B 1 599 ? 17.359 -9.156 12.875 1 95.62 599 ASP B CA 1
ATOM 10911 C C . ASP B 1 599 ? 18.844 -9.07 12.523 1 95.62 599 ASP B C 1
ATOM 10913 O O . ASP B 1 599 ? 19.703 -9.273 13.383 1 95.62 599 ASP B O 1
ATOM 10917 N N . VAL B 1 600 ? 19.156 -8.742 11.273 1 97.06 600 VAL B N 1
ATOM 10918 C CA . VAL B 1 600 ? 20.531 -8.672 10.82 1 97.06 600 VAL B CA 1
ATOM 10919 C C . VAL B 1 600 ? 21.219 -7.461 11.438 1 97.06 600 VAL B C 1
ATOM 10921 O O . VAL B 1 600 ? 22.422 -7.5 11.727 1 97.06 600 VAL B O 1
ATOM 10924 N N . GLY B 1 601 ? 20.516 -6.391 11.664 1 97.81 601 GLY B N 1
ATOM 10925 C CA . GLY B 1 601 ? 21.047 -5.164 12.219 1 97.81 601 GLY B CA 1
ATOM 10926 C C . GLY B 1 601 ? 21.469 -5.297 13.672 1 97.81 601 GLY B C 1
ATOM 10927 O O . GLY B 1 601 ? 22.234 -4.477 14.188 1 97.81 601 GLY B O 1
ATOM 10928 N N . ALA B 1 602 ? 21 -6.305 14.32 1 96.75 602 ALA B N 1
ATOM 10929 C CA . ALA B 1 602 ? 21.328 -6.516 15.734 1 96.75 602 ALA B CA 1
ATOM 10930 C C . ALA B 1 602 ? 22.844 -6.602 15.945 1 96.75 602 ALA B C 1
ATOM 10932 O O . ALA B 1 602 ? 23.359 -6.121 16.953 1 96.75 602 ALA B O 1
ATOM 10933 N N . LYS B 1 603 ? 23.516 -7.18 15 1 95.75 603 LYS B N 1
ATOM 10934 C CA . LYS B 1 603 ? 24.969 -7.324 15.109 1 95.75 603 LYS B CA 1
ATOM 10935 C C . LYS B 1 603 ? 25.656 -5.965 15.047 1 95.75 603 LYS B C 1
ATOM 10937 O O . LYS B 1 603 ? 26.781 -5.816 15.523 1 95.75 603 LYS B O 1
ATOM 10942 N N . TYR B 1 604 ? 25 -4.992 14.477 1 96.38 604 TYR B N 1
ATOM 10943 C CA . TYR B 1 604 ? 25.547 -3.646 14.375 1 96.38 604 TYR B CA 1
ATOM 10944 C C . TYR B 1 604 ? 24.906 -2.717 15.398 1 96.38 604 TYR B C 1
ATOM 10946 O O . TYR B 1 604 ? 25 -1.492 15.273 1 96.38 604 TYR B O 1
ATOM 10954 N N . GLU B 1 605 ? 24.125 -3.297 16.344 1 96.25 605 GLU B N 1
ATOM 10955 C CA . GLU B 1 605 ? 23.453 -2.568 17.406 1 96.25 605 GLU B CA 1
ATOM 10956 C C . GLU B 1 605 ? 22.469 -1.54 16.844 1 96.25 605 GLU B C 1
ATOM 10958 O O . GLU B 1 605 ? 22.484 -0.378 17.266 1 96.25 605 GLU B O 1
ATOM 10963 N N . ILE B 1 606 ? 21.75 -1.974 15.914 1 97.88 606 ILE B N 1
ATOM 10964 C CA . ILE B 1 606 ? 20.719 -1.136 15.305 1 97.88 606 ILE B CA 1
ATOM 10965 C C . ILE B 1 606 ? 19.766 -0.646 16.375 1 97.88 606 ILE B C 1
ATOM 10967 O O . ILE B 1 606 ? 19.453 -1.373 17.328 1 97.88 606 ILE B O 1
ATOM 10971 N N . LYS B 1 607 ? 19.312 0.605 16.281 1 97.81 607 LYS B N 1
ATOM 10972 C CA . LYS B 1 607 ? 18.344 1.183 17.219 1 97.81 607 LYS B CA 1
ATOM 10973 C C . LYS B 1 607 ? 17.203 1.855 16.469 1 97.81 607 LYS B C 1
ATOM 10975 O O . LYS B 1 607 ? 17.422 2.531 15.453 1 97.81 607 LYS B O 1
ATOM 10980 N N . HIS B 1 608 ? 15.961 1.593 16.984 1 98.06 608 HIS B N 1
ATOM 10981 C CA . HIS B 1 608 ? 14.836 2.367 16.484 1 98.06 608 HIS B CA 1
ATOM 10982 C C . HIS B 1 608 ? 14.969 3.84 16.844 1 98.06 608 HIS B C 1
ATOM 10984 O O . HIS B 1 608 ? 15.344 4.168 17.984 1 98.06 608 HIS B O 1
ATOM 10990 N N . VAL B 1 609 ? 14.703 4.715 15.906 1 98.5 609 VAL B N 1
ATOM 10991 C CA . VAL B 1 609 ? 14.883 6.152 16.078 1 98.5 609 VAL B CA 1
ATOM 10992 C C . VAL B 1 609 ? 13.578 6.875 15.727 1 98.5 609 VAL B C 1
ATOM 10994 O O . VAL B 1 609 ? 12.953 6.566 14.711 1 98.5 609 VAL B O 1
ATOM 10997 N N . GLY B 1 610 ? 13.156 7.797 16.594 1 98.25 610 GLY B N 1
ATOM 10998 C CA . GLY B 1 610 ? 11.938 8.555 16.359 1 98.25 610 GLY B CA 1
ATOM 10999 C C . GLY B 1 610 ? 12.18 9.891 15.68 1 98.25 610 GLY B C 1
ATOM 11000 O O . GLY B 1 610 ? 13.328 10.258 15.422 1 98.25 610 GLY B O 1
ATOM 11001 N N . TYR B 1 611 ? 11.102 10.602 15.383 1 97.69 611 TYR B N 1
ATOM 11002 C CA . TYR B 1 611 ? 11.094 11.875 14.68 1 97.69 611 TYR B CA 1
ATOM 11003 C C . TYR B 1 611 ? 11.867 12.93 15.453 1 97.69 611 TYR B C 1
ATOM 11005 O O . TYR B 1 611 ? 12.531 13.789 14.859 1 97.69 611 TYR B O 1
ATOM 11013 N N . TYR B 1 612 ? 11.812 12.922 16.797 1 98.12 612 TYR B N 1
ATOM 11014 C CA . TYR B 1 612 ? 12.477 13.953 17.578 1 98.12 612 TYR B CA 1
ATOM 11015 C C . TYR B 1 612 ? 13.984 13.93 17.344 1 98.12 612 TYR B C 1
ATOM 11017 O O . TYR B 1 612 ? 14.617 14.984 17.234 1 98.12 612 TYR B O 1
ATOM 11025 N N . ALA B 1 613 ? 14.5 12.742 17.266 1 98.06 613 ALA B N 1
ATOM 11026 C CA . ALA B 1 613 ? 15.93 12.625 16.984 1 98.06 613 ALA B CA 1
ATOM 11027 C C . ALA B 1 613 ? 16.25 13.102 15.57 1 98.06 613 ALA B C 1
ATOM 11029 O O . ALA B 1 613 ? 17.25 13.797 15.352 1 98.06 613 ALA B O 1
ATOM 11030 N N . MET B 1 614 ? 15.484 12.68 14.625 1 97 614 MET B N 1
ATOM 11031 C CA . MET B 1 614 ? 15.672 13.109 13.242 1 97 614 MET B CA 1
ATOM 11032 C C . MET B 1 614 ? 15.641 14.625 13.125 1 97 614 MET B C 1
ATOM 11034 O O . MET B 1 614 ? 16.438 15.219 12.398 1 97 614 MET B O 1
ATOM 11038 N N . ARG B 1 615 ? 14.727 15.211 13.82 1 96.06 615 ARG B N 1
ATOM 11039 C CA . ARG B 1 615 ? 14.578 16.672 13.828 1 96.06 615 ARG B CA 1
ATOM 11040 C C . ARG B 1 615 ? 15.844 17.344 14.352 1 96.06 615 ARG B C 1
ATOM 11042 O O . ARG B 1 615 ? 16.312 18.328 13.781 1 96.06 615 ARG B O 1
ATOM 11049 N N . THR B 1 616 ? 16.375 16.812 15.383 1 95.88 616 THR B N 1
ATOM 11050 C CA . THR B 1 616 ? 17.578 17.375 15.961 1 95.88 616 THR B CA 1
ATOM 11051 C C . THR B 1 616 ? 18.766 17.234 15 1 95.88 616 THR B C 1
ATOM 11053 O O . THR B 1 616 ? 19.578 18.141 14.883 1 95.88 616 THR B O 1
ATOM 11056 N N . LEU B 1 617 ? 18.844 16.094 14.328 1 95.44 617 LEU B N 1
ATOM 11057 C CA . LEU B 1 617 ? 19.906 15.867 13.352 1 95.44 617 LEU B CA 1
ATOM 11058 C C . LEU B 1 617 ? 19.875 16.922 12.258 1 95.44 617 LEU B C 1
ATOM 11060 O O . LEU B 1 617 ? 20.922 17.5 11.922 1 95.44 617 LEU B O 1
ATOM 11064 N N . ARG B 1 618 ? 18.766 17.25 11.75 1 94.19 618 ARG B N 1
ATOM 11065 C CA . ARG B 1 618 ? 18.625 18.203 10.656 1 94.19 618 ARG B CA 1
ATOM 11066 C C . ARG B 1 618 ? 18.891 19.625 11.133 1 94.19 618 ARG B C 1
ATOM 11068 O O . ARG B 1 618 ? 19.531 20.422 10.43 1 94.19 618 ARG B O 1
ATOM 11075 N N . ILE B 1 619 ? 18.422 19.938 12.359 1 95.38 619 ILE B N 1
ATOM 11076 C CA . ILE B 1 619 ? 18.594 21.281 12.898 1 95.38 619 ILE B CA 1
ATOM 11077 C C . ILE B 1 619 ? 20.062 21.547 13.141 1 95.38 619 ILE B C 1
ATOM 11079 O O . ILE B 1 619 ? 20.578 22.625 12.789 1 95.38 619 ILE B O 1
ATOM 11083 N N . GLU B 1 620 ? 20.688 20.578 13.742 1 93.94 620 GLU B N 1
ATOM 11084 C CA . GLU B 1 620 ? 22.109 20.719 14.039 1 93.94 620 GLU B CA 1
ATOM 11085 C C . GLU B 1 620 ? 22.922 20.906 12.758 1 93.94 620 GLU B C 1
ATOM 11087 O O . GLU B 1 620 ? 23.938 21.609 12.766 1 93.94 620 GLU B O 1
ATOM 11092 N N . LYS B 1 621 ? 22.453 20.406 11.656 1 92.56 621 LYS B N 1
ATOM 11093 C CA . LYS B 1 621 ? 23.172 20.484 10.383 1 92.56 621 LYS B CA 1
ATOM 11094 C C . LYS B 1 621 ? 22.656 21.656 9.547 1 92.56 621 LYS B C 1
ATOM 11096 O O . LYS B 1 621 ? 23.078 21.859 8.406 1 92.56 621 LYS B O 1
ATOM 11101 N N . PHE B 1 622 ? 21.781 22.438 10.047 1 94.62 622 PHE B N 1
ATOM 11102 C CA . PHE B 1 622 ? 21.328 23.672 9.445 1 94.62 622 PHE B CA 1
ATOM 11103 C C . PHE B 1 622 ? 20.453 23.406 8.227 1 94.62 622 PHE B C 1
ATOM 11105 O O . PHE B 1 622 ? 20.547 24.109 7.219 1 94.62 622 PHE B O 1
ATOM 11112 N N . TYR B 1 623 ? 19.688 22.25 8.328 1 92.56 623 TYR B N 1
ATOM 11113 C CA . TYR B 1 623 ? 18.703 21.938 7.289 1 92.56 623 TYR B CA 1
ATOM 11114 C C . TYR B 1 623 ? 17.406 22.688 7.52 1 92.56 623 TYR B C 1
ATOM 11116 O O . TYR B 1 623 ? 16.922 22.766 8.648 1 92.56 623 TYR B O 1
ATOM 11124 N N . ALA B 1 624 ? 16.875 23.266 6.473 1 92.81 624 ALA B N 1
ATOM 11125 C CA . ALA B 1 624 ? 15.586 23.938 6.559 1 92.81 624 ALA B CA 1
ATOM 11126 C C . ALA B 1 624 ? 14.438 22.953 6.344 1 92.81 624 ALA B C 1
ATOM 11128 O O . ALA B 1 624 ? 14.633 21.891 5.762 1 92.81 624 ALA B O 1
ATOM 11129 N N . PHE B 1 625 ? 13.297 23.297 6.855 1 92.75 625 PHE B N 1
ATOM 11130 C CA . PHE B 1 625 ? 12.094 22.484 6.723 1 92.75 625 PHE B CA 1
ATOM 11131 C C . PHE B 1 625 ? 10.93 23.312 6.188 1 92.75 625 PHE B C 1
ATOM 11133 O O . PHE B 1 625 ? 10.617 24.375 6.73 1 92.75 625 PHE B O 1
ATOM 11140 N N . TRP B 1 626 ? 10.32 22.828 5.18 1 91.62 626 TRP B N 1
ATOM 11141 C CA . TRP B 1 626 ? 9.203 23.547 4.578 1 91.62 626 TRP B CA 1
ATOM 11142 C C . TRP B 1 626 ? 8.023 23.625 5.543 1 91.62 626 TRP B C 1
ATOM 11144 O O . TRP B 1 626 ? 7.68 22.625 6.191 1 91.62 626 TRP B O 1
ATOM 11154 N N . GLY B 1 627 ? 7.363 24.734 5.648 1 89.38 627 GLY B N 1
ATOM 11155 C CA . GLY B 1 627 ? 6.219 24.953 6.523 1 89.38 627 GLY B CA 1
ATOM 11156 C C . GLY B 1 627 ? 6.605 25.516 7.879 1 89.38 627 GLY B C 1
ATOM 11157 O O . GLY B 1 627 ? 5.758 26.047 8.594 1 89.38 627 GLY B O 1
ATOM 11158 N N . LYS B 1 628 ? 7.926 25.344 8.156 1 91.06 628 LYS B N 1
ATOM 11159 C CA . LYS B 1 628 ? 8.43 25.906 9.398 1 91.06 628 LYS B CA 1
ATOM 11160 C C . LYS B 1 628 ? 9.484 26.984 9.141 1 91.06 628 LYS B C 1
ATOM 11162 O O . LYS B 1 628 ? 9.344 28.125 9.594 1 91.06 628 LYS B O 1
ATOM 11167 N N . ASP B 1 629 ? 10.422 26.625 8.32 1 94.81 629 ASP B N 1
ATOM 11168 C CA . ASP B 1 629 ? 11.516 27.547 8.016 1 94.81 629 ASP B CA 1
ATOM 11169 C C . ASP B 1 629 ? 11.297 28.234 6.676 1 94.81 629 ASP B C 1
ATOM 11171 O O . ASP B 1 629 ? 11.656 29.406 6.516 1 94.81 629 ASP B O 1
ATOM 11175 N N . MET B 1 630 ? 10.766 27.438 5.762 1 94.19 630 MET B N 1
ATOM 11176 C CA . MET B 1 630 ? 10.508 27.969 4.426 1 94.19 630 MET B CA 1
ATOM 11177 C C . MET B 1 630 ? 9.008 28.031 4.141 1 94.19 630 MET B C 1
ATOM 11179 O O . MET B 1 630 ? 8.258 27.141 4.57 1 94.19 630 MET B O 1
ATOM 11183 N N . ASP B 1 631 ? 8.656 29.031 3.408 1 94.06 631 ASP B N 1
ATOM 11184 C CA . ASP B 1 631 ? 7.258 29.156 3.002 1 94.06 631 ASP B CA 1
ATOM 11185 C C . ASP B 1 631 ? 7.137 29.953 1.702 1 94.06 631 ASP B C 1
ATOM 11187 O O . ASP B 1 631 ? 8.117 30.094 0.968 1 94.06 631 ASP B O 1
ATOM 11191 N N . THR B 1 632 ? 5.98 30.406 1.358 1 94.38 632 THR B N 1
ATOM 11192 C CA . THR B 1 632 ? 5.695 31.047 0.074 1 94.38 632 THR B CA 1
ATOM 11193 C C . THR B 1 632 ? 6.348 32.406 -0.01 1 94.38 632 THR B C 1
ATOM 11195 O O . THR B 1 632 ? 6.453 33 -1.094 1 94.38 632 THR B O 1
ATOM 11198 N N . THR B 1 633 ? 6.875 32.906 1.118 1 94.56 633 THR B N 1
ATOM 11199 C CA . THR B 1 633 ? 7.484 34.219 1.128 1 94.56 633 THR B CA 1
ATOM 11200 C C . THR B 1 633 ? 9 34.125 1.265 1 94.56 633 THR B C 1
ATOM 11202 O O . THR B 1 633 ? 9.695 35.125 1.291 1 94.56 633 THR B O 1
ATOM 11205 N N . THR B 1 634 ? 9.508 32.938 1.374 1 96.44 634 THR B N 1
ATOM 11206 C CA . THR B 1 634 ? 10.938 32.688 1.541 1 96.44 634 THR B CA 1
ATOM 11207 C C . THR B 1 634 ? 11.57 32.25 0.222 1 96.44 634 THR B C 1
ATOM 11209 O O . THR B 1 634 ? 11.031 31.406 -0.476 1 96.44 634 THR B O 1
ATOM 11212 N N . THR B 1 635 ? 12.703 32.906 -0.095 1 97.25 635 THR B N 1
ATOM 11213 C CA . THR B 1 635 ? 13.375 32.531 -1.34 1 97.25 635 THR B CA 1
ATOM 11214 C C . THR B 1 635 ? 14.617 31.703 -1.064 1 97.25 635 THR B C 1
ATOM 11216 O O . THR B 1 635 ? 15.148 31.703 0.049 1 97.25 635 THR B O 1
ATOM 11219 N N . PRO B 1 636 ? 15.023 30.953 -2.072 1 96.88 636 PRO B N 1
ATOM 11220 C CA . PRO B 1 636 ? 16.25 30.172 -1.896 1 96.88 636 PRO B CA 1
ATOM 11221 C C . PRO B 1 636 ? 17.469 31.031 -1.588 1 96.88 636 PRO B C 1
ATOM 11223 O O . PRO B 1 636 ? 18.375 30.594 -0.871 1 96.88 636 PRO B O 1
ATOM 11226 N N . LEU B 1 637 ? 17.578 32.188 -2.068 1 96.94 637 LEU B N 1
ATOM 11227 C CA . LEU B 1 637 ? 18.703 33.094 -1.817 1 96.94 637 LEU B CA 1
ATOM 11228 C C . LEU B 1 637 ? 18.75 33.531 -0.353 1 96.94 637 LEU B C 1
ATOM 11230 O O . LEU B 1 637 ? 19.812 33.594 0.245 1 96.94 637 LEU B O 1
ATOM 11234 N N . GLU B 1 638 ? 17.609 33.719 0.218 1 96.44 638 GLU B N 1
ATOM 11235 C CA . GLU B 1 638 ? 17.516 34.094 1.625 1 96.44 638 GLU B CA 1
ATOM 11236 C C . GLU B 1 638 ? 17.953 32.938 2.533 1 96.44 638 GLU B C 1
ATOM 11238 O O . GLU B 1 638 ? 18.422 33.188 3.652 1 96.44 638 GLU B O 1
ATOM 11243 N N . CYS B 1 639 ? 17.828 31.734 2.066 1 94.75 639 CYS B N 1
ATOM 11244 C CA . CYS B 1 639 ? 18.078 30.547 2.887 1 94.75 639 CYS B CA 1
ATOM 11245 C C . CYS B 1 639 ? 19.469 29.984 2.604 1 94.75 639 CYS B C 1
ATOM 11247 O O . CYS B 1 639 ? 19.812 28.922 3.115 1 94.75 639 CYS B O 1
ATOM 11249 N N . GLY B 1 640 ? 20.234 30.578 1.8 1 91.81 640 GLY B N 1
ATOM 11250 C CA . GLY B 1 640 ? 21.547 30.078 1.445 1 91.81 640 GLY B CA 1
ATOM 11251 C C . GLY B 1 640 ? 21.5 28.859 0.529 1 91.81 640 GLY B C 1
ATOM 11252 O O . GLY B 1 640 ? 22.375 28 0.579 1 91.81 640 GLY B O 1
ATOM 11253 N N . ARG B 1 641 ? 20.469 28.766 -0.227 1 93.5 641 ARG B N 1
ATOM 11254 C CA . ARG B 1 641 ? 20.266 27.609 -1.098 1 93.5 641 ARG B CA 1
ATOM 11255 C C . ARG B 1 641 ? 20.234 28.031 -2.564 1 93.5 641 ARG B C 1
ATOM 11257 O O . ARG B 1 641 ? 19.625 27.359 -3.395 1 93.5 641 ARG B O 1
ATOM 11264 N N . GLY B 1 642 ? 20.828 29.109 -2.867 1 93.19 642 GLY B N 1
ATOM 11265 C CA . GLY B 1 642 ? 20.891 29.609 -4.23 1 93.19 642 GLY B CA 1
ATOM 11266 C C . GLY B 1 642 ? 21.562 28.641 -5.191 1 93.19 642 GLY B C 1
ATOM 11267 O O . GLY B 1 642 ? 21.234 28.625 -6.379 1 93.19 642 GLY B O 1
ATOM 11268 N N . PHE B 1 643 ? 22.438 27.844 -4.723 1 92 643 PHE B N 1
ATOM 11269 C CA . PHE B 1 643 ? 23.172 26.906 -5.559 1 92 643 PHE B CA 1
ATOM 11270 C C . PHE B 1 643 ? 22.25 25.828 -6.117 1 92 643 PHE B C 1
ATOM 11272 O O . PHE B 1 643 ? 22.609 25.125 -7.059 1 92 643 PHE B O 1
ATOM 11279 N N . ARG B 1 644 ? 21.047 25.75 -5.598 1 94.06 644 ARG B N 1
ATOM 11280 C CA . ARG B 1 644 ? 20.078 24.75 -6.07 1 94.06 644 ARG B CA 1
ATOM 11281 C C . ARG B 1 644 ? 19.188 25.344 -7.156 1 94.06 644 ARG B C 1
ATOM 11283 O O . ARG B 1 644 ? 18.281 24.672 -7.652 1 94.06 644 ARG B O 1
ATOM 11290 N N . VAL B 1 645 ? 19.391 26.547 -7.426 1 97.38 645 VAL B N 1
ATOM 11291 C CA . VAL B 1 645 ? 18.609 27.203 -8.477 1 97.38 645 VAL B CA 1
ATOM 11292 C C . VAL B 1 645 ? 19.438 27.266 -9.766 1 97.38 645 VAL B C 1
ATOM 11294 O O . VAL B 1 645 ? 20.531 27.828 -9.781 1 97.38 645 VAL B O 1
ATOM 11297 N N . LYS B 1 646 ? 18.875 26.688 -10.852 1 97.81 646 LYS B N 1
ATOM 11298 C CA . LYS B 1 646 ? 19.594 26.672 -12.125 1 97.81 646 LYS B CA 1
ATOM 11299 C C . LYS B 1 646 ? 18.984 27.672 -13.102 1 97.81 646 LYS B C 1
ATOM 11301 O O . LYS B 1 646 ? 18.078 27.312 -13.883 1 97.81 646 LYS B O 1
ATOM 11306 N N . PHE B 1 647 ? 19.625 28.766 -13.188 1 96.94 647 PHE B N 1
ATOM 11307 C CA . PHE B 1 647 ? 19.078 29.875 -13.969 1 96.94 647 PHE B CA 1
ATOM 11308 C C . PHE B 1 647 ? 19.266 29.625 -15.461 1 96.94 647 PHE B C 1
ATOM 11310 O O . PHE B 1 647 ? 18.578 30.219 -16.297 1 96.94 647 PHE B O 1
ATOM 11317 N N . 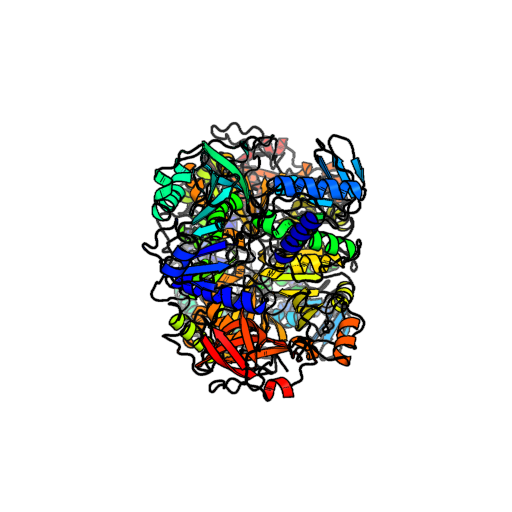ASP B 1 648 ? 20.109 28.719 -15.891 1 95.19 648 ASP B N 1
ATOM 11318 C CA . ASP B 1 648 ? 20.484 28.547 -17.297 1 95.19 648 ASP B CA 1
ATOM 11319 C C . ASP B 1 648 ? 19.703 27.391 -17.922 1 95.19 648 ASP B C 1
ATOM 11321 O O . ASP B 1 648 ? 19.906 27.062 -19.094 1 95.19 648 ASP B O 1
ATOM 11325 N N . LYS B 1 649 ? 18.844 26.766 -17.266 1 94.94 649 LYS B N 1
ATOM 11326 C CA . LYS B 1 649 ? 18.156 25.594 -17.766 1 94.94 649 LYS B CA 1
ATOM 11327 C C . LYS B 1 649 ? 16.906 25.984 -18.562 1 94.94 649 LYS B C 1
ATOM 11329 O O . LYS B 1 649 ? 16.172 25.109 -19.031 1 94.94 649 LYS B O 1
ATOM 11334 N N . GLY B 1 650 ? 16.641 27.203 -18.703 1 94.31 650 GLY B N 1
ATOM 11335 C CA . GLY B 1 650 ? 15.398 27.688 -19.297 1 94.31 650 GLY B CA 1
ATOM 11336 C C . GLY B 1 650 ? 14.531 28.469 -18.312 1 94.31 650 GLY B C 1
ATOM 11337 O O . GLY B 1 650 ? 15 28.891 -17.25 1 94.31 650 GLY B O 1
ATOM 11338 N N . ASP B 1 651 ? 13.328 28.625 -18.75 1 96.5 651 ASP B N 1
ATOM 11339 C CA . ASP B 1 651 ? 12.414 29.422 -17.922 1 96.5 651 ASP B CA 1
ATOM 11340 C C . ASP B 1 651 ? 11.742 28.578 -16.859 1 96.5 651 ASP B C 1
ATOM 11342 O O . ASP B 1 651 ? 11.516 27.375 -17.062 1 96.5 651 ASP B O 1
ATOM 11346 N N . PHE B 1 652 ? 11.523 29.125 -15.742 1 98.19 652 PHE B N 1
ATOM 11347 C CA . PHE B 1 652 ? 10.742 28.516 -14.664 1 98.19 652 PHE B CA 1
ATOM 11348 C C . PHE B 1 652 ? 10.023 29.594 -13.859 1 98.19 652 PHE B C 1
ATOM 11350 O O . PHE B 1 652 ? 10.367 30.766 -13.938 1 98.19 652 PHE B O 1
ATOM 11357 N N . ILE B 1 653 ? 9.047 29.203 -13.125 1 97.88 653 ILE B N 1
ATOM 11358 C CA . ILE B 1 653 ? 8.25 30.141 -12.352 1 97.88 653 ILE B CA 1
ATOM 11359 C C . ILE B 1 653 ? 9.109 30.766 -11.25 1 97.88 653 ILE B C 1
ATOM 11361 O O . ILE B 1 653 ? 9.719 30.062 -10.445 1 97.88 653 ILE B O 1
ATOM 11365 N N . GLY B 1 654 ? 9.141 32.125 -11.188 1 97.62 654 GLY B N 1
ATOM 11366 C CA . GLY B 1 654 ? 9.875 32.844 -10.156 1 97.62 654 GLY B CA 1
ATOM 11367 C C . GLY B 1 654 ? 11.273 33.219 -10.578 1 97.62 654 GLY B C 1
ATOM 11368 O O . GLY B 1 654 ? 11.984 33.906 -9.836 1 97.62 654 GLY B O 1
ATOM 11369 N N . LYS B 1 655 ? 11.688 32.875 -11.742 1 98.38 655 LYS B N 1
ATOM 11370 C CA . LYS B 1 655 ? 13.047 33.125 -12.227 1 98.38 655 LYS B CA 1
ATOM 11371 C C . LYS B 1 655 ? 13.359 34.625 -12.219 1 98.38 655 LYS B C 1
ATOM 11373 O O . LYS B 1 655 ? 14.398 35.031 -11.703 1 98.38 655 LYS B O 1
ATOM 11378 N N . ASP B 1 656 ? 12.508 35.438 -12.75 1 97.94 656 ASP B N 1
ATOM 11379 C CA . ASP B 1 656 ? 12.734 36.906 -12.836 1 97.94 656 ASP B CA 1
ATOM 11380 C C . ASP B 1 656 ? 12.898 37.5 -11.453 1 97.94 656 ASP B C 1
ATOM 11382 O O . ASP B 1 656 ? 13.773 38.344 -11.242 1 97.94 656 ASP B O 1
ATOM 11386 N N . ALA B 1 657 ? 12.008 37.094 -10.586 1 97.5 657 ALA B N 1
ATOM 11387 C CA . ALA B 1 657 ? 12.078 37.594 -9.227 1 97.5 657 ALA B CA 1
ATOM 11388 C C . ALA B 1 657 ? 13.406 37.219 -8.562 1 97.5 657 ALA B C 1
ATOM 11390 O O . ALA B 1 657 ? 14 38.031 -7.855 1 97.5 657 ALA B O 1
ATOM 11391 N N . LEU B 1 658 ? 13.836 36.031 -8.727 1 98.31 658 LEU B N 1
ATOM 11392 C CA . LEU B 1 658 ? 15.07 35.562 -8.109 1 98.31 658 LEU B CA 1
ATOM 11393 C C . LEU B 1 658 ? 16.281 36.219 -8.727 1 98.31 658 LEU B C 1
ATOM 11395 O O . LEU B 1 658 ? 17.266 36.531 -8.031 1 98.31 658 LEU B O 1
ATOM 11399 N N . LEU B 1 659 ? 16.25 36.438 -10.047 1 98.06 659 LEU B N 1
ATOM 11400 C CA . LEU B 1 659 ? 17.344 37.156 -10.711 1 98.06 659 LEU B CA 1
ATOM 11401 C C . LEU B 1 659 ? 17.438 38.594 -10.195 1 98.06 659 LEU B C 1
ATOM 11403 O O . LEU B 1 659 ? 18.547 39.094 -9.953 1 98.06 659 LEU B O 1
ATOM 11407 N N . LYS B 1 660 ? 16.344 39.219 -10.055 1 98 660 LYS B N 1
ATOM 11408 C CA . LYS B 1 660 ? 16.328 40.562 -9.492 1 98 660 LYS B CA 1
ATOM 11409 C C . LYS B 1 660 ? 16.875 40.562 -8.078 1 98 660 LYS B C 1
ATOM 11411 O O . LYS B 1 660 ? 17.688 41.438 -7.727 1 98 660 LYS B O 1
ATOM 11416 N N . GLN B 1 661 ? 16.406 39.625 -7.277 1 97.44 661 GLN B N 1
ATOM 11417 C CA . GLN B 1 661 ? 16.891 39.562 -5.902 1 97.44 661 GLN B CA 1
ATOM 11418 C C . GLN B 1 661 ? 18.391 39.312 -5.859 1 97.44 661 GLN B C 1
ATOM 11420 O O . GLN B 1 661 ? 19.094 39.812 -4.988 1 97.44 661 GLN B O 1
ATOM 11425 N N . LYS B 1 662 ? 18.844 38.469 -6.715 1 96.19 662 LYS B N 1
ATOM 11426 C CA . LYS B 1 662 ? 20.281 38.188 -6.797 1 96.19 662 LYS B CA 1
ATOM 11427 C C . LYS B 1 662 ? 21.078 39.469 -7.086 1 96.19 662 LYS B C 1
ATOM 11429 O O . LYS B 1 662 ? 22.156 39.656 -6.539 1 96.19 662 LYS B O 1
ATOM 11434 N N . LYS B 1 663 ? 20.578 40.312 -7.891 1 96.44 663 LYS B N 1
ATOM 11435 C CA . LYS B 1 663 ? 21.219 41.594 -8.25 1 96.44 663 LYS B CA 1
ATOM 11436 C C . LYS B 1 663 ? 21.125 42.594 -7.102 1 96.44 663 LYS B C 1
ATOM 11438 O O . LYS B 1 663 ? 22.109 43.25 -6.773 1 96.44 663 LYS B O 1
ATOM 11443 N N . ASP B 1 664 ? 20.016 42.656 -6.492 1 96.25 664 ASP B N 1
ATOM 11444 C CA . ASP B 1 664 ? 19.734 43.688 -5.488 1 96.25 664 ASP B CA 1
ATOM 11445 C C . ASP B 1 664 ? 20.281 43.281 -4.121 1 96.25 664 ASP B C 1
ATOM 11447 O O . ASP B 1 664 ? 20.516 44.125 -3.264 1 96.25 664 ASP B O 1
ATOM 11451 N N . GLY B 1 665 ? 20.375 42 -3.926 1 95.81 665 GLY B N 1
ATOM 11452 C CA . GLY B 1 665 ? 20.766 41.5 -2.615 1 95.81 665 GLY B CA 1
ATOM 11453 C C . GLY B 1 665 ? 19.562 41.094 -1.759 1 95.81 665 GLY B C 1
ATOM 11454 O O . GLY B 1 665 ? 18.438 41.5 -2.039 1 95.81 665 GLY B O 1
ATOM 11455 N N . VAL B 1 666 ? 19.844 40.406 -0.65 1 96.56 666 VAL B N 1
ATOM 11456 C CA . VAL B 1 666 ? 18.766 39.938 0.225 1 96.56 666 VAL B CA 1
ATOM 11457 C C . VAL B 1 666 ? 18.672 40.844 1.447 1 96.56 666 VAL B C 1
ATOM 11459 O O . VAL B 1 666 ? 19.688 41.312 1.984 1 96.56 666 VAL B O 1
ATOM 11462 N N . LYS B 1 667 ? 17.5 41.125 1.836 1 96.56 667 LYS B N 1
ATOM 11463 C CA . LYS B 1 667 ? 17.25 42 2.986 1 96.56 667 LYS B CA 1
ATOM 11464 C C . LYS B 1 667 ? 16.906 41.188 4.227 1 96.56 667 LYS B C 1
ATOM 11466 O O . LYS B 1 667 ? 16.766 41.75 5.32 1 96.56 667 LYS B O 1
ATOM 11471 N N . ARG B 1 668 ? 16.703 40 4.148 1 96 668 ARG B N 1
ATOM 11472 C CA . ARG B 1 668 ? 16.453 39.031 5.195 1 96 668 ARG B CA 1
ATOM 11473 C C . ARG B 1 668 ? 17.281 37.75 4.957 1 96 668 ARG B C 1
ATOM 11475 O O . ARG B 1 668 ? 17.422 37.312 3.818 1 96 668 ARG B O 1
ATOM 11482 N N . ARG B 1 669 ? 17.891 37.219 6.023 1 96.94 669 ARG B N 1
ATOM 11483 C CA . ARG B 1 669 ? 18.766 36.062 5.848 1 96.94 669 ARG B CA 1
ATOM 11484 C C . ARG B 1 669 ? 18.469 35 6.891 1 96.94 669 ARG B C 1
ATOM 11486 O O . ARG B 1 669 ? 18.219 35.312 8.055 1 96.94 669 ARG B O 1
ATOM 11493 N N . TYR B 1 670 ? 18.391 33.75 6.379 1 96.75 670 TYR B N 1
ATOM 11494 C CA . TYR B 1 670 ? 18.266 32.562 7.23 1 96.75 670 TYR B CA 1
ATOM 11495 C C . TYR B 1 670 ? 19.609 32.188 7.824 1 96.75 670 TYR B C 1
ATOM 11497 O O . TYR B 1 670 ? 20.594 32 7.098 1 96.75 670 TYR B O 1
ATOM 11505 N N . ILE B 1 671 ? 19.75 32.062 9.188 1 97.19 671 ILE B N 1
ATOM 11506 C CA . ILE B 1 671 ? 21.031 31.734 9.82 1 97.19 671 ILE B CA 1
ATOM 11507 C C . ILE B 1 671 ? 20.812 30.734 10.938 1 97.19 671 ILE B C 1
ATOM 11509 O O . ILE B 1 671 ? 19.688 30.484 11.352 1 97.19 671 ILE B O 1
ATOM 11513 N N . GLN B 1 672 ? 21.828 30.062 11.352 1 96.88 672 GLN B N 1
ATOM 11514 C CA . GLN B 1 672 ? 21.859 29.203 12.523 1 96.88 672 GLN B CA 1
ATOM 11515 C C . GLN B 1 672 ? 22.484 29.906 13.719 1 96.88 672 GLN B C 1
ATOM 11517 O O . GLN B 1 672 ? 23.531 30.562 13.586 1 96.88 672 GLN B O 1
ATOM 11522 N N . LEU B 1 673 ? 21.859 29.906 14.828 1 97.75 673 LEU B N 1
ATOM 11523 C CA . LEU B 1 673 ? 22.312 30.547 16.047 1 97.75 673 LEU B CA 1
ATOM 11524 C C . LEU B 1 673 ? 22.547 29.516 17.156 1 97.75 673 LEU B C 1
ATOM 11526 O O . LEU B 1 673 ? 21.609 28.859 17.594 1 97.75 673 LEU B O 1
ATOM 11530 N N . VAL B 1 674 ? 23.75 29.406 17.625 1 97.12 674 VAL B N 1
ATOM 11531 C CA . VAL B 1 674 ? 24.094 28.516 18.719 1 97.12 674 VAL B CA 1
ATOM 11532 C C . VAL B 1 674 ? 24.156 29.281 20.031 1 97.12 674 VAL B C 1
ATOM 11534 O O . VAL B 1 674 ? 24.953 30.219 20.172 1 97.12 674 VAL B O 1
ATOM 11537 N N . LEU B 1 675 ? 23.344 28.891 20.984 1 97.75 675 LEU B N 1
ATOM 11538 C CA . LEU B 1 675 ? 23.203 29.656 22.219 1 97.75 675 LEU B CA 1
ATOM 11539 C C . LEU B 1 675 ? 24.422 29.453 23.125 1 97.75 675 LEU B C 1
ATOM 11541 O O . LEU B 1 675 ? 24.953 28.344 23.203 1 97.75 675 LEU B O 1
ATOM 11545 N N . GLU B 1 676 ? 24.75 30.547 23.719 1 95.94 676 GLU B N 1
ATOM 11546 C CA . GLU B 1 676 ? 25.766 30.516 24.766 1 95.94 676 GLU B CA 1
ATOM 11547 C C . GLU B 1 676 ? 25.141 30.75 26.141 1 95.94 676 GLU B C 1
ATOM 11549 O O . GLU B 1 676 ? 24.078 31.359 26.266 1 95.94 676 GLU B O 1
ATOM 11554 N N . ASP B 1 677 ? 25.703 30.188 27.188 1 95.12 677 ASP B N 1
ATOM 11555 C CA . ASP B 1 677 ? 25.359 30.422 28.578 1 95.12 677 ASP B CA 1
ATOM 11556 C C . ASP B 1 677 ? 23.953 29.922 28.906 1 95.12 677 ASP B C 1
ATOM 11558 O O . ASP B 1 677 ? 23.25 30.5 29.734 1 95.12 677 ASP B O 1
ATOM 11562 N N . HIS B 1 678 ? 23.406 29.031 28.141 1 96.88 678 HIS B N 1
ATOM 11563 C CA . HIS B 1 678 ? 22.125 28.391 28.422 1 96.88 678 HIS B CA 1
ATOM 11564 C C . HIS B 1 678 ? 22.312 27.156 29.297 1 96.88 678 HIS B C 1
ATOM 11566 O O . HIS B 1 678 ? 23.125 26.281 28.984 1 96.88 678 HIS B O 1
ATOM 11572 N N . ASP B 1 679 ? 21.609 27.094 30.391 1 96.44 679 ASP B N 1
ATOM 11573 C CA . ASP B 1 679 ? 21.672 25.938 31.281 1 96.44 679 ASP B CA 1
ATOM 11574 C C . ASP B 1 679 ? 20.609 24.891 30.891 1 96.44 679 ASP B C 1
ATOM 11576 O O . ASP B 1 679 ? 19.406 25.156 31.016 1 96.44 679 ASP B O 1
ATOM 11580 N N . LEU B 1 680 ? 21.016 23.797 30.594 1 94.5 680 LEU B N 1
ATOM 11581 C CA . LEU B 1 680 ? 20.188 22.719 30.062 1 94.5 680 LEU B CA 1
ATOM 11582 C C . LEU B 1 680 ? 19.094 22.344 31.062 1 94.5 680 LEU B C 1
ATOM 11584 O O . LEU B 1 680 ? 17.969 22.031 30.656 1 94.5 680 LEU B O 1
ATOM 11588 N N . HIS B 1 681 ? 19.297 22.344 32.344 1 95.62 681 HIS B N 1
ATOM 11589 C CA . HIS B 1 681 ? 18.406 21.781 33.344 1 95.62 681 HIS B CA 1
ATOM 11590 C C . HIS B 1 681 ? 17.531 22.859 33.969 1 95.62 681 HIS B C 1
ATOM 11592 O O . HIS B 1 681 ? 16.406 22.594 34.375 1 95.62 681 HIS B O 1
ATOM 11598 N N . ASN B 1 682 ? 18 24.078 33.969 1 94.69 682 ASN B N 1
ATOM 11599 C CA . ASN B 1 682 ? 17.312 25.062 34.781 1 94.69 682 ASN B CA 1
ATOM 11600 C C . ASN B 1 682 ? 16.672 26.156 33.906 1 94.69 682 ASN B C 1
ATOM 11602 O O . ASN B 1 682 ? 15.742 26.828 34.344 1 94.69 682 ASN B O 1
ATOM 11606 N N . ASP B 1 683 ? 17.125 26.375 32.781 1 97.06 683 ASP B N 1
ATOM 11607 C CA . ASP B 1 683 ? 16.594 27.438 31.938 1 97.06 683 ASP B CA 1
ATOM 11608 C C . ASP B 1 683 ? 15.438 26.938 31.078 1 97.06 683 ASP B C 1
ATOM 11610 O O . ASP B 1 683 ? 15.367 25.75 30.75 1 97.06 683 ASP B O 1
ATOM 11614 N N . VAL B 1 684 ? 14.492 27.891 30.75 1 97.31 684 VAL B N 1
ATOM 11615 C CA . VAL B 1 684 ? 13.453 27.594 29.766 1 97.31 684 VAL B CA 1
ATOM 11616 C C . VAL B 1 684 ? 14.094 27.328 28.406 1 97.31 684 VAL B C 1
ATOM 11618 O O . VAL B 1 684 ? 15.016 28.047 27.984 1 97.31 684 VAL B O 1
ATOM 11621 N N . TRP B 1 685 ? 13.68 26.312 27.75 1 97.69 685 TRP B N 1
ATOM 11622 C CA . TRP B 1 685 ? 14.219 25.953 26.453 1 97.69 685 TRP B CA 1
ATOM 11623 C C . TRP B 1 685 ? 13.625 26.828 25.344 1 97.69 685 TRP B C 1
ATOM 11625 O O . TRP B 1 685 ? 12.5 27.328 25.484 1 97.69 685 TRP B O 1
ATOM 11635 N N . PRO B 1 686 ? 14.406 27.125 24.266 1 97.19 686 PRO B N 1
ATOM 11636 C CA . PRO B 1 686 ? 13.766 27.672 23.078 1 97.19 686 PRO B CA 1
ATOM 11637 C C . PRO B 1 686 ? 12.922 26.656 22.312 1 97.19 686 PRO B C 1
ATOM 11639 O O . PRO B 1 686 ? 13.32 25.484 22.203 1 97.19 686 PRO B O 1
ATOM 11642 N N . TRP B 1 687 ? 11.781 27.031 21.844 1 96.56 687 TRP B N 1
ATOM 11643 C CA . TRP B 1 687 ? 10.883 26.109 21.156 1 96.56 687 TRP B CA 1
ATOM 11644 C C . TRP B 1 687 ? 10.398 26.688 19.844 1 96.56 687 TRP B C 1
ATOM 11646 O O . TRP B 1 687 ? 9.453 26.188 19.234 1 96.56 687 TRP B O 1
ATOM 11656 N N . GLY B 1 688 ? 11.047 27.766 19.359 1 95.06 688 GLY B N 1
ATOM 11657 C CA . GLY B 1 688 ? 10.648 28.453 18.125 1 95.06 688 GLY B CA 1
ATOM 11658 C C . GLY B 1 688 ? 9.828 29.703 18.391 1 95.06 688 GLY B C 1
ATOM 11659 O O . GLY B 1 688 ? 9.039 29.75 19.328 1 95.06 688 GLY B O 1
ATOM 11660 N N . GLY B 1 689 ? 9.969 30.688 17.484 1 93.62 689 GLY B N 1
ATOM 11661 C CA . GLY B 1 689 ? 9.234 31.938 17.594 1 93.62 689 GLY B CA 1
ATOM 11662 C C . GLY B 1 689 ? 9.891 32.938 18.531 1 93.62 689 GLY B C 1
ATOM 11663 O O . GLY B 1 689 ? 9.328 34 18.781 1 93.62 689 GLY B O 1
ATOM 11664 N N . GLU B 1 690 ? 11.055 32.656 19.062 1 96 690 GLU B N 1
ATOM 11665 C CA . GLU B 1 690 ? 11.766 33.562 19.953 1 96 690 GLU B CA 1
ATOM 11666 C C . GLU B 1 690 ? 12.352 34.75 19.172 1 96 690 GLU B C 1
ATOM 11668 O O . GLU B 1 690 ? 12.867 34.562 18.062 1 96 690 GLU B O 1
ATOM 11673 N N . PRO B 1 691 ? 12.25 35.875 19.672 1 96.12 691 PRO B N 1
ATOM 11674 C CA . PRO B 1 691 ? 12.836 37.031 19 1 96.12 691 PRO B CA 1
ATOM 11675 C C . PRO B 1 691 ? 14.359 37.031 19.031 1 96.12 691 PRO B C 1
ATOM 11677 O O . PRO B 1 691 ? 14.961 36.625 20.031 1 96.12 691 PRO B O 1
ATOM 11680 N N . ILE B 1 692 ? 14.945 37.469 18.016 1 97.25 692 ILE B N 1
ATOM 11681 C CA . ILE B 1 692 ? 16.391 37.656 17.875 1 97.25 692 ILE B CA 1
ATOM 11682 C C . ILE B 1 692 ? 16.734 39.125 17.984 1 97.25 692 ILE B C 1
ATOM 11684 O O . ILE B 1 692 ? 16.141 39.969 17.281 1 97.25 692 ILE B O 1
ATOM 11688 N N . TYR B 1 693 ? 17.719 39.406 18.781 1 95.81 693 TYR B N 1
ATOM 11689 C CA . TYR B 1 693 ? 18.078 40.812 19.031 1 95.81 693 TYR B CA 1
ATOM 11690 C C . TYR B 1 693 ? 19.5 41.094 18.594 1 95.81 693 TYR B C 1
ATOM 11692 O O . TYR B 1 693 ? 20.375 40.219 18.688 1 95.81 693 TYR B O 1
ATOM 11700 N N . LEU B 1 694 ? 19.734 42.25 18.062 1 95.38 694 LEU B N 1
ATOM 11701 C CA . LEU B 1 694 ? 21.047 42.906 17.969 1 95.38 694 LEU B CA 1
ATOM 11702 C C . LEU B 1 694 ? 21.078 44.156 18.828 1 95.38 694 LEU B C 1
ATOM 11704 O O . LEU B 1 694 ? 20.438 45.156 18.516 1 95.38 694 LEU B O 1
ATOM 11708 N N . GLY B 1 695 ? 21.844 44.062 19.906 1 90.62 695 GLY B N 1
ATOM 11709 C CA . GLY B 1 695 ? 21.688 45.125 20.906 1 90.62 695 GLY B CA 1
ATOM 11710 C C . GLY B 1 695 ? 20.297 45.156 21.5 1 90.62 695 GLY B C 1
ATOM 11711 O O . GLY B 1 695 ? 19.797 44.156 22.016 1 90.62 695 GLY B O 1
ATOM 11712 N N . ASN B 1 696 ? 19.625 46.25 21.406 1 87.62 696 ASN B N 1
ATOM 11713 C CA . ASN B 1 696 ? 18.297 46.375 21.984 1 87.62 696 ASN B CA 1
ATOM 11714 C C . ASN B 1 696 ? 17.219 46.375 20.906 1 87.62 696 ASN B C 1
ATOM 11716 O O . ASN B 1 696 ? 16.047 46.656 21.188 1 87.62 696 ASN B O 1
ATOM 11720 N N . LYS B 1 697 ? 17.609 46 19.766 1 90.94 697 LYS B N 1
ATOM 11721 C CA . LYS B 1 697 ? 16.656 46 18.656 1 90.94 697 LYS B CA 1
ATOM 11722 C C . LYS B 1 697 ? 16.328 44.594 18.203 1 90.94 697 LYS B C 1
ATOM 11724 O O . LYS B 1 697 ? 17.234 43.781 17.938 1 90.94 697 LYS B O 1
ATOM 11729 N N . CYS B 1 698 ? 15.016 44.344 18.172 1 93.62 698 CYS B N 1
ATOM 11730 C CA . CYS B 1 698 ? 14.586 43.062 17.609 1 93.62 698 CYS B CA 1
ATOM 11731 C C . CYS B 1 698 ? 14.742 43.062 16.094 1 93.62 698 CYS B C 1
ATOM 11733 O O . CYS B 1 698 ? 14.188 43.906 15.406 1 93.62 698 CYS B O 1
ATOM 11735 N N . ILE B 1 699 ? 15.445 42.125 15.531 1 95.25 699 ILE B N 1
ATOM 11736 C CA . ILE B 1 699 ? 15.766 42.156 14.109 1 95.25 699 ILE B CA 1
ATOM 11737 C C . ILE B 1 699 ? 15.281 40.875 13.422 1 95.25 699 ILE B C 1
ATOM 11739 O O . ILE B 1 699 ? 15.539 40.688 12.234 1 95.25 699 ILE B O 1
ATOM 11743 N N . GLY B 1 700 ? 14.664 40.031 14.18 1 95 700 GLY B N 1
ATOM 11744 C CA . GLY B 1 700 ? 14.172 38.812 13.578 1 95 700 GLY B CA 1
ATOM 11745 C C . GLY B 1 700 ? 13.562 37.844 14.586 1 95 700 GLY B C 1
ATOM 11746 O O . GLY B 1 700 ? 13.445 38.188 15.766 1 95 700 GLY B O 1
ATOM 11747 N N . LEU B 1 701 ? 13.117 36.594 14.109 1 95.25 701 LEU B N 1
ATOM 11748 C CA . LEU B 1 701 ? 12.523 35.562 14.93 1 95.25 701 LEU B CA 1
ATOM 11749 C C . LEU B 1 701 ? 13.133 34.188 14.594 1 95.25 701 LEU B C 1
ATOM 11751 O O . LEU B 1 701 ? 13.516 33.938 13.445 1 95.25 701 LEU B O 1
ATOM 11755 N N . THR B 1 702 ? 13.234 33.375 15.594 1 96.88 702 THR B N 1
ATOM 11756 C CA . THR B 1 702 ? 13.609 31.969 15.344 1 96.88 702 THR B CA 1
ATOM 11757 C C . THR B 1 702 ? 12.461 31.203 14.703 1 96.88 702 THR B C 1
ATOM 11759 O O . THR B 1 702 ? 11.297 31.609 14.805 1 96.88 702 THR B O 1
ATOM 11762 N N . THR B 1 703 ? 12.75 30.188 13.945 1 96 703 THR B N 1
ATOM 11763 C CA . THR B 1 703 ? 11.75 29.344 13.312 1 96 703 THR B CA 1
ATOM 11764 C C . THR B 1 703 ? 11.766 27.938 13.914 1 96 703 THR B C 1
ATOM 11766 O O . THR B 1 703 ? 10.758 27.469 14.453 1 96 703 THR B O 1
ATOM 11769 N N . THR B 1 704 ? 12.891 27.281 13.859 1 96.5 704 THR B N 1
ATOM 11770 C CA . THR B 1 704 ? 13.047 25.938 14.43 1 96.5 704 THR B CA 1
ATOM 11771 C C . THR B 1 704 ? 14.195 25.906 15.438 1 96.5 704 THR B C 1
ATOM 11773 O O . THR B 1 704 ? 15.188 26.625 15.266 1 96.5 704 THR B O 1
ATOM 11776 N N . THR B 1 705 ? 13.969 25.141 16.453 1 97.69 705 THR B N 1
ATOM 11777 C CA . THR B 1 705 ? 14.977 25.031 17.5 1 97.69 705 THR B CA 1
ATOM 11778 C C . THR B 1 705 ? 15.125 23.578 17.969 1 97.69 705 THR B C 1
ATOM 11780 O O . THR B 1 705 ? 14.25 22.75 17.703 1 97.69 705 THR B O 1
ATOM 11783 N N . GLY B 1 706 ? 16.203 23.266 18.5 1 96.44 706 GLY B N 1
ATOM 11784 C CA . GLY B 1 706 ? 16.484 21.953 19.078 1 96.44 706 GLY B CA 1
ATOM 11785 C C . GLY B 1 706 ? 17.812 21.891 19.781 1 96.44 706 GLY B C 1
ATOM 11786 O O . GLY B 1 706 ? 18.641 22.797 19.672 1 96.44 706 GLY B O 1
ATOM 11787 N N . TYR B 1 707 ? 17.953 20.891 20.562 1 97.44 707 TYR B N 1
ATOM 11788 C CA . TYR B 1 707 ? 19.234 20.688 21.234 1 97.44 707 TYR B CA 1
ATOM 11789 C C . TYR B 1 707 ? 20.219 19.969 20.328 1 97.44 707 TYR B C 1
ATOM 11791 O O . TYR B 1 707 ? 19.922 18.906 19.797 1 97.44 707 TYR B O 1
ATOM 11799 N N . GLY B 1 708 ? 21.344 20.609 20.125 1 96.12 708 GLY B N 1
ATOM 11800 C CA . GLY B 1 708 ? 22.406 19.953 19.375 1 96.12 708 GLY B CA 1
ATOM 11801 C C . GLY B 1 708 ? 23.234 19.016 20.234 1 96.12 708 GLY B C 1
ATOM 11802 O O . GLY B 1 708 ? 24.141 19.453 20.938 1 96.12 708 GLY B O 1
ATOM 11803 N N . PHE B 1 709 ? 23.016 17.75 20.094 1 95.75 709 PHE B N 1
ATOM 11804 C CA . PHE B 1 709 ? 23.641 16.766 20.984 1 95.75 709 PHE B CA 1
ATOM 11805 C C . PHE B 1 709 ? 25.141 16.703 20.734 1 95.75 709 PHE B C 1
ATOM 11807 O O . PHE B 1 709 ? 25.922 16.469 21.672 1 95.75 709 PHE B O 1
ATOM 11814 N N . THR B 1 710 ? 25.578 16.797 19.516 1 93.25 710 THR B N 1
ATOM 11815 C CA . THR B 1 710 ? 27.016 16.828 19.219 1 93.25 710 THR B CA 1
ATOM 11816 C C . THR B 1 710 ? 27.641 18.141 19.672 1 93.25 710 THR B C 1
ATOM 11818 O O . THR B 1 710 ? 28.719 18.141 20.25 1 93.25 710 THR B O 1
ATOM 11821 N N . MET B 1 711 ? 26.938 19.25 19.469 1 93.19 711 MET B N 1
ATOM 11822 C CA . MET B 1 711 ? 27.438 20.578 19.844 1 93.19 711 MET B CA 1
ATOM 11823 C C . MET B 1 711 ? 27.328 20.797 21.359 1 93.19 711 MET B C 1
ATOM 11825 O O . MET B 1 711 ? 28.031 21.641 21.906 1 93.19 711 MET B O 1
ATOM 11829 N N . GLY B 1 712 ? 26.422 20.047 21.969 1 94.75 712 GLY B N 1
ATOM 11830 C CA . GLY B 1 712 ? 26.203 20.172 23.391 1 94.75 712 GLY B CA 1
ATOM 11831 C C . GLY B 1 712 ? 25.531 21.469 23.797 1 94.75 712 GLY B C 1
ATOM 11832 O O . GLY B 1 712 ? 25.703 21.938 24.922 1 94.75 712 GLY B O 1
ATOM 11833 N N . LYS B 1 713 ? 24.844 22.125 22.891 1 96.62 713 LYS B N 1
ATOM 11834 C CA . LYS B 1 713 ? 24.203 23.422 23.125 1 96.62 713 LYS B CA 1
ATOM 11835 C C . LYS B 1 713 ? 22.844 23.5 22.438 1 96.62 713 LYS B C 1
ATOM 11837 O O . LYS B 1 713 ? 22.531 22.672 21.578 1 96.62 713 LYS B O 1
ATOM 11842 N N . GLN B 1 714 ? 22.031 24.5 22.891 1 98.06 714 GLN B N 1
ATOM 11843 C CA . GLN B 1 714 ? 20.797 24.781 22.156 1 98.06 714 GLN B CA 1
ATOM 11844 C C . GLN B 1 714 ? 21.094 25.422 20.797 1 98.06 714 GLN B C 1
ATOM 11846 O O . GLN B 1 714 ? 21.953 26.297 20.688 1 98.06 714 GLN B O 1
ATOM 11851 N N . VAL B 1 715 ? 20.438 24.906 19.781 1 97.88 715 VAL B N 1
ATOM 11852 C CA . VAL B 1 715 ? 20.609 25.391 18.406 1 97.88 715 VAL B CA 1
ATOM 11853 C C . VAL B 1 715 ? 19.297 25.969 17.906 1 97.88 715 VAL B C 1
ATOM 11855 O O . VAL B 1 715 ? 18.25 25.312 17.969 1 97.88 715 VAL B O 1
ATOM 11858 N N . CYS B 1 716 ? 19.328 27.203 17.406 1 98.06 716 CYS B N 1
ATOM 11859 C CA . CYS B 1 716 ? 18.156 27.875 16.875 1 98.06 716 CYS B CA 1
ATOM 11860 C C . CYS B 1 716 ? 18.375 28.266 15.422 1 98.06 716 CYS B C 1
ATOM 11862 O O . CYS B 1 716 ? 19.469 28.703 15.047 1 98.06 716 CYS B O 1
ATOM 11864 N N . LEU B 1 717 ? 17.422 28.016 14.641 1 97.88 717 LEU B N 1
ATOM 11865 C CA . LEU B 1 717 ? 17.375 28.531 13.281 1 97.88 717 LEU B CA 1
ATOM 11866 C C . LEU B 1 717 ? 16.391 29.672 13.156 1 97.88 717 LEU B C 1
ATOM 11868 O O . LEU B 1 717 ? 15.414 29.734 13.906 1 97.88 717 LEU B O 1
ATOM 11872 N N . GLY B 1 718 ? 16.672 30.609 12.281 1 97.19 718 GLY B N 1
ATOM 11873 C CA . GLY B 1 718 ? 15.758 31.734 12.117 1 97.19 718 GLY B CA 1
ATOM 11874 C C . GLY B 1 718 ? 16.219 32.719 11.078 1 97.19 718 GLY B C 1
ATOM 11875 O O . GLY B 1 718 ? 17.25 32.531 10.422 1 97.19 718 GLY B O 1
ATOM 11876 N N . PHE B 1 719 ? 15.492 33.781 10.93 1 96.94 719 PHE B N 1
ATOM 11877 C CA . PHE B 1 719 ? 15.773 34.844 9.969 1 96.94 719 PHE B CA 1
ATOM 11878 C C . PHE B 1 719 ? 16.141 36.125 10.68 1 96.94 719 PHE B C 1
ATOM 11880 O O . PHE B 1 719 ? 15.547 36.469 11.711 1 96.94 719 PHE B O 1
ATOM 11887 N N . ILE B 1 720 ? 17.062 36.875 10.117 1 97 720 ILE B N 1
ATOM 11888 C CA . ILE B 1 720 ? 17.438 38.156 10.656 1 97 720 ILE B CA 1
ATOM 11889 C C . ILE B 1 720 ? 17.391 39.219 9.555 1 97 720 ILE B C 1
ATOM 11891 O O . ILE B 1 720 ? 17.516 38.875 8.367 1 97 720 ILE B O 1
ATOM 11895 N N . GLN B 1 721 ? 17.156 40.406 9.961 1 96.94 721 GLN B N 1
ATOM 11896 C CA . GLN B 1 721 ? 17.219 41.562 9.086 1 96.94 721 GLN B CA 1
ATOM 11897 C C . GLN B 1 721 ? 18.234 42.594 9.586 1 96.94 721 GLN B C 1
ATOM 11899 O O . GLN B 1 721 ? 18.656 42.531 10.742 1 96.94 721 GLN B O 1
ATOM 11904 N N . ASN B 1 722 ? 18.75 43.312 8.633 1 96.31 722 ASN B N 1
ATOM 11905 C CA . ASN B 1 722 ? 19.516 44.5 8.938 1 96.31 722 ASN B CA 1
ATOM 11906 C C . ASN B 1 722 ? 18.656 45.781 8.852 1 96.31 722 ASN B C 1
ATOM 11908 O O . ASN B 1 722 ? 18.328 46.219 7.75 1 96.31 722 ASN B O 1
ATOM 11912 N N . LEU B 1 723 ? 18.312 46.281 10.055 1 93.81 723 LEU B N 1
ATOM 11913 C CA . LEU B 1 723 ? 17.438 47.438 10.086 1 93.81 723 LEU B CA 1
ATOM 11914 C C . LEU B 1 723 ? 18.219 48.719 10.367 1 93.81 723 LEU B C 1
ATOM 11916 O O . LEU B 1 723 ? 19.047 48.75 11.273 1 93.81 723 LEU B O 1
ATOM 11920 N N . ASP B 1 724 ? 17.969 49.75 9.617 1 92.25 724 ASP B N 1
ATOM 11921 C CA . ASP B 1 724 ? 18.594 51.031 9.883 1 92.25 724 ASP B CA 1
ATOM 11922 C C . ASP B 1 724 ? 17.891 51.75 11.023 1 92.25 724 ASP B C 1
ATOM 11924 O O . ASP B 1 724 ? 17.016 51.188 11.688 1 92.25 724 ASP B O 1
ATOM 11928 N N . SER B 1 725 ? 18.297 52.969 11.266 1 89 725 SER B N 1
ATOM 11929 C CA . SER B 1 725 ? 17.797 53.75 12.398 1 89 725 SER B CA 1
ATOM 11930 C C . SER B 1 725 ? 16.312 54.031 12.258 1 89 725 SER B C 1
ATOM 11932 O O . SER B 1 725 ? 15.602 54.188 13.258 1 89 725 SER B O 1
ATOM 11934 N N . SER B 1 726 ? 15.828 54.062 11.023 1 89.56 726 SER B N 1
ATOM 11935 C CA . SER B 1 726 ? 14.414 54.344 10.781 1 89.56 726 SER B CA 1
ATOM 11936 C C . SER B 1 726 ? 13.609 53.031 10.688 1 89.56 726 SER B C 1
ATOM 11938 O O . SER B 1 726 ? 12.398 53.062 10.461 1 89.56 726 SER B O 1
ATOM 11940 N N . GLY B 1 727 ? 14.312 51.906 10.836 1 87.5 727 GLY B N 1
ATOM 11941 C CA . GLY B 1 727 ? 13.617 50.625 10.82 1 87.5 727 GLY B CA 1
ATOM 11942 C C . GLY B 1 727 ? 13.5 50.062 9.422 1 87.5 727 GLY B C 1
ATOM 11943 O O . GLY B 1 727 ? 12.797 49.062 9.227 1 87.5 727 GLY B O 1
ATOM 11944 N N . ASN B 1 728 ? 14.141 50.656 8.484 1 92.62 728 ASN B N 1
ATOM 11945 C CA . ASN B 1 728 ? 14.094 50.125 7.113 1 92.62 728 ASN B CA 1
ATOM 11946 C C . ASN B 1 728 ? 15.094 49 6.895 1 92.62 728 ASN B C 1
ATOM 11948 O O . ASN B 1 728 ? 16.25 49.094 7.312 1 92.62 728 ASN B O 1
ATOM 11952 N N . PRO B 1 729 ? 14.617 48 6.285 1 94.5 729 PRO B N 1
ATOM 11953 C CA . PRO B 1 729 ? 15.523 46.875 6.039 1 94.5 729 PRO B CA 1
ATOM 11954 C C . PRO B 1 729 ? 16.641 47.219 5.051 1 94.5 729 PRO B C 1
ATOM 11956 O O . PRO B 1 729 ? 16.391 47.875 4.039 1 94.5 729 PRO B O 1
ATOM 11959 N N . GLN B 1 730 ? 17.828 46.812 5.34 1 96.12 730 GLN B N 1
ATOM 11960 C CA . GLN B 1 730 ? 19.016 46.938 4.5 1 96.12 730 GLN B CA 1
ATOM 11961 C C . GLN B 1 730 ? 19.531 45.562 4.07 1 96.12 730 GLN B C 1
ATOM 11963 O O . GLN B 1 730 ? 19.078 44.531 4.578 1 96.12 730 GLN B O 1
ATOM 11968 N N . ILE B 1 731 ? 20.438 45.625 3.115 1 97.25 731 ILE B N 1
ATOM 11969 C CA . ILE B 1 731 ? 21.031 44.375 2.645 1 97.25 731 ILE B CA 1
ATOM 11970 C C . ILE B 1 731 ? 21.781 43.688 3.789 1 97.25 731 ILE B C 1
ATOM 11972 O O . ILE B 1 731 ? 22.5 44.344 4.539 1 97.25 731 ILE B O 1
ATOM 11976 N N . VAL B 1 732 ? 21.547 42.438 3.947 1 97.31 732 VAL B N 1
ATOM 11977 C CA . VAL B 1 732 ? 22.234 41.656 4.961 1 97.31 732 VAL B CA 1
ATOM 11978 C C . VAL B 1 732 ? 23.469 41 4.344 1 97.31 732 VAL B C 1
ATOM 11980 O O . VAL B 1 732 ? 23.344 40.062 3.529 1 97.31 732 VAL B O 1
ATOM 11983 N N . THR B 1 733 ? 24.641 41.406 4.711 1 95.25 733 THR B N 1
ATOM 11984 C CA . THR B 1 733 ? 25.875 40.812 4.195 1 95.25 733 THR B CA 1
ATOM 11985 C C . THR B 1 733 ? 26.422 39.75 5.152 1 95.25 733 THR B C 1
ATOM 11987 O O . THR B 1 733 ? 26.031 39.719 6.32 1 95.25 733 THR B O 1
ATOM 11990 N N . ASN B 1 734 ? 27.266 38.969 4.621 1 94.19 734 ASN B N 1
ATOM 11991 C CA . ASN B 1 734 ? 27.953 38 5.484 1 94.19 734 ASN B CA 1
ATOM 11992 C C . ASN B 1 734 ? 28.719 38.688 6.605 1 94.19 734 ASN B C 1
ATOM 11994 O O . ASN B 1 734 ? 28.766 38.188 7.73 1 94.19 734 ASN B O 1
ATOM 11998 N N . ASP B 1 735 ? 29.297 39.75 6.27 1 94.75 735 ASP B N 1
ATOM 11999 C CA . ASP B 1 735 ? 30.062 40.531 7.246 1 94.75 735 ASP B CA 1
ATOM 12000 C C . ASP B 1 735 ? 29.156 41.031 8.375 1 94.75 735 ASP B C 1
ATOM 12002 O O . ASP B 1 735 ? 29.562 41 9.547 1 94.75 735 ASP B O 1
ATOM 12006 N N . TYR B 1 736 ? 28.047 41.469 7.984 1 95.25 736 TYR B N 1
ATOM 12007 C CA . TYR B 1 736 ? 27.078 41.906 8.984 1 95.25 736 TYR B CA 1
ATOM 12008 C C . TYR B 1 736 ? 26.766 40.781 9.969 1 95.25 736 TYR B C 1
ATOM 12010 O O . TYR B 1 736 ? 26.688 41.031 11.18 1 95.25 736 TYR B O 1
ATOM 12018 N N . ILE B 1 737 ? 26.594 39.594 9.562 1 96 737 ILE B N 1
ATOM 12019 C CA . ILE B 1 737 ? 26.219 38.438 10.375 1 96 737 ILE B CA 1
ATOM 12020 C C . ILE B 1 737 ? 27.406 38.031 11.25 1 96 737 ILE B C 1
ATOM 12022 O O . ILE B 1 737 ? 27.234 37.812 12.453 1 96 737 ILE B O 1
ATOM 12026 N N . LEU B 1 738 ? 28.578 37.906 10.641 1 94 738 LEU B N 1
ATOM 12027 C CA . LEU B 1 738 ? 29.719 37.312 11.32 1 94 738 LEU B CA 1
ATOM 12028 C C . LEU B 1 738 ? 30.344 38.312 12.305 1 94 738 LEU B C 1
ATOM 12030 O O . LEU B 1 738 ? 30.984 37.906 13.273 1 94 738 LEU B O 1
ATOM 12034 N N . LYS B 1 739 ? 30.141 39.562 12.125 1 93.44 739 LYS B N 1
ATOM 12035 C CA . LYS B 1 739 ? 30.781 40.562 12.961 1 93.44 739 LYS B CA 1
ATOM 12036 C C . LYS B 1 739 ? 29.922 40.906 14.172 1 93.44 739 LYS B C 1
ATOM 12038 O O . LYS B 1 739 ? 30.406 41.5 15.133 1 93.44 739 LYS B O 1
ATOM 12043 N N . ASN B 1 740 ? 28.75 40.562 14.109 1 94 740 ASN B N 1
ATOM 12044 C CA . ASN B 1 740 ? 27.844 40.938 15.172 1 94 740 ASN B CA 1
ATOM 12045 C C . ASN B 1 740 ? 27.516 39.781 16.109 1 94 740 ASN B C 1
ATOM 12047 O O . ASN B 1 740 ? 27.594 38.625 15.703 1 94 740 ASN B O 1
ATOM 12051 N N . THR B 1 741 ? 27.172 40.156 17.312 1 93.38 741 THR B N 1
ATOM 12052 C CA . THR B 1 741 ? 26.672 39.188 18.297 1 93.38 741 THR B CA 1
ATOM 12053 C C . THR B 1 741 ? 25.156 39.312 18.469 1 93.38 741 THR B C 1
ATOM 12055 O O . THR B 1 741 ? 24.656 40.406 18.766 1 93.38 741 THR B O 1
ATOM 12058 N N . PHE B 1 742 ? 24.547 38.281 18.328 1 97.5 742 PHE B N 1
ATOM 12059 C CA . PHE B 1 742 ? 23.094 38.25 18.438 1 97.5 742 PHE B CA 1
ATOM 12060 C C . PHE B 1 742 ? 22.656 37.719 19.781 1 97.5 742 PHE B C 1
ATOM 12062 O O . PHE B 1 742 ? 23.438 37.062 20.484 1 97.5 742 PHE B O 1
ATOM 12069 N N . HIS B 1 743 ? 21.531 38.062 20.203 1 97.44 743 HIS B N 1
ATOM 12070 C CA . HIS B 1 743 ? 20.922 37.562 21.406 1 97.44 743 HIS B CA 1
ATOM 12071 C C . HIS B 1 743 ? 19.516 37 21.125 1 97.44 743 HIS B C 1
ATOM 12073 O O . HIS B 1 743 ? 18.781 37.562 20.297 1 97.44 743 HIS B O 1
ATOM 12079 N N . ILE B 1 744 ? 19.172 35.938 21.734 1 97.38 744 ILE B N 1
ATOM 12080 C CA . ILE B 1 744 ? 17.828 35.375 21.672 1 97.38 744 ILE B CA 1
ATOM 12081 C C . ILE B 1 744 ? 17.141 35.531 23.031 1 97.38 744 ILE B C 1
ATOM 12083 O O . ILE B 1 744 ? 17.734 35.219 24.062 1 97.38 744 ILE B O 1
ATOM 12087 N N . VAL B 1 745 ? 15.977 35.969 23.016 1 95.56 745 VAL B N 1
ATOM 12088 C CA . VAL B 1 745 ? 15.219 36.125 24.25 1 95.56 745 VAL B CA 1
ATOM 12089 C C . VAL B 1 745 ? 14.336 34.906 24.453 1 95.56 745 VAL B C 1
ATOM 12091 O O . VAL B 1 745 ? 13.453 34.625 23.641 1 95.56 745 VAL B O 1
ATOM 12094 N N . ILE B 1 746 ? 14.609 34.188 25.516 1 95.69 746 ILE B N 1
ATOM 12095 C CA . ILE B 1 746 ? 13.859 33 25.875 1 95.69 746 ILE B CA 1
ATOM 12096 C C . ILE B 1 746 ? 13.273 33.156 27.266 1 95.69 746 ILE B C 1
ATOM 12098 O O . ILE B 1 746 ? 14.008 33.25 28.25 1 95.69 746 ILE B O 1
ATOM 12102 N N . GLY B 1 747 ? 11.953 33.094 27.328 1 89.69 747 GLY B N 1
ATOM 12103 C CA . GLY B 1 747 ? 11.305 33.219 28.625 1 89.69 747 GLY B CA 1
ATOM 12104 C C . GLY B 1 747 ? 11.672 34.5 29.344 1 89.69 747 GLY B C 1
ATOM 12105 O O . GLY B 1 747 ? 11.828 34.531 30.562 1 89.69 747 GLY B O 1
ATOM 12106 N N . GLY B 1 748 ? 11.953 35.5 28.656 1 87.62 748 GLY B N 1
ATOM 12107 C CA . GLY B 1 748 ? 12.266 36.812 29.25 1 87.62 748 GLY B CA 1
ATOM 12108 C C . GLY B 1 748 ? 13.742 37 29.484 1 87.62 748 GLY B C 1
ATOM 12109 O O . GLY B 1 748 ? 14.172 38.094 29.891 1 87.62 748 GLY B O 1
ATOM 12110 N N . LYS B 1 749 ? 14.5 36.062 29.188 1 92.75 749 LYS B N 1
ATOM 12111 C CA . LYS B 1 749 ? 15.938 36.125 29.422 1 92.75 749 LYS B CA 1
ATOM 12112 C C . LYS B 1 749 ? 16.688 36.219 28.094 1 92.75 749 LYS B C 1
ATOM 12114 O O . LYS B 1 749 ? 16.359 35.5 27.141 1 92.75 749 LYS B O 1
ATOM 12119 N N . PHE B 1 750 ? 17.766 37.094 28.109 1 95.12 750 PHE B N 1
ATOM 12120 C CA . PHE B 1 750 ? 18.609 37.219 26.938 1 95.12 750 PHE B CA 1
ATOM 12121 C C . PHE B 1 750 ? 19.734 36.188 26.938 1 95.12 750 PHE B C 1
ATOM 12123 O O . PHE B 1 750 ? 20.438 36.062 27.938 1 95.12 750 PHE B O 1
ATOM 12130 N N . PHE B 1 751 ? 19.891 35.531 25.906 1 97.38 751 PHE B N 1
ATOM 12131 C CA . PHE B 1 751 ? 21 34.594 25.719 1 97.38 751 PHE B CA 1
ATOM 12132 C C . PHE B 1 751 ? 21.844 34.969 24.516 1 97.38 751 PHE B C 1
ATOM 12134 O O . PHE B 1 751 ? 21.328 35.094 23.406 1 97.38 751 PHE B O 1
ATOM 12141 N N . PRO B 1 752 ? 23.156 35.156 24.75 1 97.44 752 PRO B N 1
ATOM 12142 C CA . PRO B 1 752 ? 24 35.375 23.578 1 97.44 752 PRO B CA 1
ATOM 12143 C C . PRO B 1 752 ? 24.062 34.156 22.656 1 97.44 752 PRO B C 1
ATOM 12145 O O . PRO B 1 752 ? 24 33.031 23.125 1 97.44 752 PRO B O 1
ATOM 12148 N N . ALA B 1 753 ? 24.156 34.438 21.375 1 97.56 753 ALA B N 1
ATOM 12149 C CA . ALA B 1 753 ? 24.188 33.344 20.406 1 97.56 753 ALA B CA 1
ATOM 12150 C C . ALA B 1 753 ? 25.234 33.625 19.312 1 97.56 753 ALA B C 1
ATOM 12152 O O . ALA B 1 753 ? 25.359 34.75 18.844 1 97.56 753 ALA B O 1
ATOM 12153 N N . LYS B 1 754 ? 25.953 32.594 18.984 1 95.12 754 LYS B N 1
ATOM 12154 C CA . LYS B 1 754 ? 26.891 32.625 17.875 1 95.12 754 LYS B CA 1
ATOM 12155 C C . LYS B 1 754 ? 26.219 32.219 16.562 1 95.12 754 LYS B C 1
ATOM 12157 O O . LYS B 1 754 ? 25.453 31.266 16.516 1 95.12 754 LYS B O 1
ATOM 12162 N N . ALA B 1 755 ? 26.547 33 15.531 1 96.25 755 ALA B N 1
ATOM 12163 C CA . ALA B 1 755 ? 25.859 32.812 14.266 1 96.25 755 ALA B CA 1
ATOM 12164 C C . ALA B 1 755 ? 26.703 31.953 13.312 1 96.25 755 ALA B C 1
ATOM 12166 O O . ALA B 1 755 ? 27.922 32.094 13.258 1 96.25 755 ALA B O 1
ATOM 12167 N N . ASN B 1 756 ? 26.047 30.953 12.625 1 93.94 756 ASN B N 1
ATOM 12168 C CA . ASN B 1 756 ? 26.594 30.219 11.484 1 93.94 756 ASN B CA 1
ATOM 12169 C C . ASN B 1 756 ? 25.812 30.516 10.203 1 93.94 756 ASN B C 1
ATOM 12171 O O . ASN B 1 756 ? 24.578 30.641 10.227 1 93.94 756 ASN B O 1
ATOM 12175 N N . ILE B 1 757 ? 26.547 30.719 9.078 1 92.25 757 ILE B N 1
ATOM 12176 C CA . ILE B 1 757 ? 25.891 31 7.812 1 92.25 757 ILE B CA 1
ATOM 12177 C C . ILE B 1 757 ? 25.953 29.781 6.906 1 92.25 757 ILE B C 1
ATOM 12179 O O . ILE B 1 757 ? 25.266 29.719 5.883 1 92.25 757 ILE B O 1
ATOM 12183 N N . HIS B 1 758 ? 26.734 28.828 7.277 1 90.25 758 HIS B N 1
ATOM 12184 C CA . HIS B 1 758 ? 26.844 27.562 6.551 1 90.25 758 HIS B CA 1
ATOM 12185 C C . HIS B 1 758 ? 26.656 26.375 7.484 1 90.25 758 HIS B C 1
ATOM 12187 O O . HIS B 1 758 ? 26.781 26.5 8.703 1 90.25 758 HIS B O 1
ATOM 12193 N N . SER B 1 759 ? 26.359 25.219 6.859 1 89 759 SER B N 1
ATOM 12194 C CA . SER B 1 759 ? 26.266 24 7.633 1 89 759 SER B CA 1
ATOM 12195 C C . SER B 1 759 ? 27.562 23.719 8.398 1 89 759 SER B C 1
ATOM 12197 O O . SER B 1 759 ? 28.641 23.766 7.816 1 89 759 SER B O 1
ATOM 12199 N N . PRO B 1 760 ? 27.391 23.422 9.648 1 86.62 760 PRO B N 1
ATOM 12200 C CA . PRO B 1 760 ? 28.594 23.125 10.414 1 86.62 760 PRO B CA 1
ATOM 12201 C C . PRO B 1 760 ? 29.172 21.75 10.094 1 86.62 760 PRO B C 1
ATOM 12203 O O . PRO B 1 760 ? 28.438 20.859 9.656 1 86.62 760 PRO B O 1
ATOM 12206 N N . THR B 1 761 ? 30.469 21.656 10.227 1 80.31 761 THR B N 1
ATOM 12207 C CA . THR B 1 761 ? 31.109 20.344 10.148 1 80.31 761 THR B CA 1
ATOM 12208 C C . THR B 1 761 ? 31.016 19.609 11.484 1 80.31 761 THR B C 1
ATOM 12210 O O . THR B 1 761 ? 31.531 20.109 12.5 1 80.31 761 THR B O 1
ATOM 12213 N N . LEU B 1 762 ? 30.281 18.641 11.469 1 78.06 762 LEU B N 1
ATOM 12214 C CA . LEU B 1 762 ? 30.109 17.891 12.711 1 78.06 762 LEU B CA 1
ATOM 12215 C C . LEU B 1 762 ? 30.984 16.641 12.695 1 78.06 762 LEU B C 1
ATOM 12217 O O . LEU B 1 762 ? 30.953 15.859 11.75 1 78.06 762 LEU B O 1
ATOM 12221 N N . SER B 1 763 ? 32.094 16.641 13.484 1 62.03 763 SER B N 1
ATOM 12222 C CA . SER B 1 763 ? 33.062 15.547 13.539 1 62.03 763 SER B CA 1
ATOM 12223 C C . SER B 1 763 ? 32.375 14.195 13.641 1 62.03 763 SER B C 1
ATOM 12225 O O . SER B 1 763 ? 31.422 14.031 14.406 1 62.03 763 SER B O 1
ATOM 12227 N N . PHE B 1 764 ? 32.438 13.578 12.422 1 58 764 PHE B N 1
ATOM 12228 C CA . PHE B 1 764 ? 31.953 12.211 12.523 1 58 764 PHE B CA 1
ATOM 12229 C C . PHE B 1 764 ? 32.844 11.375 13.422 1 58 764 PHE B C 1
ATOM 12231 O O . PHE B 1 764 ? 34.031 11.664 13.57 1 58 764 PHE B O 1
ATOM 12238 N N . ILE B 1 765 ? 32.344 10.68 14.227 1 54.09 765 ILE B N 1
ATOM 12239 C CA . ILE B 1 765 ? 33.25 9.68 14.789 1 54.09 765 ILE B CA 1
ATOM 12240 C C . ILE B 1 765 ? 34 8.969 13.664 1 54.09 765 ILE B C 1
ATOM 12242 O O . ILE B 1 765 ? 33.562 9 12.508 1 54.09 765 ILE B O 1
ATOM 12246 N N . GLU B 1 766 ? 34.781 7.875 13.867 1 48.59 766 GLU B N 1
ATOM 12247 C CA . GLU B 1 766 ? 35.875 7.141 13.242 1 48.59 766 GLU B CA 1
ATOM 12248 C C . GLU B 1 766 ? 35.562 6.863 11.766 1 48.59 766 GLU B C 1
ATOM 12250 O O . GLU B 1 766 ? 36.375 6.23 11.078 1 48.59 766 GLU B O 1
ATOM 12255 N N . TYR B 1 767 ? 34.344 6.973 11.25 1 48.03 767 TYR B N 1
ATOM 12256 C CA . TYR B 1 767 ? 34.281 6.262 9.984 1 48.03 767 TYR B CA 1
ATOM 12257 C C . TYR B 1 767 ? 34.438 7.227 8.812 1 48.03 767 TYR B C 1
ATOM 12259 O O . TYR B 1 767 ? 34.031 8.391 8.898 1 48.03 767 TYR B O 1
ATOM 12267 N N . GLY B 1 768 ? 35.594 7.32 8.164 1 46.5 768 GLY B N 1
ATOM 12268 C CA . GLY B 1 768 ? 36.219 7.871 6.969 1 46.5 768 GLY B CA 1
ATOM 12269 C C . GLY B 1 768 ? 35.219 8.297 5.918 1 46.5 768 GLY B C 1
ATOM 12270 O O . GLY B 1 768 ? 35.469 8.188 4.719 1 46.5 768 GLY B O 1
ATOM 12271 N N . TYR B 1 769 ? 33.969 8.641 6.262 1 50.78 769 TYR B N 1
ATOM 12272 C CA . TYR B 1 769 ? 33.156 8.922 5.09 1 50.78 769 TYR B CA 1
ATOM 12273 C C . TYR B 1 769 ? 33.438 10.32 4.559 1 50.78 769 TYR B C 1
ATOM 12275 O O . TYR B 1 769 ? 33.375 11.297 5.309 1 50.78 769 TYR B O 1
ATOM 12283 N N . ASP B 1 770 ? 34.219 10.445 3.518 1 49.5 770 ASP B N 1
ATOM 12284 C CA . ASP B 1 770 ? 34.812 11.594 2.822 1 49.5 770 ASP B CA 1
ATOM 12285 C C . ASP B 1 770 ? 33.781 12.68 2.574 1 49.5 770 ASP B C 1
ATOM 12287 O O . ASP B 1 770 ? 34.094 13.867 2.598 1 49.5 770 ASP B O 1
ATOM 12291 N N . SER B 1 771 ? 32.562 12.453 1.874 1 54.38 771 SER B N 1
ATOM 12292 C CA . SER B 1 771 ? 31.859 13.57 1.271 1 54.38 771 SER B CA 1
ATOM 12293 C C . SER B 1 771 ? 30.5 13.789 1.953 1 54.38 771 SER B C 1
ATOM 12295 O O . SER B 1 771 ? 29.609 12.945 1.874 1 54.38 771 SER B O 1
ATOM 12297 N N . ALA B 1 772 ? 30.594 14.758 2.916 1 57.41 772 ALA B N 1
ATOM 12298 C CA . ALA B 1 772 ? 29.359 15.07 3.605 1 57.41 772 ALA B CA 1
ATOM 12299 C C . ALA B 1 772 ? 28.531 16.094 2.818 1 57.41 772 ALA B C 1
ATOM 12301 O O . ALA B 1 772 ? 29.094 17.062 2.285 1 57.41 772 ALA B O 1
ATOM 12302 N N . TYR B 1 773 ? 27.266 15.852 2.566 1 61.66 773 TYR B N 1
ATOM 12303 C CA . TYR B 1 773 ? 26.344 16.766 1.913 1 61.66 773 TYR B CA 1
ATOM 12304 C C . TYR B 1 773 ? 26.094 18 2.781 1 61.66 773 TYR B C 1
ATOM 12306 O O . TYR B 1 773 ? 25.891 17.875 3.992 1 61.66 773 TYR B O 1
ATOM 12314 N N . MET B 1 774 ? 26.344 19.188 2.172 1 63.25 774 MET B N 1
ATOM 12315 C CA . MET B 1 774 ? 26.062 20.469 2.83 1 63.25 774 MET B CA 1
ATOM 12316 C C . MET B 1 774 ? 24.719 21.031 2.354 1 63.25 774 MET B C 1
ATOM 12318 O O . MET B 1 774 ? 24.531 21.266 1.16 1 63.25 774 MET B O 1
ATOM 12322 N N . ALA B 1 775 ? 23.844 21.281 3.293 1 65.38 775 ALA B N 1
ATOM 12323 C CA . ALA B 1 775 ? 22.516 21.75 2.936 1 65.38 775 ALA B CA 1
ATOM 12324 C C . ALA B 1 775 ? 22.531 23.25 2.633 1 65.38 775 ALA B C 1
ATOM 12326 O O . ALA B 1 775 ? 21.641 23.75 1.95 1 65.38 775 ALA B O 1
ATOM 12327 N N . THR B 1 776 ? 23.375 23.953 3.314 1 62.44 776 THR B N 1
ATOM 12328 C CA . THR B 1 776 ? 23.531 25.391 3.105 1 62.44 776 THR B CA 1
ATOM 12329 C C . THR B 1 776 ? 24.984 25.734 2.756 1 62.44 776 THR B C 1
ATOM 12331 O O . THR B 1 776 ? 25.922 25.203 3.363 1 62.44 776 THR B O 1
ATOM 12334 N N . ARG B 1 777 ? 25.203 26.656 1.611 1 64.75 777 ARG B N 1
ATOM 12335 C CA . ARG B 1 777 ? 26.547 27.047 1.203 1 64.75 777 ARG B CA 1
ATOM 12336 C C . ARG B 1 777 ? 26.672 28.562 1.111 1 64.75 777 ARG B C 1
ATOM 12338 O O . ARG B 1 777 ? 25.703 29.25 0.811 1 64.75 777 ARG B O 1
#

Organism: Limulus polyphemus (NCBI:txid6850)

Sequence (1554 aa):
MCQYSIGLYKDLENRGLSTGWKGCGSLLLARTKDRMISFKRLAASAEAMNIECELLTPQGAAKISPIISTEDLEGGLWIPGDGVGDPYKCCLTLATEAKNLGVKVIEGCSVQRVLTDDHHQLKGVETNLGVISCDYFVNSGGWWARHIGRLSQPKVKVPLYPCEHHFLHTLPVKDIDPQMPVIRDYDGHFYIRENQGRYLAGGFEPISKPLDLKELPGSFKPLPEDWDQFYVLLEQMLFRIPSLAEVEVDRLCNGPESFTPDCKWIMGEAPEVKNYFVASGMKSIGIEAAGGIGKLTSDWIVSGEPATDIWDLDIRRFIGLHNNLMFLKARMREVPGMHYRLKYPFTEFETGRCLRMSPIYPRLKIAGAFFSQNMGYEKPAYFDPDTGASADTLECDRIAHTHTFHKPPWFNNVWSEYMACRERVGLLDYSSFTKLELWSPGCEVVNLLQYLCSNDVDIPIGCITHTGMQNKWGGYENDCSLVRLGENFYMLIGPTDQQMRCQTWIKRHLPMDSPVVVADVTSMYTAICVMGPRARDLMTELTDSSMTSRDFPFFTCKIMDIGLASGIKVMNLTHTGELGWVLYIPNEYALHVYDLLVDVGAKYEIKHVGYYAMRTLRIEKFYAFWGKDMDTTTTPLECGRGFRVKFDKGDFIGKDALLKQKKDGVKRRYIQLVLEDHDLHNDVWPWGGEPIYLGNKCIGLTTTTGYGFTMGKQVCLGFIQNLDSSGNPQIVTNDYILKNTFHIVIGGKFFPAKANIHSPTLSFIEYGYDSAYMATRMCQYSIGLYKDLENRGLSTGWKGCGSLLLARTKDRMISFKRLAASAEAMNIECELLTPQGAAKISPIISTEDLEGGLWIPGDGVGDPYKCCLTLATEAKNLGVKVIEGCSVQRVLTDDHHQLKGVETNLGVISCDYFVNSGGWWARHIGRLSQPKVKVPLYPCEHHFLHTLPVKDIDPQMPVIRDYDGHFYIRENQGRYLAGGFEPISKPLDLKELPGSFKPLPEDWDQFYVLLEQMLFRIPSLAEVEVDRLCNGPESFTPDCKWIMGEAPEVKNYFVASGMKSIGIEAAGGIGKLTSDWIVSGEPATDIWDLDIRRFIGLHNNLMFLKARMREVPGMHYRLKYPFTEFETGRCLRMSPIYPRLKIAGAFFSQNMGYEKPAYFDPDTGASADTLECDRIAHTHTFHKPPWFNNVWSEYMACRERVGLLDYSSFTKLELWSPGCEVVNLLQYLCSNDVDIPIGCITHTGMQNKWGGYENDCSLVRLGENFYMLIGPTDQQMRCQTWIKRHLPMDSPVVVADVTSMYTAICVMGPRARDLMTELTDSSMTSRDFPFFTCKIMDIGLASGIKVMNLTHTGELGWVLYIPNEYALHVYDLLVDVGAKYEIKHVGYYAMRTLRIEKFYAFWGKDMDTTTTPLECGRGFRVKFDKGDFIGKDALLKQKKDGVKRRYIQLVLEDHDLHNDVWPWGGEPIYLGNKCIGLTTTTGYGFTMGKQVCLGFIQNLDSSGNPQIVTNDYILKNTFHIVIGGKFFPAKANIHSPTLSFIEYGYDSAYMATR

Secondary structure (DSSP, 8-state):
-HHHHHHHHHHHHHTT-----B---EEEEE-SHHHHHHHHHHHHHHHHTT---EEE-HHHHHHH-TTS--TT--EEEEETT--B--HHHHHHHHHHHHHHTTPPP-SS--EEEEEE-TTSBEEEEEETTEEEE-S-EEE--GGGHHHHHTTBSSPP----EEEEEEEEEEPP-TT--TTPPEEEETTTTEEEEEETTEEEEEE--SS--B--GGG--SS-PPPPP-HHHHHHHHHHHHHH-GGGGGSPEEEEEEEEEEE-TTSS-EEEE-SSSBTEEEEE--TT-HHHHHHHHHHHHHHHHHHSS-SS--TTTBGGG--GGGG-HHHHHHHHTTHHHHTTS---TT---SSS-S-B--TTHHHHHHTTEEEEEETTEEEEEEE-GGG---TT------B-----SSS-TTHHHHHHHHHHHHHS-EEEE-TTSEEEEEE-SSTHHHHHHHHHBSS-----TTBEEEEEEE-TTS-EEEEEEEEEEETTEEEEEE-GGGHHHHHHHHHHTS-TT---EEEE-GGGEEEEEEESTTHHHHHHHH-SS--STTTS-TTBEEEEEETTEEEEEEES--SSSSSEEEEEEEHHHHHHHHHHHHHHHGGGT-EE--HHHHHHHHHHTT---BTTTB-TT--TTTTT-GGG--TTS---TTHHHHHHHHHH--SEEEEEEEESS--TTTSPPP-S-PEEEETTEEEEEEEEEEEETTTTEEEEEEEEEEE-TTS-EE---HHHHHHS-EEEEETTEEEEEEEESS-------S-----PPPS--/-HHHHHHHHHHHHHTT-----B---EEEEE-SHHHHHHHHHHHHHHHHTT---EEE-HHHHHHH-TTS--TT--EEEEETT--B--HHHHHHHHHHHHHHTT----SS--EEEEEE-TTSBEEEEEETTEEEE-S-EEE--GGGHHHHHTTBSSPP----EEEEEEEEEEPP-TT--TTPPEEEETTTTEEEEEETTEEEEEE--SS--B--GGG--SS-PPPPP-HHHHHHHHHHHHHH-GGGGGSPEEEEEEEEEEE-TTSS-EEEE-SSSBTEEEEE--TT-HHHHHHHHHHHHHHHHHHSS-SS--TTTBGGG--GGGG-HHHHHHHHTTHHHHTTS---TT---SSS-SSB--TTHHHHHHTTEEEEEETTEEEEEEE-GGG---TT------B-----SSS-TTHHHHHHHHHHHHHS-EEEE-TTSEEEEEE-SSTHHHHHHHHHBSS-----TTBEEEEEEE-TTS-EEEEEEEEEEETTEEEEEE-GGGHHHHHHHHHHTS-TT---EEEE-GGGEEEEEEESTTHHHHHHHH-SS--STTTS-TTBEEEEEETTEEEEEEES--SSSSSEEEEEEEHHHHHHHHHHHHHHHGGGT-EE--HHHHHHHHHHTT---BTTTB-TT--TTTTT-GGG--GGG---TTHHHHHHHHHH--SEEEEEEEESS--TTTSPPP-S--EEEETTEEEEEEEEEEEETTTTEEEEEEEEEEE-TTS-EE---HHHHHHS-EEEEETTEEEEEEEESS-------S-----PPPS--